Protein AF-A0A8H8UWI3-F1 (afdb_monomer)

Secondary structure (DSSP, 8-state):
------S-------PPPS-PPPHHHHHHHHHHHHHHHH-------SHHHHHHHHHHHHHHHHHHHT----SS-SSGGG-STTSHHHHHHHHHHHHHHHHHHHSTTSTTTT-HHHHHHHHHHHHH-------HHHHHHHHHHHHHTTTTS-HHHHHHHHHHHHHHHHTT-GGG--HHHHHHHHHHHHHHHHHHT-HHHHHHHHHHHTTGGGTTTT-TTSB-SSSSEE-TTS-EEETTTEE-TTTHHHHHHHHHHHHHHHTTTSTTPPPTTTTHHHHHHIIIIIGGGEETTEE-GGGSGGGGG-TTS-HHHHHHHHHHHHHHHHTSTTS-HHHHHHHHHHHHHHHHT-S-TTTSPPPHHHHHHHHHHHHTTPPPPPPP-EEEEEGGGTEEEEE-SSEEEEEE---SSSEEEE--TTB-SS-TTTTSSEEEEEETTBTTTTTSSHHHHS-GGG-TT-EEE-PPP-SPPSEEE-S-S-EEEEEETTTEEEEEEEEE-TTS-EEEEEEEEE-SS-EEEEEEEEEE-SSSEEEEEEEEEEPPSSS--EEETTEEP---TT-EE-GGG--S---EEEETTTEEEEESS----EEEEEEEEE-GGGTB-SGGGTT--S-EEEEEEEEEEEEEES-SSEEEEEEEEET--HHHHHHHHHS-SEEEEEEETTEEEEEETTEEEEEESS-EEETTEEESS-EEEEEEEESGGG-EEEEEEE-TTS--SEEEEEEE-TTEEEEEEE-TTEEEEE-STT-TTEEEEEEE-TTSTT--EEEEEEES-----GGGS---PPP--------------------------------------------------------------------------------------------------------HHHHHHHHHHHHHHHHHHHHHHSS-PPPPPTTHHHHHHHHHHHHHHHHHHHHHHHSS-SSGGG-HHHH-HHHHHHHHHHHHHHHHHHHHHHHHHHHHHHIIIIIIS---PPPPTTSSTTS---------

Organism: Orbilia oligospora (NCBI:txid2813651)

Structure (mmCIF, N/CA/C/O backbone):
data_AF-A0A8H8UWI3-F1
#
_entry.id   AF-A0A8H8UWI3-F1
#
loop_
_atom_site.group_PDB
_atom_site.id
_atom_site.type_symbol
_atom_site.label_atom_id
_atom_site.label_alt_id
_atom_site.label_comp_id
_atom_site.label_asym_id
_atom_site.label_entity_id
_atom_site.label_seq_id
_atom_site.pdbx_PDB_ins_code
_atom_site.Cartn_x
_atom_site.Cartn_y
_atom_site.Cartn_z
_atom_site.occupancy
_atom_site.B_iso_or_equiv
_atom_site.auth_seq_id
_atom_site.auth_comp_id
_atom_site.auth_asym_id
_atom_site.auth_atom_id
_atom_site.pdbx_PDB_model_num
ATOM 1 N N . MET A 1 1 ? -24.448 -18.964 -9.166 1.00 22.42 1 MET A N 1
ATOM 2 C CA . MET A 1 1 ? -24.075 -20.395 -9.204 1.00 22.42 1 MET A CA 1
ATOM 3 C C . MET A 1 1 ? -22.556 -20.486 -9.206 1.00 22.42 1 MET A C 1
ATOM 5 O O . MET A 1 1 ? -21.966 -19.957 -10.141 1.00 22.42 1 MET A O 1
ATOM 9 N N . PRO A 1 2 ? -21.913 -21.061 -8.178 1.00 25.14 2 PRO A N 1
ATOM 10 C CA . PRO A 1 2 ? -20.465 -21.184 -8.145 1.00 25.14 2 PRO A CA 1
ATOM 11 C C . PRO A 1 2 ? -20.056 -22.475 -8.859 1.00 25.14 2 PRO A C 1
ATOM 13 O O . PRO A 1 2 ? -20.472 -23.573 -8.490 1.00 25.14 2 PRO A O 1
ATOM 16 N N . ILE A 1 3 ? -19.255 -22.340 -9.912 1.00 23.22 3 ILE A N 1
ATOM 17 C CA . ILE A 1 3 ? -18.600 -23.477 -10.553 1.00 23.22 3 ILE A CA 1
ATOM 18 C C . ILE A 1 3 ? -17.470 -23.899 -9.616 1.00 23.22 3 ILE A C 1
ATOM 20 O O . ILE A 1 3 ? -16.465 -23.203 -9.488 1.00 23.22 3 ILE A O 1
ATOM 24 N N . LYS A 1 4 ? -17.661 -25.031 -8.931 1.00 23.75 4 LYS A N 1
ATOM 25 C CA . LYS A 1 4 ? -16.584 -25.765 -8.264 1.00 23.75 4 LYS A CA 1
ATOM 26 C C . LYS A 1 4 ? -15.510 -26.073 -9.307 1.00 23.75 4 LYS A C 1
ATOM 28 O O . LYS A 1 4 ? -15.747 -26.870 -10.213 1.00 23.75 4 LYS A O 1
ATOM 33 N N . ALA A 1 5 ? -14.341 -25.453 -9.177 1.00 24.22 5 ALA A N 1
ATOM 34 C CA . ALA A 1 5 ? -13.144 -25.878 -9.885 1.00 24.22 5 ALA A CA 1
ATOM 35 C C . ALA A 1 5 ? -12.724 -27.235 -9.303 1.00 24.22 5 ALA A C 1
ATOM 37 O O . ALA A 1 5 ? -12.099 -27.321 -8.250 1.00 24.22 5 ALA A O 1
ATOM 38 N N . SER A 1 6 ? -13.173 -28.307 -9.955 1.00 25.28 6 SER A N 1
ATOM 39 C CA . SER A 1 6 ? -12.701 -29.660 -9.689 1.00 25.28 6 SER A CA 1
ATOM 40 C C . SER A 1 6 ? -11.234 -29.748 -10.110 1.00 25.28 6 SER A C 1
ATOM 42 O O . SER A 1 6 ? -10.877 -29.409 -11.239 1.00 25.28 6 SER A O 1
ATOM 44 N N . SER A 1 7 ? -10.407 -30.212 -9.183 1.00 30.28 7 SER A N 1
ATOM 45 C CA . SER A 1 7 ? -8.974 -30.468 -9.281 1.00 30.28 7 SER A CA 1
ATOM 46 C C . SER A 1 7 ? -8.644 -31.637 -10.218 1.00 30.28 7 SER A C 1
ATOM 48 O O . SER A 1 7 ? -8.138 -32.670 -9.788 1.00 30.28 7 SER A O 1
ATOM 50 N N . THR A 1 8 ? -8.938 -31.485 -11.507 1.00 26.00 8 THR A N 1
ATOM 51 C CA . THR A 1 8 ? -8.439 -32.358 -12.578 1.00 26.00 8 THR A CA 1
ATOM 52 C C . THR A 1 8 ? -8.157 -31.512 -13.817 1.00 26.00 8 THR A C 1
ATOM 54 O O . THR A 1 8 ? -8.893 -31.519 -14.800 1.00 26.00 8 THR A O 1
ATOM 57 N N . VAL A 1 9 ? -7.059 -30.752 -13.775 1.00 29.45 9 VAL A N 1
ATOM 58 C CA . VAL A 1 9 ? -6.439 -30.240 -15.001 1.00 29.45 9 VAL A CA 1
ATOM 59 C C . VAL A 1 9 ? -5.795 -31.444 -15.682 1.00 29.45 9 VAL A C 1
ATOM 61 O O . VAL A 1 9 ? -4.637 -31.773 -15.445 1.00 29.45 9 VAL A O 1
ATOM 64 N N . ALA A 1 10 ? -6.573 -32.153 -16.500 1.00 26.59 10 ALA A N 1
ATOM 65 C CA . ALA A 1 10 ? -5.990 -32.956 -17.558 1.00 26.59 10 ALA A CA 1
ATOM 66 C C . ALA A 1 10 ? -5.208 -31.980 -18.442 1.00 26.59 10 ALA A C 1
ATOM 68 O O . ALA A 1 10 ? -5.788 -31.083 -19.058 1.00 26.59 10 ALA A O 1
ATOM 69 N N . ALA A 1 11 ? -3.885 -32.105 -18.401 1.00 34.50 11 ALA A N 1
ATOM 70 C CA . ALA A 1 11 ? -2.946 -31.292 -19.144 1.00 34.50 11 ALA A CA 1
ATOM 71 C C . ALA A 1 11 ? -3.275 -31.339 -20.643 1.00 34.50 11 ALA A C 1
ATOM 73 O O . ALA A 1 11 ? -2.879 -32.256 -21.357 1.00 34.50 11 ALA A O 1
ATOM 74 N N . ALA A 1 12 ? -3.972 -30.318 -21.137 1.00 29.08 12 ALA A N 1
ATOM 75 C CA . ALA A 1 12 ? -3.841 -29.915 -22.524 1.00 29.08 12 ALA A CA 1
ATOM 76 C C . ALA A 1 12 ? -2.489 -29.203 -22.628 1.00 29.08 12 ALA A C 1
ATOM 78 O O . ALA A 1 12 ? -2.378 -27.994 -22.429 1.00 29.08 12 ALA A O 1
ATOM 79 N N . SER A 1 13 ? -1.440 -29.988 -22.860 1.00 32.94 13 SER A N 1
ATOM 80 C CA . SER A 1 13 ? -0.121 -29.501 -23.234 1.00 32.94 13 SER A CA 1
ATOM 81 C C . SER A 1 13 ? -0.231 -28.730 -24.551 1.00 32.94 13 SER A C 1
ATOM 83 O O . SER A 1 13 ? -0.091 -29.301 -25.630 1.00 32.94 13 SER A O 1
ATOM 85 N N . ALA A 1 14 ? -0.473 -27.423 -24.479 1.00 33.56 14 ALA A N 1
ATOM 86 C CA . ALA A 1 14 ? -0.009 -26.528 -25.523 1.00 33.56 14 ALA A CA 1
ATOM 87 C C . ALA A 1 14 ? 1.512 -26.456 -25.353 1.00 33.56 14 ALA A C 1
ATOM 89 O O . ALA A 1 14 ? 2.029 -25.686 -24.540 1.00 33.56 14 ALA A O 1
ATOM 90 N N . SER A 1 15 ? 2.229 -27.346 -26.043 1.00 37.72 15 SER A N 1
ATOM 91 C CA . SER A 1 15 ? 3.658 -27.165 -26.247 1.00 37.72 15 SER A CA 1
ATOM 92 C C . SER A 1 15 ? 3.866 -25.765 -26.825 1.00 37.72 15 SER A C 1
ATOM 94 O O . SER A 1 15 ? 3.090 -25.298 -27.664 1.00 37.72 15 SER A O 1
ATOM 96 N N . ALA A 1 16 ? 4.912 -25.073 -26.369 1.00 43.72 16 ALA A N 1
ATOM 97 C CA . ALA A 1 16 ? 5.492 -24.039 -27.211 1.00 43.72 16 ALA A CA 1
ATOM 98 C C . ALA A 1 16 ? 5.684 -24.650 -28.597 1.00 43.72 16 ALA A C 1
ATOM 100 O O . ALA A 1 16 ? 6.058 -25.819 -28.698 1.00 43.72 16 ALA A O 1
ATOM 101 N N . SER A 1 17 ? 5.376 -23.900 -29.651 1.00 46.16 17 SER A N 1
ATOM 102 C CA . SER A 1 17 ? 5.657 -24.399 -30.988 1.00 46.16 17 SER A CA 1
ATOM 103 C C . SER A 1 17 ? 7.133 -24.791 -31.030 1.00 46.16 17 SER A C 1
ATOM 105 O O . SER A 1 17 ? 7.968 -23.933 -30.742 1.00 46.16 17 SER A O 1
ATOM 107 N N . ASP A 1 18 ? 7.458 -26.017 -31.445 1.00 55.44 18 ASP A N 1
ATOM 108 C CA . ASP A 1 18 ? 8.826 -26.472 -31.770 1.00 55.44 18 ASP A CA 1
ATOM 109 C C . ASP A 1 18 ? 9.434 -25.690 -32.963 1.00 55.44 18 ASP A C 1
ATOM 111 O O . ASP A 1 18 ? 10.334 -26.146 -33.661 1.00 55.44 18 ASP A O 1
ATOM 115 N N . THR A 1 19 ? 8.887 -24.510 -33.260 1.00 71.88 19 THR A N 1
ATOM 116 C CA . THR A 1 19 ? 9.301 -23.601 -34.313 1.00 71.88 19 THR A CA 1
ATOM 117 C C . THR A 1 19 ? 10.345 -22.647 -33.740 1.00 71.88 19 THR A C 1
ATOM 119 O O . THR A 1 19 ? 9.980 -21.801 -32.918 1.00 71.88 19 THR A O 1
ATOM 122 N N . PRO A 1 20 ? 11.609 -22.744 -34.183 1.00 83.75 20 PRO A N 1
ATOM 123 C CA . PRO A 1 20 ? 12.675 -21.895 -33.679 1.00 83.75 20 PRO A CA 1
ATOM 124 C C . PRO A 1 20 ? 12.445 -20.419 -34.023 1.00 83.75 20 PRO A C 1
ATOM 126 O O . PRO A 1 20 ? 11.733 -20.057 -34.977 1.00 83.75 20 PRO A O 1
ATOM 129 N N . LEU A 1 21 ? 13.077 -19.528 -33.264 1.00 91.75 21 LEU A N 1
ATOM 130 C CA . LEU A 1 21 ? 13.112 -18.112 -33.608 1.00 91.75 21 LEU A CA 1
ATOM 131 C C . LEU A 1 21 ? 13.889 -17.907 -34.913 1.00 91.75 21 LEU A C 1
ATOM 133 O O . LEU A 1 21 ? 15.012 -18.360 -35.095 1.00 91.75 21 LEU A O 1
ATOM 137 N N . THR A 1 22 ? 13.273 -17.177 -35.840 1.00 93.25 22 THR A N 1
ATOM 138 C CA . THR A 1 22 ? 13.895 -16.777 -37.103 1.00 93.25 22 THR A CA 1
ATOM 139 C C . THR A 1 22 ? 14.481 -15.371 -36.950 1.00 93.25 22 THR A C 1
ATOM 141 O O . THR A 1 22 ? 14.036 -14.624 -36.071 1.00 93.25 22 THR A O 1
ATOM 144 N N . PRO A 1 23 ? 15.383 -14.922 -37.840 1.00 93.31 23 PRO A N 1
ATOM 145 C CA . PRO A 1 23 ? 15.843 -13.529 -37.848 1.00 93.31 23 PRO A CA 1
ATOM 146 C C . PRO A 1 23 ? 14.690 -12.508 -37.894 1.00 93.31 23 PRO A C 1
ATOM 148 O O . PRO A 1 23 ? 14.724 -11.476 -37.224 1.00 93.31 23 PRO A O 1
ATOM 151 N N . ALA A 1 24 ? 13.607 -12.832 -38.613 1.00 94.31 24 ALA A N 1
ATOM 152 C CA . ALA A 1 24 ? 12.400 -12.010 -38.659 1.00 94.31 24 ALA A CA 1
ATOM 153 C C . ALA A 1 24 ? 11.643 -11.981 -37.317 1.00 94.31 24 ALA A C 1
ATOM 155 O O . ALA A 1 24 ? 11.022 -10.969 -36.980 1.00 94.31 24 ALA A O 1
ATOM 156 N N . HIS A 1 25 ? 11.680 -13.067 -36.535 1.00 95.75 25 HIS A N 1
ATOM 157 C CA . HIS A 1 25 ? 11.146 -13.067 -35.173 1.00 95.75 25 HIS A CA 1
ATOM 158 C C . HIS A 1 25 ? 11.948 -12.118 -34.277 1.00 95.75 25 HIS A C 1
ATOM 160 O O . HIS A 1 25 ? 11.343 -11.248 -33.651 1.00 95.75 25 HIS A O 1
ATOM 166 N N . PHE A 1 26 ? 13.280 -12.206 -34.276 1.00 96.38 26 PHE A N 1
ATOM 167 C CA . PHE A 1 26 ? 14.138 -11.317 -33.484 1.00 96.38 26 PHE A CA 1
ATOM 168 C C . PHE A 1 26 ? 13.962 -9.837 -33.841 1.00 96.38 26 PHE A C 1
ATOM 170 O O . PHE A 1 26 ? 13.799 -9.001 -32.950 1.00 96.38 26 PHE A O 1
ATOM 177 N N . GLN A 1 27 ? 13.875 -9.509 -35.133 1.00 95.50 27 GLN A N 1
ATOM 1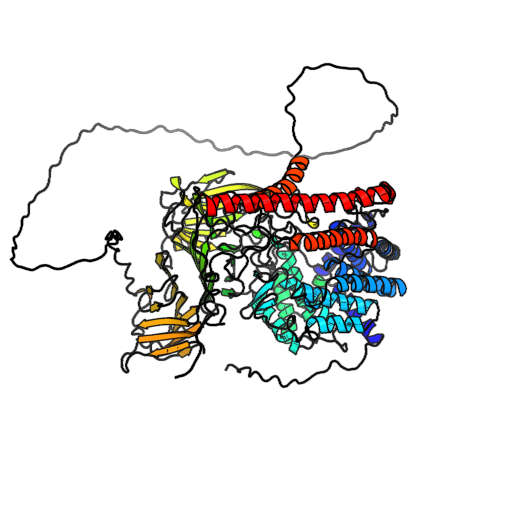78 C CA . GLN A 1 27 ? 13.585 -8.146 -35.580 1.00 95.50 27 GLN A CA 1
ATOM 179 C C . GLN A 1 27 ? 12.256 -7.626 -35.005 1.00 95.50 27 GLN A C 1
ATOM 181 O O . GLN A 1 27 ? 12.191 -6.501 -34.506 1.00 95.50 27 GLN A O 1
ATOM 186 N N . LYS A 1 28 ? 11.196 -8.446 -35.014 1.00 95.25 28 LYS A N 1
ATOM 187 C CA . LYS A 1 28 ? 9.895 -8.076 -34.429 1.00 95.25 28 LYS A CA 1
ATOM 188 C C . LYS A 1 28 ? 9.964 -7.917 -32.908 1.00 95.25 28 LYS A C 1
ATOM 190 O O . LYS A 1 28 ? 9.339 -6.998 -32.382 1.00 95.25 28 LYS A O 1
ATOM 195 N N . LEU A 1 29 ? 10.710 -8.774 -32.203 1.00 96.75 29 LEU A N 1
ATOM 196 C CA . LEU A 1 29 ? 10.928 -8.645 -30.755 1.00 96.75 29 LEU A CA 1
ATOM 197 C C . LEU A 1 29 ? 11.616 -7.311 -30.425 1.00 96.75 29 LEU A C 1
ATOM 199 O O . LEU A 1 29 ? 11.120 -6.572 -29.574 1.00 96.75 29 LEU A O 1
ATOM 203 N N . ARG A 1 30 ? 12.679 -6.947 -31.159 1.00 96.50 30 ARG A N 1
ATOM 204 C CA . ARG A 1 30 ? 13.356 -5.644 -31.023 1.00 96.50 30 ARG A CA 1
ATOM 205 C C . ARG A 1 30 ? 12.439 -4.468 -31.305 1.00 96.50 30 ARG A C 1
ATOM 207 O O . ARG A 1 30 ? 12.415 -3.526 -30.524 1.00 96.50 30 ARG A O 1
ATOM 214 N N . GLN A 1 31 ? 11.658 -4.523 -32.384 1.00 94.31 31 GLN A N 1
ATOM 215 C CA . GLN A 1 31 ? 10.712 -3.456 -32.728 1.00 94.31 31 GLN A CA 1
ATOM 216 C C . GLN A 1 31 ? 9.670 -3.236 -31.626 1.00 94.31 31 GLN A C 1
ATOM 218 O O . GLN A 1 31 ? 9.378 -2.092 -31.282 1.00 94.31 31 GLN A O 1
ATOM 223 N N . ARG A 1 32 ? 9.130 -4.313 -31.036 1.00 93.94 32 ARG A N 1
ATOM 224 C CA . ARG A 1 32 ? 8.203 -4.198 -29.899 1.00 93.94 32 ARG A CA 1
ATOM 225 C C . ARG A 1 32 ? 8.894 -3.645 -28.668 1.00 93.94 32 ARG A C 1
ATOM 227 O O . ARG A 1 32 ? 8.364 -2.727 -28.054 1.00 93.94 32 ARG A O 1
ATOM 234 N N . TRP A 1 33 ? 10.085 -4.141 -28.342 1.00 95.62 33 TRP A N 1
ATOM 235 C CA . TRP A 1 33 ? 10.851 -3.618 -27.217 1.00 95.62 33 TRP A CA 1
ATOM 236 C C . TRP A 1 33 ? 11.140 -2.124 -27.386 1.00 95.62 33 TRP A C 1
ATOM 238 O O . TRP A 1 33 ? 10.813 -1.343 -26.494 1.00 95.62 33 TRP A O 1
ATOM 248 N N . LYS A 1 34 ? 11.642 -1.703 -28.553 1.00 94.06 34 LYS A N 1
ATOM 249 C CA . LYS A 1 34 ? 11.844 -0.290 -28.900 1.00 94.06 34 LYS A CA 1
ATOM 250 C C . LYS A 1 34 ? 10.558 0.510 -28.684 1.00 94.06 34 LYS A C 1
ATOM 252 O O . LYS A 1 34 ? 10.589 1.484 -27.942 1.00 94.06 34 LYS A O 1
ATOM 257 N N . ALA A 1 35 ? 9.415 0.031 -29.181 1.00 90.56 35 ALA A N 1
ATOM 258 C CA . ALA A 1 35 ? 8.118 0.681 -28.973 1.00 90.56 35 ALA A CA 1
ATOM 259 C C . ALA A 1 35 ? 7.690 0.779 -27.493 1.00 90.56 35 ALA A C 1
ATOM 261 O O . ALA A 1 35 ? 7.091 1.784 -27.113 1.00 90.56 35 ALA A O 1
ATOM 262 N N . THR A 1 36 ? 8.013 -0.201 -26.636 1.00 90.38 36 THR A N 1
ATOM 263 C CA . THR A 1 36 ? 7.755 -0.087 -25.183 1.00 90.38 36 THR A CA 1
ATOM 264 C C . THR A 1 36 ? 8.607 0.996 -24.520 1.00 90.38 36 THR A C 1
ATOM 266 O O . THR A 1 36 ? 8.204 1.573 -23.517 1.00 90.38 36 THR A O 1
ATOM 269 N N . VAL A 1 37 ? 9.773 1.314 -25.086 1.00 90.88 37 VAL A N 1
ATOM 270 C CA . VAL A 1 37 ? 10.717 2.290 -24.528 1.00 90.88 37 VAL A CA 1
ATOM 271 C C . VAL A 1 37 ? 10.501 3.695 -25.094 1.00 90.88 37 VAL A C 1
ATOM 273 O O . VAL A 1 37 ? 10.696 4.664 -24.366 1.00 90.88 37 VAL A O 1
ATOM 276 N N . THR A 1 38 ? 10.095 3.823 -26.358 1.00 88.94 38 THR A N 1
ATOM 277 C CA . THR A 1 38 ? 9.906 5.114 -27.046 1.00 88.94 38 THR A CA 1
ATOM 278 C C . THR A 1 38 ? 8.454 5.582 -27.103 1.00 88.94 38 THR A C 1
ATOM 280 O O . THR A 1 38 ? 8.193 6.732 -27.442 1.00 88.94 38 THR A O 1
ATOM 283 N N . GLY A 1 39 ? 7.503 4.682 -26.840 1.00 81.25 39 GLY A N 1
ATOM 284 C CA . GLY A 1 39 ? 6.145 4.806 -27.357 1.00 81.25 39 GLY A CA 1
ATOM 285 C C . GLY A 1 39 ? 6.093 4.403 -28.836 1.00 81.25 39 GLY A C 1
ATOM 286 O O . GLY A 1 39 ? 7.064 4.545 -29.586 1.00 81.25 39 GLY A O 1
ATOM 287 N N . LYS A 1 40 ? 4.960 3.847 -29.276 1.00 72.50 40 LYS A N 1
ATOM 288 C CA . LYS A 1 40 ? 4.731 3.540 -30.695 1.00 72.50 40 LYS A CA 1
ATOM 289 C C . LYS A 1 40 ? 4.733 4.864 -31.463 1.00 72.50 40 LYS A C 1
ATOM 291 O O . LYS A 1 40 ? 4.022 5.769 -31.048 1.00 72.50 40 LYS A O 1
ATOM 296 N N . HIS A 1 41 ? 5.511 4.979 -32.544 1.00 62.44 41 HIS A N 1
ATOM 297 C CA . HIS A 1 41 ? 5.638 6.208 -33.341 1.00 62.44 41 HIS A CA 1
ATOM 298 C C . HIS A 1 41 ? 4.274 6.677 -33.877 1.00 62.44 41 HIS A C 1
ATOM 300 O O . HIS A 1 41 ? 3.833 6.270 -34.952 1.00 62.44 41 HIS A O 1
ATOM 306 N N . MET A 1 42 ? 3.588 7.506 -33.097 1.00 62.28 42 MET A N 1
ATOM 307 C CA . MET A 1 42 ? 2.336 8.156 -33.453 1.00 62.28 42 MET A CA 1
ATOM 308 C C . MET A 1 42 ? 2.631 9.620 -33.756 1.00 62.28 42 MET A C 1
ATOM 310 O O . MET A 1 42 ? 3.597 10.191 -33.250 1.00 62.28 42 MET A O 1
ATOM 314 N N . ARG A 1 43 ? 1.802 10.239 -34.599 1.00 72.44 43 ARG A N 1
ATOM 315 C CA . ARG A 1 43 ? 1.863 11.692 -34.769 1.00 72.44 43 ARG A CA 1
ATOM 316 C C . ARG A 1 43 ? 1.586 12.338 -33.412 1.00 72.44 43 ARG A C 1
ATOM 318 O O . ARG A 1 43 ? 0.594 11.989 -32.772 1.00 72.44 43 ARG A O 1
ATOM 325 N N . VAL A 1 44 ? 2.458 13.259 -33.005 1.00 74.38 44 VAL A N 1
ATOM 326 C CA . VAL A 1 44 ? 2.236 14.109 -31.832 1.00 74.38 44 VAL A CA 1
ATOM 327 C C . VAL A 1 44 ? 0.985 14.935 -32.105 1.00 74.38 44 VAL A C 1
ATOM 329 O O . VAL A 1 44 ? 0.961 15.715 -33.056 1.00 74.38 44 VAL A O 1
ATOM 332 N N . ASN A 1 45 ? -0.072 14.711 -31.330 1.00 79.50 45 ASN A N 1
ATOM 333 C CA . ASN A 1 45 ? -1.337 15.427 -31.495 1.00 79.50 45 ASN A CA 1
ATOM 334 C C . ASN A 1 45 ? -1.985 15.841 -30.161 1.00 79.50 45 ASN A C 1
ATOM 336 O O . ASN A 1 45 ? -3.112 16.333 -30.175 1.00 79.50 45 ASN A O 1
ATOM 340 N N . SER A 1 46 ? -1.282 15.661 -29.036 1.00 83.25 46 SER A N 1
ATOM 341 C CA . SER A 1 46 ? -1.700 16.140 -27.719 1.00 83.25 46 SER A CA 1
ATOM 342 C C . SER A 1 46 ? -0.611 16.976 -27.047 1.00 83.25 46 SER A C 1
ATOM 344 O O . SER A 1 46 ? 0.589 16.723 -27.217 1.00 83.25 46 SER A O 1
ATOM 346 N N . ASP A 1 47 ? -1.046 17.948 -26.246 1.00 87.00 47 ASP A N 1
ATOM 347 C CA . ASP A 1 47 ? -0.162 18.817 -25.464 1.00 87.00 47 ASP A CA 1
ATOM 348 C C . ASP A 1 47 ? 0.677 18.010 -24.461 1.00 87.00 47 ASP A C 1
ATOM 350 O O . ASP A 1 47 ? 1.854 18.306 -24.267 1.00 87.00 47 ASP A O 1
ATOM 354 N N . ASP A 1 48 ? 0.122 16.928 -23.899 1.00 87.56 48 ASP A N 1
ATOM 355 C CA . ASP A 1 48 ? 0.839 16.028 -22.985 1.00 87.56 48 ASP A CA 1
ATOM 356 C C . ASP A 1 48 ? 2.040 15.351 -23.651 1.00 87.56 48 ASP A C 1
ATOM 358 O O . ASP A 1 48 ? 3.118 15.254 -23.062 1.00 87.56 48 ASP A O 1
ATOM 362 N N . VAL A 1 49 ? 1.876 14.880 -24.894 1.00 89.50 49 VAL A N 1
ATOM 363 C CA . VAL A 1 49 ? 2.971 14.254 -25.648 1.00 89.50 49 VAL A CA 1
ATOM 364 C C . VAL A 1 49 ? 4.016 15.297 -26.016 1.00 89.50 49 VAL A C 1
ATOM 366 O O . VAL A 1 49 ? 5.210 15.027 -25.875 1.00 89.50 49 VAL A O 1
ATOM 369 N N . TYR A 1 50 ? 3.591 16.491 -26.435 1.00 89.38 50 TYR A N 1
ATOM 370 C CA . TYR A 1 50 ? 4.509 17.592 -26.716 1.00 89.38 50 TYR A CA 1
ATOM 371 C C . TYR A 1 50 ? 5.328 17.973 -25.474 1.00 89.38 50 TYR A C 1
ATOM 373 O O . TYR A 1 50 ? 6.557 18.040 -25.538 1.00 89.38 50 TYR A O 1
ATOM 381 N N . TYR A 1 51 ? 4.671 18.147 -24.326 1.00 89.94 51 TYR A N 1
ATOM 382 C CA . TYR A 1 51 ? 5.323 18.458 -23.057 1.00 89.94 51 TYR A CA 1
ATOM 383 C C . TYR A 1 51 ? 6.298 17.353 -22.632 1.00 89.94 51 TYR A C 1
ATOM 385 O O . TYR A 1 51 ? 7.458 17.638 -22.325 1.00 89.94 51 TYR A O 1
ATOM 393 N N . ALA A 1 52 ? 5.874 16.086 -22.669 1.00 91.19 52 ALA A N 1
ATOM 394 C CA . ALA A 1 52 ? 6.723 14.956 -22.300 1.00 91.19 52 ALA A CA 1
ATOM 395 C C . ALA A 1 52 ? 7.951 14.825 -23.220 1.00 91.19 52 ALA A C 1
ATOM 397 O O . ALA A 1 52 ? 9.053 14.543 -22.742 1.00 91.19 52 ALA A O 1
ATOM 398 N N . LEU A 1 53 ? 7.787 15.072 -24.524 1.00 91.50 53 LEU A N 1
ATOM 399 C CA . LEU A 1 53 ? 8.876 15.049 -25.501 1.00 91.50 53 LEU A CA 1
ATOM 400 C C . LEU A 1 53 ? 9.841 16.222 -25.307 1.00 91.50 53 LEU A C 1
ATOM 402 O O . LEU A 1 53 ? 11.057 16.026 -25.341 1.00 91.50 53 LEU A O 1
ATOM 406 N N . SER A 1 54 ? 9.318 17.424 -25.052 1.00 91.31 54 SER A N 1
ATOM 407 C CA . SER A 1 54 ? 10.127 18.607 -24.750 1.00 91.31 54 SER A CA 1
ATOM 408 C C . SER A 1 54 ? 10.919 18.420 -23.456 1.00 91.31 54 SER A C 1
ATOM 410 O O . SER A 1 54 ? 12.104 18.748 -23.412 1.00 91.31 54 SER A O 1
ATOM 412 N N . LYS A 1 55 ? 10.297 17.856 -22.412 1.00 91.88 55 LYS A N 1
ATOM 413 C CA . LYS A 1 55 ? 10.957 17.537 -21.140 1.00 91.88 55 LYS A CA 1
ATOM 414 C C . LYS A 1 55 ? 12.066 16.505 -21.339 1.00 91.88 55 LYS A C 1
ATOM 416 O O . LYS A 1 55 ? 13.173 16.717 -20.848 1.00 91.88 55 LYS A O 1
ATOM 421 N N . LEU A 1 56 ? 11.799 15.425 -22.079 1.00 93.69 56 LEU A N 1
ATOM 422 C CA . LEU A 1 56 ? 12.808 14.417 -22.419 1.00 93.69 56 LEU A CA 1
ATOM 423 C C . LEU A 1 56 ? 13.988 15.039 -23.177 1.00 93.69 56 LEU A C 1
ATOM 425 O O . LEU A 1 56 ? 15.136 14.829 -22.793 1.00 93.69 56 LEU A O 1
ATOM 429 N N . SER A 1 57 ? 13.696 15.814 -24.223 1.00 94.25 57 SER A N 1
ATOM 430 C CA . SER A 1 57 ? 14.701 16.449 -25.081 1.00 94.25 57 SER A CA 1
ATOM 431 C C . SER A 1 57 ? 15.571 17.423 -24.290 1.00 94.25 57 SER A C 1
ATOM 433 O O . SER A 1 57 ? 16.787 17.288 -24.294 1.00 94.25 57 SER A O 1
ATOM 435 N N . GLY A 1 58 ? 14.960 18.332 -23.524 1.00 94.50 58 GLY A N 1
ATOM 436 C CA . GLY A 1 58 ? 15.697 19.281 -22.688 1.00 94.50 58 GLY A CA 1
ATOM 437 C C . GLY A 1 58 ? 16.508 18.611 -21.574 1.00 94.50 58 GLY A C 1
ATOM 438 O O . GLY A 1 58 ? 17.609 19.059 -21.268 1.00 94.50 58 GLY A O 1
ATOM 439 N N . THR A 1 59 ? 16.013 17.513 -20.994 1.00 94.44 59 THR A N 1
ATOM 440 C CA . THR A 1 59 ? 16.778 16.742 -19.996 1.00 94.44 59 THR A CA 1
ATOM 441 C C . THR A 1 59 ? 17.986 16.050 -20.636 1.00 94.44 59 THR A C 1
ATOM 443 O O . THR A 1 59 ? 19.076 16.069 -20.067 1.00 94.44 59 THR A O 1
ATOM 446 N N . ALA A 1 60 ? 17.818 15.457 -21.823 1.00 95.62 60 ALA A N 1
ATOM 447 C CA . ALA A 1 60 ? 18.915 14.840 -22.565 1.00 95.62 60 ALA A CA 1
ATOM 448 C C . ALA A 1 60 ? 19.984 15.873 -22.957 1.00 95.62 60 ALA A C 1
ATOM 450 O O . ALA A 1 60 ? 21.162 15.624 -22.711 1.00 95.62 60 ALA A O 1
ATOM 451 N N . GLU A 1 61 ? 19.576 17.043 -23.457 1.00 95.75 61 GLU A N 1
ATOM 452 C CA . GLU A 1 61 ? 20.464 18.168 -23.778 1.00 95.75 61 GLU A CA 1
ATOM 453 C C . GLU A 1 61 ? 21.283 18.592 -22.551 1.00 95.75 61 GLU A C 1
ATOM 455 O O . GLU A 1 61 ? 22.504 18.697 -22.622 1.00 95.75 61 GLU A O 1
ATOM 460 N N . GLN A 1 62 ? 20.640 18.749 -21.386 1.00 95.44 62 GLN A N 1
ATOM 461 C CA . GLN A 1 62 ? 21.339 19.066 -20.136 1.00 95.44 62 GLN A CA 1
ATOM 462 C C . GLN A 1 62 ? 22.354 17.991 -19.742 1.00 95.44 62 GLN A C 1
ATOM 464 O O . GLN A 1 62 ? 23.435 18.316 -19.252 1.00 95.44 62 GLN A O 1
ATOM 469 N N . TYR A 1 63 ? 22.030 16.710 -19.922 1.00 95.44 63 TYR A N 1
ATOM 470 C CA . TYR A 1 63 ? 22.985 15.644 -19.639 1.00 95.44 63 TYR A CA 1
ATOM 471 C C . TYR A 1 63 ? 24.156 15.661 -20.618 1.00 95.44 63 TYR A C 1
ATOM 473 O O . TYR A 1 63 ? 25.287 15.555 -20.156 1.00 95.44 63 TYR A O 1
ATOM 481 N N . ILE A 1 64 ? 23.919 15.841 -21.918 1.00 93.88 64 ILE A N 1
ATOM 482 C CA . ILE A 1 64 ? 24.977 15.933 -22.935 1.00 93.88 64 ILE A CA 1
ATOM 483 C C . ILE A 1 64 ? 25.888 17.135 -22.656 1.00 93.88 64 ILE A C 1
ATOM 485 O O . ILE A 1 64 ? 27.102 16.971 -22.576 1.00 93.88 64 ILE A O 1
ATOM 489 N N . ALA A 1 65 ? 25.317 18.319 -22.420 1.00 93.62 65 ALA A N 1
ATOM 490 C CA . ALA A 1 65 ? 26.069 19.550 -22.177 1.00 93.62 65 ALA A CA 1
ATOM 491 C C . ALA A 1 65 ? 26.979 19.477 -20.937 1.00 93.62 65 ALA A C 1
ATOM 493 O O . ALA A 1 65 ? 28.018 20.130 -20.890 1.00 93.62 65 ALA A O 1
ATOM 494 N N . ASN A 1 66 ? 26.601 18.672 -19.939 1.00 93.25 66 ASN A N 1
ATOM 495 C CA . ASN A 1 66 ? 27.372 18.478 -18.710 1.00 93.25 66 ASN A CA 1
ATOM 496 C C . ASN A 1 66 ? 28.295 17.247 -18.749 1.00 93.25 66 ASN A C 1
ATOM 498 O O . ASN A 1 66 ? 28.892 16.910 -17.724 1.00 93.25 66 ASN A O 1
ATOM 502 N N . MET A 1 67 ? 28.407 16.541 -19.881 1.00 90.56 67 MET A N 1
ATOM 503 C CA . MET A 1 67 ? 29.349 15.428 -19.997 1.00 90.56 67 MET A CA 1
ATOM 504 C C . MET A 1 67 ? 30.792 15.929 -19.964 1.00 90.56 67 MET A C 1
ATOM 506 O O . MET A 1 67 ? 31.199 16.789 -20.741 1.00 90.56 67 MET A O 1
ATOM 510 N N . GLN A 1 68 ? 31.585 15.326 -19.085 1.00 87.19 68 GLN A N 1
ATOM 511 C CA . GLN A 1 68 ? 33.020 15.544 -18.949 1.00 87.19 68 GLN A CA 1
ATOM 512 C C . GLN A 1 68 ? 33.721 14.189 -18.758 1.00 87.19 68 GLN A C 1
ATOM 514 O O . GLN A 1 68 ? 34.094 13.830 -17.640 1.00 87.19 68 GLN A O 1
ATOM 519 N N . PRO A 1 69 ? 33.871 13.382 -19.823 1.00 83.06 69 PRO A N 1
ATOM 520 C CA . PRO A 1 69 ? 34.475 12.061 -19.704 1.00 83.06 69 PRO A CA 1
ATOM 521 C C . PRO A 1 69 ? 35.923 12.129 -19.195 1.00 83.06 69 PRO A C 1
ATOM 523 O O . PRO A 1 69 ? 36.763 12.848 -19.734 1.00 83.06 69 PRO A O 1
ATOM 526 N N . SER A 1 70 ? 36.233 11.341 -18.169 1.00 83.19 70 SER A N 1
ATOM 527 C CA . SER A 1 70 ? 37.571 11.176 -17.591 1.00 83.19 70 SER A CA 1
ATOM 528 C C . SER A 1 70 ? 37.847 9.697 -17.325 1.00 83.19 70 SER A C 1
ATOM 530 O O . SER A 1 70 ? 37.026 8.854 -17.641 1.00 83.19 70 SER A O 1
ATOM 532 N N . ARG A 1 71 ? 38.977 9.332 -16.699 1.00 78.00 71 ARG A N 1
ATOM 533 C CA . ARG A 1 71 ? 39.226 7.926 -16.306 1.00 78.00 71 ARG A CA 1
ATOM 534 C C . ARG A 1 71 ? 38.319 7.419 -15.181 1.00 78.00 71 ARG A C 1
ATOM 536 O O . ARG A 1 71 ? 38.308 6.220 -14.922 1.00 78.00 71 ARG A O 1
ATOM 543 N N . VAL A 1 72 ? 37.612 8.305 -14.478 1.00 83.50 72 VAL A N 1
ATOM 544 C CA . VAL A 1 72 ? 36.861 7.955 -13.262 1.00 83.50 72 VAL A CA 1
ATOM 545 C C . VAL A 1 72 ? 35.395 8.386 -13.288 1.00 83.50 72 VAL A C 1
ATOM 547 O O . VAL A 1 72 ? 34.679 8.030 -12.358 1.00 83.50 72 VAL A O 1
ATOM 550 N N . HIS A 1 73 ? 34.926 9.105 -14.314 1.00 86.12 73 HIS A N 1
ATOM 551 C CA . HIS A 1 73 ? 33.522 9.505 -14.476 1.00 86.12 73 HIS A CA 1
ATOM 552 C C . HIS A 1 73 ? 33.177 9.904 -15.920 1.00 86.12 73 HIS A C 1
ATOM 554 O O . HIS A 1 73 ? 34.071 10.215 -16.700 1.00 86.12 73 HIS A O 1
ATOM 560 N N . ILE A 1 74 ? 31.876 9.936 -16.245 1.00 87.88 74 ILE A N 1
ATOM 561 C CA . ILE A 1 74 ? 31.328 10.627 -17.436 1.00 87.88 74 ILE A CA 1
ATOM 562 C C . ILE A 1 74 ? 30.771 11.999 -17.061 1.00 87.88 74 ILE A C 1
ATOM 564 O O . ILE A 1 74 ? 30.908 12.947 -17.821 1.00 87.88 74 ILE A O 1
ATOM 568 N N . TRP A 1 75 ? 30.166 12.107 -15.879 1.00 91.44 75 TRP A N 1
ATOM 569 C CA . TRP A 1 75 ? 29.720 13.367 -15.298 1.00 91.44 75 TRP A CA 1
ATOM 570 C C . TRP A 1 75 ? 30.428 13.582 -13.967 1.00 91.44 75 TRP A C 1
ATOM 572 O O . TRP A 1 75 ? 30.481 12.657 -13.155 1.00 91.44 75 TRP A O 1
ATOM 582 N N . GLU A 1 76 ? 30.951 14.783 -13.736 1.00 89.75 76 GLU A N 1
ATOM 583 C CA . GLU A 1 76 ? 31.699 15.117 -12.517 1.00 89.75 76 GLU A CA 1
ATOM 584 C C . GLU A 1 76 ? 30.870 14.868 -11.245 1.00 89.75 76 GLU A C 1
ATOM 586 O O . GLU A 1 76 ? 31.372 14.311 -10.266 1.00 89.75 76 GLU A O 1
ATOM 591 N N . ASP A 1 77 ? 29.570 15.174 -11.290 1.00 87.06 77 ASP A N 1
ATOM 592 C CA . ASP A 1 77 ? 28.635 14.962 -10.181 1.00 87.06 77 ASP A CA 1
ATOM 593 C C . ASP A 1 77 ? 28.319 13.477 -9.910 1.00 87.06 77 ASP A C 1
ATOM 595 O O . ASP A 1 77 ? 27.738 13.140 -8.879 1.00 87.06 77 ASP A O 1
ATOM 599 N N . LEU A 1 78 ? 28.748 12.578 -10.803 1.00 86.56 78 LEU A N 1
ATOM 600 C CA . LEU A 1 78 ? 28.671 11.121 -10.673 1.00 86.56 78 LEU A CA 1
ATOM 601 C C . LEU A 1 78 ? 30.077 10.499 -10.564 1.00 86.56 78 LEU A C 1
ATOM 603 O O . LEU A 1 78 ? 30.357 9.437 -11.127 1.00 86.56 78 LEU A O 1
ATOM 607 N N . SER A 1 79 ? 30.977 11.159 -9.831 1.00 84.25 79 SER A N 1
ATOM 608 C CA . SER A 1 79 ? 32.348 10.703 -9.589 1.00 84.25 79 SER A CA 1
ATOM 609 C C . SER A 1 79 ? 32.553 10.160 -8.157 1.00 84.25 79 SER A C 1
ATOM 611 O O . SER A 1 79 ? 32.026 10.729 -7.202 1.00 84.25 79 SER A O 1
ATOM 613 N N . PRO A 1 80 ? 33.334 9.078 -7.967 1.00 84.06 80 PRO A N 1
ATOM 614 C CA . PRO A 1 80 ? 33.823 8.190 -9.012 1.00 84.06 80 PRO A CA 1
ATOM 615 C C . PRO A 1 80 ? 32.721 7.220 -9.477 1.00 84.06 80 PRO A C 1
ATOM 617 O O . PRO A 1 80 ? 31.830 6.838 -8.714 1.00 84.06 80 PRO A O 1
ATOM 620 N N . ILE A 1 81 ? 32.801 6.791 -10.734 1.00 78.06 81 ILE A N 1
ATOM 621 C CA . ILE A 1 81 ? 31.766 6.004 -11.417 1.00 78.06 81 ILE A CA 1
ATOM 622 C C . ILE A 1 81 ? 31.620 4.577 -10.887 1.00 78.06 81 ILE A C 1
ATOM 624 O O . ILE A 1 81 ? 30.577 3.965 -11.071 1.00 78.06 81 ILE A O 1
ATOM 628 N N . HIS A 1 82 ? 32.641 4.038 -10.215 1.00 75.38 82 HIS A N 1
ATOM 629 C CA . HIS A 1 82 ? 32.599 2.687 -9.645 1.00 75.38 82 HIS A CA 1
ATOM 630 C C . HIS A 1 82 ? 31.751 2.598 -8.366 1.00 75.38 82 HIS A C 1
ATOM 632 O O . HIS A 1 82 ? 31.462 1.495 -7.901 1.00 75.38 82 HIS A O 1
ATOM 638 N N . LEU A 1 83 ? 31.325 3.730 -7.790 1.00 76.56 83 LEU A N 1
ATOM 639 C CA . LEU A 1 83 ? 30.292 3.711 -6.759 1.00 76.56 83 LEU A CA 1
ATOM 640 C C . LEU A 1 83 ? 28.976 3.264 -7.396 1.00 76.56 83 LEU A C 1
ATOM 642 O O . LEU A 1 83 ? 28.513 3.886 -8.350 1.00 76.56 83 LEU A O 1
ATOM 646 N N . SER A 1 84 ? 28.350 2.221 -6.838 1.00 74.00 84 SER A N 1
ATOM 647 C CA . SER A 1 84 ? 27.130 1.591 -7.383 1.00 74.00 84 SER A CA 1
ATOM 648 C C . SER A 1 84 ? 26.022 2.591 -7.756 1.00 74.00 84 SER A C 1
ATOM 650 O O . SER A 1 84 ? 25.266 2.362 -8.696 1.00 74.00 84 SER A O 1
ATOM 652 N N . VAL A 1 85 ? 25.941 3.706 -7.035 1.00 76.12 85 VAL A N 1
ATOM 653 C CA . VAL A 1 85 ? 24.989 4.807 -7.252 1.00 76.12 85 VAL A CA 1
ATOM 654 C C . VAL A 1 85 ? 25.283 5.588 -8.505 1.00 76.12 85 VAL A C 1
ATOM 656 O O . VAL A 1 85 ? 24.422 5.786 -9.355 1.00 76.12 85 VAL A O 1
ATOM 659 N N . ASN A 1 86 ? 26.521 6.061 -8.591 1.00 82.81 86 ASN A N 1
ATOM 660 C CA . ASN A 1 86 ? 26.999 6.884 -9.680 1.00 82.81 86 ASN A CA 1
ATOM 661 C C . ASN A 1 86 ? 26.973 6.068 -10.965 1.00 82.81 86 ASN A C 1
ATOM 663 O O . ASN A 1 86 ? 26.534 6.554 -12.004 1.00 82.81 86 ASN A O 1
ATOM 667 N N . PHE A 1 87 ? 27.338 4.793 -10.851 1.00 80.69 87 PHE A N 1
ATOM 668 C CA . PHE A 1 87 ? 27.188 3.787 -11.883 1.00 80.69 87 PHE A CA 1
ATOM 669 C C . PHE A 1 87 ? 25.742 3.685 -12.391 1.00 80.69 87 PHE A C 1
ATOM 671 O O . PHE A 1 87 ? 25.492 3.833 -13.588 1.00 80.69 87 PHE A O 1
ATOM 678 N N . ARG A 1 88 ? 24.772 3.482 -11.488 1.00 82.75 88 ARG A N 1
ATOM 679 C CA . ARG A 1 88 ? 23.351 3.366 -11.842 1.00 82.75 88 ARG A CA 1
ATOM 680 C C . ARG A 1 88 ? 22.802 4.641 -12.476 1.00 82.75 88 ARG A C 1
ATOM 682 O O . ARG A 1 88 ? 22.243 4.579 -13.569 1.00 82.75 88 ARG A O 1
ATOM 689 N N . LYS A 1 89 ? 23.030 5.794 -11.844 1.00 85.94 89 LYS A N 1
ATOM 690 C CA . LYS A 1 89 ? 22.606 7.109 -12.348 1.00 85.94 89 LYS A CA 1
ATOM 691 C C . LYS A 1 89 ? 23.214 7.423 -13.716 1.00 85.94 89 LYS A C 1
ATOM 693 O O . LYS A 1 89 ? 22.535 7.999 -14.560 1.00 85.94 89 LYS A O 1
ATOM 698 N N . SER A 1 90 ? 24.454 7.000 -13.973 1.00 88.75 90 SER A N 1
ATOM 699 C CA . SER A 1 90 ? 25.088 7.166 -15.288 1.00 88.75 90 SER A CA 1
ATOM 700 C C . SER A 1 90 ? 24.335 6.391 -16.373 1.00 88.75 90 SER A C 1
ATOM 702 O O . SER A 1 90 ? 24.044 6.949 -17.428 1.00 88.75 90 SER A O 1
ATOM 704 N N . TYR A 1 91 ? 23.934 5.142 -16.106 1.00 89.19 91 TYR A N 1
ATOM 705 C CA . TYR A 1 91 ? 23.098 4.369 -17.035 1.00 89.19 91 TYR A CA 1
ATOM 706 C C . TYR A 1 91 ? 21.703 4.973 -17.235 1.00 89.19 91 TYR A C 1
ATOM 708 O O . TYR A 1 91 ? 21.196 4.968 -18.354 1.00 89.19 91 TYR A O 1
ATOM 716 N N . GLU A 1 92 ? 21.086 5.528 -16.191 1.00 89.56 92 GLU A N 1
ATOM 717 C CA . GLU A 1 92 ? 19.792 6.218 -16.298 1.00 89.56 92 GLU A CA 1
ATOM 718 C C . GLU A 1 92 ? 19.884 7.483 -17.175 1.00 89.56 92 GLU A C 1
ATOM 720 O O . GLU A 1 92 ? 19.023 7.704 -18.037 1.00 89.56 92 GLU A O 1
ATOM 725 N N . ARG A 1 93 ? 20.960 8.275 -17.035 1.00 93.00 93 ARG A N 1
ATOM 726 C CA . ARG A 1 93 ? 21.238 9.427 -17.914 1.00 93.00 93 ARG A CA 1
ATOM 727 C C . ARG A 1 93 ? 21.472 8.992 -19.358 1.00 93.00 93 ARG A C 1
ATOM 729 O O . ARG A 1 93 ? 20.829 9.526 -20.259 1.00 93.00 93 ARG A O 1
ATOM 736 N N . LEU A 1 94 ? 22.317 7.981 -19.583 1.00 93.31 94 LEU A N 1
ATOM 737 C CA . LEU A 1 94 ? 22.569 7.441 -20.926 1.00 93.31 94 LEU A CA 1
ATOM 738 C C . LEU A 1 94 ? 21.301 6.885 -21.576 1.00 93.31 94 LEU A C 1
ATOM 740 O O . LEU A 1 94 ? 21.068 7.117 -22.758 1.00 93.31 94 LEU A O 1
ATOM 744 N N . ARG A 1 95 ? 20.442 6.206 -20.810 1.00 93.94 95 ARG A N 1
ATOM 745 C CA . ARG A 1 95 ? 19.142 5.724 -21.292 1.00 93.94 95 ARG A CA 1
ATOM 746 C C . ARG A 1 95 ? 18.239 6.877 -21.720 1.00 93.94 95 ARG A C 1
ATOM 748 O O . ARG A 1 95 ? 17.595 6.773 -22.758 1.00 93.94 95 ARG A O 1
ATOM 755 N N . THR A 1 96 ? 18.210 7.966 -20.956 1.00 95.12 96 THR A N 1
ATOM 756 C CA . THR A 1 96 ? 17.446 9.179 -21.296 1.00 95.12 96 THR A CA 1
ATOM 757 C C . THR A 1 96 ? 17.939 9.789 -22.612 1.00 95.12 96 THR A C 1
ATOM 759 O O . THR A 1 96 ? 17.135 10.109 -23.488 1.00 95.12 96 THR A O 1
ATOM 762 N N . ILE A 1 97 ? 19.260 9.875 -22.797 1.00 95.94 97 ILE A N 1
ATOM 763 C CA . ILE A 1 97 ? 19.872 10.361 -24.041 1.00 95.94 97 ILE A CA 1
ATOM 764 C C . ILE A 1 97 ? 19.538 9.430 -25.215 1.00 95.94 97 ILE A C 1
ATOM 766 O O . ILE A 1 97 ? 19.056 9.897 -26.245 1.00 95.94 97 ILE A O 1
ATOM 770 N N . ALA A 1 98 ? 19.701 8.114 -25.049 1.00 95.50 98 ALA A N 1
ATOM 771 C CA . ALA A 1 98 ? 19.388 7.121 -26.079 1.00 95.50 98 ALA A CA 1
ATOM 772 C C . ALA A 1 98 ? 17.896 7.117 -26.465 1.00 95.50 98 ALA A C 1
ATOM 774 O O . ALA A 1 98 ? 17.551 6.940 -27.637 1.00 95.50 98 ALA A O 1
ATOM 775 N N . GLN A 1 99 ? 16.997 7.329 -25.495 1.00 94.94 99 GLN A N 1
ATOM 776 C CA . GLN A 1 99 ? 15.568 7.511 -25.757 1.00 94.94 99 GLN A CA 1
ATOM 777 C C . GLN A 1 99 ? 15.333 8.746 -26.624 1.00 94.94 99 GLN A C 1
ATOM 779 O O . GLN A 1 99 ? 14.635 8.653 -27.630 1.00 94.94 99 GLN A O 1
ATOM 784 N N . SER A 1 100 ? 15.947 9.875 -26.264 1.00 95.06 100 SER A N 1
ATOM 785 C CA . SER A 1 100 ? 15.834 11.120 -27.020 1.00 95.06 100 SER A CA 1
ATOM 786 C C . SER A 1 100 ? 16.370 10.983 -28.451 1.00 95.06 100 SER A C 1
ATOM 788 O O . SER A 1 100 ? 15.699 11.392 -29.393 1.00 95.06 100 SER A O 1
ATOM 790 N N . TYR A 1 101 ? 17.504 10.299 -28.632 1.00 95.56 101 TYR A N 1
ATOM 791 C CA . TYR A 1 101 ? 18.077 9.964 -29.942 1.00 95.56 101 TYR A CA 1
ATOM 792 C C . TYR A 1 101 ? 17.122 9.162 -30.844 1.00 95.56 101 TYR A C 1
ATOM 794 O O . TYR A 1 101 ? 17.130 9.304 -32.064 1.00 95.56 101 TYR A O 1
ATOM 802 N N . SER A 1 102 ? 16.270 8.324 -30.248 1.00 93.62 102 SER A N 1
ATOM 803 C CA . SER A 1 102 ? 15.467 7.334 -30.975 1.00 93.62 102 SER A CA 1
ATOM 804 C C . SER A 1 102 ? 14.028 7.759 -31.280 1.00 93.62 102 SER A C 1
ATOM 806 O O . SER A 1 102 ? 13.302 6.997 -31.926 1.00 93.62 102 SER A O 1
ATOM 808 N N . ILE A 1 103 ? 13.573 8.916 -30.786 1.00 91.62 103 ILE A N 1
ATOM 809 C CA . ILE A 1 103 ? 12.173 9.354 -30.900 1.00 91.62 103 ILE A CA 1
ATOM 810 C C . ILE A 1 103 ? 12.035 10.455 -31.962 1.00 91.62 103 ILE A C 1
ATOM 812 O O . ILE A 1 103 ? 12.571 11.548 -31.768 1.00 91.62 103 ILE A O 1
ATOM 816 N N . PRO A 1 104 ? 11.271 10.224 -33.049 1.00 88.50 104 PRO A N 1
ATOM 817 C CA . PRO A 1 104 ? 10.957 11.260 -34.026 1.00 88.50 104 PRO A CA 1
ATOM 818 C C . PRO A 1 104 ? 10.333 12.490 -33.361 1.00 88.50 104 PRO A C 1
ATOM 820 O O . PRO A 1 104 ? 9.391 12.363 -32.579 1.00 88.50 104 PRO A O 1
ATOM 823 N N . GLY A 1 105 ? 10.841 13.676 -33.698 1.00 86.56 105 GLY A N 1
ATOM 824 C CA . GLY A 1 105 ? 10.414 14.950 -33.109 1.00 86.56 105 GLY A CA 1
ATOM 825 C C . GLY A 1 105 ? 11.249 15.403 -31.907 1.00 86.56 105 GLY A C 1
ATOM 826 O O . GLY A 1 105 ? 11.117 16.553 -31.500 1.00 86.56 105 GLY A O 1
ATOM 827 N N . SER A 1 106 ? 12.123 14.550 -31.364 1.00 91.00 106 SER A N 1
ATOM 828 C CA . SER A 1 106 ? 13.191 15.010 -30.473 1.00 91.00 106 SER A CA 1
ATOM 829 C C . SER A 1 106 ? 14.213 15.847 -31.246 1.00 91.00 106 SER A C 1
ATOM 831 O O . SER A 1 106 ? 14.502 15.562 -32.409 1.00 91.00 106 SER A O 1
ATOM 833 N N . ILE A 1 107 ? 14.817 16.833 -30.579 1.00 92.75 107 ILE A N 1
ATOM 834 C CA . ILE A 1 107 ? 15.926 17.628 -31.131 1.00 92.75 107 ILE A CA 1
ATOM 835 C C . ILE A 1 107 ? 17.188 16.790 -31.390 1.00 92.75 107 ILE A C 1
ATOM 837 O O . ILE A 1 107 ? 18.019 17.183 -32.197 1.00 92.75 107 ILE A O 1
ATOM 841 N N . HIS A 1 108 ? 17.314 15.631 -30.736 1.00 94.56 108 HIS A N 1
ATOM 842 C CA . HIS A 1 108 ? 18.454 14.719 -30.873 1.00 94.56 108 HIS A CA 1
ATOM 843 C C . HIS A 1 108 ? 18.184 13.553 -3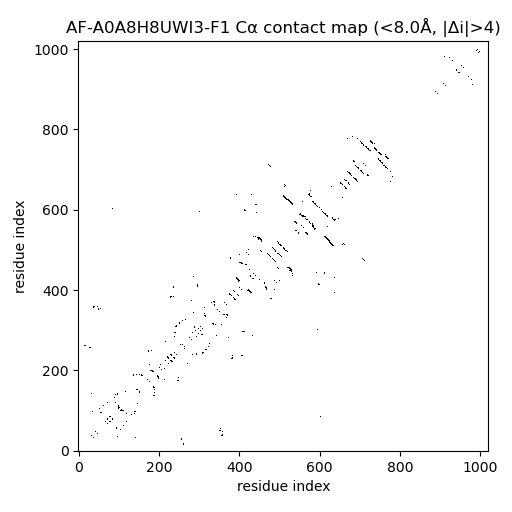1.828 1.00 94.56 108 HIS A C 1
ATOM 845 O O . HIS A 1 108 ? 18.993 12.627 -31.913 1.00 94.56 108 HIS A O 1
ATOM 851 N N . TYR A 1 109 ? 17.027 13.544 -32.497 1.00 93.81 109 TYR A N 1
ATOM 852 C CA . TYR A 1 109 ? 16.596 12.411 -33.305 1.00 93.81 109 TYR A CA 1
ATOM 853 C C . TYR A 1 109 ? 17.604 12.098 -34.420 1.00 93.81 109 TYR A C 1
ATOM 855 O O . TYR A 1 109 ? 17.788 12.898 -35.335 1.00 93.81 109 TYR A O 1
ATOM 863 N N . HIS A 1 110 ? 18.239 10.925 -34.338 1.00 92.75 110 HIS A N 1
ATOM 864 C CA . HIS A 1 110 ? 19.327 10.497 -35.225 1.00 92.75 110 HIS A CA 1
ATOM 865 C C . HIS A 1 110 ? 20.522 11.467 -35.338 1.00 92.75 110 HIS A C 1
ATOM 867 O O . HIS A 1 110 ? 21.232 11.461 -36.344 1.00 92.75 110 HIS A O 1
ATOM 873 N N . ASP A 1 111 ? 20.795 12.263 -34.302 1.00 95.31 111 ASP A N 1
ATOM 874 C CA . ASP A 1 111 ? 22.011 13.078 -34.237 1.00 95.31 111 ASP A CA 1
ATOM 875 C C . ASP A 1 111 ? 23.256 12.180 -34.079 1.00 95.31 111 ASP A C 1
ATOM 877 O O . ASP A 1 111 ? 23.378 11.422 -33.111 1.00 95.31 111 ASP A O 1
ATOM 881 N N . LEU A 1 112 ? 24.185 12.263 -35.039 1.00 93.31 112 LEU A N 1
ATOM 882 C CA . LEU A 1 112 ? 25.402 11.443 -35.076 1.00 93.31 112 LEU A CA 1
ATOM 883 C C . LEU A 1 112 ? 26.345 11.718 -33.894 1.00 93.31 112 LEU A C 1
ATOM 885 O O . LEU A 1 112 ? 26.954 10.788 -33.372 1.00 93.31 112 LEU A O 1
ATOM 889 N N . ASN A 1 113 ? 26.434 12.961 -33.415 1.00 90.19 113 ASN A N 1
ATOM 890 C CA . ASN A 1 113 ? 27.271 13.284 -32.259 1.00 90.19 113 ASN A CA 1
ATOM 891 C C . ASN A 1 113 ? 26.698 12.642 -30.992 1.00 90.19 113 ASN A C 1
ATOM 893 O O . ASN A 1 113 ? 27.440 12.102 -30.170 1.00 90.19 113 ASN A O 1
ATOM 897 N N . VAL A 1 114 ? 25.370 12.658 -30.838 1.00 91.56 114 VAL A N 1
ATOM 898 C CA . VAL A 1 114 ? 24.686 12.006 -29.709 1.00 91.56 114 VAL A CA 1
ATOM 899 C C . VAL A 1 114 ? 24.869 10.488 -29.765 1.00 91.56 114 VAL A C 1
ATOM 901 O O . VAL A 1 114 ? 25.178 9.869 -28.745 1.00 91.56 114 VAL A O 1
ATOM 904 N N . GLN A 1 115 ? 24.730 9.894 -30.952 1.00 93.12 115 GLN A N 1
ATOM 905 C CA . GLN A 1 115 ? 24.980 8.472 -31.198 1.00 93.12 115 GLN A CA 1
ATOM 906 C C . GLN A 1 115 ? 26.396 8.066 -30.762 1.00 93.12 115 GLN A C 1
ATOM 908 O O . GLN A 1 115 ? 26.555 7.168 -29.931 1.00 93.12 115 GLN A O 1
ATOM 913 N N . GLU A 1 116 ? 27.424 8.751 -31.277 1.00 88.00 116 GLU A N 1
ATOM 914 C CA . GLU A 1 116 ? 28.825 8.488 -30.936 1.00 88.00 116 GLU A CA 1
ATOM 915 C C . GLU A 1 116 ? 29.083 8.661 -29.438 1.00 88.00 116 GLU A C 1
ATOM 917 O O . GLU A 1 116 ? 29.721 7.809 -28.818 1.00 88.00 116 GLU A O 1
ATOM 922 N N . THR A 1 117 ? 28.520 9.711 -28.838 1.00 85.75 117 THR A N 1
ATOM 923 C CA . THR A 1 117 ? 28.645 10.009 -27.408 1.00 85.75 117 THR A CA 1
ATOM 924 C C . THR A 1 117 ? 28.124 8.867 -26.536 1.00 85.75 117 THR A C 1
ATOM 926 O O . THR A 1 117 ? 28.802 8.435 -25.597 1.00 85.75 117 THR A O 1
ATOM 929 N N . VAL A 1 118 ? 26.931 8.338 -26.835 1.00 89.81 118 VAL A N 1
ATOM 930 C CA . VAL A 1 118 ? 26.357 7.221 -26.068 1.00 89.81 118 VAL A CA 1
ATOM 931 C C . VAL A 1 118 ? 27.193 5.957 -26.252 1.00 89.81 118 VAL A C 1
ATOM 933 O O . VAL A 1 118 ? 27.495 5.280 -25.271 1.00 89.81 118 VAL A O 1
ATOM 936 N N . ILE A 1 119 ? 27.607 5.654 -27.484 1.00 88.62 119 ILE A N 1
ATOM 937 C CA . ILE A 1 119 ? 28.399 4.460 -27.794 1.00 88.62 119 ILE A CA 1
ATOM 938 C C . ILE A 1 119 ? 29.760 4.489 -27.081 1.00 88.62 119 ILE A C 1
ATOM 940 O O . ILE A 1 119 ? 30.127 3.507 -26.439 1.00 88.62 119 ILE A O 1
ATOM 944 N N . GLN A 1 120 ? 30.486 5.608 -27.137 1.00 83.94 120 GLN A N 1
ATOM 945 C CA . GLN A 1 120 ? 31.767 5.765 -26.435 1.00 83.94 120 GLN A CA 1
ATOM 946 C C . GLN A 1 120 ? 31.593 5.684 -24.914 1.00 83.94 120 GLN A C 1
ATOM 948 O O . GLN A 1 120 ? 32.416 5.093 -24.214 1.00 83.94 120 GLN A O 1
ATOM 953 N N . SER A 1 121 ? 30.492 6.229 -24.392 1.00 86.00 121 SER A N 1
ATOM 954 C CA . SER A 1 121 ? 30.172 6.138 -22.968 1.00 86.00 121 SER A CA 1
ATOM 955 C C . SER A 1 121 ? 29.926 4.693 -22.525 1.00 86.00 121 SER A C 1
ATOM 957 O O . SER A 1 121 ? 30.352 4.313 -21.440 1.00 86.00 121 SER A O 1
ATOM 959 N N . LEU A 1 122 ? 29.291 3.854 -23.350 1.00 80.56 122 LEU A N 1
ATOM 960 C CA . LEU A 1 122 ? 29.111 2.431 -23.034 1.00 80.56 122 LEU A CA 1
ATOM 961 C C . LEU A 1 122 ? 30.444 1.677 -22.938 1.00 80.56 122 LEU A C 1
ATOM 963 O O . LEU A 1 122 ? 30.582 0.830 -22.058 1.00 80.56 122 LEU A O 1
ATOM 967 N N . ASP A 1 123 ? 31.425 2.011 -23.784 1.00 72.75 123 ASP A N 1
ATOM 968 C CA . ASP A 1 123 ? 32.774 1.429 -23.708 1.00 72.75 123 ASP A CA 1
ATOM 969 C C . ASP A 1 123 ? 33.493 1.844 -22.409 1.00 72.75 123 ASP A C 1
ATOM 971 O O . ASP A 1 123 ? 34.275 1.078 -21.845 1.00 72.75 123 ASP A O 1
ATOM 975 N N . PHE A 1 124 ? 33.211 3.053 -21.915 1.00 71.00 124 PHE A N 1
ATOM 976 C CA . PHE A 1 124 ? 33.765 3.561 -20.663 1.00 71.00 124 PHE A CA 1
ATOM 977 C C . PHE A 1 124 ? 33.149 2.887 -19.428 1.00 71.00 124 PHE A C 1
ATOM 979 O O . PHE A 1 124 ? 33.859 2.538 -18.481 1.00 71.00 124 PHE A O 1
ATOM 986 N N . ILE A 1 125 ? 31.829 2.670 -19.427 1.00 68.56 125 ILE A N 1
ATOM 987 C CA . ILE A 1 125 ? 31.116 2.040 -18.311 1.00 68.56 125 ILE A CA 1
ATOM 988 C C . ILE A 1 125 ? 31.100 0.505 -18.453 1.00 68.56 125 ILE A C 1
ATOM 990 O O . ILE A 1 125 ? 30.043 -0.123 -18.573 1.00 68.56 125 ILE A O 1
ATOM 994 N N . GLY A 1 126 ? 32.264 -0.137 -18.381 1.00 63.69 126 GLY A N 1
ATOM 995 C CA . GLY A 1 126 ? 32.332 -1.592 -18.205 1.00 63.69 126 GLY A CA 1
ATOM 996 C C . GLY A 1 126 ? 31.930 -1.986 -16.778 1.00 63.69 126 GLY A C 1
ATOM 997 O O . GLY A 1 126 ? 32.424 -1.381 -15.829 1.00 63.69 126 GLY A O 1
ATOM 998 N N . SER A 1 127 ? 31.056 -2.986 -16.571 1.00 55.31 127 SER A N 1
ATOM 999 C CA . SER A 1 127 ? 30.998 -3.625 -15.240 1.00 55.31 127 SER A CA 1
ATOM 1000 C C . SER A 1 127 ? 30.307 -4.987 -15.153 1.00 55.31 127 SER A C 1
ATOM 1002 O O . SER A 1 127 ? 29.257 -5.241 -15.755 1.00 55.31 127 SER A O 1
ATOM 1004 N N . GLU A 1 128 ? 30.899 -5.788 -14.266 1.00 56.62 128 GLU A N 1
ATOM 1005 C CA . GLU A 1 128 ? 30.463 -7.085 -13.741 1.00 56.62 128 GLU A CA 1
ATOM 1006 C C . GLU A 1 128 ? 29.464 -6.965 -12.566 1.00 56.62 128 GLU A C 1
ATOM 1008 O O . GLU A 1 128 ? 29.209 -7.939 -11.862 1.00 56.62 128 GLU A O 1
ATOM 1013 N N . ILE A 1 129 ? 28.921 -5.768 -12.293 1.00 58.81 129 ILE A N 1
ATOM 1014 C CA . ILE A 1 129 ? 28.002 -5.547 -11.165 1.00 58.81 129 ILE A CA 1
ATOM 1015 C C . ILE A 1 129 ? 26.560 -5.728 -11.642 1.00 58.81 129 ILE A C 1
ATOM 1017 O O . ILE A 1 129 ? 26.077 -4.992 -12.510 1.00 58.81 129 ILE A O 1
ATOM 1021 N N . TYR A 1 130 ? 25.850 -6.687 -11.045 1.00 58.38 130 TYR A N 1
ATOM 1022 C CA . TYR A 1 130 ? 24.419 -6.859 -11.273 1.00 58.38 130 TYR A CA 1
ATOM 1023 C C . TYR A 1 130 ? 23.590 -5.851 -10.463 1.00 58.38 130 TYR A C 1
ATOM 1025 O O . TYR A 1 130 ? 23.678 -5.785 -9.239 1.00 58.38 130 TYR A O 1
ATOM 1033 N N . ASN A 1 131 ? 22.722 -5.115 -11.157 1.00 68.56 131 ASN A N 1
ATOM 1034 C CA . ASN A 1 131 ? 21.627 -4.328 -10.593 1.00 68.56 131 ASN A CA 1
ATOM 1035 C C . ASN A 1 131 ? 20.473 -4.344 -11.609 1.00 68.56 131 ASN A C 1
ATOM 1037 O O . ASN A 1 131 ? 20.708 -4.056 -12.783 1.00 68.56 131 ASN A O 1
ATOM 1041 N N . ALA A 1 132 ? 19.250 -4.682 -11.185 1.00 67.50 132 ALA A N 1
ATOM 1042 C CA . ALA A 1 132 ? 18.118 -4.881 -12.098 1.00 67.50 132 ALA A CA 1
ATOM 1043 C C . ALA A 1 132 ? 17.815 -3.634 -12.951 1.00 67.50 132 ALA A C 1
ATOM 1045 O O . ALA A 1 132 ? 17.699 -3.741 -14.173 1.00 67.50 132 ALA A O 1
ATOM 1046 N N . SER A 1 133 ? 17.788 -2.444 -12.343 1.00 71.81 133 SER A N 1
ATOM 1047 C CA . SER A 1 133 ? 17.561 -1.177 -13.051 1.00 71.81 133 SER A CA 1
ATOM 1048 C C . SER A 1 133 ? 18.673 -0.873 -14.055 1.00 71.81 133 SER A C 1
ATOM 1050 O O . SER A 1 133 ? 18.395 -0.440 -15.172 1.00 71.81 133 SER A O 1
ATOM 1052 N N . VAL A 1 134 ? 19.933 -1.158 -13.702 1.00 80.56 134 VAL A N 1
ATOM 1053 C CA . VAL A 1 134 ? 21.063 -0.999 -14.631 1.00 80.56 134 VAL A CA 1
ATOM 1054 C C . VAL A 1 134 ? 20.974 -1.974 -15.795 1.00 80.56 134 VAL A C 1
ATOM 1056 O O . VAL A 1 134 ? 21.206 -1.589 -16.936 1.00 80.56 134 VAL A O 1
ATOM 1059 N N . VAL A 1 135 ? 20.632 -3.232 -15.528 1.00 82.75 135 VAL A N 1
ATOM 1060 C CA . VAL A 1 135 ? 20.480 -4.250 -16.570 1.00 82.75 135 VAL A CA 1
ATOM 1061 C C . VAL A 1 135 ? 19.357 -3.865 -17.533 1.00 82.75 135 VAL A C 1
ATOM 1063 O O . VAL A 1 135 ? 19.562 -3.905 -18.742 1.00 82.75 135 VAL A O 1
ATOM 1066 N N . GLN A 1 136 ? 18.213 -3.401 -17.026 1.00 83.75 136 GLN A N 1
ATOM 1067 C CA . GLN A 1 136 ? 17.126 -2.905 -17.875 1.00 83.75 136 GLN A CA 1
ATOM 1068 C C . GLN A 1 136 ? 17.546 -1.678 -18.693 1.00 83.75 136 GLN A C 1
ATOM 1070 O O . GLN A 1 136 ? 17.260 -1.617 -19.887 1.00 83.75 136 GLN A O 1
ATOM 1075 N N . ALA A 1 137 ? 18.270 -0.727 -18.095 1.00 87.94 137 ALA A N 1
ATOM 1076 C CA . ALA A 1 137 ? 18.786 0.430 -18.821 1.00 87.94 137 ALA A CA 1
ATOM 1077 C C . ALA A 1 137 ? 19.778 0.031 -19.924 1.00 87.94 137 ALA A C 1
ATOM 1079 O O . ALA A 1 137 ? 19.663 0.525 -21.042 1.00 87.94 137 ALA A O 1
ATOM 1080 N N . LYS A 1 138 ? 20.693 -0.906 -19.645 1.00 88.81 138 LYS A N 1
ATOM 1081 C CA . LYS A 1 138 ? 21.616 -1.487 -20.634 1.00 88.81 138 LYS A CA 1
ATOM 1082 C C . LYS A 1 138 ? 20.865 -2.113 -21.805 1.00 88.81 138 LYS A C 1
ATOM 1084 O O . LYS A 1 138 ? 21.200 -1.834 -22.954 1.00 88.81 138 LYS A O 1
ATOM 1089 N N . VAL A 1 139 ? 19.846 -2.927 -21.517 1.00 92.19 139 VAL A N 1
ATOM 1090 C CA . VAL A 1 139 ? 19.032 -3.572 -22.554 1.00 92.19 139 VAL A CA 1
ATOM 1091 C C . VAL A 1 139 ? 18.306 -2.532 -23.404 1.00 92.19 139 VAL A C 1
ATOM 1093 O O . VAL A 1 139 ? 18.354 -2.597 -24.630 1.00 92.19 139 VAL A O 1
ATOM 1096 N N . ASP A 1 140 ? 17.669 -1.552 -22.760 1.00 94.25 140 ASP A N 1
ATOM 1097 C CA . ASP A 1 140 ? 16.956 -0.481 -23.452 1.00 94.25 140 ASP A CA 1
ATOM 1098 C C . ASP A 1 140 ? 17.903 0.307 -24.373 1.00 94.25 140 ASP A C 1
ATOM 1100 O O . ASP A 1 140 ? 17.593 0.466 -25.550 1.00 94.25 140 ASP A O 1
ATOM 1104 N N . ILE A 1 141 ? 19.075 0.736 -23.887 1.00 94.12 141 ILE A N 1
ATOM 1105 C CA . ILE A 1 141 ? 20.076 1.453 -24.697 1.00 94.12 141 ILE A CA 1
ATOM 1106 C C . ILE A 1 141 ? 20.520 0.596 -25.893 1.00 94.12 141 ILE A C 1
ATOM 1108 O O . ILE A 1 141 ? 20.494 1.069 -27.028 1.00 94.12 141 ILE A O 1
ATOM 1112 N N . ALA A 1 142 ? 20.880 -0.670 -25.662 1.00 94.19 142 ALA A N 1
ATOM 1113 C CA . ALA A 1 142 ? 21.367 -1.560 -26.715 1.00 94.19 142 ALA A CA 1
ATOM 1114 C C . ALA A 1 142 ? 20.321 -1.832 -27.806 1.00 94.19 142 ALA A C 1
ATOM 1116 O O . ALA A 1 142 ? 20.671 -1.961 -28.974 1.00 94.19 142 ALA A O 1
ATOM 1117 N N . ILE A 1 143 ? 19.037 -1.905 -27.445 1.00 95.81 143 ILE A N 1
ATOM 1118 C CA . ILE A 1 143 ? 17.946 -2.090 -28.410 1.00 95.81 143 ILE A CA 1
ATOM 1119 C C . ILE A 1 143 ? 17.637 -0.793 -29.165 1.00 95.81 143 ILE A C 1
ATOM 1121 O O . ILE A 1 143 ? 17.327 -0.839 -30.356 1.00 95.81 143 ILE A O 1
ATOM 1125 N N . LEU A 1 144 ? 17.715 0.362 -28.501 1.00 95.38 144 LEU A N 1
ATOM 1126 C CA . LEU A 1 144 ? 17.492 1.664 -29.132 1.00 95.38 144 LEU A CA 1
ATOM 1127 C C . LEU A 1 144 ? 18.530 1.954 -30.227 1.00 95.38 144 LEU A C 1
ATOM 1129 O O . LEU A 1 144 ? 18.138 2.391 -31.311 1.00 95.38 144 LEU A O 1
ATOM 1133 N N . LEU A 1 145 ? 19.797 1.623 -29.950 1.00 94.56 145 LEU A N 1
ATOM 1134 C CA . LEU A 1 145 ? 20.970 1.790 -30.822 1.00 94.56 145 LEU A CA 1
ATOM 1135 C C . LEU A 1 145 ? 21.358 0.500 -31.570 1.00 94.56 145 LEU A C 1
ATOM 1137 O O . LEU A 1 145 ? 22.501 0.338 -31.988 1.00 94.56 145 LEU A O 1
ATOM 1141 N N . TYR A 1 146 ? 20.450 -0.471 -31.697 1.00 95.06 146 TYR A N 1
ATOM 1142 C CA . TYR A 1 146 ? 20.809 -1.819 -32.160 1.00 95.06 146 TYR A CA 1
ATOM 1143 C C . TYR A 1 146 ? 21.508 -1.835 -33.527 1.00 95.06 146 TYR A C 1
ATOM 1145 O O . TYR A 1 146 ? 22.502 -2.543 -33.701 1.00 95.06 146 TYR A O 1
ATOM 1153 N N . ASP A 1 147 ? 20.993 -1.048 -34.473 1.00 93.00 147 ASP A N 1
ATOM 1154 C CA . ASP A 1 147 ? 21.524 -0.948 -35.837 1.00 93.00 147 ASP A CA 1
ATOM 1155 C C . ASP A 1 147 ? 22.843 -0.149 -35.890 1.00 93.00 147 ASP A C 1
ATOM 1157 O O . ASP A 1 147 ? 23.631 -0.312 -36.819 1.00 93.00 147 ASP A O 1
ATOM 1161 N N . ASP A 1 148 ? 23.113 0.649 -34.854 1.00 93.62 148 ASP A N 1
ATOM 1162 C CA . ASP A 1 148 ? 24.309 1.482 -34.697 1.00 93.62 148 ASP A CA 1
ATOM 1163 C C . ASP A 1 148 ? 25.461 0.725 -34.007 1.00 93.62 148 ASP A C 1
ATOM 1165 O O . ASP A 1 148 ? 26.634 1.097 -34.098 1.00 93.62 148 ASP A O 1
ATOM 1169 N N . LEU A 1 149 ? 25.143 -0.366 -33.303 1.00 92.56 149 LEU A N 1
ATOM 1170 C CA . LEU A 1 149 ? 26.107 -1.197 -32.591 1.00 92.56 149 LEU A CA 1
ATOM 1171 C C . LEU A 1 149 ? 26.671 -2.312 -33.480 1.00 92.56 149 LEU A C 1
ATOM 1173 O O . LEU A 1 149 ? 25.954 -3.114 -34.094 1.00 92.56 149 LEU A O 1
ATOM 1177 N N . THR A 1 150 ? 27.999 -2.456 -33.453 1.00 92.94 150 THR A N 1
ATOM 1178 C CA . THR A 1 150 ? 28.676 -3.580 -34.111 1.00 92.94 150 THR A CA 1
ATOM 1179 C C . THR A 1 150 ? 28.195 -4.921 -33.529 1.00 92.94 150 THR A C 1
ATOM 1181 O O . THR A 1 150 ? 27.864 -4.991 -32.340 1.00 92.94 150 THR A O 1
ATOM 1184 N N . PRO A 1 151 ? 28.187 -6.015 -34.318 1.00 92.44 151 PRO A N 1
ATOM 1185 C CA . PRO A 1 151 ? 27.810 -7.340 -33.814 1.00 92.44 151 PRO A CA 1
ATOM 1186 C C . PRO A 1 151 ? 28.592 -7.754 -32.560 1.00 92.44 151 PRO A C 1
ATOM 1188 O O . PRO A 1 151 ? 28.020 -8.307 -31.625 1.00 92.44 151 PRO A O 1
ATOM 1191 N N . ARG A 1 152 ? 29.887 -7.411 -32.506 1.00 90.06 152 ARG A N 1
ATOM 1192 C CA . ARG A 1 152 ? 30.744 -7.669 -31.343 1.00 90.06 152 ARG A CA 1
ATOM 1193 C C . ARG A 1 152 ? 30.259 -6.933 -30.093 1.00 90.06 152 ARG A C 1
ATOM 1195 O O . ARG A 1 152 ? 30.089 -7.569 -29.064 1.00 90.06 152 ARG A O 1
ATOM 1202 N N . ARG A 1 153 ? 29.961 -5.629 -30.188 1.00 88.94 153 ARG A N 1
ATOM 1203 C CA . ARG A 1 153 ? 29.436 -4.857 -29.046 1.00 88.94 153 ARG A CA 1
ATOM 1204 C C . ARG A 1 153 ? 28.102 -5.412 -28.547 1.00 88.94 153 ARG A C 1
ATOM 1206 O O . ARG A 1 153 ? 27.904 -5.512 -27.341 1.00 88.94 153 ARG A O 1
ATOM 1213 N N . ARG A 1 154 ? 27.199 -5.805 -29.454 1.00 91.62 154 ARG A N 1
ATOM 1214 C CA . ARG A 1 154 ? 25.924 -6.448 -29.083 1.00 91.62 154 ARG A CA 1
ATOM 1215 C C . ARG A 1 154 ? 26.155 -7.733 -28.290 1.00 91.62 154 ARG A C 1
ATOM 1217 O O . ARG A 1 154 ? 25.557 -7.906 -27.229 1.00 91.62 154 ARG A O 1
ATOM 1224 N N . HIS A 1 155 ? 27.059 -8.586 -28.769 1.00 90.12 155 HIS A N 1
ATOM 1225 C CA . HIS A 1 155 ? 27.438 -9.810 -28.071 1.00 90.12 155 HIS A CA 1
ATOM 1226 C C . HIS A 1 155 ? 28.046 -9.525 -26.689 1.00 90.12 155 HIS A C 1
ATOM 1228 O O . HIS A 1 155 ? 27.578 -10.083 -25.702 1.00 90.12 155 HIS A O 1
ATOM 1234 N N . ASP A 1 156 ? 29.010 -8.605 -26.588 1.00 87.44 156 ASP A N 1
ATOM 1235 C CA . ASP A 1 156 ? 29.684 -8.270 -25.324 1.00 87.44 156 ASP A CA 1
ATOM 1236 C C . ASP A 1 156 ? 28.699 -7.715 -24.269 1.00 87.44 156 ASP A C 1
ATOM 1238 O O . ASP A 1 156 ? 28.759 -8.080 -23.088 1.00 87.44 156 ASP A O 1
ATOM 1242 N N . ILE A 1 157 ? 27.739 -6.879 -24.690 1.00 87.56 157 ILE A N 1
ATOM 1243 C CA . ILE A 1 157 ? 26.666 -6.366 -23.821 1.00 87.56 157 ILE A CA 1
ATOM 1244 C C . ILE A 1 157 ? 25.776 -7.514 -23.327 1.00 87.56 157 ILE A C 1
ATOM 1246 O O . ILE A 1 157 ? 25.539 -7.629 -22.121 1.00 87.56 157 ILE A O 1
ATOM 1250 N N . GLY A 1 158 ? 25.297 -8.370 -24.236 1.00 88.88 158 GLY A N 1
ATOM 1251 C CA . GLY A 1 158 ? 24.456 -9.518 -23.892 1.00 88.88 158 GLY A CA 1
ATOM 1252 C C . GLY A 1 158 ? 25.160 -10.502 -22.956 1.00 88.88 158 GLY A C 1
ATOM 1253 O O . GLY A 1 158 ? 24.617 -10.854 -21.909 1.00 88.88 158 GLY A O 1
ATOM 1254 N N . ALA A 1 159 ? 26.408 -10.858 -23.264 1.00 86.56 159 ALA A N 1
ATOM 1255 C CA . ALA A 1 159 ? 27.241 -11.734 -22.445 1.00 86.56 159 ALA A CA 1
ATOM 1256 C C . ALA A 1 159 ? 27.463 -11.166 -21.035 1.00 86.56 159 ALA A C 1
ATOM 1258 O O . ALA A 1 159 ? 27.393 -11.904 -20.052 1.00 86.56 159 ALA A O 1
ATOM 1259 N N . THR A 1 160 ? 27.658 -9.848 -20.908 1.00 84.56 160 THR A N 1
ATOM 1260 C CA . THR A 1 160 ? 27.770 -9.182 -19.601 1.00 84.56 160 THR A CA 1
ATOM 1261 C C . THR A 1 160 ? 26.479 -9.310 -18.791 1.00 84.56 160 THR A C 1
ATOM 1263 O O . THR A 1 160 ? 26.526 -9.596 -17.596 1.00 84.56 160 THR A O 1
ATOM 1266 N N . ILE A 1 161 ? 25.313 -9.135 -19.423 1.00 84.88 161 ILE A N 1
ATOM 1267 C CA . ILE A 1 161 ? 24.014 -9.302 -18.755 1.00 84.88 161 ILE A CA 1
ATOM 1268 C C . ILE A 1 161 ? 23.842 -10.747 -18.272 1.00 84.88 161 ILE A C 1
ATOM 1270 O O . ILE A 1 161 ? 23.521 -10.966 -17.105 1.00 84.88 161 ILE A O 1
ATOM 1274 N N . ILE A 1 162 ? 24.110 -11.726 -19.138 1.00 84.56 162 ILE A N 1
ATOM 1275 C CA . ILE A 1 162 ? 23.983 -13.155 -18.819 1.00 84.56 162 ILE A CA 1
ATOM 1276 C C . ILE A 1 162 ? 24.937 -13.543 -17.686 1.00 84.56 162 ILE A C 1
ATOM 1278 O O . ILE A 1 162 ? 24.513 -14.189 -16.727 1.00 84.56 162 ILE A O 1
ATOM 1282 N N . LYS A 1 163 ? 26.200 -13.097 -17.741 1.00 82.88 163 LYS A N 1
ATOM 1283 C CA . LYS A 1 163 ? 27.194 -13.304 -16.675 1.00 82.88 163 LYS A CA 1
ATOM 1284 C C . LYS A 1 163 ? 26.701 -12.745 -15.339 1.00 82.88 163 LYS A C 1
ATOM 1286 O O . LYS A 1 163 ? 26.771 -13.437 -14.325 1.00 82.88 163 LYS A O 1
ATOM 1291 N N . ASN A 1 164 ? 26.165 -11.525 -15.349 1.00 77.94 164 ASN A N 1
ATOM 1292 C CA . ASN A 1 164 ? 25.660 -10.857 -14.151 1.00 77.94 164 ASN A CA 1
ATOM 1293 C C . ASN A 1 164 ? 24.413 -11.550 -13.569 1.00 77.94 164 ASN A C 1
ATOM 1295 O O . ASN A 1 164 ? 24.199 -11.488 -12.365 1.00 77.94 164 ASN A O 1
ATOM 1299 N N . ILE A 1 165 ? 23.594 -12.212 -14.393 1.00 76.38 165 ILE A N 1
ATOM 1300 C CA . ILE A 1 165 ? 22.434 -12.996 -13.933 1.00 76.38 165 ILE A CA 1
ATOM 1301 C C . ILE A 1 165 ? 22.860 -14.378 -13.422 1.00 76.38 165 ILE A C 1
ATOM 1303 O O . ILE A 1 165 ? 22.352 -14.854 -12.405 1.00 76.38 165 ILE A O 1
ATOM 1307 N N . GLY A 1 166 ? 23.796 -15.035 -14.114 1.00 70.06 166 GLY A N 1
ATOM 1308 C CA . GLY A 1 166 ? 24.279 -16.375 -13.774 1.00 70.06 166 GLY A CA 1
ATOM 1309 C C . GLY A 1 166 ? 24.893 -16.475 -12.375 1.00 70.06 166 GLY A C 1
ATOM 1310 O O . GLY A 1 166 ? 24.818 -17.534 -11.758 1.00 70.06 166 GLY A O 1
ATOM 1311 N N . SER A 1 167 ? 25.426 -15.376 -11.837 1.00 59.97 167 SER A N 1
ATOM 1312 C CA . SER A 1 167 ? 26.003 -15.311 -10.489 1.00 59.97 167 SER A CA 1
ATOM 1313 C C . SER A 1 167 ? 24.976 -15.329 -9.343 1.00 59.97 167 SER A C 1
ATOM 1315 O O . SER A 1 167 ? 25.374 -15.489 -8.192 1.00 59.97 167 SER A O 1
ATOM 1317 N N . ILE A 1 168 ? 23.674 -15.190 -9.628 1.00 59.78 168 ILE A N 1
ATOM 1318 C CA . ILE A 1 168 ? 22.617 -15.010 -8.609 1.00 59.78 168 ILE A CA 1
ATOM 1319 C C . ILE A 1 168 ? 21.851 -16.312 -8.319 1.00 59.78 168 ILE A C 1
ATOM 1321 O O . ILE A 1 168 ? 21.286 -16.466 -7.239 1.00 59.78 168 ILE A O 1
ATOM 1325 N N . GLY A 1 169 ? 21.883 -17.279 -9.245 1.00 60.31 169 GLY A N 1
ATOM 1326 C CA . GLY A 1 169 ? 21.170 -18.557 -9.136 1.00 60.31 169 GLY A CA 1
ATOM 1327 C C . GLY A 1 169 ? 19.650 -18.409 -9.306 1.00 60.31 169 GLY A C 1
ATOM 1328 O O . GLY A 1 169 ? 18.963 -17.849 -8.465 1.00 60.31 169 GLY A O 1
ATOM 1329 N N . GLN A 1 170 ? 19.087 -18.946 -10.392 1.00 62.62 170 GLN A N 1
ATOM 1330 C CA . GLN A 1 170 ? 17.687 -18.677 -10.772 1.00 62.62 170 GLN A CA 1
ATOM 1331 C C . GLN A 1 170 ? 16.634 -19.294 -9.840 1.00 62.62 170 GLN A C 1
ATOM 1333 O O . GLN A 1 170 ? 15.541 -18.750 -9.702 1.00 62.62 170 GLN A O 1
ATOM 1338 N N . ARG A 1 171 ? 16.971 -20.399 -9.169 1.00 65.81 171 ARG A N 1
ATOM 1339 C CA . ARG A 1 171 ? 16.046 -21.160 -8.317 1.00 65.81 171 ARG A CA 1
ATOM 1340 C C . ARG A 1 171 ? 15.592 -20.407 -7.058 1.00 65.81 171 ARG A C 1
ATOM 1342 O O . ARG A 1 171 ? 14.514 -20.676 -6.549 1.00 65.81 171 ARG A O 1
ATOM 1349 N N . SER A 1 172 ? 16.396 -19.482 -6.532 1.00 69.50 172 SER A N 1
ATOM 1350 C CA . SER A 1 172 ? 16.077 -18.753 -5.291 1.00 69.50 172 SER A CA 1
ATOM 1351 C C . SER A 1 172 ? 15.194 -17.519 -5.513 1.00 69.50 172 SER A C 1
ATOM 1353 O O . SER A 1 172 ? 14.751 -16.902 -4.545 1.00 69.50 172 SER A O 1
ATOM 1355 N N . LEU A 1 173 ? 14.937 -17.144 -6.770 1.00 81.88 173 LEU A N 1
ATOM 1356 C CA . LEU A 1 173 ? 14.255 -15.904 -7.128 1.00 81.88 173 LEU A CA 1
ATOM 1357 C C . LEU A 1 173 ? 12.738 -16.063 -7.109 1.00 81.88 173 LEU A C 1
ATOM 1359 O O . LEU A 1 173 ? 12.184 -16.970 -7.736 1.00 81.88 173 LEU A O 1
ATOM 1363 N N . LYS A 1 174 ? 12.067 -15.102 -6.470 1.00 89.19 174 LYS A N 1
ATOM 1364 C CA . LYS A 1 174 ? 10.608 -15.038 -6.342 1.00 89.19 174 LYS A CA 1
ATOM 1365 C C . LYS A 1 174 ? 10.088 -13.647 -6.710 1.00 89.19 174 LYS A C 1
ATOM 1367 O O . LYS A 1 174 ? 10.864 -12.695 -6.847 1.00 89.19 174 LYS A O 1
ATOM 1372 N N . GLY A 1 175 ? 8.776 -13.552 -6.929 1.00 91.38 175 GLY A N 1
ATOM 1373 C CA . GLY A 1 175 ? 8.056 -12.294 -7.140 1.00 91.38 175 GLY A CA 1
ATOM 1374 C C . GLY A 1 175 ? 8.720 -11.338 -8.141 1.00 91.38 175 GLY A C 1
ATOM 1375 O O . GLY A 1 175 ? 9.012 -11.695 -9.282 1.00 91.38 175 GLY A O 1
ATOM 1376 N N . ALA A 1 176 ? 8.965 -10.105 -7.697 1.00 92.50 176 ALA A N 1
ATOM 1377 C CA . ALA A 1 176 ? 9.502 -9.028 -8.527 1.00 92.50 176 ALA A CA 1
ATOM 1378 C C . ALA A 1 176 ? 10.917 -9.310 -9.047 1.00 92.50 176 ALA A C 1
ATOM 1380 O O . ALA A 1 176 ? 11.184 -9.115 -10.230 1.00 92.50 176 ALA A O 1
ATOM 1381 N N . ASN A 1 177 ? 11.803 -9.826 -8.188 1.00 90.44 177 ASN A N 1
ATOM 1382 C CA . ASN A 1 177 ? 13.182 -10.141 -8.568 1.00 90.44 177 ASN A CA 1
ATOM 1383 C C . ASN A 1 177 ? 13.219 -11.199 -9.676 1.00 90.44 177 ASN A C 1
ATOM 1385 O O . ASN A 1 177 ? 14.019 -11.104 -10.607 1.00 90.44 177 ASN A O 1
ATOM 1389 N N . ARG A 1 178 ? 12.316 -12.185 -9.600 1.00 92.31 178 ARG A N 1
ATOM 1390 C CA . ARG A 1 178 ? 12.136 -13.180 -10.655 1.00 92.31 178 ARG A CA 1
ATOM 1391 C C . ARG A 1 178 ? 11.681 -12.527 -11.957 1.00 92.31 178 ARG A C 1
ATOM 1393 O O . ARG A 1 178 ? 12.340 -12.712 -12.975 1.00 92.31 178 ARG A O 1
ATOM 1400 N N . ALA A 1 179 ? 10.610 -11.732 -11.925 1.00 94.12 179 ALA A N 1
ATOM 1401 C CA . ALA A 1 179 ? 10.090 -11.050 -13.112 1.00 94.12 179 ALA A CA 1
ATOM 1402 C C . ALA A 1 179 ? 11.154 -10.168 -13.802 1.00 94.12 179 ALA A C 1
ATOM 1404 O O . ALA A 1 179 ? 11.295 -10.223 -15.026 1.00 94.12 179 ALA A O 1
ATOM 1405 N N . ASP A 1 180 ? 11.943 -9.419 -13.028 1.00 92.00 180 ASP A N 1
ATOM 1406 C CA . ASP A 1 180 ? 13.029 -8.567 -13.527 1.00 92.00 180 ASP A CA 1
ATOM 1407 C C . ASP A 1 180 ? 14.135 -9.368 -14.219 1.00 92.00 180 ASP A C 1
ATOM 1409 O O . ASP A 1 180 ? 14.580 -9.001 -15.311 1.00 92.00 180 ASP A O 1
ATOM 1413 N N . ILE A 1 181 ? 14.564 -10.473 -13.602 1.00 90.50 181 ILE A N 1
ATOM 1414 C CA . ILE A 1 181 ? 15.609 -11.345 -14.149 1.00 90.50 181 ILE A CA 1
ATOM 1415 C C . ILE A 1 181 ? 15.123 -12.047 -15.411 1.00 90.50 181 ILE A C 1
ATOM 1417 O O . ILE A 1 181 ? 15.842 -12.079 -16.409 1.00 90.50 181 ILE A O 1
ATOM 1421 N N . CYS A 1 182 ? 13.893 -12.558 -15.409 1.00 92.56 182 CYS A N 1
ATOM 1422 C CA . CYS A 1 182 ? 13.327 -13.184 -16.593 1.00 92.56 182 CYS A CA 1
ATOM 1423 C C . CYS A 1 182 ? 13.234 -12.181 -17.764 1.00 92.56 182 CYS A C 1
ATOM 1425 O O . CYS A 1 182 ? 13.597 -12.514 -18.893 1.00 92.56 182 CYS A O 1
ATOM 1427 N N . LEU A 1 183 ? 12.823 -10.932 -17.503 1.00 94.88 183 LEU A N 1
ATOM 1428 C CA . LEU A 1 183 ? 12.797 -9.869 -18.513 1.00 94.88 183 LEU A CA 1
ATOM 1429 C C . LEU A 1 183 ? 14.205 -9.508 -19.015 1.00 94.88 183 LEU A C 1
ATOM 1431 O O . LEU A 1 183 ? 14.386 -9.268 -20.209 1.00 94.88 183 LEU A O 1
ATOM 1435 N N . ALA A 1 184 ? 15.203 -9.486 -18.132 1.00 92.44 184 ALA A N 1
ATOM 1436 C CA . ALA A 1 184 ? 16.590 -9.229 -18.504 1.00 92.44 184 ALA A CA 1
ATOM 1437 C C . ALA A 1 184 ? 17.175 -10.317 -19.422 1.00 92.44 184 ALA A C 1
ATOM 1439 O O . ALA A 1 184 ? 17.863 -9.981 -20.384 1.00 92.44 184 ALA A O 1
ATOM 1440 N N . LEU A 1 185 ? 16.864 -11.596 -19.176 1.00 92.38 185 LEU A N 1
ATOM 1441 C CA . LEU A 1 185 ? 17.264 -12.716 -20.044 1.00 92.38 185 LEU A CA 1
ATOM 1442 C C . LEU A 1 185 ? 16.632 -12.611 -21.435 1.00 92.38 185 LEU A C 1
ATOM 1444 O O . LEU A 1 185 ? 17.327 -12.751 -22.439 1.00 92.38 185 LEU A O 1
ATOM 1448 N N . ILE A 1 186 ? 15.333 -12.286 -21.496 1.00 95.56 186 ILE A N 1
ATOM 1449 C CA . ILE A 1 186 ? 14.645 -12.017 -22.769 1.00 95.56 186 ILE A CA 1
ATOM 1450 C C . ILE A 1 186 ? 15.359 -10.883 -23.511 1.00 95.56 186 ILE A C 1
ATOM 1452 O O . ILE A 1 186 ? 15.643 -11.008 -24.698 1.00 95.56 186 ILE A O 1
ATOM 1456 N N . GLY A 1 187 ? 15.682 -9.795 -22.808 1.00 95.62 187 GLY A N 1
ATOM 1457 C CA . GLY A 1 187 ? 16.426 -8.665 -23.359 1.00 95.62 187 GLY A CA 1
ATOM 1458 C C . GLY A 1 187 ? 17.795 -9.057 -23.915 1.00 95.62 187 GLY A C 1
ATOM 1459 O O . GLY A 1 187 ? 18.115 -8.695 -25.045 1.00 95.62 187 GLY A O 1
ATOM 1460 N N . ALA A 1 188 ? 18.574 -9.832 -23.155 1.00 93.94 188 ALA A N 1
ATOM 1461 C CA . ALA A 1 188 ? 19.885 -10.317 -23.578 1.00 93.94 188 ALA A CA 1
ATOM 1462 C C . ALA A 1 188 ? 19.789 -11.154 -24.862 1.00 93.94 188 ALA A C 1
ATOM 1464 O O . ALA A 1 188 ? 20.453 -10.817 -25.839 1.00 93.94 188 ALA A O 1
ATOM 1465 N N . GLY A 1 189 ? 18.891 -12.147 -24.909 1.00 95.25 189 GLY A N 1
ATOM 1466 C CA . GLY A 1 189 ? 18.685 -12.972 -26.105 1.00 95.25 189 GLY A CA 1
ATOM 1467 C C . GLY A 1 189 ? 18.202 -12.176 -27.324 1.00 95.25 189 GLY A C 1
ATOM 1468 O O . GLY A 1 189 ? 18.598 -12.451 -28.452 1.00 95.25 189 GLY A O 1
ATOM 1469 N N . VAL A 1 190 ? 17.394 -11.130 -27.120 1.00 96.50 190 VAL A N 1
ATOM 1470 C CA . VAL A 1 190 ? 16.942 -10.226 -28.197 1.00 96.50 190 VAL A CA 1
ATOM 1471 C C . VAL A 1 190 ? 18.076 -9.347 -28.748 1.00 96.50 190 VAL A C 1
ATOM 1473 O O . VAL A 1 190 ? 18.048 -8.980 -29.928 1.00 96.50 190 VAL A O 1
ATOM 1476 N N . ILE A 1 191 ? 19.066 -9.001 -27.921 1.00 95.62 191 ILE A N 1
ATOM 1477 C CA . ILE A 1 191 ? 20.262 -8.250 -28.333 1.00 95.62 191 ILE A CA 1
ATOM 1478 C C . ILE A 1 191 ? 21.241 -9.156 -29.087 1.00 95.62 191 ILE A C 1
ATOM 1480 O O . ILE A 1 191 ? 21.837 -8.723 -30.075 1.00 95.62 191 ILE A O 1
ATOM 1484 N N . THR A 1 192 ? 21.406 -10.400 -28.639 1.00 94.44 192 THR A N 1
ATOM 1485 C CA . THR A 1 192 ? 22.393 -11.341 -29.192 1.00 94.44 192 THR A CA 1
ATOM 1486 C C . THR A 1 192 ? 21.862 -12.216 -30.326 1.00 94.44 192 THR A C 1
ATOM 1488 O O . THR A 1 192 ? 22.653 -12.911 -30.952 1.00 94.44 192 THR A O 1
ATOM 1491 N N . ASP A 1 193 ? 20.561 -12.155 -30.629 1.00 94.50 193 ASP A N 1
ATOM 1492 C CA . ASP A 1 193 ? 19.868 -13.099 -31.521 1.00 94.50 193 ASP A CA 1
ATOM 1493 C C . ASP A 1 193 ? 19.962 -14.564 -31.032 1.00 94.50 193 ASP A C 1
ATOM 1495 O O . ASP A 1 193 ? 19.968 -15.507 -31.824 1.00 94.50 193 ASP A O 1
ATOM 1499 N N . GLU A 1 194 ? 20.009 -14.771 -29.710 1.00 93.62 194 GLU A N 1
ATOM 1500 C CA . GLU A 1 194 ? 20.129 -16.092 -29.084 1.00 93.62 194 GLU A CA 1
ATOM 1501 C C . GLU A 1 194 ? 18.788 -16.579 -28.520 1.00 93.62 194 GLU A C 1
ATOM 1503 O O . GLU A 1 194 ? 18.282 -16.104 -27.499 1.00 93.62 194 GLU A O 1
ATOM 1508 N N . GLU A 1 195 ? 18.215 -17.589 -29.173 1.00 93.75 195 GLU A N 1
ATOM 1509 C CA . GLU A 1 195 ? 16.929 -18.178 -28.789 1.00 93.75 195 GLU A CA 1
ATOM 1510 C C . GLU A 1 195 ? 16.965 -18.832 -27.404 1.00 93.75 195 GLU A C 1
ATOM 1512 O O . GLU A 1 195 ? 15.992 -18.738 -26.651 1.00 93.75 195 GLU A O 1
ATOM 1517 N N . ALA A 1 196 ? 18.097 -19.442 -27.046 1.00 91.44 196 ALA A N 1
ATOM 1518 C CA . ALA A 1 196 ? 18.280 -20.106 -25.762 1.00 91.44 196 ALA A CA 1
ATOM 1519 C C . ALA A 1 196 ? 17.954 -19.165 -24.590 1.00 91.44 196 ALA A C 1
ATOM 1521 O O . ALA A 1 196 ? 17.170 -19.536 -23.717 1.00 91.44 196 ALA A O 1
ATOM 1522 N N . GLU A 1 197 ? 18.441 -17.922 -24.614 1.00 91.88 197 GLU A N 1
ATOM 1523 C CA . GLU A 1 197 ? 18.206 -16.958 -23.533 1.00 91.88 197 GLU A CA 1
ATOM 1524 C C . GLU A 1 197 ? 16.786 -16.369 -23.552 1.00 91.88 197 GLU A C 1
ATOM 1526 O O . GLU A 1 197 ? 16.187 -16.175 -22.490 1.00 91.88 197 GLU A O 1
ATOM 1531 N N . VAL A 1 198 ? 16.184 -16.178 -24.736 1.00 94.50 198 VAL A N 1
ATOM 1532 C CA . VAL A 1 198 ? 14.760 -15.796 -24.841 1.00 94.50 198 VAL A CA 1
ATOM 1533 C C . VAL A 1 198 ? 13.871 -16.876 -24.226 1.00 94.50 198 VAL A C 1
ATOM 1535 O O . VAL A 1 198 ? 12.983 -16.575 -23.423 1.00 94.50 198 VAL A O 1
ATOM 1538 N N . SER A 1 199 ? 14.132 -18.140 -24.565 1.00 92.06 199 SER A N 1
ATOM 1539 C CA . SER A 1 199 ? 13.390 -19.285 -24.041 1.00 92.06 199 SER A CA 1
ATOM 1540 C C . SER A 1 199 ? 13.584 -19.433 -22.531 1.00 92.06 199 SER A C 1
ATOM 1542 O O . SER A 1 199 ? 12.608 -19.593 -21.796 1.00 92.06 199 SER A O 1
ATOM 1544 N N . ARG A 1 200 ? 14.819 -19.272 -22.040 1.00 89.69 200 ARG A N 1
ATOM 1545 C CA . ARG A 1 200 ? 15.159 -19.326 -20.618 1.00 89.69 200 ARG A CA 1
ATOM 1546 C C . ARG A 1 200 ? 14.422 -18.251 -19.831 1.00 89.69 200 ARG A C 1
ATOM 1548 O O . ARG A 1 200 ? 13.811 -18.557 -18.812 1.00 89.69 200 ARG A O 1
ATOM 1555 N N . GLY A 1 201 ? 14.408 -17.013 -20.323 1.00 91.81 201 GLY A N 1
ATOM 1556 C CA . GLY A 1 201 ? 13.633 -15.935 -19.714 1.00 91.81 201 GLY A CA 1
ATOM 1557 C C . GLY A 1 201 ? 12.123 -16.206 -19.721 1.00 91.81 201 GLY A C 1
ATOM 1558 O O . GLY A 1 201 ? 11.457 -16.006 -18.707 1.00 91.81 201 GLY A O 1
ATOM 1559 N N . ARG A 1 202 ? 11.564 -16.748 -20.811 1.00 93.06 202 ARG A N 1
ATOM 1560 C CA . ARG A 1 202 ? 10.141 -17.129 -20.874 1.00 93.06 202 ARG A CA 1
ATOM 1561 C C . ARG A 1 202 ? 9.771 -18.213 -19.855 1.00 93.06 202 ARG A C 1
ATOM 1563 O O . ARG A 1 202 ? 8.748 -18.080 -19.180 1.00 93.06 202 ARG A O 1
ATOM 1570 N N . TRP A 1 203 ? 10.564 -19.276 -19.746 1.00 90.12 203 TRP A N 1
ATOM 1571 C CA . TRP A 1 203 ? 10.274 -20.402 -18.847 1.00 90.12 203 TRP A CA 1
ATOM 1572 C C . TRP A 1 203 ? 10.604 -20.110 -17.388 1.00 90.12 203 TRP A C 1
ATOM 1574 O O . TRP A 1 203 ? 9.945 -20.641 -16.492 1.00 90.12 203 TRP A O 1
ATOM 1584 N N . CYS A 1 204 ? 11.544 -19.191 -17.162 1.00 90.25 204 CYS A N 1
ATOM 1585 C CA . CYS A 1 204 ? 11.789 -18.562 -15.875 1.00 90.25 204 CYS A CA 1
ATOM 1586 C C . CYS A 1 204 ? 10.497 -17.941 -15.320 1.00 90.25 204 CYS A C 1
ATOM 1588 O O . CYS A 1 204 ? 10.191 -18.177 -14.162 1.00 90.25 204 CYS A O 1
ATOM 1590 N N . LEU A 1 205 ? 9.656 -17.255 -16.103 1.00 92.50 205 LEU A N 1
ATOM 1591 C CA . LEU A 1 205 ? 8.432 -16.635 -15.554 1.00 92.50 205 LEU A CA 1
ATOM 1592 C C . LEU A 1 205 ? 7.490 -17.654 -14.886 1.00 92.50 205 LEU A C 1
ATOM 1594 O O . LEU A 1 205 ? 7.016 -17.426 -13.778 1.00 92.50 205 LEU A O 1
ATOM 1598 N N . SER A 1 206 ? 7.269 -18.800 -15.529 1.00 90.81 206 SER A N 1
ATOM 1599 C CA . SER A 1 206 ? 6.396 -19.868 -15.021 1.00 90.81 206 SER A CA 1
ATOM 1600 C C . SER A 1 206 ? 7.074 -20.818 -14.034 1.00 90.81 206 SER A C 1
ATOM 1602 O O . SER A 1 206 ? 6.429 -21.740 -13.564 1.00 90.81 206 SER A O 1
ATOM 1604 N N . ASP A 1 207 ? 8.377 -20.661 -13.788 1.00 88.31 207 ASP A N 1
ATOM 1605 C CA . ASP A 1 207 ? 9.186 -21.598 -12.992 1.00 88.31 207 ASP A CA 1
ATOM 1606 C C . ASP A 1 207 ? 9.073 -23.066 -13.439 1.00 88.31 207 ASP A C 1
ATOM 1608 O O . ASP A 1 207 ? 9.117 -23.992 -12.637 1.00 88.31 207 ASP A O 1
ATOM 1612 N N . LYS A 1 208 ? 8.941 -23.284 -14.755 1.00 80.06 208 LYS A N 1
ATOM 1613 C CA . LYS A 1 208 ? 8.634 -24.604 -15.334 1.00 80.06 208 LYS A CA 1
ATOM 1614 C C . LYS A 1 208 ? 9.725 -25.646 -15.062 1.00 80.06 208 LYS A C 1
ATOM 1616 O O . LYS A 1 208 ? 9.432 -26.830 -14.982 1.00 80.06 208 LYS A O 1
ATOM 1621 N N . GLU A 1 209 ? 10.974 -25.203 -14.955 1.00 77.31 209 GLU A N 1
ATOM 1622 C CA . GLU A 1 209 ? 12.126 -26.060 -14.644 1.00 77.31 209 GLU A CA 1
ATOM 1623 C C . GLU A 1 209 ? 12.079 -26.614 -13.206 1.00 77.31 209 GLU A C 1
ATOM 1625 O O . GLU A 1 209 ? 12.691 -27.641 -12.930 1.00 77.31 209 GLU A O 1
ATOM 1630 N N . TYR A 1 210 ? 11.325 -25.965 -12.311 1.00 80.00 210 TYR A N 1
ATOM 1631 C CA . TYR A 1 210 ? 11.215 -26.300 -10.889 1.00 80.00 210 TYR A CA 1
ATOM 1632 C C . TYR A 1 210 ? 9.742 -26.478 -10.472 1.00 80.00 210 TYR A C 1
ATOM 1634 O O . TYR A 1 210 ? 9.303 -25.954 -9.451 1.00 80.00 210 TYR A O 1
ATOM 1642 N N . ASP A 1 211 ? 8.965 -27.189 -11.297 1.00 82.69 211 ASP A N 1
ATOM 1643 C CA . ASP A 1 211 ? 7.566 -27.581 -11.045 1.00 82.69 211 ASP A CA 1
ATOM 1644 C C . ASP A 1 211 ? 6.572 -26.427 -10.793 1.00 82.69 211 ASP A C 1
ATOM 1646 O O . ASP A 1 211 ? 5.458 -26.651 -10.325 1.00 82.69 211 ASP A O 1
ATOM 1650 N N . GLY A 1 212 ? 6.935 -25.188 -11.141 1.00 85.00 212 GLY A N 1
ATOM 1651 C CA . GLY A 1 212 ? 6.065 -24.020 -10.993 1.00 85.00 212 GLY A CA 1
ATOM 1652 C C . GLY A 1 212 ? 6.046 -23.392 -9.597 1.00 85.00 212 GLY A C 1
ATOM 1653 O O . GLY A 1 212 ? 5.278 -22.457 -9.385 1.00 85.00 212 GLY A O 1
ATOM 1654 N N . GLU A 1 213 ? 6.895 -23.841 -8.663 1.00 85.56 213 GLU A N 1
ATOM 1655 C CA . GLU A 1 213 ? 6.861 -23.430 -7.246 1.00 85.56 213 GLU A CA 1
ATOM 1656 C C . GLU A 1 213 ? 6.876 -21.902 -7.051 1.00 85.56 213 GLU A C 1
ATOM 1658 O O . GLU A 1 213 ? 6.179 -21.368 -6.189 1.00 85.56 213 GLU A O 1
ATOM 1663 N N . ASN A 1 214 ? 7.659 -21.185 -7.859 1.00 89.06 214 ASN A N 1
ATOM 1664 C CA . ASN A 1 214 ? 7.805 -19.730 -7.793 1.00 89.06 214 ASN A CA 1
ATOM 1665 C C . ASN A 1 214 ? 7.228 -19.036 -9.035 1.00 89.06 214 ASN A C 1
ATOM 1667 O O . ASN A 1 214 ? 7.708 -17.969 -9.434 1.00 89.06 214 ASN A O 1
ATOM 1671 N N . SER A 1 215 ? 6.227 -19.651 -9.671 1.00 92.56 215 SER A N 1
ATOM 1672 C CA . SER A 1 215 ? 5.538 -19.098 -10.835 1.00 92.56 215 SER A CA 1
ATOM 1673 C C . SER A 1 215 ? 4.978 -17.708 -10.537 1.00 92.56 215 SER A C 1
ATOM 1675 O O . SER A 1 215 ? 4.256 -17.492 -9.564 1.00 92.56 215 SER A O 1
ATOM 1677 N N . VAL A 1 216 ? 5.259 -16.751 -11.422 1.00 93.81 216 VAL A N 1
ATOM 1678 C CA . VAL A 1 216 ? 4.709 -15.389 -11.316 1.00 93.81 216 VAL A CA 1
ATOM 1679 C C . VAL A 1 216 ? 3.237 -15.304 -11.749 1.00 93.81 216 VAL A C 1
ATOM 1681 O O . VAL A 1 216 ? 2.610 -14.249 -11.643 1.00 93.81 216 VAL A O 1
ATOM 1684 N N . PHE A 1 217 ? 2.688 -16.409 -12.259 1.00 94.81 217 PHE A N 1
ATOM 1685 C CA . PHE A 1 217 ? 1.328 -16.519 -12.788 1.00 94.81 217 PHE A CA 1
ATOM 1686 C C . PHE A 1 217 ? 0.325 -17.097 -11.785 1.00 94.81 217 PHE A C 1
ATOM 1688 O O . PHE A 1 217 ? -0.871 -17.142 -12.075 1.00 94.81 217 PHE A O 1
ATOM 1695 N N . GLU A 1 218 ? 0.790 -17.539 -10.617 1.00 93.75 218 GLU A N 1
ATOM 1696 C CA . GLU A 1 218 ? -0.021 -18.263 -9.641 1.00 93.75 218 GLU A CA 1
ATOM 1697 C C . GLU A 1 218 ? -0.199 -17.490 -8.331 1.00 93.75 218 GLU A C 1
ATOM 1699 O O . GLU A 1 218 ? 0.528 -16.542 -8.021 1.00 93.75 218 GLU A O 1
ATOM 1704 N N . LEU A 1 219 ? -1.220 -17.886 -7.568 1.00 94.31 219 LEU A N 1
ATOM 1705 C CA . LEU A 1 219 ? -1.359 -17.463 -6.181 1.00 94.31 219 LEU A CA 1
ATOM 1706 C C . LEU A 1 219 ? -0.426 -18.302 -5.312 1.00 94.31 219 LEU A C 1
ATOM 1708 O O . LEU A 1 219 ? -0.354 -19.518 -5.472 1.00 94.31 219 LEU A O 1
ATOM 1712 N N . VAL A 1 220 ? 0.219 -17.666 -4.343 1.00 92.50 220 VAL A N 1
ATOM 1713 C CA . VAL A 1 220 ? 1.033 -18.349 -3.341 1.00 92.50 220 VAL A CA 1
ATOM 1714 C C . VAL A 1 220 ? 0.231 -18.592 -2.066 1.00 92.50 220 VAL A C 1
ATOM 1716 O O . VAL A 1 220 ? -0.675 -17.835 -1.714 1.00 92.50 220 VAL A O 1
ATOM 1719 N N . GLN A 1 221 ? 0.582 -19.661 -1.355 1.00 88.00 221 GLN A N 1
ATOM 1720 C CA . GLN A 1 221 ? 0.034 -19.972 -0.027 1.00 88.00 221 GLN A CA 1
ATOM 1721 C C . GLN A 1 221 ? 0.977 -19.542 1.107 1.00 88.00 221 GLN A C 1
ATOM 1723 O O . GLN A 1 221 ? 0.562 -19.436 2.259 1.00 88.00 221 GLN A O 1
ATOM 1728 N N . SER A 1 222 ? 2.249 -19.286 0.787 1.00 88.12 222 SER A N 1
ATOM 1729 C CA . SER A 1 222 ? 3.268 -18.776 1.705 1.00 88.12 222 SER A CA 1
ATOM 1730 C C . SER A 1 222 ? 4.415 -18.118 0.923 1.00 88.12 222 SER A C 1
ATOM 1732 O O . SER A 1 222 ? 4.588 -18.383 -0.266 1.00 88.12 222 SER A O 1
ATOM 1734 N N . GLY A 1 223 ? 5.209 -17.267 1.578 1.00 89.44 223 GLY A N 1
ATOM 1735 C CA . GLY A 1 223 ? 6.327 -16.563 0.945 1.00 89.44 223 GLY A CA 1
ATOM 1736 C C . GLY A 1 223 ? 5.915 -15.358 0.089 1.00 89.44 223 GLY A C 1
ATOM 1737 O O . GLY A 1 223 ? 4.998 -14.611 0.430 1.00 89.44 223 GLY A O 1
ATOM 1738 N N . GLU A 1 224 ? 6.647 -15.123 -0.996 1.00 92.56 224 GLU A N 1
ATOM 1739 C CA . GLU A 1 224 ? 6.518 -13.919 -1.825 1.00 92.56 224 GLU A CA 1
ATOM 1740 C C . GLU A 1 224 ? 5.557 -14.124 -2.993 1.00 92.56 224 GLU A C 1
ATOM 1742 O O . GLU A 1 224 ? 5.656 -15.122 -3.702 1.00 92.56 224 GLU A O 1
ATOM 1747 N N . GLY A 1 225 ? 4.686 -13.148 -3.251 1.00 95.00 225 GLY A N 1
ATOM 1748 C CA . GLY A 1 225 ? 3.756 -13.189 -4.376 1.00 95.00 225 GLY A CA 1
ATOM 1749 C C . GLY A 1 225 ? 2.348 -12.723 -4.026 1.00 95.00 225 GLY A C 1
ATOM 1750 O O . GLY A 1 225 ? 2.123 -12.059 -3.011 1.00 95.00 225 GLY A O 1
ATOM 1751 N N . LEU A 1 226 ? 1.408 -13.056 -4.912 1.00 95.88 226 LEU A N 1
ATOM 1752 C CA . LEU A 1 226 ? -0.015 -12.737 -4.793 1.00 95.88 226 LEU A CA 1
ATOM 1753 C C . LEU A 1 226 ? -0.732 -13.791 -3.950 1.00 95.88 226 LEU A C 1
ATOM 1755 O O . LEU A 1 226 ? -0.576 -14.980 -4.194 1.00 95.88 226 LEU A O 1
ATOM 1759 N N . TYR A 1 227 ? -1.575 -13.359 -3.020 1.00 95.00 227 TYR A N 1
ATOM 1760 C CA . TYR A 1 227 ? -2.391 -14.243 -2.190 1.00 95.00 227 TYR A CA 1
ATOM 1761 C C . TYR A 1 227 ? -3.873 -14.126 -2.541 1.00 95.00 227 TYR A C 1
ATOM 1763 O O . TYR A 1 227 ? -4.346 -13.081 -3.007 1.00 95.00 227 TYR A O 1
ATOM 1771 N N . GLU A 1 228 ? -4.637 -15.183 -2.247 1.00 91.06 228 GLU A N 1
ATOM 1772 C CA . GLU A 1 228 ? -6.098 -15.080 -2.219 1.00 91.06 228 GLU A CA 1
ATOM 1773 C C . GLU A 1 228 ? -6.515 -13.943 -1.266 1.00 91.06 228 GLU A C 1
ATOM 1775 O O . GLU A 1 228 ? -5.913 -13.727 -0.213 1.00 91.06 228 GLU A O 1
ATOM 1780 N N . GLY A 1 229 ? -7.538 -13.178 -1.646 1.00 86.44 229 GLY A N 1
ATOM 1781 C CA . GLY A 1 229 ? -8.019 -12.051 -0.843 1.00 86.44 229 GLY A CA 1
ATOM 1782 C C . GLY A 1 229 ? -7.257 -10.741 -1.056 1.00 86.44 229 GLY A C 1
ATOM 1783 O O . GLY A 1 229 ? -7.592 -9.756 -0.410 1.00 86.44 229 GLY A O 1
ATOM 1784 N N . GLY A 1 230 ? -6.294 -10.690 -1.983 1.00 93.00 230 GLY A N 1
ATOM 1785 C CA . GLY A 1 230 ? -5.766 -9.431 -2.515 1.00 93.00 230 GLY A CA 1
ATOM 1786 C C . GLY A 1 230 ? -4.445 -8.945 -1.916 1.00 93.00 230 GLY A C 1
ATOM 1787 O O . GLY A 1 230 ? -3.973 -7.884 -2.316 1.00 93.00 230 GLY A O 1
ATOM 1788 N N . SER A 1 231 ? -3.806 -9.698 -1.018 1.00 95.62 231 SER A N 1
ATOM 1789 C CA . SER A 1 231 ? -2.477 -9.345 -0.497 1.00 95.62 231 SER A CA 1
ATOM 1790 C C . SER A 1 231 ? -1.362 -9.611 -1.514 1.00 95.62 231 SER A C 1
ATOM 1792 O O . SER A 1 231 ? -1.430 -10.550 -2.306 1.00 95.62 231 SER A O 1
ATOM 1794 N N . TYR A 1 232 ? -0.296 -8.812 -1.436 1.00 97.38 232 TYR A N 1
ATOM 1795 C CA . TYR A 1 232 ? 0.988 -9.095 -2.076 1.00 97.38 232 TYR A CA 1
ATOM 1796 C C . TYR A 1 232 ? 2.101 -8.967 -1.040 1.00 97.38 232 TYR A C 1
ATOM 1798 O O . TYR A 1 232 ? 2.249 -7.895 -0.440 1.00 97.38 232 TYR A O 1
ATOM 1806 N N . LEU A 1 233 ? 2.880 -10.031 -0.844 1.00 97.25 233 LEU A N 1
ATOM 1807 C CA . LEU A 1 233 ? 4.029 -10.021 0.061 1.00 97.25 233 LEU A CA 1
ATOM 1808 C C . LEU A 1 233 ? 5.342 -10.067 -0.720 1.00 97.25 233 LEU A C 1
ATOM 1810 O O . LEU A 1 233 ? 5.450 -10.747 -1.740 1.00 97.25 233 LEU A O 1
ATOM 1814 N N . SER A 1 234 ? 6.341 -9.355 -0.211 1.00 95.31 234 SER A N 1
ATOM 1815 C CA . SER A 1 234 ? 7.736 -9.450 -0.642 1.00 95.31 234 SER A CA 1
ATOM 1816 C C . SER A 1 234 ? 8.625 -9.664 0.576 1.00 95.31 234 SER A C 1
ATOM 1818 O O . SER A 1 234 ? 8.215 -9.365 1.703 1.00 95.31 234 SER A O 1
ATOM 1820 N N . HIS A 1 235 ? 9.829 -10.194 0.353 1.00 93.25 235 HIS A N 1
ATOM 1821 C CA . HIS A 1 235 ? 10.786 -10.518 1.413 1.00 93.25 235 HIS A CA 1
ATOM 1822 C C . HIS A 1 235 ? 10.118 -11.352 2.523 1.00 93.25 235 HIS A C 1
ATOM 1824 O O . HIS A 1 235 ? 10.273 -11.126 3.729 1.00 93.25 235 HIS A O 1
ATOM 1830 N N . GLU A 1 236 ? 9.323 -12.315 2.048 1.00 91.25 236 GLU A N 1
ATOM 1831 C CA . GLU A 1 236 ? 8.484 -13.287 2.755 1.00 91.25 236 GLU A CA 1
ATOM 1832 C C . GLU A 1 236 ? 7.317 -12.718 3.579 1.00 91.25 236 GLU A C 1
ATOM 1834 O O . GLU A 1 236 ? 6.228 -13.282 3.533 1.00 91.25 236 GLU A O 1
ATOM 1839 N N . ILE A 1 237 ? 7.516 -11.634 4.335 1.00 94.62 237 ILE A N 1
ATOM 1840 C CA . ILE A 1 237 ? 6.586 -11.210 5.403 1.00 94.62 237 ILE A CA 1
ATOM 1841 C C . ILE A 1 237 ? 6.142 -9.746 5.316 1.00 94.62 237 ILE A C 1
ATOM 1843 O O . ILE A 1 237 ? 5.474 -9.264 6.234 1.00 94.62 237 ILE A O 1
ATOM 1847 N N . PHE A 1 238 ? 6.535 -9.006 4.276 1.00 96.81 238 PHE A N 1
ATOM 1848 C CA . PHE A 1 238 ? 6.264 -7.570 4.188 1.00 96.81 238 PHE A CA 1
ATOM 1849 C C . PHE A 1 238 ? 5.197 -7.247 3.138 1.00 96.81 238 PHE A C 1
ATOM 1851 O O . PHE A 1 238 ? 5.351 -7.631 1.976 1.00 96.81 238 PHE A O 1
ATOM 1858 N N . PRO A 1 239 ? 4.133 -6.507 3.505 1.00 97.25 239 PRO A N 1
ATOM 1859 C CA . PRO A 1 239 ? 3.125 -6.030 2.566 1.00 97.25 239 PRO A CA 1
ATOM 1860 C C . PRO A 1 239 ? 3.730 -5.053 1.564 1.00 97.25 239 PRO A C 1
ATOM 1862 O O . PRO A 1 239 ? 4.233 -3.996 1.949 1.00 97.25 239 PRO A O 1
ATOM 1865 N N . TYR A 1 240 ? 3.677 -5.417 0.283 1.00 97.56 240 TYR A N 1
ATOM 1866 C CA . TYR A 1 240 ? 4.480 -4.753 -0.742 1.00 97.56 240 TYR A CA 1
ATOM 1867 C C . TYR A 1 240 ? 3.765 -4.542 -2.080 1.00 97.56 240 TYR A C 1
ATOM 1869 O O . TYR A 1 240 ? 4.421 -4.342 -3.107 1.00 97.56 240 TYR A O 1
ATOM 1877 N N . SER A 1 241 ? 2.428 -4.565 -2.098 1.00 97.00 241 SER A N 1
ATOM 1878 C CA . SER A 1 241 ? 1.655 -4.363 -3.333 1.00 97.00 241 SER A CA 1
ATOM 1879 C C . SER A 1 241 ? 2.007 -3.058 -4.054 1.00 97.00 241 SER A C 1
ATOM 1881 O O . SER A 1 241 ? 1.981 -3.042 -5.278 1.00 97.00 241 SER A O 1
ATOM 1883 N N . GLY A 1 242 ? 2.408 -2.002 -3.338 1.00 96.00 242 GLY A N 1
ATOM 1884 C CA . GLY A 1 242 ? 2.746 -0.695 -3.916 1.00 96.00 242 GLY A CA 1
ATOM 1885 C C . GLY A 1 242 ? 4.227 -0.423 -4.166 1.00 96.00 242 GLY A C 1
ATOM 1886 O O . GLY A 1 242 ? 4.557 0.701 -4.529 1.00 96.00 242 GLY A O 1
ATOM 1887 N N . GLY A 1 243 ? 5.103 -1.404 -3.941 1.00 95.19 243 GLY A N 1
ATOM 1888 C CA . GLY A 1 243 ? 6.531 -1.338 -4.278 1.00 95.19 243 GLY A CA 1
ATOM 1889 C C . GLY A 1 243 ? 6.901 -2.512 -5.180 1.00 95.19 243 GLY A C 1
ATOM 1890 O O . GLY A 1 243 ? 6.574 -2.510 -6.368 1.00 95.19 243 GLY A O 1
ATOM 1891 N N . TYR A 1 244 ? 7.473 -3.579 -4.607 1.00 96.88 244 TYR A N 1
ATOM 1892 C CA . TYR A 1 244 ? 7.787 -4.814 -5.342 1.00 96.88 244 TYR A CA 1
ATOM 1893 C C . TYR A 1 244 ? 6.600 -5.393 -6.135 1.00 96.88 244 TYR A C 1
ATOM 1895 O O . TYR A 1 244 ? 6.807 -5.929 -7.218 1.00 96.88 244 TYR A O 1
ATOM 1903 N N . GLY A 1 245 ? 5.356 -5.273 -5.661 1.00 97.19 245 GLY A N 1
ATOM 1904 C CA . GLY A 1 245 ? 4.176 -5.701 -6.424 1.00 97.19 245 GLY A CA 1
ATOM 1905 C C . GLY A 1 245 ? 4.002 -4.939 -7.742 1.00 97.19 245 GLY A C 1
ATOM 1906 O O . GLY A 1 245 ? 3.744 -5.546 -8.782 1.00 97.19 245 GLY A O 1
ATOM 1907 N N . VAL A 1 246 ? 4.210 -3.619 -7.731 1.00 97.50 246 VAL A N 1
ATOM 1908 C CA . VAL A 1 246 ? 4.182 -2.788 -8.945 1.00 97.50 246 VAL A CA 1
ATOM 1909 C C . VAL A 1 246 ? 5.356 -3.132 -9.856 1.00 97.50 246 VAL A C 1
ATOM 1911 O O . VAL A 1 246 ? 5.167 -3.268 -11.062 1.00 97.50 246 VAL A O 1
ATOM 1914 N N . GLN A 1 247 ? 6.553 -3.319 -9.293 1.00 95.88 247 GLN A N 1
ATOM 1915 C CA . GLN A 1 247 ? 7.750 -3.694 -10.052 1.00 95.88 247 GLN A CA 1
ATOM 1916 C C . GLN A 1 247 ? 7.579 -5.042 -10.764 1.00 95.88 247 GLN A C 1
ATOM 1918 O O . GLN A 1 247 ? 7.868 -5.157 -11.953 1.00 95.88 247 GLN A O 1
ATOM 1923 N N . HIS A 1 248 ? 7.014 -6.033 -10.072 1.00 96.12 248 HIS A N 1
ATOM 1924 C CA . HIS A 1 248 ? 6.615 -7.304 -10.668 1.00 96.12 248 HIS A CA 1
ATOM 1925 C C . HIS A 1 248 ? 5.700 -7.066 -11.881 1.00 96.12 248 HIS A C 1
ATOM 1927 O O . HIS A 1 248 ? 5.991 -7.546 -12.978 1.00 96.12 248 HIS A O 1
ATOM 1933 N N . TYR A 1 249 ? 4.629 -6.282 -11.729 1.00 96.75 249 TYR A N 1
ATOM 1934 C CA . TYR A 1 249 ? 3.680 -6.023 -12.819 1.00 96.75 249 TYR A CA 1
ATOM 1935 C C . TYR A 1 249 ? 4.296 -5.259 -13.987 1.00 96.75 249 TYR A C 1
ATOM 1937 O O . TYR A 1 249 ? 3.979 -5.545 -15.145 1.00 96.75 249 TYR A O 1
ATOM 1945 N N . TYR A 1 250 ? 5.204 -4.331 -13.707 1.00 96.38 250 TYR A N 1
ATOM 1946 C CA . TYR A 1 250 ? 5.947 -3.616 -14.731 1.00 96.38 250 TYR A CA 1
ATOM 1947 C C . TYR A 1 250 ? 6.765 -4.582 -15.594 1.00 96.38 250 TYR A C 1
ATOM 1949 O O . TYR A 1 250 ? 6.610 -4.606 -16.819 1.00 96.38 250 TYR A O 1
ATOM 1957 N N . SER A 1 251 ? 7.564 -5.447 -14.968 1.00 96.44 251 SER A N 1
ATOM 1958 C CA . SER A 1 251 ? 8.421 -6.386 -15.694 1.00 96.44 251 SER A CA 1
ATOM 1959 C C . SER A 1 251 ? 7.624 -7.468 -16.421 1.00 96.44 251 SER A C 1
ATOM 1961 O O . SER A 1 251 ? 7.893 -7.757 -17.592 1.00 96.44 251 SER A O 1
ATOM 1963 N N . LEU A 1 252 ? 6.576 -8.004 -15.785 1.00 96.81 252 LEU A N 1
ATOM 1964 C CA . LEU A 1 252 ? 5.694 -8.987 -16.410 1.00 96.81 252 LEU A CA 1
ATOM 1965 C C . LEU A 1 252 ? 4.946 -8.400 -17.617 1.00 96.81 252 LEU A C 1
ATOM 1967 O O . LEU A 1 252 ? 4.906 -9.019 -18.680 1.00 96.81 252 LEU A O 1
ATOM 1971 N N . SER A 1 253 ? 4.374 -7.201 -17.486 1.00 96.88 253 SER A N 1
ATOM 1972 C CA . SER A 1 253 ? 3.623 -6.562 -18.576 1.00 96.88 253 SER A CA 1
ATOM 1973 C C . SER A 1 253 ? 4.502 -6.246 -19.788 1.00 96.88 253 SER A C 1
ATOM 1975 O O . SER A 1 253 ? 4.078 -6.470 -20.927 1.00 96.88 253 SER A O 1
ATOM 1977 N N . LYS A 1 254 ? 5.753 -5.816 -19.565 1.00 95.94 254 LYS A N 1
ATOM 1978 C CA . LYS A 1 254 ? 6.735 -5.610 -20.637 1.00 95.94 254 LYS A CA 1
ATOM 1979 C C . LYS A 1 254 ? 7.111 -6.933 -21.314 1.00 95.94 254 LYS A C 1
ATOM 1981 O O . LYS A 1 254 ? 7.104 -6.991 -22.543 1.00 95.94 254 LYS A O 1
ATOM 1986 N N . ALA A 1 255 ? 7.338 -8.011 -20.556 1.00 96.88 255 ALA A N 1
ATOM 1987 C CA . ALA A 1 255 ? 7.612 -9.340 -21.118 1.00 96.88 255 ALA A CA 1
ATOM 1988 C C . ALA A 1 255 ? 6.448 -9.860 -21.986 1.00 96.88 255 ALA A C 1
ATOM 1990 O O . ALA A 1 255 ? 6.666 -10.310 -23.113 1.00 96.88 255 ALA A O 1
ATOM 1991 N N . VAL A 1 256 ? 5.204 -9.731 -21.504 1.00 96.44 256 VAL A N 1
ATOM 1992 C CA . VAL A 1 256 ? 3.979 -10.096 -22.244 1.00 96.44 256 VAL A CA 1
ATOM 1993 C C . VAL A 1 256 ? 3.855 -9.318 -23.557 1.00 96.44 256 VAL A C 1
ATOM 1995 O O . VAL A 1 256 ? 3.471 -9.885 -24.583 1.00 96.44 256 VAL A O 1
ATOM 1998 N N . ASN A 1 257 ? 4.192 -8.028 -23.551 1.00 94.62 257 ASN A N 1
ATOM 1999 C CA . ASN A 1 257 ? 4.146 -7.199 -24.751 1.00 94.62 257 ASN A CA 1
ATOM 2000 C C . ASN A 1 257 ? 5.231 -7.600 -25.770 1.00 94.62 257 ASN A C 1
ATOM 2002 O O . ASN A 1 257 ? 4.919 -7.881 -26.931 1.00 94.62 257 ASN A O 1
ATOM 2006 N N . VAL A 1 258 ? 6.486 -7.703 -25.323 1.00 95.94 258 VAL A N 1
ATOM 2007 C CA . VAL A 1 258 ? 7.648 -8.021 -26.170 1.00 95.94 258 VAL A CA 1
ATOM 2008 C C . VAL A 1 258 ? 7.489 -9.378 -26.853 1.00 95.94 258 VAL A C 1
ATOM 2010 O O . VAL A 1 258 ? 7.631 -9.469 -28.075 1.00 95.94 258 VAL A O 1
ATOM 2013 N N . LEU A 1 259 ? 7.140 -10.421 -26.091 1.00 95.88 259 LEU A N 1
ATOM 2014 C CA . LEU A 1 259 ? 7.029 -11.798 -26.587 1.00 95.88 259 LEU A CA 1
ATOM 2015 C C . LEU A 1 259 ? 5.780 -12.048 -27.448 1.00 95.88 259 LEU A C 1
ATOM 2017 O O . LEU A 1 259 ? 5.613 -13.142 -27.993 1.00 95.88 259 LEU A O 1
ATOM 2021 N N . SER A 1 260 ? 4.896 -11.059 -27.600 1.00 92.44 260 SER A N 1
ATOM 2022 C CA . SER A 1 260 ? 3.661 -11.185 -28.378 1.00 92.44 260 SER A CA 1
ATOM 2023 C C . SER A 1 260 ? 3.910 -11.646 -29.816 1.00 92.44 260 SER A C 1
ATOM 2025 O O . SER A 1 260 ? 4.877 -11.237 -30.448 1.00 92.44 260 SER A O 1
ATOM 2027 N N . LYS A 1 261 ? 3.040 -12.500 -30.372 1.00 89.19 261 LYS A N 1
ATOM 2028 C CA . LYS A 1 261 ? 3.163 -13.049 -31.744 1.00 89.19 261 LYS A CA 1
ATOM 2029 C C . LYS A 1 261 ? 4.554 -13.647 -32.048 1.00 89.19 261 LYS A C 1
ATOM 2031 O O . LYS A 1 261 ? 5.055 -13.507 -33.166 1.00 89.19 261 LYS A O 1
ATOM 2036 N N . SER A 1 262 ? 5.189 -14.250 -31.045 1.00 92.38 262 SER A N 1
ATOM 2037 C CA . SER A 1 262 ? 6.380 -15.092 -31.181 1.00 92.38 262 SER A CA 1
ATOM 2038 C C . SER A 1 262 ? 6.061 -16.521 -30.709 1.00 92.38 262 SER A C 1
ATOM 2040 O O . SER A 1 262 ? 5.083 -16.700 -29.972 1.00 92.38 262 SER A O 1
ATOM 2042 N N . PRO A 1 263 ? 6.875 -17.527 -31.073 1.00 91.88 263 PRO A N 1
ATOM 2043 C CA . PRO A 1 263 ? 6.816 -18.876 -30.495 1.00 91.88 263 PRO A CA 1
ATOM 2044 C C . PRO A 1 263 ? 6.770 -18.920 -28.955 1.00 91.88 263 PRO A C 1
ATOM 2046 O O . PRO A 1 263 ? 6.155 -19.816 -28.386 1.00 91.88 263 PRO A O 1
ATOM 2049 N N . TYR A 1 264 ? 7.346 -17.917 -28.280 1.00 93.00 264 TYR A N 1
ATOM 2050 C CA . TYR A 1 264 ? 7.452 -17.829 -26.818 1.00 93.00 264 TYR A CA 1
ATOM 2051 C C . TYR A 1 264 ? 6.407 -16.919 -26.157 1.00 93.00 264 TYR A C 1
ATOM 2053 O O . TYR A 1 264 ? 6.596 -16.480 -25.022 1.00 93.00 264 TYR A O 1
ATOM 2061 N N . HIS A 1 265 ? 5.306 -16.598 -26.839 1.00 93.38 265 HIS A N 1
ATOM 2062 C CA . HIS A 1 265 ? 4.257 -15.758 -26.262 1.00 93.38 265 HIS A CA 1
ATOM 2063 C C . HIS A 1 265 ? 3.680 -16.326 -24.946 1.00 93.38 265 HIS A C 1
ATOM 2065 O O . HIS A 1 265 ? 3.733 -17.526 -24.662 1.00 93.38 265 HIS A O 1
ATOM 2071 N N . ILE A 1 266 ? 3.137 -15.435 -24.115 1.00 94.50 266 ILE A N 1
ATOM 2072 C CA . ILE A 1 266 ? 2.456 -15.790 -22.863 1.00 94.50 266 ILE A CA 1
ATOM 2073 C C . ILE A 1 266 ? 0.957 -15.857 -23.146 1.00 94.50 266 ILE A C 1
ATOM 2075 O O . ILE A 1 266 ? 0.381 -14.900 -23.672 1.00 94.50 266 ILE A O 1
ATOM 2079 N N . ASN A 1 267 ? 0.327 -16.989 -22.835 1.00 89.31 267 ASN A N 1
ATOM 2080 C CA . ASN A 1 267 ? -1.079 -17.198 -23.151 1.00 89.31 267 ASN A CA 1
ATOM 2081 C C . ASN A 1 267 ? -1.986 -16.420 -22.201 1.00 89.31 267 ASN A C 1
ATOM 2083 O O . ASN A 1 267 ? -1.697 -16.249 -21.019 1.00 89.31 267 ASN A O 1
ATOM 2087 N N . SER A 1 268 ? -3.152 -16.009 -22.703 1.00 89.94 268 SER A N 1
ATOM 2088 C CA . SER A 1 268 ? -4.154 -15.321 -21.877 1.00 89.94 268 SER A CA 1
ATOM 2089 C C . SER A 1 268 ? -4.634 -16.153 -20.679 1.00 89.94 268 SER A C 1
ATOM 2091 O O . SER A 1 268 ? -5.017 -15.581 -19.662 1.00 89.94 268 SER A O 1
ATOM 2093 N N . THR A 1 269 ? -4.581 -17.486 -20.778 1.00 91.31 269 THR A N 1
ATOM 2094 C CA . THR A 1 269 ? -4.937 -18.421 -19.702 1.00 91.31 269 THR A CA 1
ATOM 2095 C C . THR A 1 269 ? -3.937 -18.396 -18.548 1.00 91.31 269 THR A C 1
ATOM 2097 O O . THR A 1 269 ? -4.358 -18.499 -17.401 1.00 91.31 269 THR A O 1
ATOM 2100 N N . GLU A 1 270 ? -2.645 -18.187 -18.824 1.00 93.12 270 GLU A N 1
ATOM 2101 C CA . GLU A 1 270 ? -1.605 -18.022 -17.792 1.00 93.12 270 GLU A CA 1
ATOM 2102 C C . GLU A 1 270 ? -1.795 -16.703 -17.016 1.00 93.12 270 GLU A C 1
ATOM 2104 O O . GLU A 1 270 ? -1.435 -16.599 -15.852 1.00 93.12 270 GLU A O 1
ATOM 2109 N N . LEU A 1 271 ? -2.423 -15.688 -17.620 1.00 95.06 271 LEU A N 1
ATOM 2110 C CA . LEU A 1 271 ? -2.585 -14.351 -17.028 1.00 95.06 271 LEU A CA 1
ATOM 2111 C C . LEU A 1 271 ? -3.868 -14.176 -16.192 1.00 95.06 271 LEU A C 1
ATOM 2113 O O . LEU A 1 271 ? -4.187 -13.058 -15.782 1.00 95.06 271 LEU A O 1
ATOM 2117 N N . GLY A 1 272 ? -4.626 -15.244 -15.922 1.00 94.50 272 GLY A N 1
ATOM 2118 C CA . GLY A 1 272 ? -5.905 -15.156 -15.204 1.00 94.50 272 GLY A CA 1
ATOM 2119 C C . GLY A 1 272 ? -5.787 -14.526 -13.807 1.00 94.50 272 GLY A C 1
ATOM 2120 O O . GLY A 1 272 ? -6.573 -13.639 -13.449 1.00 94.50 272 GLY A O 1
ATOM 2121 N N . VAL A 1 273 ? -4.764 -14.927 -13.044 1.00 94.75 273 VAL A N 1
ATOM 2122 C CA . VAL A 1 273 ? -4.447 -14.340 -11.730 1.00 94.75 273 VAL A CA 1
ATOM 2123 C C . VAL A 1 273 ? -4.026 -12.880 -11.888 1.00 94.75 273 VAL A C 1
ATOM 2125 O O . VAL A 1 273 ? -4.546 -12.016 -11.182 1.00 94.75 273 VAL A O 1
ATOM 2128 N N . THR A 1 274 ? -3.172 -12.583 -12.874 1.00 94.62 274 THR A N 1
ATOM 2129 C CA . THR A 1 274 ? -2.709 -11.222 -13.177 1.00 94.62 274 THR A CA 1
ATOM 2130 C C . THR A 1 274 ? -3.872 -10.266 -13.438 1.00 94.62 274 THR A C 1
ATOM 2132 O O . THR A 1 274 ? -3.920 -9.160 -12.903 1.00 94.62 274 THR A O 1
ATOM 2135 N N . PHE A 1 275 ? -4.856 -10.690 -14.234 1.00 95.38 275 PHE A N 1
ATOM 2136 C CA . PHE A 1 275 ? -6.018 -9.860 -14.552 1.00 95.38 275 PHE A CA 1
ATOM 2137 C C . PHE A 1 275 ? -6.907 -9.603 -13.336 1.00 95.38 275 PHE A C 1
ATOM 2139 O O . PHE A 1 275 ? -7.439 -8.502 -13.190 1.00 95.38 275 PHE A O 1
ATOM 2146 N N . THR A 1 276 ? -7.062 -10.603 -12.468 1.00 95.06 276 THR A N 1
ATOM 2147 C CA . THR A 1 276 ? -7.879 -10.500 -11.251 1.00 95.06 276 THR A CA 1
ATOM 2148 C C . THR A 1 276 ? -7.241 -9.550 -10.237 1.00 95.06 276 THR A C 1
ATOM 2150 O O . THR A 1 276 ? -7.916 -8.682 -9.679 1.00 95.06 276 THR A O 1
ATOM 2153 N N . ALA A 1 277 ? -5.924 -9.655 -10.065 1.00 96.44 277 ALA A N 1
ATOM 2154 C CA . ALA A 1 277 ? -5.170 -8.884 -9.086 1.00 96.44 277 ALA A CA 1
ATOM 2155 C C . ALA A 1 277 ? -5.154 -7.371 -9.357 1.00 96.44 277 ALA A C 1
ATOM 2157 O O . ALA A 1 277 ? -5.069 -6.602 -8.401 1.00 96.44 277 ALA A O 1
ATOM 2158 N N . ILE A 1 278 ? -5.350 -6.910 -10.602 1.00 95.44 278 ILE A N 1
ATOM 2159 C CA . ILE A 1 278 ? -5.557 -5.475 -10.881 1.00 95.44 278 ILE A CA 1
ATOM 2160 C C . ILE A 1 278 ? -6.672 -4.902 -9.997 1.00 95.44 278 ILE A C 1
ATOM 2162 O O . ILE A 1 278 ? -6.464 -3.873 -9.362 1.00 95.44 278 ILE A O 1
ATOM 2166 N N . ASN A 1 279 ? -7.811 -5.594 -9.893 1.00 93.12 279 ASN A N 1
ATOM 2167 C CA . ASN A 1 279 ? -8.950 -5.120 -9.109 1.00 93.12 279 ASN A CA 1
ATOM 2168 C C . ASN A 1 279 ? -8.856 -5.494 -7.621 1.00 93.12 279 ASN A C 1
ATOM 2170 O O . A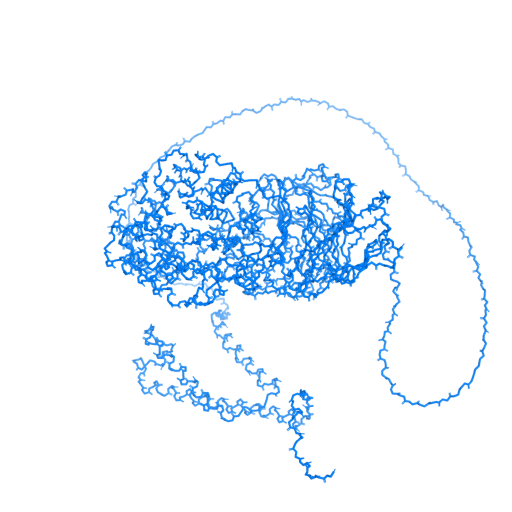SN A 1 279 ? -9.255 -4.703 -6.774 1.00 93.12 279 ASN A O 1
ATOM 2174 N N . SER A 1 280 ? -8.358 -6.689 -7.282 1.00 92.56 280 SER A N 1
ATOM 2175 C CA . SER A 1 280 ? -8.344 -7.157 -5.885 1.00 92.56 280 SER A CA 1
ATOM 2176 C C . SER A 1 280 ? -7.141 -6.679 -5.070 1.00 92.56 280 SER A C 1
ATOM 2178 O O . SER A 1 280 ? -7.242 -6.605 -3.851 1.00 92.56 280 SER A O 1
ATOM 2180 N N . THR A 1 281 ? -6.012 -6.380 -5.718 1.00 96.00 281 THR A N 1
ATOM 2181 C CA . THR A 1 281 ? -4.735 -6.066 -5.052 1.00 96.00 281 THR A CA 1
ATOM 2182 C C . THR A 1 281 ? -4.299 -4.630 -5.286 1.00 96.00 281 THR A C 1
ATOM 2184 O O . THR A 1 281 ? -3.935 -3.953 -4.329 1.00 96.00 281 THR A O 1
ATOM 2187 N N . PHE A 1 282 ? -4.334 -4.152 -6.534 1.00 96.81 282 PHE A N 1
ATOM 2188 C CA . PHE A 1 282 ? -3.751 -2.851 -6.881 1.00 96.81 282 PHE A CA 1
ATOM 2189 C C . PHE A 1 282 ? -4.751 -1.700 -6.812 1.00 96.81 282 PHE A C 1
ATOM 2191 O O . PHE A 1 282 ? -4.435 -0.664 -6.239 1.00 96.81 282 PHE A O 1
ATOM 2198 N N . SER A 1 283 ? -5.974 -1.861 -7.328 1.00 93.81 283 SER A N 1
ATOM 2199 C CA . SER A 1 283 ? -6.990 -0.802 -7.242 1.00 93.81 283 SER A CA 1
ATOM 2200 C C . SER A 1 283 ? -7.248 -0.318 -5.803 1.00 93.81 283 SER A C 1
ATOM 2202 O O . SER A 1 283 ? -7.238 0.896 -5.608 1.00 93.81 283 SER A O 1
ATOM 2204 N N . PRO A 1 284 ? -7.397 -1.184 -4.775 1.00 95.00 284 PRO A N 1
ATOM 2205 C CA . PRO A 1 284 ? -7.694 -0.741 -3.409 1.00 95.00 284 PRO A CA 1
ATOM 2206 C C . PRO A 1 284 ? -6.572 0.045 -2.719 1.00 95.00 284 PRO A C 1
ATOM 2208 O O . PRO A 1 284 ? -6.820 0.677 -1.693 1.00 95.00 284 PRO A O 1
ATOM 2211 N N . VAL A 1 285 ? -5.346 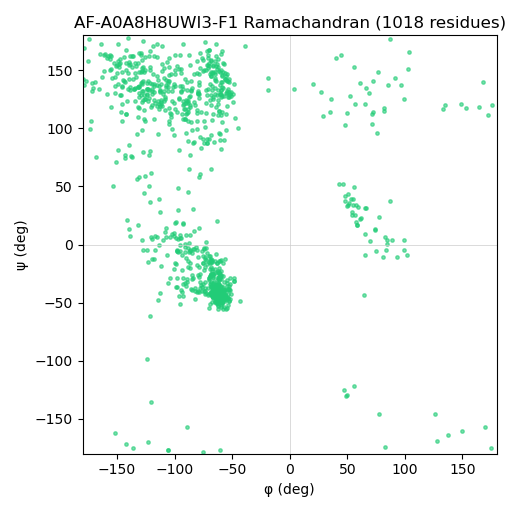0.007 -3.249 1.00 96.19 285 VAL A N 1
ATOM 2212 C CA . VAL A 1 285 ? -4.176 0.693 -2.674 1.00 96.19 285 VAL A CA 1
ATOM 2213 C C . VAL A 1 285 ? -3.813 1.988 -3.412 1.00 96.19 285 VAL A C 1
ATOM 2215 O O . VAL A 1 285 ? -2.785 2.598 -3.120 1.00 96.19 285 VAL A O 1
ATOM 2218 N N . MET A 1 286 ? -4.671 2.433 -4.335 1.00 95.44 286 MET A N 1
ATOM 2219 C CA . MET A 1 286 ? -4.554 3.712 -5.038 1.00 95.44 286 MET A CA 1
ATOM 2220 C C . MET A 1 286 ? -5.394 4.794 -4.360 1.00 95.44 286 MET A C 1
ATOM 2222 O O . MET A 1 286 ? -6.563 4.572 -4.067 1.00 95.44 286 MET A O 1
ATOM 2226 N N . TRP A 1 287 ? -4.846 5.995 -4.198 1.00 95.12 287 TRP A N 1
ATOM 2227 C CA . TRP A 1 287 ? -5.576 7.201 -3.806 1.00 95.12 287 TRP A CA 1
ATOM 2228 C C . TRP A 1 287 ? -5.210 8.348 -4.741 1.00 95.12 287 TRP A C 1
ATOM 2230 O O . TRP A 1 287 ? -4.048 8.732 -4.790 1.00 95.12 287 TRP A O 1
ATOM 2240 N N . ARG A 1 288 ? -6.182 8.898 -5.483 1.00 93.06 288 ARG A N 1
ATOM 2241 C CA . ARG A 1 288 ? -5.977 10.066 -6.368 1.00 93.06 288 ARG A CA 1
ATOM 2242 C C . ARG A 1 288 ? -4.715 9.957 -7.234 1.00 93.06 288 ARG A C 1
ATOM 2244 O O . ARG A 1 288 ? -3.828 10.799 -7.201 1.00 93.06 288 ARG A O 1
ATOM 2251 N N . GLY A 1 289 ? -4.592 8.836 -7.942 1.00 92.06 289 GLY A N 1
ATOM 2252 C CA . GLY A 1 289 ? -3.441 8.545 -8.801 1.00 92.06 289 GLY A CA 1
ATOM 2253 C C . GLY A 1 289 ? -2.143 8.156 -8.075 1.00 92.06 289 GLY A C 1
ATOM 2254 O O . GLY A 1 289 ? -1.191 7.742 -8.726 1.00 92.06 289 GLY A O 1
ATOM 2255 N N . MET A 1 290 ? -2.099 8.219 -6.744 1.00 93.44 290 MET A N 1
ATOM 2256 C CA . MET A 1 290 ? -0.922 7.940 -5.917 1.00 93.44 290 MET A CA 1
ATOM 2257 C C . MET A 1 290 ? -1.024 6.578 -5.221 1.00 93.44 290 MET A C 1
ATOM 2259 O O . MET A 1 290 ? -2.104 6.142 -4.822 1.00 93.44 290 MET A O 1
ATOM 2263 N N . MET A 1 291 ? 0.112 5.901 -5.053 1.00 95.62 291 MET A N 1
ATOM 2264 C CA . MET A 1 291 ? 0.190 4.605 -4.374 1.00 95.62 291 MET A CA 1
ATOM 2265 C C . MET A 1 291 ? 0.342 4.780 -2.856 1.00 95.62 291 MET A C 1
ATOM 2267 O O . MET A 1 291 ? 1.341 5.329 -2.381 1.00 95.62 291 MET A O 1
ATOM 2271 N N . MET A 1 292 ? -0.623 4.291 -2.076 1.00 97.00 292 MET A N 1
ATOM 2272 C CA . MET A 1 292 ? -0.675 4.524 -0.628 1.00 97.00 292 MET A CA 1
ATOM 2273 C C . MET A 1 292 ? 0.574 4.009 0.117 1.00 97.00 292 MET A C 1
ATOM 2275 O O . MET A 1 292 ? 1.129 2.965 -0.201 1.00 97.00 292 MET A O 1
ATOM 2279 N N . GLY A 1 293 ? 1.009 4.701 1.174 1.00 96.44 293 GLY A N 1
ATOM 2280 C CA . GLY A 1 293 ? 2.285 4.425 1.859 1.00 96.44 293 GLY A CA 1
ATOM 2281 C C . GLY A 1 293 ? 2.341 3.118 2.664 1.00 96.44 293 GLY A C 1
ATOM 2282 O O . GLY A 1 293 ? 3.402 2.513 2.770 1.00 96.44 293 GLY A O 1
ATOM 2283 N N . HIS A 1 294 ? 1.206 2.643 3.185 1.00 97.00 294 HIS A N 1
ATOM 2284 C CA . HIS A 1 294 ? 1.103 1.478 4.085 1.00 97.00 294 HIS A CA 1
ATOM 2285 C C . HIS A 1 294 ? 1.520 0.116 3.478 1.00 97.00 294 HIS A C 1
ATOM 2287 O O . HIS A 1 294 ? 1.579 -0.890 4.194 1.00 97.00 294 HIS A O 1
ATOM 2293 N N . ILE A 1 295 ? 1.778 0.088 2.166 1.00 96.88 295 ILE A N 1
ATOM 2294 C CA . ILE A 1 295 ? 2.053 -1.091 1.325 1.00 96.88 295 ILE A CA 1
ATOM 2295 C C . ILE A 1 295 ? 3.295 -0.911 0.435 1.00 96.88 295 ILE A C 1
ATOM 2297 O O . ILE A 1 295 ? 3.472 -1.638 -0.544 1.00 96.88 295 ILE A O 1
ATOM 2301 N N . ARG A 1 296 ? 4.150 0.074 0.749 1.00 96.62 296 ARG A N 1
ATOM 2302 C CA . ARG A 1 296 ? 5.404 0.349 0.019 1.00 96.62 296 ARG A CA 1
ATOM 2303 C C . ARG A 1 296 ? 6.668 -0.048 0.790 1.00 96.62 296 ARG A C 1
ATOM 2305 O O . ARG A 1 296 ? 7.768 0.255 0.343 1.00 96.62 296 ARG A O 1
ATOM 2312 N N . GLY A 1 297 ? 6.527 -0.711 1.939 1.00 95.44 297 GLY A N 1
ATOM 2313 C CA . GLY A 1 297 ? 7.657 -1.138 2.770 1.00 95.44 297 GLY A CA 1
ATOM 2314 C C . GLY A 1 297 ? 8.648 -0.001 3.029 1.00 95.44 297 GLY A C 1
ATOM 2315 O O . GLY A 1 297 ? 8.248 1.100 3.407 1.00 95.44 297 GLY A O 1
ATOM 2316 N N . ARG A 1 298 ? 9.940 -0.248 2.789 1.00 95.81 298 ARG A N 1
ATOM 2317 C CA . ARG A 1 298 ? 10.996 0.758 2.994 1.00 95.81 298 ARG A CA 1
ATOM 2318 C C . ARG A 1 298 ? 11.018 1.867 1.933 1.00 95.81 298 ARG A C 1
ATOM 2320 O O . ARG A 1 298 ? 11.656 2.896 2.150 1.00 95.81 298 ARG A O 1
ATOM 2327 N N . ASP A 1 299 ? 10.296 1.708 0.822 1.00 95.88 299 ASP A N 1
ATOM 2328 C CA . ASP A 1 299 ? 10.327 2.639 -0.317 1.00 95.88 299 ASP A CA 1
ATOM 2329 C C . ASP A 1 299 ? 9.702 4.005 0.029 1.00 95.88 299 ASP A C 1
ATOM 2331 O O . ASP A 1 299 ? 9.926 4.997 -0.662 1.00 95.88 299 ASP A O 1
ATOM 2335 N N . ILE A 1 300 ? 8.958 4.102 1.137 1.00 96.25 300 ILE A N 1
ATOM 2336 C CA . ILE A 1 300 ? 8.500 5.385 1.698 1.00 96.25 300 ILE A CA 1
ATOM 2337 C C . ILE A 1 300 ? 9.662 6.322 2.065 1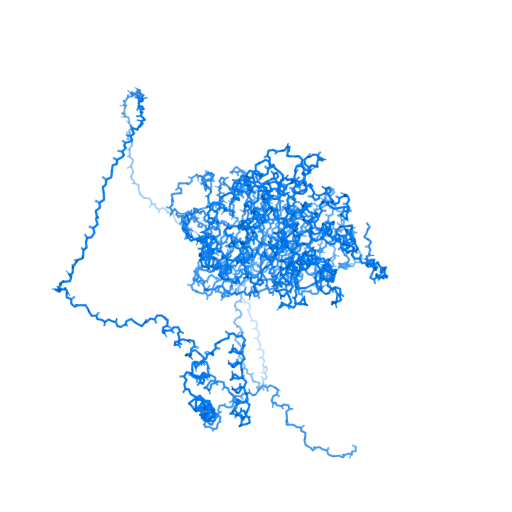.00 96.25 300 ILE A C 1
ATOM 2339 O O . ILE A 1 300 ? 9.478 7.535 2.102 1.00 96.25 300 ILE A O 1
ATOM 2343 N N . ALA A 1 301 ? 10.862 5.779 2.297 1.00 96.69 301 ALA A N 1
ATOM 2344 C CA . ALA A 1 301 ? 12.057 6.539 2.646 1.00 96.69 301 ALA A CA 1
ATOM 2345 C C . ALA A 1 301 ? 12.836 7.060 1.419 1.00 96.69 301 ALA A C 1
ATOM 2347 O O . ALA A 1 301 ? 13.944 7.576 1.568 1.00 96.69 301 ALA A O 1
ATOM 2348 N N . ARG A 1 302 ? 12.302 6.927 0.198 1.00 94.69 302 ARG A N 1
ATOM 2349 C CA . ARG A 1 302 ? 12.980 7.320 -1.049 1.00 94.69 302 ARG A CA 1
ATOM 2350 C C . ARG A 1 302 ? 12.405 8.619 -1.613 1.00 94.69 302 ARG A C 1
ATOM 2352 O O . ARG A 1 302 ? 11.330 8.619 -2.208 1.00 94.69 302 ARG A O 1
ATOM 2359 N N . LYS A 1 303 ? 13.145 9.730 -1.496 1.00 91.62 303 LYS A N 1
ATOM 2360 C CA . LYS A 1 303 ? 12.683 11.058 -1.960 1.00 91.62 303 LYS A CA 1
ATOM 2361 C C . LYS A 1 303 ? 12.317 11.089 -3.449 1.00 91.62 303 LYS A C 1
ATOM 2363 O O . LYS A 1 303 ? 11.362 11.757 -3.827 1.00 91.62 303 LYS A O 1
ATOM 2368 N N . SER A 1 304 ? 13.081 10.397 -4.297 1.00 87.69 304 SER A N 1
ATOM 2369 C CA . SER A 1 304 ? 12.855 10.380 -5.751 1.00 87.69 304 SER A CA 1
ATOM 2370 C C . SER A 1 304 ? 11.790 9.377 -6.206 1.00 87.69 304 SER A C 1
ATOM 2372 O O . SER A 1 304 ? 11.473 9.347 -7.389 1.00 87.69 304 SER A O 1
ATOM 2374 N N . GLU A 1 305 ? 11.230 8.580 -5.290 1.00 90.31 305 GLU A N 1
ATOM 2375 C CA . GLU A 1 305 ? 10.176 7.591 -5.561 1.00 90.31 305 GLU A CA 1
ATOM 2376 C C . GLU A 1 305 ? 8.956 7.828 -4.645 1.00 90.31 305 GLU A C 1
ATOM 2378 O O . GLU A 1 305 ? 8.574 6.954 -3.852 1.00 90.31 305 GLU A O 1
ATOM 2383 N N . PRO A 1 306 ? 8.337 9.024 -4.711 1.00 90.75 306 PRO A N 1
ATOM 2384 C CA . PRO A 1 306 ? 7.132 9.322 -3.948 1.00 90.75 306 PRO A CA 1
ATOM 2385 C C . PRO A 1 306 ? 5.963 8.434 -4.397 1.00 90.75 306 PRO A C 1
ATOM 2387 O O . PRO A 1 306 ? 6.023 7.704 -5.382 1.00 90.75 306 PRO A O 1
ATOM 2390 N N . ASP A 1 307 ? 4.855 8.500 -3.679 1.00 92.56 307 ASP A N 1
ATOM 2391 C CA . ASP A 1 307 ? 3.633 7.755 -3.991 1.00 92.56 307 ASP A CA 1
ATOM 2392 C C . ASP A 1 307 ? 3.110 7.956 -5.428 1.00 92.56 307 ASP A C 1
ATOM 2394 O O . ASP A 1 307 ? 2.690 6.983 -6.061 1.00 92.56 307 ASP A O 1
ATOM 2398 N N . ALA A 1 308 ? 3.197 9.170 -5.982 1.00 91.69 308 ALA A N 1
ATOM 2399 C CA . ALA A 1 308 ? 2.857 9.444 -7.383 1.00 91.69 308 ALA A CA 1
ATOM 2400 C C . ALA A 1 308 ? 3.749 8.689 -8.393 1.00 91.69 308 ALA A C 1
ATOM 2402 O O . ALA A 1 308 ? 3.265 8.244 -9.434 1.00 91.69 308 ALA A O 1
ATOM 2403 N N . PHE A 1 309 ? 5.038 8.481 -8.084 1.00 92.06 309 PHE A N 1
ATOM 2404 C CA . PHE A 1 309 ? 5.947 7.711 -8.946 1.00 92.06 309 PHE A CA 1
ATOM 2405 C C . PHE A 1 309 ? 5.452 6.271 -9.117 1.00 92.06 309 PHE A C 1
ATOM 2407 O O . PHE A 1 309 ? 5.340 5.774 -10.238 1.00 92.06 309 PHE A O 1
ATOM 2414 N N . TRP A 1 310 ? 5.087 5.624 -8.009 1.00 94.31 310 TRP A N 1
ATOM 2415 C CA . TRP A 1 310 ? 4.582 4.250 -8.012 1.00 94.31 310 TRP A CA 1
ATOM 2416 C C . TRP A 1 310 ? 3.212 4.132 -8.687 1.00 94.31 310 TRP A C 1
ATOM 2418 O O . TRP A 1 310 ? 2.963 3.159 -9.401 1.00 94.31 310 TRP A O 1
ATOM 2428 N N . GLY A 1 311 ? 2.351 5.143 -8.532 1.00 94.75 311 GLY A N 1
ATOM 2429 C CA . GLY A 1 311 ? 1.089 5.229 -9.267 1.00 94.75 311 GLY A CA 1
ATOM 2430 C C . GLY A 1 311 ? 1.289 5.291 -10.784 1.00 94.75 311 GLY A C 1
ATOM 2431 O O . GLY A 1 311 ? 0.670 4.527 -11.527 1.00 94.75 311 GLY A O 1
ATOM 2432 N N . ASN A 1 312 ? 2.232 6.112 -11.249 1.00 93.56 312 ASN A N 1
ATOM 2433 C CA . ASN A 1 312 ? 2.580 6.211 -12.668 1.00 93.56 312 ASN A CA 1
ATOM 2434 C C . ASN A 1 312 ? 3.264 4.949 -13.215 1.00 93.56 312 ASN A C 1
ATOM 2436 O O . ASN A 1 312 ? 3.030 4.561 -14.363 1.00 93.56 312 ASN A O 1
ATOM 2440 N N . LEU A 1 313 ? 4.096 4.277 -12.416 1.00 94.50 313 LEU A N 1
ATOM 2441 C CA . LEU A 1 313 ? 4.703 3.005 -12.816 1.00 94.50 313 LEU A CA 1
ATOM 2442 C C . LEU A 1 313 ? 3.635 1.909 -12.981 1.00 94.50 313 LEU A C 1
ATOM 2444 O O . LEU A 1 313 ? 3.671 1.124 -13.937 1.00 94.50 313 LEU A O 1
ATOM 2448 N N . PHE A 1 314 ? 2.627 1.896 -12.105 1.00 97.44 314 PHE A N 1
ATOM 2449 C CA . PHE A 1 314 ? 1.475 1.011 -12.250 1.00 97.44 314 PHE A CA 1
ATOM 2450 C C . PHE A 1 314 ? 0.627 1.367 -13.484 1.00 97.44 314 PHE A C 1
ATOM 2452 O O . PHE A 1 314 ? 0.288 0.478 -14.267 1.00 97.44 314 PHE A O 1
ATOM 2459 N N . LEU A 1 315 ? 0.376 2.659 -13.736 1.00 96.88 315 LEU A N 1
ATOM 2460 C CA . LEU A 1 315 ? -0.261 3.144 -14.968 1.00 96.88 315 LEU A CA 1
ATOM 2461 C C . LEU A 1 315 ? 0.467 2.632 -16.218 1.00 96.88 315 LEU A C 1
ATOM 2463 O O . LEU A 1 315 ? -0.165 2.123 -17.143 1.00 96.88 315 LEU A O 1
ATOM 2467 N N . GLN A 1 316 ? 1.797 2.706 -16.243 1.00 95.88 316 GLN A N 1
ATOM 2468 C CA . GLN A 1 316 ? 2.595 2.214 -17.367 1.00 95.88 316 GLN A CA 1
ATOM 2469 C C . GLN A 1 316 ? 2.430 0.704 -17.582 1.00 95.88 316 GLN A C 1
ATOM 2471 O O . GLN A 1 316 ? 2.294 0.257 -18.721 1.00 95.88 316 GLN A O 1
ATOM 2476 N N . SER A 1 317 ? 2.361 -0.068 -16.496 1.00 97.25 317 SER A N 1
ATOM 2477 C CA . SER A 1 317 ? 2.124 -1.517 -16.547 1.00 97.25 317 SER A CA 1
ATOM 2478 C C . SER A 1 317 ? 0.768 -1.849 -17.189 1.00 97.25 317 SER A C 1
ATOM 2480 O O . SER A 1 317 ? 0.665 -2.740 -18.036 1.00 97.25 317 SER A O 1
ATOM 2482 N N . LEU A 1 318 ? -0.278 -1.085 -16.847 1.00 98.00 318 LEU A N 1
ATOM 2483 C CA . LEU A 1 318 ? -1.610 -1.212 -17.451 1.00 98.00 318 LEU A CA 1
ATOM 2484 C C . LEU A 1 318 ? -1.585 -0.920 -18.957 1.00 98.00 318 LEU A C 1
ATOM 2486 O O . LEU A 1 318 ? -2.196 -1.655 -19.737 1.00 98.00 318 LEU A O 1
ATOM 2490 N N . LEU A 1 319 ? -0.858 0.121 -19.375 1.00 96.75 319 LEU A N 1
ATOM 2491 C CA . LEU A 1 319 ? -0.706 0.473 -20.788 1.00 96.75 319 LEU A CA 1
ATOM 2492 C C . LEU A 1 319 ? 0.038 -0.618 -21.573 1.00 96.75 319 LEU A C 1
ATOM 2494 O O . LEU A 1 319 ? -0.394 -0.965 -22.673 1.00 96.75 319 LEU A O 1
ATOM 2498 N N . TYR A 1 320 ? 1.091 -1.217 -21.007 1.00 95.94 320 TYR A N 1
ATOM 2499 C CA . TYR A 1 320 ? 1.814 -2.325 -21.644 1.00 95.94 320 TYR A CA 1
ATOM 2500 C C . TYR A 1 320 ? 0.939 -3.559 -21.860 1.00 95.94 320 TYR A C 1
ATOM 2502 O O . TYR A 1 320 ? 0.923 -4.102 -22.970 1.00 95.94 320 TYR A O 1
ATOM 2510 N N . PHE A 1 321 ? 0.165 -3.969 -20.847 1.00 96.12 321 PHE A N 1
ATOM 2511 C CA . PHE A 1 321 ? -0.817 -5.044 -21.008 1.00 96.12 321 PHE A CA 1
ATOM 2512 C C . PHE A 1 321 ? -1.878 -4.688 -22.057 1.00 96.12 321 PHE A C 1
ATOM 2514 O O . PHE A 1 321 ? -2.270 -5.529 -22.867 1.00 96.12 321 PHE A O 1
ATOM 2521 N N . ALA A 1 322 ? -2.342 -3.438 -22.072 1.00 95.50 322 ALA A N 1
ATOM 2522 C CA . ALA A 1 322 ? -3.386 -2.992 -22.985 1.00 95.50 322 ALA A CA 1
ATOM 2523 C C . ALA A 1 322 ? -2.953 -2.913 -24.462 1.00 95.50 322 ALA A C 1
ATOM 2525 O O . ALA A 1 322 ? -3.818 -2.833 -25.343 1.00 95.50 322 ALA A O 1
ATOM 2526 N N . ASP A 1 323 ? -1.650 -2.942 -24.752 1.00 91.75 323 ASP A N 1
ATOM 2527 C CA . ASP A 1 323 ? -1.110 -2.758 -26.104 1.00 91.75 323 ASP A CA 1
ATOM 2528 C C . ASP A 1 323 ? -0.846 -4.068 -26.876 1.00 91.75 323 ASP A C 1
ATOM 2530 O O . ASP A 1 323 ? -0.371 -4.043 -28.008 1.00 91.75 323 ASP A O 1
ATOM 2534 N N . THR A 1 324 ? -1.229 -5.228 -26.328 1.00 91.50 324 THR A N 1
ATOM 2535 C CA . THR A 1 324 ? -1.095 -6.532 -27.006 1.00 91.50 324 THR A CA 1
ATOM 2536 C C . THR A 1 324 ? -2.421 -7.285 -27.119 1.00 91.50 324 THR A C 1
ATOM 2538 O O . THR A 1 324 ? -3.210 -7.344 -26.183 1.00 91.50 324 THR A O 1
ATOM 2541 N N . GLU A 1 325 ? -2.674 -7.918 -28.265 1.00 91.38 325 GLU A N 1
ATOM 2542 C CA . GLU A 1 325 ? -3.895 -8.707 -28.513 1.00 91.38 325 GLU A CA 1
ATOM 2543 C C . GLU A 1 325 ? -3.973 -9.999 -27.683 1.00 91.38 325 GLU A C 1
ATOM 2545 O O . GLU A 1 325 ? -5.052 -10.578 -27.579 1.00 91.38 325 GLU A O 1
ATOM 2550 N N . LEU A 1 326 ? -2.866 -10.411 -27.049 1.00 90.56 326 LEU A N 1
ATOM 2551 C CA . LEU A 1 326 ? -2.842 -11.510 -26.075 1.00 90.56 326 LEU A CA 1
ATOM 2552 C C . LEU A 1 326 ? -3.728 -11.225 -24.860 1.00 90.56 326 LEU A C 1
ATOM 2554 O O . LEU A 1 326 ? -4.280 -12.146 -24.263 1.00 90.56 326 LEU A O 1
ATOM 2558 N N . VAL A 1 327 ? -3.873 -9.951 -24.491 1.00 94.88 327 VAL A N 1
ATOM 2559 C CA . VAL A 1 327 ? -4.808 -9.543 -23.448 1.00 94.88 327 VAL A CA 1
ATOM 2560 C C . VAL A 1 327 ? -6.194 -9.398 -24.089 1.00 94.88 327 VAL A C 1
ATOM 2562 O O . VAL A 1 327 ? -6.364 -8.611 -25.034 1.00 94.88 327 VAL A O 1
ATOM 2565 N N . PRO A 1 328 ? -7.220 -10.122 -23.597 1.00 95.44 328 PRO A N 1
ATOM 2566 C CA . PRO A 1 328 ? -8.562 -10.051 -24.163 1.00 95.44 328 PRO A CA 1
ATOM 2567 C C . PRO A 1 328 ? -9.099 -8.617 -24.194 1.00 95.44 328 PRO A C 1
ATOM 2569 O O . PRO A 1 328 ? -8.855 -7.832 -23.276 1.00 95.44 328 PRO A O 1
ATOM 2572 N N . LEU A 1 329 ? -9.882 -8.275 -25.224 1.00 96.06 329 LEU A N 1
ATOM 2573 C CA . LEU A 1 329 ? -10.373 -6.906 -25.451 1.00 96.06 329 LEU A CA 1
ATOM 2574 C C . LEU A 1 329 ? -11.054 -6.297 -24.213 1.00 96.06 329 LEU A C 1
ATOM 2576 O O . LEU A 1 329 ? -10.830 -5.125 -23.912 1.00 96.06 329 LEU A O 1
ATOM 2580 N N . LYS A 1 330 ? -11.828 -7.098 -23.465 1.00 96.19 330 LYS A N 1
ATOM 2581 C CA . LYS A 1 330 ? -12.473 -6.667 -22.213 1.00 96.19 330 LYS A CA 1
ATOM 2582 C C . LYS A 1 330 ? -11.457 -6.161 -21.178 1.00 96.19 330 LYS A C 1
ATOM 2584 O O . LYS A 1 330 ? -11.652 -5.093 -20.607 1.00 96.19 330 LYS A O 1
ATOM 2589 N N . HIS A 1 331 ? -10.349 -6.883 -20.998 1.00 97.19 331 HIS A N 1
ATOM 2590 C CA . HIS A 1 331 ? -9.294 -6.528 -20.051 1.00 97.19 331 HIS A CA 1
ATOM 2591 C C . HIS A 1 331 ? -8.485 -5.340 -20.560 1.00 97.19 331 HIS A C 1
ATOM 2593 O O . HIS A 1 331 ? -8.229 -4.425 -19.794 1.00 97.19 331 HIS A O 1
ATOM 2599 N N . ARG A 1 332 ? -8.185 -5.270 -21.864 1.00 96.94 332 ARG A N 1
ATOM 2600 C CA . ARG A 1 332 ? -7.506 -4.097 -22.442 1.00 96.94 332 ARG A CA 1
ATOM 2601 C C . ARG A 1 332 ? -8.288 -2.804 -22.239 1.00 96.94 332 ARG A C 1
ATOM 2603 O O . ARG A 1 332 ? -7.706 -1.805 -21.832 1.00 96.94 332 ARG A O 1
ATOM 2610 N N . ARG A 1 333 ? -9.599 -2.812 -22.512 1.00 97.69 333 ARG A N 1
ATOM 2611 C CA . ARG A 1 333 ? -10.461 -1.637 -22.291 1.00 97.69 333 ARG A CA 1
ATOM 2612 C C . ARG A 1 333 ? -10.507 -1.259 -20.814 1.00 97.69 333 ARG A C 1
ATOM 2614 O O . ARG A 1 333 ? -10.384 -0.081 -20.498 1.00 97.69 333 ARG A O 1
ATOM 2621 N N . PHE A 1 334 ? -10.627 -2.246 -19.928 1.00 97.38 334 PHE A N 1
ATOM 2622 C CA . PHE A 1 334 ? -10.598 -2.015 -18.487 1.00 97.38 334 PHE A CA 1
ATOM 2623 C C . PHE A 1 334 ? -9.255 -1.432 -18.019 1.00 97.38 334 PHE A C 1
ATOM 2625 O O . PHE A 1 334 ? -9.250 -0.419 -17.335 1.00 97.38 334 PHE A O 1
ATOM 2632 N N . PHE A 1 335 ? -8.115 -1.977 -18.447 1.00 97.88 335 PHE A N 1
ATOM 2633 C CA . PHE A 1 335 ? -6.791 -1.471 -18.062 1.00 97.88 335 PHE A CA 1
ATOM 2634 C C . PHE A 1 335 ? -6.552 -0.039 -18.542 1.00 97.88 335 PHE A C 1
ATOM 2636 O O . PHE A 1 335 ? -6.053 0.777 -17.774 1.00 97.88 335 PHE A O 1
ATOM 2643 N N . LYS A 1 336 ? -6.984 0.306 -19.763 1.00 98.06 336 LYS A N 1
ATOM 2644 C CA . LYS A 1 336 ? -6.978 1.697 -20.252 1.00 98.06 336 LYS A CA 1
ATOM 2645 C C . LYS A 1 336 ? -7.873 2.610 -19.413 1.00 98.06 336 LYS A C 1
ATOM 2647 O O . LYS A 1 336 ? -7.495 3.737 -19.123 1.00 98.06 336 LYS A O 1
ATOM 2652 N N . SER A 1 337 ? -9.043 2.117 -19.010 1.00 98.00 337 SER A N 1
ATOM 2653 C CA . SER A 1 337 ? -9.984 2.843 -18.155 1.00 98.00 337 SER A CA 1
ATOM 2654 C C . SER A 1 337 ? -9.390 3.122 -16.767 1.00 98.00 337 SER A C 1
ATOM 2656 O O . SER A 1 337 ? -9.479 4.245 -16.274 1.00 98.00 337 SER A O 1
ATOM 2658 N N . VAL A 1 338 ? -8.698 2.144 -16.170 1.00 97.31 338 VAL A N 1
ATOM 2659 C CA . VAL A 1 338 ? -7.970 2.318 -14.901 1.00 97.31 338 VAL A CA 1
ATOM 2660 C C . VAL A 1 338 ? -6.786 3.274 -15.070 1.00 97.31 338 VAL A C 1
ATOM 2662 O O . VAL A 1 338 ? -6.651 4.195 -14.274 1.00 97.31 338 VAL A O 1
ATOM 2665 N N . ALA A 1 339 ? -5.975 3.126 -16.122 1.00 96.88 339 ALA A N 1
ATOM 2666 C CA . ALA A 1 339 ? -4.868 4.040 -16.419 1.00 96.88 339 ALA A CA 1
ATOM 2667 C C . ALA A 1 339 ? -5.344 5.498 -16.540 1.00 96.88 339 ALA A C 1
ATOM 2669 O O . ALA A 1 339 ? -4.752 6.395 -15.944 1.00 96.88 339 ALA A O 1
ATOM 2670 N N . ARG A 1 340 ? -6.467 5.726 -17.235 1.00 95.81 340 ARG A N 1
ATOM 2671 C CA . ARG A 1 340 ? -7.100 7.047 -17.332 1.00 95.81 340 ARG A CA 1
ATOM 2672 C C . ARG A 1 340 ? -7.557 7.579 -15.977 1.00 95.81 340 ARG A C 1
ATOM 2674 O O . ARG A 1 340 ? -7.292 8.733 -15.677 1.00 95.81 340 ARG A O 1
ATOM 2681 N N . SER A 1 341 ? -8.185 6.736 -15.158 1.00 95.06 341 SER A N 1
ATOM 2682 C CA . SER A 1 341 ? -8.618 7.098 -13.799 1.00 95.06 341 SER A CA 1
ATOM 2683 C C . SER A 1 341 ? -7.443 7.528 -12.911 1.00 95.06 341 SER A C 1
ATOM 2685 O O . SER A 1 341 ? -7.530 8.532 -12.213 1.00 95.06 341 SER A O 1
ATOM 2687 N N . ILE A 1 342 ? -6.315 6.810 -12.981 1.00 94.12 342 ILE A N 1
ATOM 2688 C CA . ILE A 1 342 ? -5.088 7.147 -12.241 1.00 94.12 342 ILE A CA 1
ATOM 2689 C C . ILE A 1 342 ? -4.560 8.518 -12.668 1.00 94.12 342 ILE A C 1
ATOM 2691 O O . ILE A 1 342 ? -4.246 9.338 -11.810 1.00 94.12 342 ILE A O 1
ATOM 2695 N N . TRP A 1 343 ? -4.478 8.765 -13.976 1.00 92.69 343 TRP A N 1
ATOM 2696 C CA . TRP A 1 343 ? -3.946 10.016 -14.512 1.00 92.69 343 TRP A CA 1
ATOM 2697 C C . TRP A 1 343 ? -4.842 11.222 -14.212 1.00 92.69 343 TRP A C 1
ATOM 2699 O O . TRP A 1 343 ? -4.357 12.215 -13.680 1.00 92.69 343 TRP A O 1
ATOM 2709 N N . GLU A 1 344 ? -6.145 11.128 -14.492 1.00 91.56 344 GLU A N 1
ATOM 2710 C CA . GLU A 1 344 ? -7.088 12.240 -14.291 1.00 91.56 344 GLU A CA 1
ATOM 2711 C C . GLU A 1 344 ? -7.274 12.599 -12.810 1.00 91.56 344 GLU A C 1
ATOM 2713 O O . GLU A 1 344 ? -7.615 13.734 -12.490 1.00 91.56 344 GLU A O 1
ATOM 2718 N N . ALA A 1 345 ? -7.048 11.649 -11.898 1.00 91.12 345 ALA A N 1
ATOM 2719 C CA . ALA A 1 345 ? -7.188 11.884 -10.466 1.00 91.12 345 ALA A CA 1
ATOM 2720 C C . ALA A 1 345 ? -5.919 12.438 -9.792 1.00 91.12 345 ALA A C 1
ATOM 2722 O O . ALA A 1 345 ? -5.973 12.729 -8.597 1.00 91.12 345 ALA A O 1
ATOM 2723 N N . ALA A 1 346 ? -4.785 12.543 -10.496 1.00 88.19 346 ALA A N 1
ATOM 2724 C CA . ALA A 1 346 ? -3.504 12.916 -9.899 1.00 88.19 346 ALA A CA 1
ATOM 2725 C C . ALA A 1 346 ? -3.446 14.413 -9.505 1.00 88.19 346 ALA A C 1
ATOM 2727 O O . ALA A 1 346 ? -3.674 15.273 -10.353 1.00 88.19 346 ALA A O 1
ATOM 2728 N N . PRO A 1 347 ? -3.071 14.764 -8.257 1.00 83.75 347 PRO A N 1
ATOM 2729 C CA . PRO A 1 347 ? -3.045 16.154 -7.777 1.00 83.75 347 PRO A CA 1
ATOM 2730 C C . PRO A 1 347 ? -1.807 16.964 -8.213 1.00 83.75 347 PRO A C 1
ATOM 2732 O O . PRO A 1 347 ? -1.769 18.174 -8.008 1.00 83.75 347 PRO A O 1
ATOM 2735 N N . LEU A 1 348 ? -0.776 16.318 -8.777 1.00 71.25 348 LEU A N 1
ATOM 2736 C CA . LEU A 1 348 ? 0.498 16.944 -9.177 1.00 71.25 348 LEU A CA 1
ATOM 2737 C C . LEU A 1 348 ? 0.919 16.569 -10.611 1.00 71.25 348 LEU A C 1
ATOM 2739 O O . LEU A 1 348 ? 2.013 16.021 -10.806 1.00 71.25 348 LEU A O 1
ATOM 2743 N N . PRO A 1 349 ? 0.085 16.850 -11.628 1.00 67.25 349 PRO A N 1
ATOM 2744 C CA . PRO A 1 349 ? 0.395 16.487 -13.007 1.00 67.25 349 PRO A CA 1
ATOM 2745 C C . PRO A 1 349 ? 1.656 17.188 -13.536 1.00 67.25 349 PRO A C 1
ATOM 2747 O O . PRO A 1 349 ? 2.371 16.600 -14.336 1.00 67.25 349 PRO A O 1
ATOM 2750 N N . ASP A 1 350 ? 2.009 18.381 -13.049 1.00 63.12 350 ASP A N 1
ATOM 2751 C CA . ASP A 1 350 ? 3.207 19.094 -13.526 1.00 63.12 350 ASP A CA 1
ATOM 2752 C C . ASP A 1 350 ? 4.515 18.538 -12.931 1.00 63.12 350 ASP A C 1
ATOM 2754 O O . ASP A 1 350 ? 5.538 18.435 -13.615 1.00 63.12 350 ASP A O 1
ATOM 2758 N N . LEU A 1 351 ? 4.499 18.140 -11.651 1.00 60.25 351 LEU A N 1
ATOM 2759 C CA . LEU A 1 351 ? 5.695 17.650 -10.951 1.00 60.25 351 LEU A CA 1
ATOM 2760 C C . LEU A 1 351 ? 5.997 16.186 -11.298 1.00 60.25 351 LEU A C 1
ATOM 2762 O O . LEU A 1 351 ? 7.154 15.819 -11.516 1.00 60.25 351 LEU A O 1
ATOM 2766 N N . TYR A 1 352 ? 4.950 15.366 -11.404 1.00 66.00 352 TYR A N 1
ATOM 2767 C CA . TYR A 1 352 ? 5.035 13.933 -11.692 1.00 66.00 352 TYR A CA 1
ATOM 2768 C C . TYR A 1 352 ? 4.263 13.568 -12.963 1.00 66.00 352 TYR A C 1
ATOM 2770 O O . TYR A 1 352 ? 3.641 12.513 -13.033 1.00 66.00 352 TYR A O 1
ATOM 2778 N N . GLY A 1 353 ? 4.293 14.446 -13.965 1.00 77.94 353 GLY A N 1
ATOM 2779 C CA . GLY A 1 353 ? 3.625 14.227 -15.245 1.00 77.94 353 GLY A CA 1
ATOM 2780 C C . GLY A 1 353 ? 4.090 12.979 -15.983 1.00 77.94 353 GLY A C 1
ATOM 2781 O O . GLY A 1 353 ? 5.120 12.376 -15.662 1.00 77.94 353 GLY A O 1
ATOM 2782 N N . LEU A 1 354 ? 3.315 12.607 -16.998 1.00 89.31 354 LEU A N 1
ATOM 2783 C CA . LEU A 1 354 ? 3.571 11.422 -17.806 1.00 89.31 354 LEU A CA 1
ATOM 2784 C C . LEU A 1 354 ? 4.954 11.500 -18.467 1.00 89.31 354 LEU A C 1
ATOM 2786 O O . LEU A 1 354 ? 5.339 12.522 -19.038 1.00 89.31 354 LEU A O 1
ATOM 2790 N N . ASN A 1 355 ? 5.702 10.397 -18.433 1.00 89.88 355 ASN A N 1
ATOM 2791 C CA . ASN A 1 355 ? 6.853 10.238 -19.318 1.00 89.88 355 ASN A CA 1
ATOM 2792 C C . ASN A 1 355 ? 6.383 10.050 -20.772 1.00 89.88 355 ASN A C 1
ATOM 2794 O O . ASN A 1 355 ? 5.209 9.780 -21.024 1.00 89.88 355 ASN A O 1
ATOM 2798 N N . ILE A 1 356 ? 7.296 10.155 -21.741 1.00 90.25 356 ILE A N 1
ATOM 2799 C CA . ILE A 1 356 ? 6.931 10.120 -23.167 1.00 90.25 356 ILE A CA 1
ATOM 2800 C C . ILE A 1 356 ? 6.153 8.853 -23.570 1.00 90.25 356 ILE A C 1
ATOM 2802 O O . ILE A 1 356 ? 5.170 8.931 -24.304 1.00 90.25 356 ILE A O 1
ATOM 2806 N N . THR A 1 357 ? 6.526 7.687 -23.036 1.00 90.56 357 THR A N 1
ATOM 2807 C CA . THR A 1 357 ? 5.848 6.415 -23.319 1.00 90.56 357 THR A CA 1
ATOM 2808 C C . THR A 1 357 ? 4.426 6.413 -22.767 1.00 90.56 357 THR A C 1
ATOM 2810 O O . THR A 1 357 ? 3.488 5.999 -23.452 1.00 90.56 357 THR A O 1
ATOM 2813 N N . GLN A 1 358 ? 4.255 6.882 -21.530 1.00 93.44 358 GLN A N 1
ATOM 2814 C CA . GLN A 1 358 ? 2.948 7.009 -20.894 1.00 93.44 358 GLN A CA 1
ATOM 2815 C C . GLN A 1 358 ? 2.077 8.028 -21.638 1.00 93.44 358 GLN A C 1
ATOM 2817 O O . GLN A 1 358 ? 0.912 7.739 -21.892 1.00 93.44 358 GLN A O 1
ATOM 2822 N N . ALA A 1 359 ? 2.642 9.165 -22.053 1.00 92.62 359 ALA A N 1
ATOM 2823 C CA . ALA A 1 359 ? 1.935 10.203 -22.796 1.00 92.62 359 ALA A CA 1
ATOM 2824 C C . ALA A 1 359 ? 1.391 9.671 -24.131 1.00 92.62 359 ALA A C 1
ATOM 2826 O O . ALA A 1 359 ? 0.206 9.832 -24.415 1.00 92.62 359 ALA A O 1
ATOM 2827 N N . PHE A 1 360 ? 2.197 8.935 -24.908 1.00 91.44 360 PHE A N 1
ATOM 2828 C CA . PHE A 1 360 ? 1.710 8.276 -26.127 1.00 91.44 360 PHE A CA 1
ATOM 2829 C C . PHE A 1 360 ? 0.625 7.232 -25.836 1.00 91.44 360 PHE A C 1
ATOM 2831 O O . PHE A 1 360 ? -0.379 7.156 -26.545 1.00 91.44 360 PHE A O 1
ATOM 2838 N N . GLY A 1 361 ? 0.792 6.420 -24.790 1.00 92.69 361 GLY A N 1
ATOM 2839 C CA . GLY A 1 361 ? -0.230 5.448 -24.404 1.00 92.69 361 GLY A CA 1
ATOM 2840 C C . GLY A 1 361 ? -1.551 6.113 -24.002 1.00 92.69 361 GLY A C 1
ATOM 2841 O O . GLY A 1 361 ? -2.616 5.641 -24.402 1.00 92.69 361 GLY A O 1
ATOM 2842 N N . MET A 1 362 ? -1.488 7.238 -23.288 1.00 93.50 362 MET A N 1
ATOM 2843 C CA . MET A 1 362 ? -2.656 8.028 -22.901 1.00 93.50 362 MET A CA 1
ATOM 2844 C C . MET A 1 362 ? -3.293 8.760 -24.083 1.00 93.50 362 MET A C 1
ATOM 2846 O O . MET A 1 362 ? -4.517 8.750 -24.185 1.00 93.50 362 MET A O 1
ATOM 2850 N N . GLN A 1 363 ? -2.510 9.272 -25.038 1.00 92.25 363 GLN A N 1
ATOM 2851 C CA . GLN A 1 363 ? -3.032 9.809 -26.300 1.00 92.25 363 GLN A CA 1
ATOM 2852 C C . GLN A 1 363 ? -3.940 8.777 -26.990 1.00 92.25 363 GLN A C 1
ATOM 2854 O O . GLN A 1 363 ? -5.090 9.070 -27.311 1.00 92.25 363 GLN A O 1
ATOM 2859 N N . LYS A 1 364 ? -3.481 7.523 -27.107 1.00 91.25 364 LYS A N 1
ATOM 2860 C CA . LYS A 1 364 ? -4.282 6.422 -27.669 1.00 91.25 364 LYS A CA 1
ATOM 2861 C C . LYS A 1 364 ? -5.546 6.131 -26.852 1.00 91.25 364 LYS A C 1
ATOM 2863 O O . LYS A 1 364 ? -6.599 5.848 -27.419 1.00 91.25 364 LYS A O 1
ATOM 2868 N N . VAL A 1 365 ? -5.465 6.180 -25.520 1.00 94.81 365 VAL A N 1
ATOM 2869 C CA . VAL A 1 365 ? -6.630 5.993 -24.632 1.00 94.81 365 VAL A CA 1
ATOM 2870 C C . VAL A 1 365 ? -7.696 7.067 -24.885 1.00 94.81 365 VAL A C 1
ATOM 2872 O O . VAL A 1 365 ? -8.889 6.746 -24.934 1.00 94.81 365 VAL A O 1
ATOM 2875 N N . LEU A 1 366 ? -7.272 8.318 -25.082 1.00 92.88 366 LEU A N 1
ATOM 2876 C CA . LEU A 1 366 ? -8.147 9.455 -25.370 1.00 92.88 366 LEU A CA 1
ATOM 2877 C C . LEU A 1 366 ? -8.745 9.385 -26.783 1.00 92.88 366 LEU A C 1
ATOM 2879 O O . LEU A 1 366 ? -9.954 9.567 -26.936 1.00 92.88 366 LEU A O 1
ATOM 2883 N N . GLU A 1 367 ? -7.946 9.037 -27.795 1.00 92.06 367 GLU A N 1
ATOM 2884 C CA . GLU A 1 367 ? -8.402 8.824 -29.180 1.00 92.06 367 GLU A CA 1
ATOM 2885 C C . GLU A 1 367 ? -9.460 7.711 -29.275 1.00 92.06 367 GLU A C 1
ATOM 2887 O O . GLU A 1 367 ? -10.464 7.848 -29.975 1.00 92.06 367 GLU A O 1
ATOM 2892 N N . GLU A 1 368 ? -9.284 6.626 -28.513 1.00 94.19 368 GLU A N 1
ATOM 2893 C CA . GLU A 1 368 ? -10.250 5.524 -28.410 1.00 94.19 368 GLU A CA 1
ATOM 2894 C C . GLU A 1 368 ? -11.492 5.867 -27.563 1.00 94.19 368 GLU A C 1
ATOM 2896 O O . GLU A 1 368 ? -12.405 5.040 -27.448 1.00 94.19 368 GLU A O 1
ATOM 2901 N N . ARG A 1 369 ? -11.546 7.069 -26.969 1.00 95.81 369 ARG A N 1
ATOM 2902 C CA . ARG A 1 369 ? -12.639 7.556 -26.108 1.00 95.81 369 ARG A CA 1
ATOM 2903 C C . ARG A 1 369 ? -12.964 6.600 -24.955 1.00 95.81 369 ARG A C 1
ATOM 2905 O O . ARG A 1 369 ? -14.128 6.392 -24.613 1.00 95.81 369 ARG A O 1
ATOM 2912 N N . ILE A 1 370 ? -11.942 5.993 -24.353 1.00 97.56 370 ILE A N 1
ATOM 2913 C CA . ILE A 1 370 ? -12.121 5.105 -23.197 1.00 97.56 370 ILE A CA 1
ATOM 2914 C C . ILE A 1 370 ? -12.458 5.957 -21.964 1.00 97.56 370 ILE A C 1
ATOM 2916 O O . ILE A 1 370 ? -11.650 6.817 -21.627 1.00 97.56 370 ILE A O 1
ATOM 2920 N N . PRO A 1 371 ? -13.597 5.758 -21.275 1.00 96.94 371 PRO A N 1
ATOM 2921 C CA . PRO A 1 371 ? -13.923 6.517 -20.065 1.00 96.94 371 PRO A CA 1
ATOM 2922 C C . PRO A 1 371 ? -13.027 6.108 -18.881 1.00 96.94 371 PRO A C 1
ATOM 2924 O O . PRO A 1 371 ? -12.551 4.966 -18.856 1.00 96.94 371 PRO A O 1
ATOM 2927 N N . PRO A 1 372 ? -12.800 6.992 -17.893 1.00 97.12 372 PRO A N 1
ATOM 2928 C CA . PRO A 1 372 ? -12.079 6.629 -16.677 1.00 97.12 372 PRO A CA 1
ATOM 2929 C C . PRO A 1 372 ? -12.868 5.590 -15.873 1.00 97.12 372 PRO A C 1
ATOM 2931 O O . PRO A 1 372 ? -14.099 5.619 -15.823 1.00 97.12 372 PRO A O 1
ATOM 2934 N N . ALA A 1 373 ? -12.154 4.657 -15.250 1.00 95.94 373 ALA A N 1
ATOM 2935 C CA . ALA A 1 373 ? -12.753 3.708 -14.323 1.00 95.94 373 ALA A CA 1
ATOM 2936 C C . ALA A 1 373 ? -13.213 4.450 -13.063 1.00 95.94 373 ALA A C 1
ATOM 2938 O O . ALA A 1 373 ? -12.548 5.389 -12.612 1.00 95.94 373 ALA A O 1
ATOM 2939 N N . ALA A 1 374 ? -14.323 4.006 -12.472 1.00 92.50 374 ALA A N 1
ATOM 2940 C CA . ALA A 1 374 ? -14.739 4.506 -11.168 1.00 92.50 374 ALA A CA 1
ATOM 2941 C C . ALA A 1 374 ? -13.648 4.212 -10.117 1.00 92.50 374 ALA A C 1
ATOM 2943 O O . ALA A 1 374 ? -13.060 3.124 -10.152 1.00 92.50 374 ALA A O 1
ATOM 2944 N N . PRO A 1 375 ? -13.369 5.147 -9.190 1.00 90.06 375 PRO A N 1
ATOM 2945 C CA . PRO A 1 375 ? -12.469 4.873 -8.078 1.00 90.06 375 PRO A CA 1
ATOM 2946 C C . PRO A 1 375 ? -13.038 3.742 -7.204 1.00 90.06 375 PRO A C 1
ATOM 2948 O O . PRO A 1 375 ? -14.260 3.556 -7.159 1.00 90.06 375 PRO A O 1
ATOM 2951 N N . PRO A 1 376 ? -12.182 2.979 -6.501 1.00 91.69 376 PRO A N 1
ATOM 2952 C CA . PRO A 1 376 ? -12.664 1.984 -5.552 1.00 91.69 376 PRO A CA 1
ATOM 2953 C C . PRO A 1 376 ? -13.494 2.681 -4.469 1.00 91.69 376 PRO A C 1
ATOM 2955 O O . PRO A 1 376 ? -13.061 3.681 -3.913 1.00 91.69 376 PRO A O 1
ATOM 2958 N N . ILE A 1 377 ? -14.675 2.150 -4.156 1.00 93.69 377 ILE A N 1
ATOM 2959 C CA . ILE A 1 377 ? -15.498 2.576 -3.018 1.00 93.69 377 ILE A CA 1
ATOM 2960 C C . ILE A 1 377 ? -15.833 1.331 -2.209 1.00 93.69 377 ILE A C 1
ATOM 2962 O O . ILE A 1 377 ? -16.266 0.327 -2.775 1.00 93.69 377 ILE A O 1
ATOM 2966 N N . GLY A 1 378 ? -15.642 1.401 -0.893 1.00 94.75 378 GLY A N 1
ATOM 2967 C CA . GLY A 1 378 ? -15.937 0.295 0.013 1.00 94.75 378 GLY A CA 1
ATOM 2968 C C . GLY A 1 378 ? -14.780 -0.078 0.928 1.00 94.75 378 GLY A C 1
ATOM 2969 O O . GLY A 1 378 ? -13.799 0.654 1.045 1.00 94.75 378 GLY A O 1
ATOM 2970 N N . THR A 1 379 ? -14.913 -1.217 1.601 1.00 95.00 379 THR A N 1
ATOM 2971 C CA . THR A 1 379 ? -13.892 -1.762 2.505 1.00 95.00 379 THR A CA 1
ATOM 2972 C C . THR A 1 379 ? -13.207 -2.971 1.877 1.00 95.00 379 THR A C 1
ATOM 2974 O O . THR A 1 379 ? -13.866 -3.872 1.366 1.00 95.00 379 THR A O 1
ATOM 2977 N N . PHE A 1 380 ? -11.882 -3.023 1.982 1.00 93.94 380 PHE A N 1
ATOM 2978 C CA . PHE A 1 380 ? -11.036 -4.080 1.440 1.00 93.94 380 PHE A CA 1
ATOM 2979 C C . PHE A 1 380 ? -10.112 -4.600 2.544 1.00 93.94 380 PHE A C 1
ATOM 2981 O O . PHE A 1 380 ? -9.086 -3.992 2.852 1.00 93.94 380 PHE A O 1
ATOM 2988 N N . ALA A 1 381 ? -10.488 -5.714 3.170 1.00 92.44 381 ALA A N 1
ATOM 2989 C CA . ALA A 1 381 ? -9.648 -6.402 4.146 1.00 92.44 381 ALA A CA 1
ATOM 2990 C C . ALA A 1 381 ? -8.718 -7.392 3.430 1.00 92.44 381 ALA A C 1
ATOM 2992 O O . ALA A 1 381 ? -9.184 -8.247 2.681 1.00 92.44 381 ALA A O 1
ATOM 2993 N N . THR A 1 382 ? -7.413 -7.291 3.683 1.00 93.44 382 THR A N 1
ATOM 2994 C CA . THR A 1 382 ? -6.379 -8.151 3.087 1.00 93.44 382 THR A CA 1
ATOM 2995 C C . THR A 1 382 ? -5.625 -8.872 4.218 1.00 93.44 382 THR A C 1
ATOM 2997 O O . THR A 1 382 ? -4.570 -8.422 4.681 1.00 93.44 382 THR A O 1
ATOM 3000 N N . PRO A 1 383 ? -6.200 -9.969 4.753 1.00 91.69 383 PRO A N 1
ATOM 3001 C CA . PRO A 1 383 ? -5.751 -10.577 6.007 1.00 91.69 383 PRO A CA 1
ATOM 3002 C C . PRO A 1 383 ? -4.352 -11.193 5.911 1.00 91.69 383 PRO A C 1
ATOM 3004 O O . PRO A 1 383 ? -3.646 -11.239 6.913 1.00 91.69 383 PRO A O 1
ATOM 3007 N N . MET A 1 384 ? -3.906 -11.590 4.716 1.00 94.56 384 MET A N 1
ATOM 3008 C CA . MET A 1 384 ? -2.541 -12.084 4.497 1.00 94.56 384 MET A CA 1
ATOM 3009 C C . MET A 1 384 ? -1.474 -10.990 4.559 1.00 94.56 384 MET A C 1
ATOM 3011 O O . MET A 1 384 ? -0.294 -11.303 4.560 1.00 94.56 384 MET A O 1
ATOM 3015 N N . SER A 1 385 ? -1.859 -9.718 4.643 1.00 95.12 385 SER A N 1
ATOM 3016 C CA . SER A 1 385 ? -0.947 -8.585 4.822 1.00 95.12 385 SER A CA 1
ATOM 3017 C C . SER A 1 385 ? -1.213 -7.794 6.102 1.00 95.12 385 SER A C 1
ATOM 3019 O O . SER A 1 385 ? -0.593 -6.752 6.305 1.00 95.12 385 SER A O 1
ATOM 3021 N N . ASP A 1 386 ? -2.140 -8.241 6.956 1.00 97.19 386 ASP A N 1
ATOM 3022 C CA . ASP A 1 386 ? -2.601 -7.487 8.127 1.00 97.19 386 ASP A CA 1
ATOM 3023 C C . ASP A 1 386 ? -2.955 -6.021 7.766 1.00 97.19 386 ASP A C 1
ATOM 3025 O O . ASP A 1 386 ? -2.574 -5.078 8.468 1.00 97.19 386 ASP A O 1
ATOM 3029 N N . ARG A 1 387 ? -3.632 -5.808 6.622 1.00 97.00 387 ARG A N 1
ATOM 3030 C CA . ARG A 1 387 ? -4.097 -4.486 6.158 1.00 97.00 387 ARG A CA 1
ATOM 3031 C C . ARG A 1 387 ? -5.607 -4.458 5.958 1.00 97.00 387 ARG A C 1
ATOM 3033 O O . ARG A 1 387 ? -6.229 -5.452 5.581 1.00 97.00 387 ARG A O 1
ATOM 3040 N N . ILE A 1 388 ? -6.182 -3.280 6.157 1.00 96.19 388 ILE A N 1
ATOM 3041 C CA . ILE A 1 388 ? -7.537 -2.954 5.718 1.00 96.19 388 ILE A CA 1
ATOM 3042 C C . ILE A 1 388 ? -7.516 -1.573 5.075 1.00 96.19 388 ILE A C 1
ATOM 3044 O O . ILE A 1 388 ? -6.912 -0.646 5.615 1.00 96.19 388 ILE A O 1
ATOM 3048 N N . MET A 1 389 ? -8.152 -1.459 3.915 1.00 96.56 389 MET A N 1
ATOM 3049 C CA . MET A 1 389 ? -8.330 -0.209 3.187 1.00 96.56 389 MET A CA 1
ATOM 3050 C C . MET A 1 389 ? -9.813 0.122 3.145 1.00 96.56 389 MET A C 1
ATOM 3052 O O . MET A 1 389 ? -10.662 -0.765 3.055 1.00 96.56 389 MET A O 1
ATOM 3056 N N . HIS A 1 390 ? -10.131 1.401 3.215 1.00 97.69 390 HIS A N 1
ATOM 3057 C CA . HIS A 1 390 ? -11.492 1.878 3.315 1.00 97.69 390 HIS A CA 1
ATOM 3058 C C . HIS A 1 390 ? -11.653 3.145 2.495 1.00 97.69 390 HIS A C 1
ATOM 3060 O O . HIS A 1 390 ? -11.071 4.171 2.823 1.00 97.69 390 HIS A O 1
ATOM 3066 N N . HIS A 1 391 ? -12.425 3.065 1.420 1.00 97.44 391 HIS A N 1
ATOM 3067 C CA . HIS A 1 391 ? -12.577 4.138 0.449 1.00 97.44 391 HIS A CA 1
ATOM 3068 C C . HIS A 1 391 ? -13.968 4.747 0.476 1.00 97.44 391 HIS A C 1
ATOM 3070 O O . HIS A 1 391 ? -14.985 4.039 0.502 1.00 97.44 391 HIS A O 1
ATOM 3076 N N . ARG A 1 392 ? -13.987 6.073 0.390 1.00 96.44 392 ARG A N 1
ATOM 3077 C CA . ARG A 1 392 ? -15.153 6.929 0.200 1.00 96.44 392 ARG A CA 1
ATOM 3078 C C . ARG A 1 392 ? -14.910 7.899 -0.948 1.00 96.44 392 ARG A C 1
ATOM 3080 O O . ARG A 1 392 ? -13.770 8.056 -1.379 1.00 96.44 392 ARG A O 1
ATOM 3087 N N . PRO A 1 393 ? -15.972 8.548 -1.459 1.00 94.25 393 PRO A N 1
ATOM 3088 C CA . PRO A 1 393 ? -15.830 9.463 -2.582 1.00 94.25 393 PRO A CA 1
ATOM 3089 C C . PRO A 1 393 ? -14.786 10.566 -2.369 1.00 94.25 393 PRO A C 1
ATOM 3091 O O . PRO A 1 393 ? -14.107 10.899 -3.332 1.00 94.25 393 PRO A O 1
ATOM 3094 N N . GLU A 1 394 ? -14.635 11.082 -1.142 1.00 95.19 394 GLU A N 1
ATOM 3095 C CA . GLU A 1 394 ? -13.799 12.258 -0.819 1.00 95.19 394 GLU A CA 1
ATOM 3096 C C . GLU A 1 394 ? -12.619 11.961 0.123 1.00 95.19 394 GLU A C 1
ATOM 3098 O O . GLU A 1 394 ? -11.812 12.845 0.432 1.00 95.19 394 GLU A O 1
ATOM 3103 N N . TRP A 1 395 ? -12.525 10.729 0.628 1.00 97.44 395 TRP A N 1
ATOM 3104 C CA . TRP A 1 395 ? -11.461 10.315 1.538 1.00 97.44 395 TRP A CA 1
ATOM 3105 C C . TRP A 1 395 ? -11.231 8.806 1.492 1.00 97.44 395 TRP A C 1
ATOM 3107 O O . TRP A 1 395 ? -12.103 8.029 1.109 1.00 97.44 395 TRP A O 1
ATOM 3117 N N . ALA A 1 396 ? -10.056 8.377 1.933 1.00 98.06 396 ALA A N 1
ATOM 3118 C CA . ALA A 1 396 ? -9.758 6.975 2.161 1.00 98.06 396 ALA A CA 1
ATOM 3119 C C . ALA A 1 396 ? -8.954 6.798 3.444 1.00 98.06 396 ALA A C 1
ATOM 3121 O O . ALA A 1 396 ? -8.239 7.698 3.879 1.00 98.06 396 ALA A O 1
ATOM 3122 N N . ALA A 1 397 ? -9.035 5.622 4.047 1.00 98.38 397 ALA A N 1
ATOM 3123 C CA . ALA A 1 397 ? -8.177 5.236 5.148 1.00 98.38 397 ALA A CA 1
ATOM 3124 C C . ALA A 1 397 ? -7.537 3.879 4.895 1.00 98.38 397 ALA A C 1
ATOM 3126 O O . ALA A 1 397 ? -8.129 3.003 4.267 1.00 98.38 397 ALA A O 1
ATOM 3127 N N . ALA A 1 398 ? -6.330 3.701 5.412 1.00 98.12 398 ALA A N 1
ATOM 3128 C CA . ALA A 1 398 ? -5.651 2.422 5.419 1.00 98.12 398 ALA A CA 1
ATOM 3129 C C . ALA A 1 398 ? -5.028 2.180 6.788 1.00 98.12 398 ALA A C 1
ATOM 3131 O O . ALA A 1 398 ? -4.385 3.062 7.349 1.00 98.12 398 ALA A O 1
ATOM 3132 N N . LEU A 1 399 ? -5.214 0.986 7.335 1.00 98.69 399 LEU A N 1
ATOM 3133 C CA . LEU A 1 399 ? -4.647 0.611 8.624 1.00 98.69 399 LEU A CA 1
ATOM 3134 C C . LEU A 1 399 ? -3.525 -0.402 8.419 1.00 98.69 399 LEU A C 1
ATOM 3136 O O . LEU A 1 399 ? -3.740 -1.474 7.848 1.00 98.69 399 LEU A O 1
ATOM 3140 N N . ALA A 1 400 ? -2.339 -0.057 8.917 1.00 98.31 400 ALA A N 1
ATOM 3141 C CA . ALA A 1 400 ? -1.178 -0.929 8.940 1.00 98.31 400 ALA A CA 1
ATOM 3142 C C . ALA A 1 400 ? -1.023 -1.595 10.309 1.00 98.31 400 ALA A C 1
ATOM 3144 O O . ALA A 1 400 ? -0.750 -0.940 11.318 1.00 98.31 400 ALA A O 1
ATOM 3145 N N . MET A 1 401 ? -1.189 -2.915 10.331 1.00 98.25 401 MET A N 1
ATOM 3146 C CA . MET A 1 401 ? -0.970 -3.747 11.510 1.00 98.25 401 MET A CA 1
ATOM 3147 C C . MET A 1 401 ? 0.196 -4.713 11.280 1.00 98.25 401 MET A C 1
ATOM 3149 O O . MET A 1 401 ? 0.750 -4.825 10.186 1.00 98.25 401 MET A O 1
ATOM 3153 N N . SER A 1 402 ? 0.589 -5.415 12.330 1.00 96.94 402 SER A N 1
ATOM 3154 C CA . SER A 1 402 ? 1.587 -6.470 12.262 1.00 96.94 402 SER A CA 1
ATOM 3155 C C . SER A 1 402 ? 1.271 -7.537 13.293 1.00 96.94 402 SER A C 1
ATOM 3157 O O . SER A 1 402 ? 0.618 -7.279 14.307 1.00 96.94 402 SER A O 1
ATOM 3159 N N . SER A 1 403 ? 1.744 -8.744 13.027 1.00 97.25 403 SER A N 1
ATOM 3160 C CA . SER A 1 403 ? 1.521 -9.919 13.863 1.00 97.25 403 SER A CA 1
ATOM 3161 C C . SER A 1 403 ? 2.777 -10.782 13.892 1.00 97.25 403 SER A C 1
ATOM 3163 O O . SER A 1 403 ? 3.826 -10.402 13.373 1.00 97.25 403 SER A O 1
ATOM 3165 N N . SER A 1 404 ? 2.674 -11.975 14.464 1.00 95.56 404 SER A N 1
ATOM 3166 C CA . SER A 1 404 ? 3.676 -13.030 14.316 1.00 95.56 404 SER A CA 1
ATOM 3167 C C . SER A 1 404 ? 3.879 -13.490 12.865 1.00 95.56 404 SER A C 1
ATOM 3169 O O . SER A 1 404 ? 4.871 -14.159 12.589 1.00 95.56 404 SER A O 1
ATOM 3171 N N . ARG A 1 405 ? 2.966 -13.139 11.945 1.00 95.12 405 ARG A N 1
ATOM 3172 C CA . ARG A 1 405 ? 3.028 -13.488 10.516 1.00 95.12 405 ARG A CA 1
ATOM 3173 C C . ARG A 1 405 ? 3.669 -12.386 9.676 1.00 95.12 405 ARG A C 1
ATOM 3175 O O . ARG A 1 405 ? 4.410 -12.679 8.746 1.00 95.12 405 ARG A O 1
ATOM 3182 N N . ILE A 1 406 ? 3.363 -11.130 9.999 1.00 96.38 406 ILE A N 1
ATOM 3183 C CA . ILE A 1 406 ? 3.695 -9.964 9.176 1.00 96.38 406 ILE A CA 1
ATOM 3184 C C . ILE A 1 406 ? 4.720 -9.084 9.875 1.00 96.38 406 ILE A C 1
ATOM 3186 O O . ILE A 1 406 ? 4.595 -8.759 11.058 1.00 96.38 406 ILE A O 1
ATOM 3190 N N . GLY A 1 407 ? 5.742 -8.686 9.121 1.00 95.12 407 GLY A N 1
ATOM 3191 C CA . GLY A 1 407 ? 6.784 -7.793 9.602 1.00 95.12 407 GLY A CA 1
ATOM 3192 C C . GLY A 1 407 ? 6.213 -6.444 10.038 1.00 95.12 407 GLY A C 1
ATOM 3193 O O . GLY A 1 407 ? 5.367 -5.864 9.357 1.00 95.12 407 GLY A O 1
ATOM 3194 N N . ARG A 1 408 ? 6.689 -5.924 11.173 1.00 94.06 408 ARG A N 1
ATOM 3195 C CA . ARG A 1 408 ? 6.265 -4.618 11.701 1.00 94.06 408 ARG A CA 1
ATOM 3196 C C . ARG A 1 408 ? 6.636 -3.478 10.759 1.00 94.06 408 ARG A C 1
ATOM 3198 O O . ARG A 1 408 ? 5.871 -2.540 10.577 1.00 94.06 408 ARG A O 1
ATOM 3205 N N . TYR A 1 409 ? 7.819 -3.587 10.178 1.00 94.94 409 TYR A N 1
ATOM 3206 C CA . TYR A 1 409 ? 8.380 -2.700 9.178 1.00 94.94 409 TYR A CA 1
ATOM 3207 C C . TYR A 1 409 ? 9.566 -3.404 8.526 1.00 94.94 409 TYR A C 1
ATOM 3209 O O . TYR A 1 409 ? 10.131 -4.331 9.109 1.00 94.94 409 TYR A O 1
ATOM 3217 N N . GLU A 1 410 ? 10.000 -2.908 7.375 1.00 96.06 410 GLU A N 1
ATOM 3218 C CA . GLU A 1 410 ? 11.269 -3.307 6.779 1.00 96.06 410 GLU A CA 1
ATOM 3219 C C . GLU A 1 410 ? 12.282 -2.162 6.863 1.00 96.06 410 GLU A C 1
ATOM 3221 O O . GLU A 1 410 ? 11.962 -1.030 6.493 1.00 96.06 410 GLU A O 1
ATOM 3226 N N . ALA A 1 411 ? 13.497 -2.467 7.324 1.00 94.69 411 ALA A N 1
ATOM 3227 C CA . ALA A 1 411 ? 14.641 -1.557 7.315 1.00 94.69 411 ALA A CA 1
ATOM 3228 C C . ALA A 1 411 ? 15.876 -2.285 6.770 1.00 94.69 411 ALA A C 1
ATOM 3230 O O . ALA A 1 411 ? 16.571 -3.001 7.489 1.00 94.69 411 ALA A O 1
ATOM 3231 N N . LEU A 1 412 ? 16.134 -2.133 5.475 1.00 92.75 412 LEU A N 1
ATOM 3232 C CA . LEU A 1 412 ? 17.202 -2.829 4.755 1.00 92.75 412 LEU A CA 1
ATOM 3233 C C . LEU A 1 412 ? 18.060 -1.824 4.001 1.00 92.75 412 LEU A C 1
ATOM 3235 O O . LEU A 1 412 ? 17.562 -0.776 3.608 1.00 92.75 412 LEU A O 1
ATOM 3239 N N . ASN A 1 413 ? 19.333 -2.151 3.766 1.00 91.19 413 ASN A N 1
ATOM 3240 C CA . ASN A 1 413 ? 20.242 -1.343 2.948 1.00 91.19 413 ASN A CA 1
ATOM 3241 C C . ASN A 1 413 ? 20.356 0.114 3.425 1.00 91.19 413 ASN A C 1
ATOM 3243 O O . ASN A 1 413 ? 20.513 1.027 2.627 1.00 91.19 413 ASN A O 1
ATOM 3247 N N . HIS A 1 414 ? 20.281 0.333 4.739 1.00 93.56 414 HIS A N 1
ATOM 3248 C CA . HIS A 1 414 ? 20.237 1.664 5.346 1.00 93.56 414 HIS A CA 1
ATOM 3249 C C . HIS A 1 414 ? 19.034 2.534 4.926 1.00 93.56 414 HIS A C 1
ATOM 3251 O O . HIS A 1 414 ? 19.079 3.757 5.052 1.00 93.56 414 HIS A O 1
ATOM 3257 N N . GLU A 1 415 ? 17.949 1.921 4.458 1.00 95.19 415 GLU A N 1
ATOM 3258 C CA . GLU A 1 415 ? 16.673 2.575 4.171 1.00 95.19 415 GLU A CA 1
ATOM 3259 C C . GLU A 1 415 ? 15.687 2.393 5.339 1.00 95.19 415 GLU A C 1
ATOM 3261 O O . GLU A 1 415 ? 15.753 1.411 6.081 1.00 95.19 415 GLU A O 1
ATOM 3266 N N . ASN A 1 416 ? 14.744 3.331 5.474 1.00 95.94 416 ASN A N 1
ATOM 3267 C CA . ASN A 1 416 ? 13.675 3.348 6.480 1.00 95.94 416 ASN A CA 1
ATOM 3268 C C . ASN A 1 416 ? 14.188 3.269 7.933 1.00 95.94 416 ASN A C 1
ATOM 3270 O O . ASN A 1 416 ? 13.722 2.473 8.740 1.00 95.94 416 ASN A O 1
ATOM 3274 N N . LEU A 1 417 ? 15.161 4.120 8.276 1.00 96.12 417 LEU A N 1
ATOM 3275 C CA . LEU A 1 417 ? 15.924 4.052 9.534 1.00 96.12 417 LEU A CA 1
ATOM 3276 C C . LEU A 1 417 ? 15.160 4.473 10.807 1.00 96.12 417 LEU A C 1
ATOM 3278 O O . LEU A 1 417 ? 15.716 4.384 11.901 1.00 96.12 417 LEU A O 1
ATOM 3282 N N . ARG A 1 418 ? 13.900 4.921 10.697 1.00 94.94 418 ARG A N 1
ATOM 3283 C CA . ARG A 1 418 ? 13.040 5.284 11.847 1.00 94.94 418 ARG A CA 1
ATOM 3284 C C . ARG A 1 418 ? 11.624 4.688 11.760 1.00 94.94 418 ARG A C 1
ATOM 3286 O O . ARG A 1 418 ? 10.644 5.430 11.787 1.00 94.94 418 ARG A O 1
ATOM 3293 N N . PRO A 1 419 ? 11.472 3.361 11.644 1.00 94.12 419 PRO A N 1
ATOM 3294 C CA . PRO A 1 419 ? 10.221 2.755 11.200 1.00 94.12 419 PRO A CA 1
ATOM 3295 C C . PRO A 1 419 ? 9.387 2.122 12.323 1.00 94.12 419 PRO A C 1
ATOM 3297 O O . PRO A 1 419 ? 8.401 1.439 12.054 1.00 94.12 419 PRO A O 1
ATOM 3300 N N . TRP A 1 420 ? 9.805 2.303 13.580 1.00 92.75 420 TRP A N 1
ATOM 3301 C CA . TRP A 1 420 ? 9.499 1.425 14.716 1.00 92.75 420 TRP A CA 1
ATOM 3302 C C . TRP A 1 420 ? 8.018 1.107 14.937 1.00 92.75 420 TRP A C 1
ATOM 3304 O O . TRP A 1 420 ? 7.711 0.024 15.432 1.00 92.75 420 TRP A O 1
ATOM 3314 N N . TYR A 1 421 ? 7.125 2.016 14.544 1.00 95.19 421 TYR A N 1
ATOM 3315 C CA . TYR A 1 421 ? 5.689 1.948 14.803 1.00 95.19 421 TYR A CA 1
ATOM 3316 C C . TYR A 1 421 ? 4.820 1.804 13.541 1.00 95.19 421 TYR A C 1
ATOM 3318 O O . TYR A 1 421 ? 3.595 1.827 13.637 1.00 95.19 421 TYR A O 1
ATOM 3326 N N . GLN A 1 422 ? 5.416 1.621 12.354 1.00 95.31 422 GLN A N 1
ATOM 3327 C CA . GLN A 1 422 ? 4.673 1.566 11.081 1.00 95.31 422 GLN A CA 1
ATOM 3328 C C . GLN A 1 422 ? 3.673 0.395 10.994 1.00 95.31 422 GLN A C 1
ATOM 3330 O O . GLN A 1 422 ? 2.709 0.474 10.239 1.00 95.31 422 GLN A O 1
ATOM 3335 N N . GLY A 1 423 ? 3.872 -0.667 11.780 1.00 95.75 423 GLY A N 1
ATOM 3336 C CA . GLY A 1 423 ? 2.975 -1.824 11.881 1.00 95.75 423 GLY A CA 1
ATOM 3337 C C . GLY A 1 423 ? 2.198 -1.914 13.197 1.00 95.75 423 GLY A C 1
ATOM 3338 O O . GLY A 1 423 ? 1.601 -2.954 13.467 1.00 95.75 423 GLY A O 1
ATOM 3339 N N . ASP A 1 424 ? 2.201 -0.873 14.034 1.00 96.44 424 ASP A N 1
ATOM 3340 C CA . ASP A 1 424 ? 1.6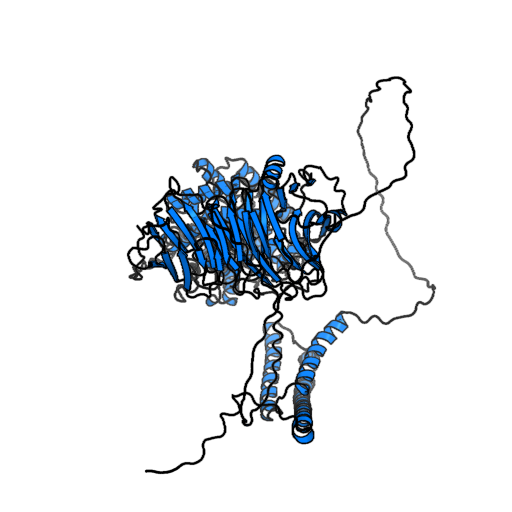00 -0.899 15.381 1.00 96.44 424 ASP A CA 1
ATOM 3341 C C . ASP A 1 424 ? 0.180 -0.306 15.420 1.00 96.44 424 ASP A C 1
ATOM 3343 O O . ASP A 1 424 ? -0.279 0.230 16.435 1.00 96.44 424 ASP A O 1
ATOM 3347 N N . GLY A 1 425 ? -0.540 -0.422 14.301 1.00 97.75 425 GLY A N 1
ATOM 3348 C CA . GLY A 1 425 ? -1.842 0.206 14.103 1.00 97.75 425 GLY A CA 1
ATOM 3349 C C . GLY A 1 425 ? -1.725 1.624 13.556 1.00 97.75 425 GLY A C 1
ATOM 3350 O O . GLY A 1 425 ? -2.500 2.487 13.964 1.00 97.75 425 GLY A O 1
ATOM 3351 N N . PHE A 1 426 ? -0.759 1.869 12.661 1.00 98.56 426 PHE A N 1
ATOM 3352 C CA . PHE A 1 426 ? -0.640 3.154 11.977 1.00 98.56 426 PHE A CA 1
ATOM 3353 C C . PHE A 1 426 ? -1.855 3.338 11.059 1.00 98.56 426 PHE A C 1
ATOM 3355 O O . PHE A 1 426 ? -2.041 2.595 10.091 1.00 98.56 426 PHE A O 1
ATOM 3362 N N . LEU A 1 427 ? -2.705 4.305 11.402 1.00 98.75 427 LEU A N 1
ATOM 3363 C CA . LEU A 1 427 ? -3.882 4.686 10.636 1.00 98.75 427 LEU A CA 1
ATOM 3364 C C . LEU A 1 427 ? -3.542 5.826 9.669 1.00 98.75 427 LEU A C 1
ATOM 3366 O O . LEU A 1 427 ? -3.356 6.971 10.069 1.00 98.75 427 LEU A O 1
ATOM 3370 N N . TYR A 1 428 ? -3.496 5.503 8.384 1.00 98.62 428 TYR A N 1
ATOM 3371 C CA . TYR A 1 428 ? -3.318 6.453 7.295 1.00 98.62 428 TYR A CA 1
ATOM 3372 C C . TYR A 1 428 ? -4.685 7.001 6.898 1.00 98.62 428 TYR A C 1
ATOM 3374 O O . TYR A 1 428 ? -5.582 6.210 6.608 1.00 98.62 428 TYR A O 1
ATOM 3382 N N . VAL A 1 429 ? -4.845 8.325 6.836 1.00 98.56 429 VAL A N 1
ATOM 3383 C CA . VAL A 1 429 ? -6.085 8.967 6.374 1.00 98.56 429 VAL A CA 1
ATOM 3384 C C . VAL A 1 429 ? -5.774 9.957 5.257 1.00 98.56 429 VAL A C 1
ATOM 3386 O O . VAL A 1 429 ? -5.092 10.962 5.459 1.00 98.56 429 VAL A O 1
ATOM 3389 N N . TYR A 1 430 ? -6.299 9.660 4.077 1.00 97.69 430 TYR A N 1
ATOM 3390 C CA . TYR A 1 430 ? -6.182 10.424 2.845 1.00 97.69 430 TYR A CA 1
ATOM 3391 C C . TYR A 1 430 ? -7.464 11.226 2.613 1.00 97.69 430 TYR A C 1
ATOM 3393 O O . TYR A 1 430 ? -8.553 10.681 2.775 1.00 97.69 430 TYR A O 1
ATOM 3401 N N . THR A 1 431 ? -7.356 12.498 2.231 1.00 95.81 431 THR A N 1
ATOM 3402 C CA . THR A 1 431 ? -8.515 13.364 1.955 1.00 95.81 431 THR A CA 1
ATOM 3403 C C . THR A 1 431 ? -8.248 14.235 0.734 1.00 95.81 431 THR A C 1
ATOM 3405 O O . THR A 1 431 ? -7.098 14.547 0.431 1.00 95.81 431 THR A O 1
ATOM 3408 N N . ASP A 1 432 ? -9.305 14.672 0.050 1.00 93.12 432 ASP A N 1
ATOM 3409 C CA . ASP A 1 432 ? -9.174 15.653 -1.042 1.00 93.12 432 ASP A CA 1
ATOM 3410 C C . ASP A 1 432 ? -8.845 17.066 -0.554 1.00 93.12 432 ASP A C 1
ATOM 3412 O O . ASP A 1 432 ? -8.393 17.906 -1.327 1.00 93.12 432 ASP A O 1
ATOM 3416 N N . ARG A 1 433 ? -9.056 17.332 0.739 1.00 93.25 433 ARG A N 1
ATOM 3417 C CA . ARG A 1 433 ? -8.731 18.618 1.370 1.00 93.25 433 ARG A CA 1
ATOM 3418 C C . ARG A 1 433 ? -7.223 18.854 1.484 1.00 93.25 433 ARG A C 1
ATOM 3420 O O . ARG A 1 433 ? -6.794 20.003 1.498 1.00 93.25 433 ARG A O 1
ATOM 3427 N N . ASP A 1 434 ? -6.438 17.779 1.552 1.00 93.50 434 ASP A N 1
ATOM 3428 C CA . ASP A 1 434 ? -4.978 17.805 1.461 1.00 93.50 434 ASP A CA 1
ATOM 3429 C C . ASP A 1 434 ? -4.472 16.498 0.823 1.00 93.50 434 ASP A C 1
ATOM 3431 O O . ASP A 1 434 ? -4.054 15.566 1.524 1.00 93.50 434 ASP A O 1
ATOM 3435 N N . PRO A 1 435 ? -4.511 16.393 -0.517 1.00 90.62 435 PRO A N 1
ATOM 3436 C CA . PRO A 1 435 ? -4.136 15.162 -1.198 1.00 90.62 435 PRO A CA 1
ATOM 3437 C C . PRO A 1 435 ? -2.630 14.874 -1.091 1.00 90.62 435 PRO A C 1
ATOM 3439 O O . PRO A 1 435 ? -2.219 13.740 -1.312 1.00 90.62 435 PRO A O 1
ATOM 3442 N N . LEU A 1 436 ? -1.808 15.864 -0.721 1.00 91.12 436 LEU A N 1
ATOM 3443 C CA . LEU A 1 436 ? -0.344 15.763 -0.678 1.00 91.12 436 LEU A CA 1
ATOM 3444 C C . LEU A 1 436 ? 0.215 15.530 0.721 1.00 91.12 436 LEU A C 1
ATOM 3446 O O . LEU A 1 436 ? 1.435 15.527 0.893 1.00 91.12 436 LEU A O 1
ATOM 3450 N N . HIS A 1 437 ? -0.650 15.297 1.706 1.00 94.06 437 HIS A N 1
ATOM 3451 C CA . HIS A 1 437 ? -0.291 15.119 3.108 1.00 94.06 437 HIS A CA 1
ATOM 3452 C C . HIS A 1 437 ? 0.946 14.217 3.326 1.00 94.06 437 HIS A C 1
ATOM 3454 O O . HIS A 1 437 ? 1.891 14.614 4.016 1.00 94.06 437 HIS A O 1
ATOM 3460 N N . PHE A 1 438 ? 0.979 13.036 2.687 1.00 95.06 438 PHE A N 1
ATOM 3461 C CA . PHE A 1 438 ? 2.077 12.060 2.801 1.00 95.06 438 PHE A CA 1
ATOM 3462 C C . PHE A 1 438 ? 3.228 12.266 1.796 1.00 95.06 438 PHE A C 1
ATOM 3464 O O . PHE A 1 438 ? 4.306 11.697 1.987 1.00 95.06 438 PHE A O 1
ATOM 3471 N N . SER A 1 439 ? 3.031 13.071 0.750 1.00 90.56 439 SER A N 1
ATOM 3472 C CA . SER A 1 439 ? 4.038 13.366 -0.285 1.00 90.56 439 SER A CA 1
ATOM 3473 C C . SER A 1 439 ? 4.833 14.640 0.023 1.00 90.56 439 SER A C 1
ATOM 3475 O O . SER A 1 439 ? 5.956 14.800 -0.450 1.00 90.56 439 SER A O 1
ATOM 3477 N N . ASN A 1 440 ? 4.285 15.538 0.847 1.00 91.81 440 ASN A N 1
ATOM 3478 C CA . ASN A 1 440 ? 4.871 16.830 1.205 1.00 91.81 440 ASN A CA 1
ATOM 3479 C C . ASN A 1 440 ? 5.984 16.703 2.268 1.00 91.81 440 ASN A C 1
ATOM 3481 O O . ASN A 1 440 ? 5.900 17.275 3.356 1.00 91.81 440 ASN A O 1
ATOM 3485 N N . ASP A 1 441 ? 7.019 15.914 1.957 1.00 94.81 441 ASP A N 1
ATOM 3486 C CA . ASP A 1 441 ? 8.162 15.583 2.825 1.00 94.81 441 ASP A CA 1
ATOM 3487 C C . ASP A 1 441 ? 7.751 15.138 4.251 1.00 94.81 441 ASP A C 1
ATOM 3489 O O . ASP A 1 441 ? 8.423 15.446 5.241 1.00 94.81 441 ASP A O 1
ATOM 3493 N N . TYR A 1 442 ? 6.648 14.384 4.346 1.00 97.19 442 TYR A N 1
ATOM 3494 C CA . TYR A 1 442 ? 6.118 13.823 5.593 1.00 97.19 442 TYR A CA 1
ATOM 3495 C C . TYR A 1 442 ? 7.146 12.919 6.289 1.00 97.19 442 TYR A C 1
ATOM 3497 O O . TYR A 1 442 ? 7.539 13.149 7.430 1.00 97.19 442 TYR A O 1
ATOM 3505 N N . TRP A 1 443 ? 7.647 11.914 5.569 1.00 97.62 443 TRP A N 1
ATOM 3506 C CA . TRP A 1 443 ? 8.495 10.847 6.109 1.00 97.62 443 TRP A CA 1
ATOM 3507 C C . TRP A 1 443 ? 9.754 11.306 6.858 1.00 97.62 443 TRP A C 1
ATOM 3509 O O . TRP A 1 443 ? 9.987 10.799 7.954 1.00 97.62 443 TRP A O 1
ATOM 3519 N N . PRO A 1 444 ? 10.569 12.250 6.346 1.00 97.69 444 PRO A N 1
ATOM 3520 C CA . PRO A 1 444 ? 11.754 12.705 7.075 1.00 97.69 444 PRO A CA 1
ATOM 3521 C C . PRO A 1 444 ? 11.441 13.641 8.250 1.00 97.69 444 PRO A C 1
ATOM 3523 O O . PRO A 1 444 ? 12.323 13.875 9.074 1.00 97.69 444 PRO A O 1
ATOM 3526 N N . THR A 1 445 ? 10.234 14.215 8.325 1.00 98.12 445 THR A N 1
ATOM 3527 C CA . THR A 1 445 ? 9.898 15.258 9.311 1.00 98.12 445 THR A CA 1
ATOM 3528 C C . THR A 1 445 ? 8.898 14.817 10.377 1.00 98.12 445 THR A C 1
ATOM 3530 O O . THR A 1 445 ? 8.846 15.448 11.433 1.00 98.12 445 THR A O 1
ATOM 3533 N N . MET A 1 446 ? 8.136 13.744 10.155 1.00 97.50 446 MET A N 1
ATOM 3534 C CA . MET A 1 446 ? 7.130 13.267 11.106 1.00 97.50 446 MET A CA 1
ATOM 3535 C C . MET A 1 446 ? 7.749 12.813 12.442 1.00 97.50 446 MET A C 1
ATOM 3537 O O . MET A 1 446 ? 8.943 12.509 12.536 1.00 97.50 446 MET A O 1
ATOM 3541 N N . ASP A 1 447 ? 6.960 12.850 13.519 1.00 97.38 447 ASP A N 1
ATOM 3542 C CA . ASP A 1 447 ? 7.377 12.344 14.830 1.00 97.38 447 ASP A CA 1
ATOM 3543 C C . ASP A 1 447 ? 7.038 10.855 14.964 1.00 97.38 447 ASP A C 1
ATOM 3545 O O . ASP A 1 447 ? 5.867 10.533 15.175 1.00 97.38 447 ASP A O 1
ATOM 3549 N N . PRO A 1 448 ? 8.013 9.927 14.898 1.00 95.75 448 PRO A N 1
ATOM 3550 C CA . PRO A 1 448 ? 7.703 8.505 14.979 1.00 95.75 448 PRO A CA 1
ATOM 3551 C C . PRO A 1 448 ? 7.010 8.138 16.301 1.00 95.75 448 PRO A C 1
ATOM 3553 O O . PRO A 1 448 ? 6.172 7.241 16.303 1.00 95.75 448 PRO A O 1
ATOM 3556 N N . TYR A 1 449 ? 7.272 8.851 17.405 1.00 96.62 449 TYR A N 1
ATOM 3557 C CA . TYR A 1 449 ? 6.628 8.592 18.703 1.00 96.62 449 TYR A CA 1
ATOM 3558 C C . TYR A 1 449 ? 5.168 9.027 18.776 1.00 96.62 449 TYR A C 1
ATOM 3560 O O . TYR A 1 449 ? 4.471 8.628 19.710 1.00 96.62 449 TYR A O 1
ATOM 3568 N N . HIS A 1 450 ? 4.721 9.813 17.795 1.00 97.88 450 HIS A N 1
ATOM 3569 C CA . HIS A 1 450 ? 3.337 10.222 17.616 1.00 97.88 450 HIS A CA 1
ATOM 3570 C C . HIS A 1 450 ? 2.833 9.799 16.230 1.00 97.88 450 HIS A C 1
ATOM 3572 O O . HIS A 1 450 ? 2.281 10.585 15.465 1.00 97.88 450 HIS A O 1
ATOM 3578 N N . THR A 1 451 ? 3.038 8.522 15.898 1.00 98.12 451 THR A N 1
ATOM 3579 C CA . THR A 1 451 ? 2.471 7.913 14.689 1.00 98.12 451 THR A CA 1
ATOM 3580 C C . THR A 1 451 ? 0.942 7.780 14.843 1.00 98.12 451 THR A C 1
ATOM 3582 O O . THR A 1 451 ? 0.495 7.160 15.814 1.00 98.12 451 THR A O 1
ATOM 3585 N N . PRO A 1 452 ? 0.117 8.327 13.926 1.00 98.56 452 PRO A N 1
ATOM 3586 C CA . PRO A 1 452 ? -1.346 8.277 14.013 1.00 98.56 452 PRO A CA 1
ATOM 3587 C C . PRO A 1 452 ? -1.908 6.872 14.249 1.00 98.56 452 PRO A C 1
ATOM 3589 O O . PRO A 1 452 ? -1.555 5.917 13.565 1.00 98.56 452 PRO A O 1
ATOM 3592 N N . GLY A 1 453 ? -2.804 6.733 15.221 1.00 98.31 453 GLY A N 1
ATOM 3593 C CA . GLY A 1 453 ? -3.423 5.465 15.597 1.00 98.31 453 GLY A CA 1
ATOM 3594 C C . GLY A 1 453 ? -2.578 4.576 16.510 1.00 98.31 453 GLY A C 1
ATOM 3595 O O . GLY A 1 453 ? -3.130 3.626 17.061 1.00 98.31 453 GLY A O 1
ATOM 3596 N N . VAL A 1 454 ? -1.293 4.858 16.748 1.00 98.31 454 VAL A N 1
ATOM 3597 C CA . VAL A 1 454 ? -0.402 4.007 17.561 1.00 98.31 454 VAL A CA 1
ATOM 3598 C C . VAL A 1 454 ? -0.553 4.292 19.059 1.00 98.31 454 VAL A C 1
ATOM 3600 O O . VAL A 1 454 ? -0.818 5.420 19.472 1.00 98.31 454 VAL A O 1
ATOM 3603 N N . THR A 1 455 ? -0.393 3.243 19.877 1.00 98.38 455 THR A N 1
ATOM 3604 C CA . THR A 1 455 ? -0.212 3.348 21.335 1.00 98.38 455 THR A CA 1
ATOM 3605 C C . THR A 1 455 ? 1.200 2.887 21.695 1.00 98.38 455 THR A C 1
ATOM 3607 O O . THR A 1 455 ? 1.512 1.718 21.476 1.00 98.38 455 THR A O 1
ATOM 3610 N N . ASN A 1 456 ? 2.042 3.769 22.239 1.00 97.19 456 ASN A N 1
ATOM 3611 C CA . ASN A 1 456 ? 3.449 3.467 22.520 1.00 97.19 456 ASN A CA 1
ATOM 3612 C C . ASN A 1 456 ? 4.007 4.236 23.725 1.00 97.19 456 ASN A C 1
ATOM 3614 O O . ASN A 1 456 ? 3.562 5.338 24.055 1.00 97.19 456 ASN A O 1
ATOM 3618 N N . GLY A 1 457 ? 5.031 3.655 24.353 1.00 95.94 457 GLY A N 1
ATOM 3619 C CA . GLY A 1 457 ? 5.885 4.359 25.307 1.00 95.94 457 GLY A CA 1
ATOM 3620 C C . GLY A 1 457 ? 6.749 5.434 24.636 1.00 95.94 457 GLY A C 1
ATOM 3621 O O . GLY A 1 457 ? 7.021 5.373 23.435 1.00 95.94 457 GLY A O 1
ATOM 3622 N N . GLN A 1 458 ? 7.204 6.407 25.424 1.00 94.50 458 GLN A N 1
ATOM 3623 C CA . GLN A 1 458 ? 8.044 7.522 24.961 1.00 94.50 458 GLN A CA 1
ATOM 3624 C C . GLN A 1 458 ? 9.560 7.258 25.109 1.00 94.50 458 GLN A C 1
ATOM 3626 O O . GLN A 1 458 ? 10.368 8.184 25.077 1.00 94.50 458 GLN A O 1
ATOM 3631 N N . ASN A 1 459 ? 9.969 5.993 25.269 1.00 91.31 459 ASN A N 1
ATOM 3632 C CA . ASN A 1 459 ? 11.383 5.619 25.368 1.00 91.31 459 ASN A CA 1
ATOM 3633 C C . ASN A 1 459 ? 12.124 5.800 24.042 1.00 91.31 459 ASN A C 1
ATOM 3635 O O . ASN A 1 459 ? 11.615 5.339 23.014 1.00 91.31 459 ASN A O 1
ATOM 3639 N N . PRO A 1 460 ? 13.361 6.333 24.063 1.00 90.38 460 PRO A N 1
ATOM 3640 C CA . PRO A 1 460 ? 14.224 6.354 22.893 1.00 90.38 460 PRO A CA 1
ATOM 3641 C C . PRO A 1 460 ? 14.378 4.962 22.273 1.00 90.38 460 PRO A C 1
ATOM 3643 O O . PRO A 1 460 ? 14.748 4.002 22.947 1.00 90.38 460 PRO A O 1
ATOM 3646 N N . GLN A 1 461 ? 14.110 4.858 20.976 1.00 90.56 461 GLN A N 1
ATOM 3647 C CA . GLN A 1 461 ? 14.293 3.631 20.213 1.00 90.56 461 GLN A CA 1
ATOM 3648 C C . GLN A 1 461 ? 15.735 3.512 19.706 1.00 90.56 461 GLN A C 1
ATOM 3650 O O . GLN A 1 461 ? 16.346 4.491 19.271 1.00 90.56 461 GLN A O 1
ATOM 3655 N N . GLY A 1 462 ? 16.270 2.291 19.749 1.00 90.19 462 GLY A N 1
ATOM 3656 C CA . GLY A 1 462 ? 17.547 1.955 19.120 1.00 90.19 462 GLY A CA 1
ATOM 3657 C C . GLY A 1 462 ? 17.438 1.826 17.593 1.00 90.19 462 GLY A C 1
ATOM 3658 O O . GLY A 1 462 ? 16.357 2.000 17.024 1.00 90.19 462 GLY A O 1
ATOM 3659 N N . PRO A 1 463 ? 18.543 1.488 16.907 1.00 91.00 463 PRO A N 1
ATOM 3660 C CA . PRO A 1 463 ? 18.521 1.205 15.475 1.00 91.00 463 PRO A CA 1
ATOM 3661 C C . PRO A 1 463 ? 17.476 0.132 15.125 1.00 91.00 463 PRO A C 1
ATOM 3663 O O . PRO A 1 463 ? 17.320 -0.830 15.884 1.00 91.00 463 PRO A O 1
ATOM 3666 N N . PRO A 1 464 ? 16.751 0.273 14.003 1.00 91.69 464 PRO A N 1
ATOM 3667 C CA . PRO A 1 464 ? 15.765 -0.719 13.601 1.00 91.69 464 PRO A CA 1
ATOM 3668 C C . PRO A 1 464 ? 16.415 -2.062 13.258 1.00 91.69 464 PRO A C 1
ATOM 3670 O O . PRO A 1 464 ? 17.533 -2.124 12.746 1.00 91.69 464 PRO A O 1
ATOM 3673 N N . ALA A 1 465 ? 15.685 -3.143 13.514 1.00 89.19 465 ALA A N 1
ATOM 3674 C CA . ALA A 1 465 ? 16.068 -4.476 13.070 1.00 89.19 465 ALA A CA 1
ATOM 3675 C C . ALA A 1 465 ? 15.675 -4.673 11.599 1.00 89.19 465 ALA A C 1
ATOM 3677 O O . ALA A 1 465 ? 14.649 -4.164 11.162 1.00 89.19 465 ALA A O 1
ATOM 3678 N N . TYR A 1 466 ? 16.450 -5.453 10.844 1.00 82.00 466 TYR A N 1
ATOM 3679 C CA . TYR A 1 466 ? 16.155 -5.684 9.426 1.00 82.00 466 TYR A CA 1
ATOM 3680 C C . TYR A 1 466 ? 14.805 -6.384 9.198 1.00 82.00 466 TYR A C 1
ATOM 3682 O O . TYR A 1 466 ? 13.945 -5.866 8.485 1.00 82.00 466 TYR A O 1
ATOM 3690 N N . LYS A 1 467 ? 14.622 -7.555 9.823 1.00 80.44 467 LYS A N 1
ATOM 3691 C CA . LYS A 1 467 ? 13.427 -8.395 9.694 1.00 80.44 467 LYS A CA 1
ATOM 3692 C C . LYS A 1 467 ? 12.873 -8.710 11.078 1.00 80.44 467 LYS A C 1
ATOM 3694 O O . LYS A 1 467 ? 13.486 -9.462 11.833 1.00 80.44 467 LYS A O 1
ATOM 3699 N N . PHE A 1 468 ? 11.737 -8.102 11.419 1.00 82.38 468 PHE A N 1
ATOM 3700 C CA . PHE A 1 468 ? 11.135 -8.214 12.748 1.00 82.38 468 PHE A CA 1
ATOM 3701 C C . PHE A 1 468 ? 9.607 -8.277 12.667 1.00 82.38 468 PHE A C 1
ATOM 3703 O O . PHE A 1 468 ? 8.946 -7.309 12.288 1.00 82.38 468 PHE A O 1
ATOM 3710 N N . THR A 1 469 ? 9.039 -9.428 13.022 1.00 89.56 469 THR A N 1
ATOM 3711 C CA . THR A 1 469 ? 7.592 -9.610 13.202 1.00 89.56 469 THR A CA 1
ATOM 3712 C C . THR A 1 469 ? 7.153 -9.092 14.566 1.00 89.56 469 THR A C 1
ATOM 3714 O O . THR A 1 469 ? 7.944 -9.025 15.510 1.00 89.56 469 THR A O 1
ATOM 3717 N N . ALA A 1 470 ? 5.870 -8.766 14.706 1.00 91.75 470 ALA A N 1
ATOM 3718 C CA . ALA A 1 470 ? 5.315 -8.480 16.021 1.00 91.75 470 ALA A CA 1
ATOM 3719 C C . ALA A 1 470 ? 5.210 -9.752 16.882 1.00 91.75 470 ALA A C 1
ATOM 3721 O O . ALA A 1 470 ? 5.347 -10.885 16.421 1.00 91.75 470 ALA A O 1
ATOM 3722 N N . HIS A 1 471 ? 4.962 -9.557 18.175 1.00 92.50 471 HIS A N 1
ATOM 3723 C CA . HIS A 1 471 ? 4.931 -10.639 19.162 1.00 92.50 471 HIS A CA 1
ATOM 3724 C C . HIS A 1 471 ? 3.576 -11.341 19.304 1.00 92.50 471 HIS A C 1
ATOM 3726 O O . HIS A 1 471 ? 3.496 -12.386 19.948 1.00 92.50 471 HIS A O 1
ATOM 3732 N N . ARG A 1 472 ? 2.501 -10.736 18.793 1.00 96.06 472 ARG A N 1
ATOM 3733 C CA . ARG A 1 472 ? 1.122 -11.188 19.000 1.00 96.06 472 ARG A CA 1
ATOM 3734 C C . ARG A 1 472 ? 0.537 -11.721 17.702 1.00 96.06 472 ARG A C 1
ATOM 3736 O O . ARG A 1 472 ? 0.883 -11.261 16.622 1.00 96.06 472 ARG A O 1
ATOM 3743 N N . ASP A 1 473 ? -0.363 -12.687 17.822 1.00 96.62 473 ASP A N 1
ATOM 3744 C CA . ASP A 1 473 ? -1.005 -13.313 16.664 1.00 96.62 473 ASP A CA 1
ATOM 3745 C C . ASP A 1 473 ? -2.211 -12.517 16.161 1.00 96.62 473 ASP A C 1
ATOM 3747 O O . ASP A 1 473 ? -2.543 -12.580 14.983 1.00 96.62 473 ASP A O 1
ATOM 3751 N N . TRP A 1 474 ? -2.892 -11.784 17.044 1.00 97.62 474 TRP A N 1
ATOM 3752 C CA . TRP A 1 474 ? -4.121 -11.089 16.683 1.00 97.62 474 TRP A CA 1
ATOM 3753 C C . TRP A 1 474 ? -3.825 -9.775 15.962 1.00 97.62 474 TRP A C 1
ATOM 3755 O O . TRP A 1 474 ? -3.591 -8.742 16.595 1.00 97.62 474 TRP A O 1
ATOM 3765 N N . ALA A 1 475 ? -3.915 -9.825 14.640 1.00 98.00 475 ALA A N 1
ATOM 3766 C CA . ALA A 1 475 ? -4.002 -8.669 13.763 1.00 98.00 475 ALA A CA 1
ATOM 3767 C C . ALA A 1 475 ? -4.878 -9.054 12.574 1.00 98.00 475 ALA A C 1
ATOM 3769 O O . ALA A 1 475 ? -4.667 -10.097 11.960 1.00 98.00 475 ALA A O 1
ATOM 3770 N N . GLY A 1 476 ? -5.885 -8.247 12.270 1.00 96.62 476 GLY A N 1
ATOM 3771 C CA . GLY A 1 476 ? -6.821 -8.554 11.197 1.00 96.62 476 GLY A CA 1
ATOM 3772 C C . GLY A 1 476 ? -8.197 -7.988 11.481 1.00 96.62 476 GLY A C 1
ATOM 3773 O O . GLY A 1 476 ? -8.352 -7.071 12.286 1.00 96.62 476 GLY A O 1
ATOM 3774 N N . GLY A 1 477 ? -9.201 -8.523 10.800 1.00 93.31 477 GLY A N 1
ATOM 3775 C CA . GLY A 1 477 ? -10.530 -7.942 10.812 1.00 93.31 477 GLY A CA 1
ATOM 3776 C C . GLY A 1 477 ? -11.442 -8.561 9.769 1.00 93.31 477 GLY A C 1
ATOM 3777 O O . GLY A 1 477 ? -11.208 -9.685 9.322 1.00 93.31 477 GLY A O 1
ATOM 3778 N N . LEU A 1 478 ? -12.473 -7.822 9.380 1.00 93.88 478 LEU A N 1
ATOM 3779 C CA . LEU A 1 478 ? -13.412 -8.225 8.345 1.00 93.88 478 LEU A CA 1
ATOM 3780 C C . LEU A 1 478 ? -13.976 -7.031 7.576 1.00 93.88 478 LEU A C 1
ATOM 3782 O O . LEU A 1 478 ? -14.010 -5.898 8.065 1.00 93.88 478 LEU A O 1
ATOM 3786 N N . ASP A 1 479 ? -14.452 -7.333 6.374 1.00 90.62 479 ASP A N 1
ATOM 3787 C CA . ASP A 1 479 ? -15.347 -6.478 5.605 1.00 90.62 479 ASP A CA 1
ATOM 3788 C C . ASP A 1 479 ? -16.809 -6.864 5.886 1.00 90.62 479 ASP A C 1
ATOM 3790 O O . ASP A 1 479 ? -17.199 -8.036 5.842 1.00 90.62 479 ASP A O 1
ATOM 3794 N N . TRP A 1 480 ? -17.640 -5.855 6.129 1.00 89.94 480 TRP A N 1
ATOM 3795 C CA . TRP A 1 480 ? -19.083 -5.987 6.212 1.00 89.94 480 TRP A CA 1
ATOM 3796 C C . TRP A 1 480 ? -19.733 -5.526 4.903 1.00 89.94 480 TRP A C 1
ATOM 3798 O O . TRP A 1 480 ? -20.058 -4.348 4.703 1.00 89.94 480 TRP A O 1
ATOM 3808 N N . ARG A 1 481 ? -19.970 -6.506 4.020 1.00 82.38 481 ARG A N 1
ATOM 3809 C CA . ARG A 1 481 ? -20.748 -6.373 2.773 1.00 82.38 481 ARG A CA 1
ATOM 3810 C C . ARG A 1 481 ? -20.204 -5.295 1.821 1.00 82.38 481 ARG A C 1
ATOM 3812 O O . ARG A 1 481 ? -20.987 -4.621 1.160 1.00 82.38 481 ARG A O 1
ATOM 3819 N N . GLY A 1 482 ? -18.892 -5.099 1.783 1.00 82.81 482 GLY A N 1
ATOM 3820 C CA . GLY A 1 482 ? -18.220 -4.067 0.997 1.00 82.81 482 GLY A CA 1
ATOM 3821 C C . GLY A 1 482 ? -18.443 -2.640 1.499 1.00 82.81 482 GLY A C 1
ATOM 3822 O O . GLY A 1 482 ? -17.978 -1.704 0.859 1.00 82.81 482 GLY A O 1
ATOM 3823 N N . THR A 1 483 ? -19.155 -2.432 2.612 1.00 87.38 483 THR A N 1
ATOM 3824 C CA . THR A 1 483 ? -19.599 -1.093 3.043 1.00 87.38 483 THR A CA 1
ATOM 3825 C C . THR A 1 483 ? -18.917 -0.622 4.316 1.00 87.38 483 THR A C 1
ATOM 3827 O O . THR A 1 483 ? -18.518 0.534 4.385 1.00 87.38 483 THR A O 1
ATOM 3830 N N . HIS A 1 484 ? -18.745 -1.492 5.309 1.00 93.25 484 HIS A N 1
ATOM 3831 C CA . HIS A 1 484 ? -18.152 -1.150 6.605 1.00 93.25 484 HIS A CA 1
ATOM 3832 C C . HIS A 1 484 ? -16.982 -2.086 6.900 1.00 93.25 484 HIS A C 1
ATOM 3834 O O . HIS A 1 484 ? -16.855 -3.134 6.274 1.00 93.25 484 HIS A O 1
ATOM 3840 N N . GLY A 1 485 ? -16.098 -1.701 7.811 1.00 96.12 485 GLY A N 1
ATOM 3841 C CA . GLY A 1 485 ? -14.926 -2.493 8.169 1.00 96.12 485 GLY A CA 1
ATOM 3842 C C . GLY A 1 485 ? -14.742 -2.586 9.668 1.00 96.12 485 GLY A C 1
ATOM 3843 O O . GLY A 1 485 ? -14.979 -1.619 10.385 1.00 96.12 485 GLY A O 1
ATOM 3844 N N . LEU A 1 486 ? -14.280 -3.734 10.139 1.00 98.25 486 LEU A N 1
ATOM 3845 C CA . LEU A 1 486 ? -13.839 -3.924 11.514 1.00 98.25 486 LEU A CA 1
ATOM 3846 C C . LEU A 1 486 ? -12.402 -4.419 11.486 1.00 98.25 486 LEU A C 1
ATOM 3848 O O . LEU A 1 486 ? -12.099 -5.346 10.744 1.00 98.25 486 LEU A O 1
ATOM 3852 N N . ALA A 1 487 ? -11.536 -3.838 12.306 1.00 98.38 487 ALA A N 1
ATOM 3853 C CA . ALA A 1 487 ? -10.185 -4.333 12.527 1.00 98.38 487 ALA A CA 1
ATOM 3854 C C . ALA A 1 487 ? -9.850 -4.375 14.016 1.00 98.38 487 ALA A C 1
ATOM 3856 O O . ALA A 1 487 ? -10.404 -3.614 14.812 1.00 98.38 487 ALA A O 1
ATOM 3857 N N . GLY A 1 488 ? -8.934 -5.264 14.389 1.00 98.44 488 GLY A N 1
ATOM 3858 C CA . GLY A 1 488 ? -8.400 -5.379 15.736 1.00 98.44 488 GLY A CA 1
ATOM 3859 C C . GLY A 1 488 ? -6.915 -5.727 15.731 1.00 98.44 488 GLY A C 1
ATOM 3860 O O . GLY A 1 488 ? -6.478 -6.580 14.959 1.00 98.44 488 GLY A O 1
ATOM 3861 N N . LEU A 1 489 ? -6.161 -5.099 16.632 1.00 98.69 489 LEU A N 1
ATOM 3862 C CA . LEU A 1 489 ? -4.755 -5.381 16.911 1.00 98.69 489 LEU A CA 1
ATOM 3863 C C . LEU A 1 489 ? -4.534 -5.610 18.414 1.00 98.69 489 LEU A C 1
ATOM 3865 O O . LEU A 1 489 ? -4.849 -4.750 19.240 1.00 98.69 489 LEU A O 1
ATOM 3869 N N . ASP A 1 490 ? -3.961 -6.762 18.763 1.00 98.25 490 ASP A N 1
ATOM 3870 C CA . ASP A 1 490 ? -3.366 -6.992 20.081 1.00 98.25 490 ASP A CA 1
ATOM 3871 C C . ASP A 1 490 ? -1.947 -6.423 20.081 1.00 98.25 490 ASP A C 1
ATOM 3873 O O . ASP A 1 490 ? -0.987 -7.101 19.714 1.00 98.25 490 ASP A O 1
ATOM 3877 N N . ALA A 1 491 ? -1.817 -5.143 20.419 1.00 97.12 491 ALA A N 1
ATOM 3878 C CA . ALA A 1 491 ? -0.552 -4.437 20.326 1.00 97.12 491 ALA A CA 1
ATOM 3879 C C . ALA A 1 491 ? 0.346 -4.754 21.526 1.00 97.12 491 ALA A C 1
ATOM 3881 O O . ALA A 1 491 ? -0.052 -4.630 22.685 1.00 97.12 491 ALA A O 1
ATOM 3882 N N . LEU A 1 492 ? 1.595 -5.106 21.229 1.00 95.81 492 LEU A N 1
ATOM 3883 C CA . LEU A 1 492 ? 2.712 -5.137 22.167 1.00 95.81 492 LEU A CA 1
ATOM 3884 C C . LEU A 1 492 ? 3.889 -4.461 21.466 1.00 95.81 492 LEU A C 1
ATOM 3886 O O . LEU A 1 492 ? 4.244 -4.890 20.367 1.00 95.81 492 LEU A O 1
ATOM 3890 N N . SER A 1 493 ? 4.458 -3.412 22.059 1.00 92.06 493 SER A N 1
ATOM 3891 C CA . SER A 1 493 ? 5.562 -2.662 21.452 1.00 92.06 493 SER A CA 1
ATOM 3892 C C . SER A 1 493 ? 6.820 -3.520 21.288 1.00 92.06 493 SER A C 1
ATOM 3894 O O . SER A 1 493 ? 6.964 -4.573 21.912 1.00 92.06 493 SER A O 1
ATOM 3896 N N . THR A 1 494 ? 7.741 -3.062 20.440 1.00 87.69 494 THR A N 1
ATOM 3897 C CA . THR A 1 494 ? 8.981 -3.764 20.068 1.00 87.69 494 THR A CA 1
ATOM 3898 C C . THR A 1 494 ? 9.843 -4.098 21.287 1.00 87.69 494 THR A C 1
ATOM 3900 O O . THR A 1 494 ? 10.392 -5.191 21.394 1.00 87.69 494 THR A O 1
ATOM 3903 N N . ASP A 1 495 ? 9.923 -3.167 22.236 1.00 87.44 495 ASP A N 1
ATOM 3904 C CA . ASP A 1 495 ? 10.621 -3.308 23.517 1.00 87.44 495 ASP A CA 1
ATOM 3905 C C . ASP A 1 495 ? 9.797 -4.060 24.581 1.00 87.44 495 ASP A C 1
ATOM 3907 O O . ASP A 1 495 ? 10.275 -4.285 25.690 1.00 87.44 495 ASP A O 1
ATOM 3911 N N . LYS A 1 496 ? 8.554 -4.448 24.256 1.00 91.38 496 LYS A N 1
ATOM 3912 C CA . LYS A 1 496 ? 7.543 -5.011 25.170 1.00 91.38 496 LYS A CA 1
ATOM 3913 C C . LYS A 1 496 ? 7.196 -4.094 26.349 1.00 91.38 496 LYS A C 1
ATOM 3915 O O . LYS A 1 496 ? 6.601 -4.549 27.324 1.00 91.38 496 LYS A O 1
ATOM 3920 N N . GLY A 1 497 ? 7.542 -2.813 26.242 1.00 92.00 497 GLY A N 1
ATOM 3921 C CA . GLY A 1 497 ? 7.346 -1.794 27.264 1.00 92.00 497 GLY A CA 1
ATOM 3922 C C . GLY A 1 497 ? 5.928 -1.245 27.343 1.00 92.00 497 GLY A C 1
ATOM 3923 O O . GLY A 1 497 ? 5.545 -0.682 28.364 1.00 92.00 497 GLY A O 1
ATOM 3924 N N . SER A 1 498 ? 5.134 -1.414 26.285 1.00 95.25 498 SER A N 1
ATOM 3925 C CA . SER A 1 498 ? 3.747 -0.960 26.225 1.00 95.25 498 SER A CA 1
ATOM 3926 C C . SER A 1 498 ? 2.849 -1.942 25.476 1.00 95.25 498 SER A C 1
ATOM 3928 O O . SER A 1 498 ? 3.297 -2.658 24.580 1.00 95.25 498 SER A O 1
ATOM 3930 N N . SER A 1 499 ? 1.572 -1.995 25.849 1.00 97.19 499 SER A N 1
ATOM 3931 C CA . SER A 1 499 ? 0.582 -2.868 25.205 1.00 97.19 499 SER A CA 1
ATOM 3932 C C . SER A 1 499 ? -0.810 -2.251 25.195 1.00 97.19 499 SER A C 1
ATOM 3934 O O . SER A 1 499 ? -1.093 -1.411 26.046 1.00 97.19 499 SER A O 1
ATOM 3936 N N . ALA A 1 500 ? -1.666 -2.667 24.258 1.00 98.31 500 ALA A N 1
ATOM 3937 C CA . ALA A 1 500 ? -3.070 -2.261 24.188 1.00 98.31 500 ALA A CA 1
ATOM 3938 C C . ALA A 1 500 ? -3.904 -3.226 23.328 1.00 98.31 500 ALA A C 1
ATOM 3940 O O . ALA A 1 500 ? -3.421 -3.758 22.329 1.00 98.31 500 ALA A O 1
ATOM 3941 N N . LYS A 1 501 ? -5.192 -3.382 23.654 1.00 98.75 501 LYS A N 1
ATOM 3942 C CA . LYS A 1 501 ? -6.201 -3.927 22.734 1.00 98.75 501 LYS A CA 1
ATOM 3943 C C . LYS A 1 501 ? -6.799 -2.783 21.928 1.00 98.75 501 LYS A C 1
ATOM 3945 O O . LYS A 1 501 ? -7.399 -1.877 22.510 1.00 98.75 501 LYS A O 1
ATOM 3950 N N . LYS A 1 502 ? -6.608 -2.800 20.611 1.00 98.88 502 LYS A N 1
ATOM 3951 C CA . LYS A 1 502 ? -6.972 -1.692 19.718 1.00 98.88 502 LYS A CA 1
ATOM 3952 C C . LYS A 1 502 ? -7.987 -2.189 18.699 1.00 98.88 502 LYS A C 1
ATOM 3954 O O . LYS A 1 502 ? -7.746 -3.214 18.068 1.00 98.88 502 LYS A O 1
ATOM 3959 N N . SER A 1 503 ? -9.098 -1.479 18.540 1.00 98.94 503 SER A N 1
ATOM 3960 C CA . SER A 1 503 ? -10.129 -1.786 17.545 1.00 98.94 503 SER A CA 1
ATOM 3961 C C . SER A 1 503 ? -10.463 -0.553 16.718 1.00 98.94 503 SER A C 1
ATOM 3963 O O . SER A 1 503 ? -10.590 0.536 17.274 1.00 98.94 503 SER A O 1
ATOM 3965 N N . TRP A 1 504 ? -10.655 -0.741 15.413 1.00 98.88 504 TRP A N 1
ATOM 3966 C CA . TRP A 1 504 ? -11.093 0.302 14.486 1.00 98.88 504 TRP A CA 1
ATOM 3967 C C . TRP A 1 504 ? -12.358 -0.137 13.759 1.00 98.88 504 TRP A C 1
ATOM 3969 O O . TRP A 1 504 ? -12.436 -1.259 13.254 1.00 98.88 504 TRP A O 1
ATOM 3979 N N . PHE A 1 505 ? -13.328 0.765 13.693 1.00 98.69 505 PHE A N 1
ATOM 3980 C CA . PHE A 1 505 ? -14.614 0.574 13.040 1.00 98.69 505 PHE A CA 1
ATOM 3981 C C . PHE A 1 505 ? -14.724 1.598 11.914 1.00 98.69 505 PHE A C 1
ATOM 3983 O O . PHE A 1 505 ? -14.860 2.794 12.163 1.00 98.69 505 PHE A O 1
ATOM 3990 N N . PHE A 1 506 ? -14.625 1.127 10.678 1.00 98.38 506 PHE A N 1
ATOM 3991 C CA . PHE A 1 506 ? -14.684 1.943 9.474 1.00 98.38 506 PHE A CA 1
ATOM 3992 C C . PHE A 1 506 ? -16.136 2.036 9.000 1.00 98.38 506 PHE A C 1
ATOM 3994 O O . PHE A 1 506 ? -16.701 1.046 8.522 1.00 98.38 506 PHE A O 1
ATOM 4001 N N . LEU A 1 507 ? -16.748 3.207 9.169 1.00 96.12 507 LEU A N 1
ATOM 4002 C CA . LEU A 1 507 ? -18.150 3.482 8.849 1.00 96.12 507 LEU A CA 1
ATOM 4003 C C . LEU A 1 507 ? -18.279 4.318 7.571 1.00 96.12 507 LEU A C 1
ATOM 4005 O O . LEU A 1 507 ? -17.298 4.595 6.894 1.00 96.12 507 LEU A O 1
ATOM 4009 N N . LEU A 1 508 ? -19.495 4.706 7.178 1.00 92.50 508 LEU A N 1
ATOM 4010 C CA . LEU A 1 508 ? -19.686 5.507 5.961 1.00 92.50 508 LEU A CA 1
ATOM 4011 C C . LEU A 1 508 ? -18.936 6.845 6.014 1.00 92.50 508 LEU A C 1
ATOM 4013 O O . LEU A 1 508 ? -18.172 7.139 5.101 1.00 92.50 508 LEU A O 1
ATOM 4017 N N . ASN A 1 509 ? -19.097 7.596 7.101 1.00 92.88 509 ASN A N 1
ATOM 4018 C CA . ASN A 1 509 ? -18.601 8.973 7.198 1.00 92.88 509 ASN A CA 1
ATOM 4019 C C . ASN A 1 509 ? -17.600 9.168 8.347 1.00 92.88 509 ASN A C 1
ATOM 4021 O O . ASN A 1 509 ? -17.226 10.294 8.660 1.00 92.88 509 ASN A O 1
ATOM 4025 N N . SER A 1 510 ? -17.196 8.088 9.017 1.00 97.44 510 SER A N 1
ATOM 4026 C CA . SER A 1 510 ? -16.311 8.173 10.175 1.00 97.44 510 SER A CA 1
ATOM 4027 C C . SER A 1 510 ? -15.519 6.893 10.411 1.00 97.44 510 SER A C 1
ATOM 4029 O O . SER A 1 510 ? -15.861 5.812 9.928 1.00 97.44 510 SER A O 1
ATOM 4031 N N . ILE A 1 511 ? -14.450 7.025 11.190 1.00 98.75 511 ILE A N 1
ATOM 4032 C CA . ILE A 1 511 ? -13.667 5.915 11.724 1.00 98.75 511 ILE A CA 1
ATOM 4033 C C . ILE A 1 511 ? -13.722 6.021 13.239 1.00 98.75 511 ILE A C 1
ATOM 4035 O O . ILE A 1 511 ? -13.254 7.012 13.793 1.00 98.75 511 ILE A O 1
ATOM 4039 N N . ILE A 1 512 ? -14.269 5.010 13.910 1.00 98.75 512 ILE A N 1
ATOM 4040 C CA . ILE A 1 512 ? -14.268 4.938 15.375 1.00 98.75 512 ILE A CA 1
ATOM 4041 C C . ILE A 1 512 ? -13.069 4.111 15.813 1.00 98.75 512 ILE A C 1
ATOM 4043 O O . ILE A 1 512 ? -12.855 3.017 15.295 1.00 98.75 512 ILE A O 1
ATOM 4047 N N . ALA A 1 513 ? -12.302 4.600 16.779 1.00 98.88 513 ALA A N 1
ATOM 4048 C CA . ALA A 1 513 ? -11.156 3.899 17.334 1.00 98.88 513 ALA A CA 1
ATOM 4049 C C . ALA A 1 513 ? -11.333 3.714 18.841 1.00 98.88 513 ALA A C 1
ATOM 4051 O O . ALA A 1 513 ? -11.554 4.676 19.578 1.00 98.88 513 ALA A O 1
ATOM 4052 N N . LEU A 1 514 ? -11.225 2.464 19.292 1.00 98.88 514 LEU A N 1
ATOM 4053 C CA . LEU A 1 514 ? -11.325 2.076 20.695 1.00 98.88 514 LEU A CA 1
ATOM 4054 C C . LEU A 1 514 ? -10.017 1.450 21.172 1.00 98.88 514 LEU A C 1
ATOM 4056 O O . LEU A 1 514 ? -9.434 0.593 20.503 1.00 98.88 514 LEU A O 1
ATOM 4060 N N . GLY A 1 515 ? -9.607 1.821 22.379 1.00 98.75 515 GLY A N 1
ATOM 4061 C CA . GLY A 1 515 ? -8.476 1.236 23.082 1.00 98.75 515 GLY A CA 1
ATOM 4062 C C . GLY A 1 515 ? -8.814 0.857 24.509 1.00 98.75 515 GLY A C 1
ATOM 4063 O O . GLY A 1 515 ? -9.428 1.644 25.229 1.00 98.75 515 GLY A O 1
ATOM 4064 N N . ALA A 1 516 ? -8.365 -0.322 24.930 1.00 98.56 516 ALA A N 1
ATOM 4065 C CA . ALA A 1 516 ? -8.454 -0.771 26.313 1.00 98.56 516 ALA A CA 1
ATOM 4066 C C . ALA A 1 516 ? -7.209 -1.562 26.725 1.00 98.56 516 ALA A C 1
ATOM 4068 O O . ALA A 1 516 ? -6.521 -2.139 25.880 1.00 98.56 516 ALA A O 1
ATOM 4069 N N . GLY A 1 517 ? -6.926 -1.606 28.029 1.00 97.31 517 GLY A N 1
ATOM 4070 C CA . GLY A 1 517 ? -5.731 -2.272 28.543 1.00 97.31 517 GLY A CA 1
ATOM 4071 C C . GLY A 1 517 ? -4.442 -1.589 28.095 1.00 97.31 517 GLY A C 1
ATOM 4072 O O . GLY A 1 517 ? -3.451 -2.278 27.872 1.00 97.31 517 GLY A O 1
ATOM 4073 N N . CYS A 1 518 ? -4.464 -0.261 27.912 1.00 97.94 518 CYS A N 1
ATOM 4074 C CA . CYS A 1 518 ? -3.266 0.512 27.603 1.00 97.94 518 CYS A CA 1
ATOM 4075 C C . CYS A 1 518 ? -2.360 0.484 28.834 1.00 97.94 518 CYS A C 1
ATOM 4077 O O . CYS A 1 518 ? -2.672 1.098 29.858 1.00 97.94 518 CYS A O 1
ATOM 4079 N N . ALA A 1 519 ? -1.275 -0.274 28.745 1.00 97.94 519 ALA A N 1
ATOM 4080 C CA . ALA A 1 519 ? -0.381 -0.530 29.862 1.00 97.94 519 ALA A CA 1
ATOM 4081 C C . ALA A 1 519 ? 1.069 -0.179 29.520 1.00 97.94 519 ALA A C 1
ATOM 4083 O O . ALA A 1 519 ? 1.464 -0.297 28.359 1.00 97.94 519 ALA A O 1
ATOM 4084 N N . GLY A 1 520 ? 1.842 0.222 30.534 1.00 97.12 520 GLY A N 1
ATOM 4085 C CA . GLY A 1 520 ? 3.273 0.524 30.444 1.00 97.12 520 GLY A CA 1
ATOM 4086 C C . GLY A 1 520 ? 4.101 -0.162 31.538 1.00 97.12 520 GLY A C 1
ATOM 4087 O O . GLY A 1 520 ? 3.601 -0.410 32.644 1.00 97.12 520 GLY A O 1
ATOM 4088 N N . LEU A 1 521 ? 5.349 -0.506 31.204 1.00 95.00 521 LEU A N 1
ATOM 4089 C CA . LEU A 1 521 ? 6.307 -1.224 32.059 1.00 95.00 521 LEU A CA 1
ATOM 4090 C C . LEU A 1 521 ? 7.750 -0.688 31.966 1.00 95.00 521 LEU A C 1
ATOM 4092 O O . LEU A 1 521 ? 8.677 -1.364 32.413 1.00 95.00 521 LEU A O 1
ATOM 4096 N N . SER A 1 522 ? 7.952 0.489 31.376 1.00 92.50 522 SER A N 1
ATOM 4097 C CA . SER A 1 522 ? 9.286 1.005 31.036 1.00 92.50 522 SER A CA 1
ATOM 4098 C C . SER A 1 522 ? 9.660 2.294 31.772 1.00 92.50 522 SER A C 1
ATOM 4100 O O . SER A 1 522 ? 10.682 2.894 31.454 1.00 92.50 522 SER A O 1
ATOM 4102 N N . GLY A 1 523 ? 8.857 2.748 32.737 1.00 94.06 523 GLY A N 1
ATOM 4103 C CA . GLY A 1 523 ? 9.133 3.957 33.515 1.00 94.06 523 GLY A CA 1
ATOM 4104 C C . GLY A 1 523 ? 8.904 5.267 32.757 1.00 94.06 523 GLY A C 1
ATOM 4105 O O . GLY A 1 523 ? 9.333 6.319 33.225 1.00 94.06 523 GLY A O 1
ATOM 4106 N N . THR A 1 524 ? 8.232 5.228 31.604 1.00 94.75 524 THR A N 1
ATOM 4107 C CA . THR A 1 524 ? 7.893 6.412 30.797 1.00 94.75 524 THR A CA 1
ATOM 4108 C C . THR A 1 524 ? 6.397 6.546 30.598 1.00 94.75 524 THR A C 1
ATOM 4110 O O . THR A 1 524 ? 5.637 5.594 30.788 1.00 94.75 524 THR A O 1
ATOM 4113 N N . GLU A 1 525 ? 5.984 7.718 30.128 1.00 96.56 525 GLU A N 1
ATOM 4114 C CA . GLU A 1 525 ? 4.628 7.931 29.645 1.00 96.56 525 GLU A CA 1
ATOM 4115 C C . GLU A 1 525 ? 4.287 6.986 28.488 1.00 96.56 525 GLU A C 1
ATOM 4117 O O . GLU A 1 525 ? 5.144 6.634 27.666 1.00 96.56 525 GLU A O 1
ATOM 4122 N N . VAL A 1 526 ? 3.018 6.580 28.435 1.00 98.00 526 VAL A N 1
ATOM 4123 C CA . VAL A 1 526 ? 2.426 5.868 27.300 1.00 98.00 526 VAL A CA 1
ATOM 4124 C C . VAL A 1 526 ? 1.416 6.788 26.642 1.00 98.00 526 VAL A C 1
ATOM 4126 O O . VAL A 1 526 ? 0.476 7.250 27.287 1.00 98.00 526 VAL A O 1
ATOM 4129 N N . HIS A 1 527 ? 1.580 7.032 25.347 1.00 98.12 527 HIS A N 1
ATOM 4130 C CA . HIS A 1 527 ? 0.675 7.877 24.576 1.00 98.12 527 HIS A CA 1
ATOM 4131 C C . HIS A 1 527 ? -0.144 7.040 23.602 1.00 98.12 527 HIS A C 1
ATOM 4133 O O . HIS A 1 527 ? 0.287 5.983 23.148 1.00 98.12 527 HIS A O 1
ATOM 4139 N N . THR A 1 528 ? -1.345 7.508 23.276 1.00 98.62 528 THR A N 1
ATOM 4140 C CA . THR A 1 528 ? -2.050 7.105 22.057 1.00 98.62 528 THR A CA 1
ATOM 4141 C C . THR A 1 528 ? -2.240 8.318 21.179 1.00 98.62 528 THR A C 1
ATOM 4143 O O . THR A 1 528 ? -2.865 9.286 21.601 1.00 98.62 528 THR A O 1
ATOM 4146 N N . THR A 1 529 ? -1.729 8.256 19.957 1.00 98.75 529 THR A N 1
ATOM 4147 C CA . THR A 1 529 ? -1.855 9.365 19.011 1.00 98.75 529 THR A CA 1
ATOM 4148 C C . THR A 1 529 ? -3.125 9.198 18.204 1.00 98.75 529 THR A C 1
ATOM 4150 O O . THR A 1 529 ? -3.304 8.184 17.535 1.00 98.75 529 THR A O 1
ATOM 4153 N N . TYR A 1 530 ? -4.014 10.182 18.260 1.00 98.56 530 TYR A N 1
ATOM 4154 C CA . TYR A 1 530 ? -5.241 10.180 17.468 1.00 98.56 530 TYR A CA 1
ATOM 4155 C C . TYR A 1 530 ? -4.960 10.692 16.055 1.00 98.56 530 TYR A C 1
ATOM 4157 O O . TYR A 1 530 ? -5.454 10.113 15.093 1.00 98.56 530 TYR A O 1
ATOM 4165 N N . GLU A 1 531 ? -4.116 11.721 15.942 1.00 98.38 531 GLU A N 1
ATOM 4166 C CA . GLU A 1 531 ? -3.649 12.292 14.678 1.00 98.38 531 GLU A CA 1
ATOM 4167 C C . GLU A 1 531 ? -2.297 13.008 14.867 1.00 98.38 531 GLU A C 1
ATOM 4169 O O . GLU A 1 531 ? -2.013 13.547 15.936 1.00 98.38 531 GLU A O 1
ATOM 4174 N N . SER A 1 532 ? -1.476 13.034 13.819 1.00 97.81 532 SER A N 1
ATOM 4175 C CA . SER A 1 532 ? -0.299 13.887 13.658 1.00 97.81 532 SER A CA 1
ATOM 4176 C C . SER A 1 532 ? -0.252 14.380 12.209 1.00 97.81 532 SER A C 1
ATOM 4178 O O . SER A 1 532 ? 0.364 13.784 11.319 1.00 97.81 532 SER A O 1
ATOM 4180 N N . ARG A 1 533 ? -0.971 15.479 11.966 1.00 97.44 533 ARG A N 1
ATOM 4181 C CA . ARG A 1 533 ? -1.235 16.018 10.635 1.00 97.44 533 ARG A CA 1
ATOM 4182 C C . ARG A 1 533 ? -0.145 17.005 10.218 1.00 97.44 533 ARG A C 1
ATOM 4184 O O . ARG A 1 533 ? -0.058 18.080 10.801 1.00 97.44 533 ARG A O 1
ATOM 4191 N N . ASN A 1 534 ? 0.650 16.664 9.203 1.00 96.69 534 ASN A N 1
ATOM 4192 C CA . ASN A 1 534 ? 1.440 17.613 8.414 1.00 96.69 534 ASN A CA 1
ATOM 4193 C C . ASN A 1 534 ? 0.508 18.692 7.853 1.00 96.69 534 ASN A C 1
ATOM 4195 O O . ASN A 1 534 ? -0.442 18.368 7.142 1.00 96.69 534 ASN A O 1
ATOM 4199 N N . LEU A 1 535 ? 0.756 19.939 8.232 1.00 94.31 535 LEU A N 1
ATOM 4200 C CA . LEU A 1 535 ? -0.100 21.079 7.954 1.00 94.31 535 LEU A CA 1
ATOM 4201 C C . LEU A 1 535 ? 0.277 21.726 6.608 1.00 94.31 535 LEU A C 1
ATOM 4203 O O . LEU A 1 535 ? 1.429 22.140 6.430 1.00 94.31 535 LEU A O 1
ATOM 4207 N N . PRO A 1 536 ? -0.672 21.856 5.664 1.00 90.38 536 PRO A N 1
ATOM 4208 C CA . PRO A 1 536 ? -0.453 22.606 4.432 1.00 90.38 536 PRO A CA 1
ATOM 4209 C C . PRO A 1 536 ? -0.383 24.125 4.676 1.00 90.38 536 PRO A C 1
ATOM 4211 O O . PRO A 1 536 ? -0.809 24.642 5.711 1.00 90.38 536 PRO A O 1
ATOM 4214 N N . LEU A 1 537 ? 0.150 24.873 3.700 1.00 77.19 537 LEU A N 1
ATOM 4215 C CA . LEU A 1 537 ? 0.257 26.341 3.786 1.00 77.19 537 LEU A CA 1
ATOM 4216 C C . LEU A 1 537 ? -1.119 27.022 3.928 1.00 77.19 537 LEU A C 1
ATOM 4218 O O . LEU A 1 537 ? -1.254 27.989 4.676 1.00 77.19 537 LEU A O 1
ATOM 4222 N N . SER A 1 538 ? -2.136 26.513 3.230 1.00 75.44 538 SER A N 1
ATOM 4223 C CA . SER A 1 538 ? -3.551 26.881 3.375 1.00 75.44 538 SER A CA 1
ATOM 4224 C C . SER A 1 538 ? -4.319 25.762 4.087 1.00 75.44 538 SER A C 1
ATOM 4226 O O . SER A 1 538 ? -3.882 24.622 4.070 1.00 75.44 538 SER A O 1
ATOM 4228 N N . GLY A 1 539 ? -5.458 26.055 4.728 1.00 79.50 539 GLY A N 1
ATOM 4229 C CA . GLY A 1 539 ? -6.269 25.018 5.397 1.00 79.50 539 GLY A CA 1
ATOM 4230 C C . GLY A 1 539 ? -5.725 24.546 6.755 1.00 79.50 539 GLY A C 1
ATOM 4231 O O . GLY A 1 539 ? -6.034 23.446 7.212 1.00 79.50 539 GLY A O 1
ATOM 4232 N N . SER A 1 540 ? -4.919 25.379 7.413 1.00 88.94 540 SER A N 1
ATOM 4233 C CA . SER A 1 540 ? -4.342 25.105 8.738 1.00 88.94 540 SER A CA 1
ATOM 4234 C C . SER A 1 540 ? -5.144 25.694 9.905 1.00 88.94 540 SER A C 1
ATOM 4236 O O . SER A 1 540 ? -4.670 25.677 11.042 1.00 88.94 540 SER A O 1
ATOM 4238 N N . ASN A 1 541 ? -6.343 26.240 9.658 1.00 94.12 541 ASN A N 1
ATOM 4239 C CA . ASN A 1 541 ? -7.179 26.741 10.748 1.00 94.12 541 ASN A CA 1
ATOM 4240 C C . ASN A 1 541 ? -7.730 25.570 11.553 1.00 94.12 541 ASN A C 1
ATOM 4242 O O . ASN A 1 541 ? -8.254 24.604 10.998 1.00 94.12 541 ASN A O 1
ATOM 4246 N N . PHE A 1 542 ? -7.637 25.702 12.869 1.00 97.06 542 PHE A N 1
ATOM 4247 C CA . PHE A 1 542 ? -8.049 24.684 13.814 1.00 97.06 542 PHE A CA 1
ATOM 4248 C C . PHE A 1 542 ? -8.986 25.291 14.846 1.00 97.06 542 PHE A C 1
ATOM 4250 O O . PHE A 1 542 ? -8.743 26.395 15.339 1.00 97.06 542 PHE A O 1
ATOM 4257 N N . SER A 1 543 ? -10.039 24.562 15.185 1.00 97.25 543 SER A N 1
ATOM 4258 C CA . SER A 1 543 ? -10.977 24.947 16.232 1.00 97.25 543 SER A CA 1
ATOM 4259 C C . SER A 1 543 ? -11.177 23.814 17.227 1.00 97.25 543 SER A C 1
ATOM 4261 O O . SER A 1 543 ? -11.098 22.638 16.872 1.00 97.25 543 SER A O 1
ATOM 4263 N N . ILE A 1 544 ? -11.449 24.183 18.474 1.00 96.00 544 ILE A N 1
ATOM 4264 C CA . ILE A 1 544 ? -11.837 23.272 19.550 1.00 96.00 544 ILE A CA 1
ATOM 4265 C C . ILE A 1 544 ? -13.237 23.693 19.985 1.00 96.00 544 ILE A C 1
ATOM 4267 O O . ILE A 1 544 ? -13.439 24.859 20.311 1.00 96.00 544 ILE A O 1
ATOM 4271 N N . ASN A 1 545 ? -14.202 22.771 19.969 1.00 95.00 545 ASN A N 1
ATOM 4272 C CA . ASN A 1 545 ? -15.613 23.051 20.258 1.00 95.00 545 ASN A CA 1
ATOM 4273 C C . ASN A 1 545 ? -16.177 24.264 19.472 1.00 95.00 545 ASN A C 1
ATOM 4275 O O . ASN A 1 545 ? -17.020 25.005 19.974 1.00 95.00 545 ASN A O 1
ATOM 4279 N N . GLY A 1 546 ? -15.702 24.485 18.241 1.00 95.50 546 GLY A N 1
ATOM 4280 C CA . GLY A 1 546 ? -16.100 25.610 17.386 1.00 95.50 546 GLY A CA 1
ATOM 4281 C C . GLY A 1 546 ? -15.353 26.925 17.637 1.00 95.50 546 GLY A C 1
ATOM 4282 O O . GLY A 1 546 ? -15.527 27.872 16.873 1.00 95.50 546 GLY A O 1
ATOM 4283 N N . GLU A 1 547 ? -14.484 26.998 18.647 1.00 95.06 547 GLU A N 1
ATOM 4284 C CA . GLU A 1 547 ? -13.642 28.169 18.902 1.00 95.06 547 GLU A CA 1
ATOM 4285 C C . GLU A 1 547 ? -12.288 28.028 18.201 1.00 95.06 547 GLU A C 1
ATOM 4287 O O . GLU A 1 547 ? -11.494 27.133 18.514 1.00 95.06 547 GLU A O 1
ATOM 4292 N N . TYR A 1 548 ? -12.007 28.921 17.249 1.00 95.75 548 TYR A N 1
ATOM 4293 C CA . TYR A 1 548 ? -10.735 28.938 16.527 1.00 95.75 548 TYR A CA 1
ATOM 4294 C C . TYR A 1 548 ? -9.553 29.255 17.446 1.00 95.75 548 TYR A C 1
ATOM 4296 O O . TYR A 1 548 ? -9.587 30.190 18.244 1.00 95.75 548 TYR A O 1
ATOM 4304 N N . GLN A 1 549 ? -8.485 28.477 17.293 1.00 94.62 549 GLN A N 1
ATOM 4305 C CA . GLN A 1 549 ? -7.276 28.573 18.099 1.00 94.62 549 GLN A CA 1
ATOM 4306 C C . GLN A 1 549 ? -6.190 29.359 17.358 1.00 94.62 549 GLN A C 1
ATOM 4308 O O . GLN A 1 549 ? -5.910 29.114 16.183 1.00 94.62 549 GLN A O 1
ATOM 4313 N N . ILE A 1 550 ? -5.506 30.259 18.067 1.00 92.25 550 ILE A N 1
ATOM 4314 C CA . ILE A 1 550 ? -4.289 30.908 17.562 1.00 92.25 550 ILE A CA 1
ATOM 4315 C C . ILE A 1 550 ? -3.105 29.982 17.851 1.00 92.25 550 ILE A C 1
ATOM 4317 O O . ILE A 1 550 ? -2.457 30.066 18.893 1.00 92.25 550 ILE A O 1
ATOM 4321 N N . MET A 1 551 ? -2.835 29.066 16.925 1.00 89.38 551 MET A N 1
ATOM 4322 C CA . MET A 1 551 ? -1.758 28.089 17.073 1.00 89.38 551 MET A CA 1
ATOM 4323 C C . MET A 1 551 ? -0.423 28.665 16.578 1.00 89.38 551 MET A C 1
ATOM 4325 O O . MET A 1 551 ? 0.007 28.349 15.476 1.00 89.38 551 MET A O 1
ATOM 4329 N N . ASN A 1 552 ? 0.260 29.522 17.332 1.00 86.62 552 ASN A N 1
ATOM 4330 C CA . ASN A 1 552 ? 1.626 29.918 16.943 1.00 86.62 552 ASN A CA 1
ATOM 4331 C C . ASN A 1 552 ? 2.580 28.697 16.984 1.00 86.62 552 ASN A C 1
ATOM 4333 O O . ASN A 1 552 ? 2.312 27.758 17.733 1.00 86.62 552 ASN A O 1
ATOM 4337 N N . PRO A 1 553 ? 3.683 28.652 16.209 1.00 82.94 553 PRO A N 1
ATOM 4338 C CA . PRO A 1 553 ? 4.660 27.565 16.310 1.00 82.94 553 PRO A CA 1
ATOM 4339 C C . PRO A 1 553 ? 5.116 27.321 17.758 1.00 82.94 553 PRO A C 1
ATOM 4341 O O . PRO A 1 553 ? 5.525 28.257 18.442 1.00 82.94 553 PRO A O 1
ATOM 4344 N N . GLY A 1 554 ? 5.032 26.070 18.222 1.00 86.88 554 GLY A N 1
ATOM 4345 C CA . GLY A 1 554 ? 5.291 25.701 19.619 1.00 86.88 554 GLY A CA 1
ATOM 4346 C C . GLY A 1 554 ? 4.060 25.767 20.531 1.00 86.88 554 GLY A C 1
ATOM 4347 O O . GLY A 1 554 ? 4.190 25.543 21.731 1.00 86.88 554 GLY A O 1
ATOM 4348 N N . TRP A 1 555 ? 2.873 26.061 19.989 1.00 93.56 555 TRP A N 1
ATOM 4349 C CA . TRP A 1 555 ? 1.613 26.018 20.728 1.00 93.56 555 TRP A CA 1
ATOM 4350 C C . TRP A 1 555 ? 1.345 24.612 21.269 1.00 93.56 555 TRP A C 1
ATOM 4352 O O . TRP A 1 555 ? 1.343 23.628 20.527 1.00 93.56 555 TRP A O 1
ATOM 4362 N N . ILE A 1 556 ? 1.097 24.532 22.572 1.00 93.19 556 ILE A N 1
ATOM 4363 C CA . ILE A 1 556 ? 0.739 23.307 23.277 1.00 93.19 556 ILE A CA 1
ATOM 4364 C C . ILE A 1 556 ? -0.490 23.628 24.115 1.00 93.19 556 ILE A C 1
ATOM 4366 O O . ILE A 1 556 ? -0.495 24.607 24.857 1.00 93.19 556 ILE A O 1
ATOM 4370 N N . LYS A 1 557 ? -1.511 22.784 24.004 1.00 92.75 557 LYS A N 1
ATOM 4371 C CA . LYS A 1 557 ? -2.610 22.708 24.960 1.00 92.75 557 LYS A CA 1
ATOM 4372 C C . LYS A 1 557 ? -2.528 21.331 25.620 1.00 92.75 557 LYS A C 1
ATOM 4374 O O . LYS A 1 557 ? -2.961 20.352 25.007 1.00 92.75 557 LYS A O 1
ATOM 4379 N N . PRO A 1 558 ? -1.878 21.219 26.786 1.00 89.12 558 PRO A N 1
ATOM 4380 C CA . PRO A 1 558 ? -1.578 19.930 27.386 1.00 89.12 558 PRO A CA 1
ATOM 4381 C C . PRO A 1 558 ? -2.837 19.318 28.011 1.00 89.12 558 PRO A C 1
ATOM 4383 O O . PRO A 1 558 ? -3.803 20.025 28.311 1.00 89.12 558 PRO A O 1
ATOM 4386 N N . TRP A 1 559 ? -2.835 17.999 28.203 1.00 83.88 559 TRP A N 1
ATOM 4387 C CA . TRP A 1 559 ? -3.995 17.273 28.719 1.00 83.88 559 TRP A CA 1
ATOM 4388 C C . TRP A 1 559 ? -4.516 17.838 30.056 1.00 83.88 559 TRP A C 1
ATOM 4390 O O . TRP A 1 559 ? -5.732 17.907 30.233 1.00 83.88 559 TRP A O 1
ATOM 4400 N N . GLU A 1 560 ? -3.651 18.367 30.930 1.00 82.94 560 GLU A N 1
ATOM 4401 C CA . GLU A 1 560 ? -4.026 19.009 32.199 1.00 82.94 560 GLU A CA 1
ATOM 4402 C C . GLU A 1 560 ? -4.916 20.257 32.019 1.00 82.94 560 GLU A C 1
ATOM 4404 O O . GLU A 1 560 ? -5.734 20.585 32.877 1.00 82.94 560 GLU A O 1
ATOM 4409 N N . GLU A 1 561 ? -4.807 20.960 30.892 1.00 83.94 561 GLU A N 1
ATOM 4410 C CA . GLU A 1 561 ? -5.645 22.129 30.577 1.00 83.94 561 GLU A CA 1
ATOM 4411 C C . GLU A 1 561 ? -6.932 21.747 29.832 1.00 83.94 561 GLU A C 1
ATOM 4413 O O . GLU A 1 561 ? -7.853 22.551 29.677 1.00 83.94 561 GLU A O 1
ATOM 4418 N N . THR A 1 562 ? -7.017 20.501 29.371 1.00 83.38 562 THR A N 1
ATOM 4419 C CA . THR A 1 562 ? -8.174 19.957 28.643 1.00 83.38 562 THR A CA 1
ATOM 4420 C C . THR A 1 562 ? -9.092 19.104 29.510 1.00 83.38 562 THR A C 1
ATOM 4422 O O . THR A 1 562 ? -10.027 18.495 29.003 1.00 83.38 562 THR A O 1
ATOM 4425 N N . HIS A 1 563 ? -8.881 19.110 30.831 1.00 66.31 563 HIS A N 1
ATOM 4426 C CA . HIS A 1 563 ? -9.835 18.555 31.795 1.00 66.31 563 HIS A CA 1
ATOM 4427 C C . HIS A 1 563 ? -11.220 19.244 31.741 1.00 66.31 563 HIS A C 1
ATOM 4429 O O . HIS A 1 563 ? -12.184 18.716 32.294 1.00 66.31 563 HIS A O 1
ATOM 4435 N N . ALA A 1 564 ? -11.346 20.398 31.070 1.00 60.50 564 ALA A N 1
ATOM 4436 C CA . ALA A 1 564 ? -12.629 20.987 30.680 1.00 60.50 564 ALA A CA 1
ATOM 4437 C C . ALA A 1 564 ? -13.170 20.298 29.412 1.00 60.50 564 ALA A C 1
ATOM 4439 O O . ALA A 1 564 ? -12.435 20.180 28.440 1.00 60.50 564 ALA A O 1
ATOM 4440 N N . GLN A 1 565 ? -14.439 19.864 29.419 1.00 73.94 565 GLN A N 1
ATOM 4441 C CA . GLN A 1 565 ? -15.078 19.039 28.376 1.00 73.94 565 GLN A CA 1
ATOM 4442 C C . GLN A 1 565 ? -14.780 19.521 26.940 1.00 73.94 565 GLN A C 1
ATOM 4444 O O . GLN A 1 565 ? -15.400 20.460 26.438 1.00 73.94 565 GLN A O 1
ATOM 4449 N N . ILE A 1 566 ? -13.828 18.864 26.272 1.00 89.81 566 ILE A N 1
ATOM 4450 C CA . ILE A 1 566 ? -13.637 18.973 24.826 1.00 89.81 566 ILE A CA 1
ATOM 4451 C C . ILE A 1 566 ? -14.414 17.827 24.194 1.00 89.81 566 ILE A C 1
ATOM 4453 O O . ILE A 1 566 ? -14.050 16.667 24.367 1.00 89.81 566 ILE A O 1
ATOM 4457 N N . ASP A 1 567 ? -15.479 18.155 23.470 1.00 92.94 567 ASP A N 1
ATOM 4458 C CA . ASP A 1 567 ? -16.305 17.158 22.794 1.00 92.94 567 ASP A CA 1
ATOM 4459 C C . ASP A 1 567 ? -15.784 16.907 21.372 1.00 92.94 567 ASP A C 1
ATOM 4461 O O . ASP A 1 567 ? -15.791 15.772 20.889 1.00 92.94 567 ASP A O 1
ATOM 4465 N N . TRP A 1 568 ? -15.286 17.952 20.702 1.00 97.19 568 TRP A N 1
ATOM 4466 C CA . TRP A 1 568 ? -14.788 17.850 19.334 1.00 97.19 568 TRP A CA 1
ATOM 4467 C C . TRP A 1 568 ? -13.775 18.935 18.967 1.00 97.19 568 TRP A C 1
ATOM 4469 O O . TRP A 1 568 ? -13.644 19.974 19.616 1.00 97.19 568 TRP A O 1
ATOM 4479 N N . ALA A 1 569 ? -13.056 18.684 17.882 1.00 98.00 569 ALA A N 1
ATOM 4480 C CA . ALA A 1 569 ? -12.178 19.635 17.230 1.00 98.00 569 ALA A CA 1
ATOM 4481 C C . ALA A 1 569 ? -12.315 19.521 15.708 1.00 98.00 569 ALA A C 1
ATOM 4483 O O . ALA A 1 569 ? -12.816 18.522 15.194 1.00 98.00 569 ALA A O 1
ATOM 4484 N N . TYR A 1 570 ? -11.867 20.535 14.978 1.00 98.56 570 TYR A N 1
ATOM 4485 C CA . TYR A 1 570 ? -11.983 20.579 13.521 1.00 98.56 570 TYR A CA 1
ATOM 4486 C C . TYR A 1 570 ? -10.774 21.277 12.898 1.00 98.56 570 TYR A C 1
ATOM 4488 O O . TYR A 1 570 ? -10.350 22.324 13.391 1.00 98.56 570 TYR A O 1
ATOM 4496 N N . LEU A 1 571 ? -10.237 20.691 11.824 1.00 98.06 571 LEU A N 1
ATOM 4497 C CA . LEU A 1 571 ? -9.109 21.199 11.038 1.00 98.06 571 LEU A CA 1
ATOM 4498 C C . LEU A 1 571 ? -9.515 21.301 9.562 1.00 98.06 571 LEU A C 1
ATOM 4500 O O . LEU A 1 571 ? -9.891 20.294 8.966 1.00 98.06 571 LEU A O 1
ATOM 4504 N N . ASP A 1 572 ? -9.363 22.476 8.946 1.00 96.25 572 ASP A N 1
ATOM 4505 C CA . ASP A 1 572 ? -9.829 22.742 7.570 1.00 96.25 572 ASP A CA 1
ATOM 4506 C C . ASP A 1 572 ? -9.300 21.754 6.513 1.00 96.25 572 ASP A C 1
ATOM 4508 O O . ASP A 1 572 ? -10.046 21.357 5.616 1.00 96.25 572 ASP A O 1
ATOM 4512 N N . SER A 1 573 ? -8.032 21.343 6.622 1.00 95.12 573 SER A N 1
ATOM 4513 C CA . SER A 1 573 ? -7.346 20.396 5.720 1.00 95.12 573 SER A CA 1
ATOM 4514 C C . SER A 1 573 ? -7.654 18.916 5.999 1.00 95.12 573 SER A C 1
ATOM 4516 O O . SER A 1 573 ? -7.220 18.030 5.258 1.00 95.12 573 SER A O 1
ATOM 4518 N N . PHE A 1 574 ? -8.410 18.617 7.057 1.00 97.75 574 PHE A N 1
ATOM 4519 C CA . PHE A 1 574 ? -8.771 17.252 7.441 1.00 97.75 574 PHE A CA 1
ATOM 4520 C C . PHE A 1 574 ? -10.281 17.041 7.478 1.00 97.75 574 PHE A C 1
ATOM 4522 O O . PHE A 1 574 ? -10.787 16.199 6.742 1.00 97.75 574 PHE A O 1
ATOM 4529 N N . GLY A 1 575 ? -10.982 17.784 8.332 1.00 97.75 575 GLY A N 1
ATOM 4530 C CA . GLY A 1 575 ? -12.332 17.489 8.801 1.00 97.75 575 GLY A CA 1
ATOM 4531 C C . GLY A 1 575 ? -12.399 17.467 10.332 1.00 97.75 575 GLY A C 1
ATOM 4532 O O . GLY A 1 575 ? -11.691 18.220 11.008 1.00 97.75 575 GLY A O 1
ATOM 4533 N N . GLY A 1 576 ? -13.245 16.596 10.880 1.00 98.31 576 GLY A N 1
ATOM 4534 C CA . GLY A 1 576 ? -13.581 16.551 12.302 1.00 98.31 576 GLY A CA 1
ATOM 4535 C C . GLY A 1 576 ? -12.851 15.496 13.134 1.00 98.31 576 GLY A C 1
ATOM 4536 O O . GLY A 1 576 ? -12.552 14.396 12.667 1.00 98.31 576 GLY A O 1
ATOM 4537 N N . TYR A 1 577 ? -12.660 15.808 14.412 1.00 98.62 577 TYR A N 1
ATOM 4538 C CA . TYR A 1 577 ? -12.220 14.898 15.469 1.00 98.62 577 TYR A CA 1
ATOM 4539 C C . TYR A 1 577 ? -13.258 14.932 16.593 1.00 98.62 577 TYR A C 1
ATOM 4541 O O . TYR A 1 577 ? -13.594 16.016 17.063 1.00 98.62 577 TYR A O 1
ATOM 4549 N N . VAL A 1 578 ? -13.758 13.782 17.046 1.00 98.25 578 VAL A N 1
ATOM 4550 C CA . VAL A 1 578 ? -14.736 13.703 18.149 1.00 98.25 578 VAL A CA 1
ATOM 4551 C C . VAL A 1 578 ? -14.202 12.800 19.254 1.00 98.25 578 VAL A C 1
ATOM 4553 O O . VAL A 1 578 ? -13.718 11.701 18.983 1.00 98.25 578 VAL A O 1
ATOM 4556 N N . PHE A 1 579 ? -14.301 13.248 20.502 1.00 96.38 579 PHE A N 1
ATOM 4557 C CA . PHE A 1 579 ? -13.760 12.549 21.667 1.00 96.38 579 PHE A CA 1
ATOM 4558 C C . PHE A 1 579 ? -14.899 11.886 22.448 1.00 96.38 579 PHE A C 1
ATOM 4560 O O . PHE A 1 579 ? -15.685 12.543 23.126 1.00 96.38 579 PHE A O 1
ATOM 4567 N N . LEU A 1 580 ? -15.030 10.566 22.303 1.00 95.50 580 LEU A N 1
ATOM 4568 C CA . LEU A 1 580 ? -16.237 9.824 22.690 1.00 95.50 580 LEU A CA 1
ATOM 4569 C C . LEU A 1 580 ? -16.245 9.380 24.157 1.00 95.50 580 LEU A C 1
ATOM 4571 O O . LEU A 1 580 ? -17.306 9.081 24.700 1.00 95.50 580 LEU A O 1
ATOM 4575 N N . ASP A 1 581 ? -15.081 9.315 24.797 1.00 92.31 581 ASP A N 1
ATOM 4576 C CA . ASP A 1 581 ? -14.935 8.982 26.219 1.00 92.31 581 ASP A CA 1
ATOM 4577 C C . ASP A 1 581 ? -14.889 10.214 27.134 1.00 92.31 581 ASP A C 1
ATOM 4579 O O . ASP A 1 581 ? -14.969 10.067 28.353 1.00 92.31 581 ASP A O 1
ATOM 4583 N N . LYS A 1 582 ? -14.798 11.419 26.549 1.00 86.25 582 LYS A N 1
ATOM 4584 C CA . LYS A 1 582 ? -14.636 12.703 27.250 1.00 86.25 582 LYS A CA 1
ATOM 4585 C C . LYS A 1 582 ? -13.411 12.745 28.169 1.00 86.25 582 LYS A C 1
ATOM 4587 O O . LYS A 1 582 ? -13.376 13.504 29.139 1.00 86.25 582 LYS A O 1
ATOM 4592 N N . GLU A 1 583 ? -12.410 11.925 27.872 1.00 89.44 583 GLU A N 1
ATOM 4593 C CA . GLU A 1 583 ? -11.142 11.922 28.580 1.00 89.44 583 GLU A CA 1
ATOM 4594 C C . GLU A 1 583 ? -10.247 13.078 28.088 1.00 89.44 583 GLU A C 1
ATOM 4596 O O . GLU A 1 583 ? -10.287 13.422 26.909 1.00 89.44 583 GLU A O 1
ATOM 4601 N N . PRO A 1 584 ? -9.407 13.683 28.949 1.00 91.25 584 PRO A N 1
ATOM 4602 C CA . PRO A 1 584 ? -8.486 14.758 28.558 1.00 91.25 584 PRO A CA 1
ATOM 4603 C C . PRO A 1 584 ? -7.583 14.437 27.352 1.00 91.25 584 PRO A C 1
ATOM 4605 O O . PRO A 1 584 ? -7.054 13.328 27.230 1.00 91.25 584 PRO A O 1
ATOM 4608 N N . ILE A 1 585 ? -7.332 15.422 26.492 1.00 94.12 585 ILE A N 1
ATOM 4609 C CA . ILE A 1 585 ? -6.577 15.271 25.239 1.00 94.12 585 ILE A CA 1
ATOM 4610 C C . ILE A 1 585 ? -5.519 16.366 25.130 1.00 94.12 585 ILE A C 1
ATOM 4612 O O . ILE A 1 585 ? -5.805 17.537 25.332 1.00 94.12 585 ILE A O 1
ATOM 4616 N N . SER A 1 586 ? -4.306 16.012 24.728 1.00 96.06 586 SER A N 1
ATOM 4617 C CA . SER A 1 586 ? -3.265 16.985 24.407 1.00 96.06 586 SER A CA 1
ATOM 4618 C C . SER A 1 586 ? -3.321 17.397 22.937 1.00 96.06 586 SER A C 1
ATOM 4620 O O . SER A 1 586 ? -3.467 16.555 22.047 1.00 96.06 586 SER A O 1
ATOM 4622 N N . PHE A 1 587 ? -3.105 18.686 22.684 1.00 97.00 587 PHE A N 1
ATOM 4623 C CA . PHE A 1 587 ? -2.902 19.254 21.353 1.00 97.00 587 PHE A CA 1
ATOM 4624 C C . PHE A 1 587 ? -1.528 19.912 21.285 1.00 97.00 587 PHE A C 1
ATOM 4626 O O . PHE A 1 587 ? -1.119 20.616 22.209 1.00 97.00 587 PHE A O 1
ATOM 4633 N N . ARG A 1 588 ? -0.815 19.712 20.180 1.00 96.75 588 ARG A N 1
ATOM 4634 C CA . ARG A 1 588 ? 0.502 20.312 19.953 1.00 96.75 588 ARG A CA 1
ATOM 4635 C C . ARG A 1 588 ? 0.645 20.740 18.503 1.00 96.75 588 ARG A C 1
ATOM 4637 O O . ARG A 1 588 ? 0.543 19.896 17.618 1.00 96.75 588 ARG A O 1
ATOM 4644 N N . ARG A 1 589 ? 0.945 22.019 18.261 1.00 95.69 589 ARG A N 1
ATOM 4645 C CA . ARG A 1 589 ? 1.468 22.494 16.975 1.00 95.69 589 ARG A CA 1
ATOM 4646 C C . ARG A 1 589 ? 2.968 22.715 17.082 1.00 95.69 589 ARG A C 1
ATOM 4648 O O . ARG A 1 589 ? 3.432 23.514 17.893 1.00 95.69 589 ARG A O 1
ATOM 4655 N N . GLU A 1 590 ? 3.735 22.058 16.227 1.00 94.56 590 GLU A N 1
ATOM 4656 C CA . GLU A 1 590 ? 5.196 22.151 16.233 1.00 94.56 590 GLU A CA 1
ATOM 4657 C C . GLU A 1 590 ? 5.776 22.284 14.824 1.00 94.56 590 GLU A C 1
ATOM 4659 O O . GLU A 1 590 ? 5.204 21.802 13.848 1.00 94.56 590 GLU A O 1
ATOM 4664 N N . GLN A 1 591 ? 6.943 22.923 14.736 1.00 95.38 591 GLN A N 1
ATOM 4665 C CA . GLN A 1 591 ? 7.796 22.874 13.554 1.00 95.38 591 GLN A CA 1
ATOM 4666 C C . GLN A 1 591 ? 8.807 21.749 13.724 1.00 95.38 591 GLN A C 1
ATOM 4668 O O . GLN A 1 591 ? 9.589 21.748 14.676 1.00 95.38 591 GLN A O 1
ATOM 4673 N N . ARG A 1 592 ? 8.827 20.815 12.778 1.00 96.44 592 ARG A N 1
ATOM 4674 C CA . ARG A 1 592 ? 9.744 19.680 12.784 1.00 96.44 592 ARG A CA 1
ATOM 4675 C C . ARG A 1 592 ? 10.738 19.793 11.651 1.00 96.44 592 ARG A C 1
ATOM 4677 O O . ARG A 1 592 ? 10.365 20.032 10.502 1.00 96.44 592 ARG A O 1
ATOM 4684 N N . LYS A 1 593 ? 12.011 19.613 11.998 1.00 97.00 593 LYS A N 1
ATOM 4685 C CA . LYS A 1 593 ? 13.134 19.609 11.063 1.00 97.00 593 LYS A CA 1
ATOM 4686 C C . LYS A 1 593 ? 13.638 18.189 10.865 1.00 97.00 593 LYS A C 1
ATOM 4688 O O . LYS A 1 593 ? 13.775 17.452 11.838 1.00 97.00 593 LYS A O 1
ATOM 4693 N N . GLY A 1 594 ? 13.961 17.839 9.630 1.00 97.06 594 GLY A N 1
ATOM 4694 C CA . GLY A 1 594 ? 14.557 16.551 9.296 1.00 97.06 594 GLY A CA 1
ATOM 4695 C C . GLY A 1 594 ? 15.180 16.555 7.910 1.00 97.06 594 GLY A C 1
ATOM 4696 O O . GLY A 1 594 ? 15.049 17.523 7.161 1.00 97.06 594 GLY A O 1
ATOM 4697 N N . LYS A 1 595 ? 15.882 15.479 7.577 1.00 97.50 595 LYS A N 1
ATOM 4698 C CA . LYS A 1 595 ? 16.509 15.257 6.270 1.00 97.50 595 LYS A CA 1
ATOM 4699 C C . LYS A 1 595 ? 16.097 13.897 5.738 1.00 97.50 595 LYS A C 1
ATOM 4701 O O . LYS A 1 595 ? 15.900 12.965 6.512 1.00 97.50 595 LYS A O 1
ATOM 4706 N N . TRP A 1 596 ? 16.055 13.730 4.421 1.00 97.31 596 TRP A N 1
ATOM 4707 C CA . TRP A 1 596 ? 15.848 12.392 3.855 1.00 97.31 596 TRP A CA 1
ATOM 4708 C C . TRP A 1 596 ? 16.983 11.437 4.242 1.00 97.31 596 TRP A C 1
ATOM 4710 O O . TRP A 1 596 ? 16.719 10.278 4.550 1.00 97.31 596 TRP A O 1
ATOM 4720 N N . THR A 1 597 ? 18.212 11.942 4.382 1.00 96.62 597 THR A N 1
ATOM 4721 C CA . THR A 1 597 ? 19.355 11.168 4.896 1.00 96.62 597 THR A CA 1
ATOM 4722 C C . THR A 1 597 ? 19.229 10.719 6.355 1.00 96.62 597 THR A C 1
ATOM 4724 O O . THR A 1 597 ? 19.976 9.843 6.788 1.00 96.62 597 THR A O 1
ATOM 4727 N N . ASP A 1 598 ? 18.288 11.278 7.125 1.00 96.56 598 ASP A N 1
ATOM 4728 C CA . ASP A 1 598 ? 18.012 10.816 8.492 1.00 96.56 598 ASP A CA 1
ATOM 4729 C C . ASP A 1 598 ? 17.245 9.487 8.508 1.00 96.56 598 ASP A C 1
ATOM 4731 O O . ASP A 1 598 ? 17.261 8.776 9.517 1.00 96.56 598 ASP A O 1
ATOM 4735 N N . ILE A 1 599 ? 16.561 9.166 7.405 1.00 96.94 599 ILE A N 1
ATOM 4736 C CA . ILE A 1 599 ? 15.752 7.954 7.244 1.00 96.94 599 ILE A CA 1
ATOM 4737 C C . ILE A 1 599 ? 16.236 7.055 6.103 1.00 96.94 599 ILE A C 1
ATOM 4739 O O . ILE A 1 599 ? 15.798 5.910 6.027 1.00 96.94 599 ILE A O 1
ATOM 4743 N N . ASN A 1 600 ? 17.124 7.539 5.233 1.00 96.75 600 ASN A N 1
ATOM 4744 C CA . ASN A 1 600 ? 17.679 6.779 4.120 1.00 96.75 600 ASN A CA 1
ATOM 4745 C C . ASN A 1 600 ? 19.135 7.171 3.847 1.00 96.75 600 ASN A C 1
ATOM 4747 O O . ASN A 1 600 ? 19.420 8.232 3.300 1.00 96.75 600 ASN A O 1
ATOM 4751 N N . GLN A 1 601 ? 20.054 6.286 4.214 1.00 95.00 601 GLN A N 1
ATOM 4752 C CA . GLN A 1 601 ? 21.485 6.425 3.943 1.00 95.00 601 GLN A CA 1
ATOM 4753 C C . GLN A 1 601 ? 21.949 5.460 2.854 1.00 95.00 601 GLN A C 1
ATOM 4755 O O . GLN A 1 601 ? 23.153 5.255 2.687 1.00 95.00 601 GLN A O 1
ATOM 4760 N N . TYR A 1 602 ? 21.015 4.857 2.110 1.00 89.25 602 TYR A N 1
ATOM 4761 C CA . TYR A 1 602 ? 21.398 4.095 0.941 1.00 89.25 602 TYR A CA 1
ATOM 4762 C C . TYR A 1 602 ? 22.115 5.046 -0.021 1.00 89.25 602 TYR A C 1
ATOM 4764 O O . TYR A 1 602 ? 21.620 6.159 -0.250 1.00 89.25 602 TYR A O 1
ATOM 4772 N N . PRO A 1 603 ? 23.278 4.647 -0.569 1.00 84.25 603 PRO A N 1
ATOM 4773 C CA . PRO A 1 603 ? 24.137 5.546 -1.323 1.00 84.25 603 PRO A CA 1
ATOM 4774 C C . PRO A 1 603 ? 23.402 6.386 -2.392 1.00 84.25 603 PRO A C 1
ATOM 4776 O O . PRO A 1 603 ? 23.771 7.534 -2.639 1.00 84.25 603 PRO A O 1
ATOM 4779 N N . ASP A 1 604 ? 22.332 5.850 -2.991 1.00 79.94 604 ASP A N 1
ATOM 4780 C CA . ASP A 1 604 ? 21.552 6.505 -4.046 1.00 79.94 604 ASP A CA 1
ATOM 4781 C C . ASP A 1 604 ? 20.875 7.812 -3.623 1.00 79.94 604 ASP A C 1
ATOM 4783 O O . ASP A 1 604 ? 20.691 8.716 -4.451 1.00 79.94 604 ASP A O 1
ATOM 4787 N N . TYR A 1 605 ? 20.559 7.926 -2.334 1.00 85.00 605 TYR A N 1
ATOM 4788 C CA . TYR A 1 605 ? 19.770 9.010 -1.757 1.00 85.00 605 TYR A CA 1
ATOM 4789 C C . TYR A 1 605 ? 20.601 9.948 -0.869 1.00 85.00 605 TYR A C 1
ATOM 4791 O O . TYR A 1 605 ? 20.055 10.906 -0.326 1.00 85.00 605 TYR A O 1
ATOM 4799 N N . LEU A 1 606 ? 21.924 9.745 -0.772 1.00 85.81 606 LEU A N 1
ATOM 4800 C CA . LEU A 1 606 ? 22.813 10.592 0.041 1.00 85.81 606 LEU A CA 1
ATOM 4801 C C . LEU A 1 606 ? 22.846 12.062 -0.405 1.00 85.81 606 LEU A C 1
ATOM 4803 O O . LEU A 1 606 ? 23.117 12.937 0.411 1.00 85.81 606 LEU A O 1
ATOM 4807 N N . GLY A 1 607 ? 22.513 12.344 -1.670 1.00 82.38 607 GLY A N 1
ATOM 4808 C CA . GLY A 1 607 ? 22.381 13.710 -2.189 1.00 82.38 607 GLY A CA 1
ATOM 4809 C C . GLY A 1 607 ? 21.177 14.487 -1.638 1.00 82.38 607 GLY A C 1
ATOM 4810 O O . GLY A 1 607 ? 21.081 15.689 -1.849 1.00 82.38 607 GLY A O 1
ATOM 4811 N N . PHE A 1 608 ? 20.260 13.839 -0.914 1.00 88.50 608 PHE A N 1
ATOM 4812 C CA . PHE A 1 608 ? 19.081 14.478 -0.320 1.00 88.50 608 PHE A CA 1
ATOM 4813 C C . PHE A 1 608 ? 19.306 14.847 1.155 1.00 88.50 608 PHE A C 1
ATOM 4815 O O . PHE A 1 608 ? 18.498 14.534 2.034 1.00 88.50 608 PHE A O 1
ATOM 4822 N N . SER A 1 609 ? 20.434 15.505 1.429 1.00 92.00 609 SER A N 1
ATOM 4823 C CA . SER A 1 609 ? 20.900 15.856 2.778 1.00 92.00 609 SER A CA 1
ATOM 4824 C C . SER A 1 609 ? 20.445 17.230 3.281 1.00 92.00 609 SER A C 1
ATOM 4826 O O . SER A 1 609 ? 20.778 17.616 4.411 1.00 92.00 609 SER A O 1
ATOM 4828 N N . ASP A 1 610 ? 19.727 17.987 2.451 1.00 94.94 610 ASP A N 1
ATOM 4829 C CA . ASP A 1 610 ? 19.260 19.324 2.804 1.00 94.94 610 ASP A CA 1
ATOM 4830 C C . ASP A 1 610 ? 18.199 19.268 3.912 1.00 94.94 610 ASP A C 1
ATOM 4832 O O . ASP A 1 610 ? 17.309 18.409 3.881 1.00 94.94 610 ASP A O 1
ATOM 4836 N N . PRO A 1 611 ? 18.280 20.159 4.919 1.00 96.75 611 PRO A N 1
ATOM 4837 C CA . PRO A 1 611 ? 17.293 20.219 5.984 1.00 96.75 611 PRO A CA 1
ATOM 4838 C C . PRO A 1 611 ? 15.941 20.697 5.449 1.00 96.75 611 PRO A C 1
ATOM 4840 O O . PRO A 1 611 ? 15.838 21.718 4.774 1.00 96.75 611 PRO A O 1
ATOM 4843 N N . ILE A 1 612 ? 14.887 19.983 5.827 1.00 97.19 612 ILE A N 1
ATOM 4844 C CA . ILE A 1 612 ? 13.495 20.284 5.502 1.00 97.19 612 ILE A CA 1
ATOM 4845 C C . ILE A 1 612 ? 12.769 20.621 6.798 1.00 97.19 612 ILE A C 1
ATOM 4847 O O . ILE A 1 612 ? 13.025 20.011 7.834 1.00 97.19 612 ILE A O 1
ATOM 4851 N N . THR A 1 613 ? 11.863 21.596 6.740 1.00 96.12 613 THR A N 1
ATOM 4852 C CA . THR A 1 613 ? 10.977 21.944 7.857 1.00 96.12 613 THR A CA 1
ATOM 4853 C C . THR A 1 613 ? 9.524 21.764 7.437 1.00 96.12 613 THR A C 1
ATOM 4855 O O . THR A 1 613 ? 9.125 22.227 6.365 1.00 96.12 613 THR A O 1
ATOM 4858 N N . ARG A 1 614 ? 8.736 21.097 8.277 1.00 96.38 614 ARG A N 1
ATOM 4859 C CA . ARG A 1 614 ? 7.282 20.950 8.133 1.00 96.38 614 ARG A CA 1
ATOM 4860 C C . ARG A 1 614 ? 6.598 21.276 9.452 1.00 96.38 614 ARG A C 1
ATOM 4862 O O . ARG A 1 614 ? 7.224 21.197 10.509 1.00 96.38 614 ARG A O 1
ATOM 4869 N N . GLU A 1 615 ? 5.336 21.671 9.387 1.00 95.44 615 GLU A N 1
ATOM 4870 C CA . GLU A 1 615 ? 4.536 21.964 10.574 1.00 95.44 615 GLU A CA 1
ATOM 4871 C C . GLU A 1 615 ? 3.548 20.835 10.822 1.00 95.44 615 GLU A C 1
ATOM 4873 O O . GLU A 1 615 ? 2.986 20.299 9.874 1.00 95.44 615 GLU A O 1
ATOM 4878 N N . TYR A 1 616 ? 3.332 20.477 12.083 1.00 97.44 616 TYR A N 1
ATOM 4879 C CA . TYR A 1 616 ? 2.428 19.393 12.452 1.00 97.44 616 TYR A CA 1
ATOM 4880 C C . TYR A 1 616 ? 1.441 19.847 13.512 1.00 97.44 616 TYR A C 1
ATOM 4882 O O . TYR A 1 616 ? 1.848 20.505 14.467 1.00 97.44 616 TYR A O 1
ATOM 4890 N N . LEU A 1 617 ? 0.178 19.436 13.378 1.00 97.75 617 LEU A N 1
ATOM 4891 C CA . LEU A 1 617 ? -0.784 19.384 14.475 1.00 97.75 617 LEU A CA 1
ATOM 4892 C C . LEU A 1 617 ? -0.876 17.942 14.979 1.00 97.75 617 LEU A C 1
ATOM 4894 O O . LEU A 1 617 ? -1.315 17.057 14.252 1.00 97.75 617 LEU A O 1
ATOM 4898 N N . THR A 1 618 ? -0.492 17.715 16.229 1.00 98.44 618 THR A N 1
ATOM 4899 C CA . THR A 1 618 ? -0.578 16.412 16.891 1.00 98.44 618 THR A CA 1
ATOM 4900 C C . THR A 1 618 ? -1.656 16.441 17.968 1.00 98.44 618 THR A C 1
ATOM 4902 O O . THR A 1 618 ? -1.669 17.336 18.812 1.00 98.44 618 THR A O 1
ATOM 4905 N N . ILE A 1 619 ? -2.545 15.450 17.936 1.00 98.31 619 ILE A N 1
ATOM 4906 C CA . ILE A 1 619 ? -3.637 15.230 18.886 1.00 98.31 619 ILE A CA 1
ATOM 4907 C C . ILE A 1 619 ? -3.406 13.866 19.525 1.00 98.31 619 ILE A C 1
ATOM 4909 O O . ILE A 1 619 ? -3.351 12.853 18.823 1.00 98.31 619 ILE A O 1
ATOM 4913 N N . TYR A 1 620 ? -3.251 13.816 20.843 1.00 98.06 620 TYR A N 1
ATOM 4914 C CA . TYR A 1 620 ? -2.915 12.569 21.524 1.00 98.06 620 TYR A CA 1
ATOM 4915 C C . TYR A 1 620 ? -3.449 12.509 22.950 1.00 98.06 620 TYR A C 1
ATOM 4917 O O . TYR A 1 620 ? -3.624 13.516 23.632 1.00 98.06 620 TYR A O 1
ATOM 4925 N N . ARG A 1 621 ? -3.667 11.285 23.419 1.00 96.44 621 ARG A N 1
ATOM 4926 C CA . ARG A 1 621 ? -3.968 10.967 24.810 1.00 96.44 621 ARG A CA 1
ATOM 4927 C C . ARG A 1 621 ? -2.689 10.566 25.528 1.00 96.44 621 ARG A C 1
ATOM 4929 O O . ARG A 1 621 ? -2.022 9.626 25.097 1.00 96.44 621 ARG A O 1
ATOM 4936 N N . ASN A 1 622 ? -2.390 11.232 26.639 1.00 96.00 622 ASN A N 1
ATOM 4937 C CA . ASN A 1 622 ? -1.390 10.781 27.601 1.00 96.00 622 ASN A CA 1
ATOM 4938 C C . ASN A 1 622 ? -2.064 9.861 28.634 1.00 96.00 622 ASN A C 1
ATOM 4940 O O . ASN A 1 622 ? -3.029 10.262 29.280 1.00 96.00 622 ASN A O 1
ATOM 4944 N N . HIS A 1 623 ? -1.589 8.620 28.766 1.00 95.81 623 HIS A N 1
ATOM 4945 C CA . HIS A 1 623 ? -2.092 7.655 29.756 1.00 95.81 623 HIS A CA 1
ATOM 4946 C C . HIS A 1 623 ? -1.329 7.721 31.090 1.00 95.81 623 HIS A C 1
ATOM 4948 O O . HIS A 1 623 ? -1.639 6.962 32.006 1.00 95.81 623 HIS A O 1
ATOM 4954 N N . GLY A 1 624 ? -0.344 8.613 31.206 1.00 95.25 624 GLY A N 1
ATOM 4955 C CA . GLY A 1 624 ? 0.568 8.723 32.339 1.00 95.25 624 GLY A CA 1
ATOM 4956 C C . GLY A 1 624 ? 1.733 7.735 32.262 1.00 95.25 624 GLY A C 1
ATOM 4957 O O . GLY A 1 624 ? 1.909 7.019 31.272 1.00 95.25 624 GLY A O 1
ATOM 4958 N N . ILE A 1 625 ? 2.541 7.709 33.324 1.00 96.75 625 ILE A N 1
ATOM 4959 C CA . ILE A 1 625 ? 3.705 6.822 33.474 1.00 96.75 625 ILE A CA 1
ATOM 4960 C C . ILE A 1 625 ? 3.246 5.423 33.895 1.00 96.75 625 ILE A C 1
ATOM 4962 O O . ILE A 1 625 ? 2.510 5.279 34.870 1.00 96.75 625 ILE A O 1
ATOM 4966 N N . ASP A 1 626 ? 3.711 4.396 33.176 1.00 95.88 626 ASP A N 1
ATOM 4967 C CA . ASP A 1 626 ? 3.424 2.977 33.440 1.00 95.88 626 ASP A CA 1
ATOM 4968 C C . ASP A 1 626 ? 1.952 2.664 33.794 1.00 95.88 626 ASP A C 1
ATOM 4970 O O . ASP A 1 626 ? 1.678 1.998 34.811 1.00 95.88 626 ASP A O 1
ATOM 4974 N N . PRO A 1 627 ? 0.986 3.105 32.960 1.00 97.00 627 PRO A N 1
ATOM 4975 C CA . PRO A 1 627 ? -0.428 2.863 33.209 1.00 97.00 627 PRO A CA 1
ATOM 4976 C C . PRO A 1 627 ? -0.708 1.364 33.319 1.00 97.00 627 PRO A C 1
ATOM 4978 O O . PRO A 1 627 ? 0.035 0.528 32.798 1.00 97.00 627 PRO A O 1
ATOM 4981 N N . LYS A 1 628 ? -1.793 1.004 34.010 1.00 96.19 628 LYS A N 1
ATOM 4982 C CA . LYS A 1 628 ? -2.191 -0.405 34.196 1.00 96.19 628 LYS A CA 1
ATOM 4983 C C . LYS A 1 628 ? -3.393 -0.819 33.357 1.00 96.19 628 LYS A C 1
ATOM 4985 O O . LYS A 1 628 ? -3.454 -1.969 32.937 1.00 96.19 628 LYS A O 1
ATOM 4990 N N . ASP A 1 629 ? -4.326 0.097 33.113 1.00 95.19 629 ASP A N 1
ATOM 4991 C CA . ASP A 1 629 ? -5.540 -0.160 32.328 1.00 95.19 629 ASP A CA 1
ATOM 4992 C C . ASP A 1 629 ? -6.063 1.134 31.680 1.00 95.19 629 ASP A C 1
ATOM 4994 O O . ASP A 1 629 ? -7.225 1.506 31.837 1.00 95.19 629 ASP A O 1
ATOM 4998 N N . GLY A 1 630 ? -5.184 1.867 30.988 1.00 96.81 630 GLY A N 1
ATOM 4999 C CA . GLY A 1 630 ? -5.572 3.062 30.238 1.00 96.81 630 GLY A CA 1
ATOM 5000 C C . GLY A 1 630 ? -6.539 2.727 29.097 1.00 96.81 630 GLY A C 1
ATOM 5001 O O . GLY A 1 630 ? -6.531 1.617 28.547 1.00 96.81 630 GLY A O 1
ATOM 5002 N N . ARG A 1 631 ? -7.394 3.685 28.736 1.00 97.25 631 ARG A N 1
ATOM 5003 C CA . ARG A 1 631 ? -8.432 3.524 27.708 1.00 97.25 631 ARG A CA 1
ATOM 5004 C C . ARG A 1 631 ? -8.533 4.777 26.853 1.00 97.25 631 ARG A C 1
ATOM 5006 O O . ARG A 1 631 ? -8.117 5.848 27.284 1.00 97.25 631 ARG A O 1
ATOM 5013 N N . TYR A 1 632 ? -9.053 4.609 25.644 1.00 98.19 632 TYR A N 1
ATOM 5014 C CA . TYR A 1 632 ? -9.436 5.721 24.783 1.00 98.19 632 TYR A CA 1
ATOM 5015 C C . TYR A 1 632 ? -10.625 5.356 23.888 1.00 98.19 632 TYR A C 1
ATOM 5017 O O . TYR A 1 632 ? -10.799 4.183 23.527 1.00 98.19 632 TYR A O 1
ATOM 5025 N N . ALA A 1 633 ? -11.406 6.358 23.494 1.00 98.38 633 ALA A N 1
ATOM 5026 C CA . ALA A 1 633 ? -12.410 6.278 22.444 1.00 98.38 633 ALA A CA 1
ATOM 5027 C C . ALA A 1 633 ? -12.516 7.604 21.675 1.00 98.38 633 ALA A C 1
ATOM 5029 O O . ALA A 1 633 ? -12.843 8.643 22.248 1.00 98.38 633 ALA A O 1
ATOM 5030 N N . TYR A 1 634 ? -12.292 7.567 20.362 1.00 98.56 634 TYR A N 1
ATOM 5031 C CA . TYR A 1 634 ? -12.403 8.745 19.498 1.00 98.56 634 TYR A CA 1
ATOM 5032 C C . TYR A 1 634 ? -12.971 8.388 18.123 1.00 98.56 634 TYR A C 1
ATOM 5034 O O . TYR A 1 634 ? -12.960 7.224 17.715 1.00 98.56 634 TYR A O 1
ATOM 5042 N N . ALA A 1 635 ? -13.465 9.398 17.411 1.00 98.69 635 ALA A N 1
ATOM 5043 C CA . ALA A 1 635 ? -13.863 9.302 16.018 1.00 98.69 635 ALA A CA 1
ATOM 5044 C C . ALA A 1 635 ? -13.075 10.288 15.152 1.00 98.69 635 ALA A C 1
ATOM 5046 O O . ALA A 1 635 ? -12.869 11.442 15.532 1.00 98.69 635 ALA A O 1
ATOM 5047 N N . LEU A 1 636 ? -12.676 9.827 13.971 1.00 98.88 636 LEU A N 1
ATOM 5048 C CA . LEU A 1 636 ? -12.181 10.662 12.882 1.00 98.88 636 LEU A CA 1
ATOM 5049 C C . LEU A 1 636 ? -13.292 10.821 11.848 1.00 98.88 636 LEU A C 1
ATOM 5051 O O . LEU A 1 636 ? -13.896 9.823 11.454 1.00 98.88 636 LEU A O 1
ATOM 5055 N N . LEU A 1 637 ? -13.552 12.051 11.412 1.00 98.69 637 LEU A N 1
ATOM 5056 C CA . LEU A 1 637 ? -14.554 12.398 10.404 1.00 98.69 637 LEU A CA 1
ATOM 5057 C C . LEU A 1 637 ? -13.860 13.124 9.240 1.00 98.69 637 LEU A C 1
ATOM 5059 O O . LEU A 1 637 ? -13.908 14.357 9.161 1.00 98.69 637 LEU A O 1
ATOM 5063 N N . PRO A 1 638 ? -13.157 12.393 8.359 1.00 98.38 638 PRO A N 1
ATOM 5064 C CA . PRO A 1 638 ? -12.437 13.014 7.259 1.00 98.38 638 PRO A CA 1
ATOM 5065 C C . PRO A 1 638 ? -13.420 13.684 6.293 1.00 98.38 638 PRO A C 1
ATOM 5067 O O . PRO A 1 638 ? -14.505 13.170 6.034 1.00 98.38 638 PRO A O 1
ATOM 5070 N N . SER A 1 639 ? -13.036 14.843 5.772 1.00 96.38 639 SER A N 1
ATOM 5071 C CA . SER A 1 639 ? -13.811 15.694 4.859 1.00 96.38 639 SER A CA 1
ATOM 5072 C C . SER A 1 639 ? -15.096 16.328 5.416 1.00 96.38 639 SER A C 1
ATOM 5074 O O . SER A 1 639 ? -15.602 17.253 4.777 1.00 96.38 639 SER A O 1
ATOM 5076 N N . ALA A 1 640 ? -15.556 15.947 6.614 1.00 97.81 640 ALA A N 1
ATOM 5077 C CA . ALA A 1 640 ? -16.714 16.559 7.269 1.00 97.81 640 ALA A CA 1
ATOM 5078 C C . ALA A 1 640 ? -16.511 18.060 7.525 1.00 97.81 640 ALA A C 1
ATOM 5080 O O . ALA A 1 640 ? -15.397 18.516 7.778 1.00 97.81 640 ALA A O 1
ATOM 5081 N N . SER A 1 641 ? -17.595 18.825 7.481 1.00 97.38 641 SER A N 1
ATOM 5082 C CA . SER A 1 641 ? -17.660 20.222 7.912 1.00 97.38 641 SER A CA 1
ATOM 5083 C C . SER A 1 641 ? -17.589 20.361 9.438 1.00 97.38 641 SER A C 1
ATOM 5085 O O . SER A 1 641 ? -17.748 19.398 10.196 1.00 97.38 641 SER A O 1
ATOM 5087 N N . SER A 1 642 ? -17.368 21.591 9.903 1.00 97.62 642 SER A N 1
ATOM 5088 C CA . SER A 1 642 ? -17.405 21.925 11.330 1.00 97.62 642 SER A CA 1
ATOM 5089 C C . SER A 1 642 ? -18.794 21.648 11.926 1.00 97.62 642 SER A C 1
ATOM 5091 O O . SER A 1 642 ? -18.918 21.088 13.015 1.00 97.62 642 SER A O 1
ATOM 5093 N N . GLU A 1 643 ? -19.855 21.952 11.173 1.00 98.00 643 GLU A N 1
ATOM 5094 C CA . GLU A 1 643 ? -21.247 21.718 11.551 1.00 98.00 643 GLU A CA 1
ATOM 5095 C C . GLU A 1 643 ? -21.572 20.227 11.686 1.00 98.00 643 GLU A C 1
ATOM 5097 O O . GLU A 1 643 ? -22.107 19.827 12.721 1.00 98.00 643 GLU A O 1
ATOM 5102 N N . GLU A 1 644 ? -21.206 19.406 10.696 1.00 97.88 644 GLU A N 1
ATOM 5103 C CA . GLU A 1 644 ? -21.386 17.944 10.746 1.00 97.88 644 GLU A CA 1
ATOM 5104 C C . GLU A 1 644 ? -20.585 17.324 11.897 1.00 97.88 644 GLU A C 1
ATOM 5106 O O . GLU A 1 644 ? -21.053 16.408 12.572 1.00 97.88 644 GLU A O 1
ATOM 5111 N N . THR A 1 645 ? -19.389 17.855 12.173 1.00 98.38 645 THR A N 1
ATOM 5112 C CA . THR A 1 645 ? -18.562 17.406 13.301 1.00 98.38 645 THR A CA 1
ATOM 5113 C C . THR A 1 645 ? -19.241 17.703 14.636 1.00 98.38 645 THR A C 1
ATOM 5115 O O . THR A 1 645 ? -19.315 16.832 15.506 1.00 98.38 645 THR A O 1
ATOM 5118 N N . ARG A 1 646 ? -19.788 18.913 14.796 1.00 97.81 646 ARG A N 1
ATOM 5119 C CA . ARG A 1 646 ? -20.554 19.302 15.985 1.00 97.81 646 ARG A CA 1
ATOM 5120 C C . ARG A 1 646 ? -21.807 18.445 16.157 1.00 97.81 646 ARG A C 1
ATOM 5122 O O . ARG A 1 646 ? -22.123 18.057 17.282 1.00 97.81 646 ARG A O 1
ATOM 5129 N N . GLU A 1 647 ? -22.526 18.164 15.072 1.00 97.50 647 GLU A N 1
ATOM 5130 C CA . GLU A 1 647 ? -23.713 17.305 15.093 1.00 97.50 647 GLU A CA 1
ATOM 5131 C C . GLU A 1 647 ? -23.352 15.891 15.549 1.00 97.50 647 GLU A C 1
ATOM 5133 O O . GLU A 1 647 ? -23.947 15.392 16.505 1.00 97.50 647 GLU A O 1
ATOM 5138 N N . PHE A 1 648 ? -22.305 15.297 14.970 1.00 96.69 648 PHE A N 1
ATOM 5139 C CA . PHE A 1 648 ? -21.807 13.989 15.390 1.00 96.69 648 PHE A CA 1
ATOM 5140 C C . PHE A 1 648 ? -21.405 13.981 16.869 1.00 96.69 648 PHE A C 1
ATOM 5142 O O . PHE A 1 648 ? -21.707 13.030 17.581 1.00 96.69 648 PHE A O 1
ATOM 5149 N N . ALA A 1 649 ? -20.738 15.029 17.358 1.00 95.75 649 ALA A N 1
ATOM 5150 C CA . ALA A 1 649 ? -20.345 15.125 18.763 1.00 95.75 649 ALA A CA 1
ATOM 5151 C C . ALA A 1 649 ? -21.546 15.250 19.716 1.00 95.75 649 ALA A C 1
ATOM 5153 O O . ALA A 1 649 ? -21.511 14.737 20.834 1.00 95.75 649 ALA A O 1
ATOM 5154 N N . THR A 1 650 ? -22.619 15.912 19.274 1.00 94.38 650 THR A N 1
ATOM 5155 C CA . THR A 1 650 ? -23.826 16.154 20.081 1.00 94.38 650 THR A CA 1
ATOM 5156 C C . THR A 1 650 ? -24.768 14.954 20.076 1.00 94.38 650 THR A C 1
ATOM 5158 O O . THR A 1 650 ? -25.411 14.649 21.080 1.00 94.38 650 THR A O 1
ATOM 5161 N N . THR A 1 651 ? -24.883 14.266 18.944 1.00 92.44 651 THR A N 1
ATOM 5162 C CA . THR A 1 651 ? -25.746 13.095 18.769 1.00 92.44 651 THR A CA 1
ATOM 5163 C C . THR A 1 651 ? -24.992 12.043 17.959 1.00 92.44 651 THR A C 1
ATOM 5165 O O . THR A 1 651 ? -25.243 11.879 16.763 1.00 92.44 651 THR A O 1
ATOM 5168 N N . PRO A 1 652 ? -24.040 11.330 18.590 1.00 90.62 652 PRO A N 1
ATOM 5169 C CA . PRO A 1 652 ? -23.260 10.325 17.890 1.00 90.62 652 PRO A CA 1
ATOM 5170 C C . PRO A 1 652 ? -24.187 9.235 17.337 1.00 90.62 652 PRO A C 1
ATOM 5172 O O . PRO A 1 652 ? -24.956 8.651 18.103 1.00 90.62 652 PRO A O 1
ATOM 5175 N N . PRO A 1 653 ? -24.090 8.876 16.044 1.00 89.75 653 PRO A N 1
ATOM 5176 C CA . PRO A 1 653 ? -24.860 7.770 15.470 1.00 89.75 653 PRO A CA 1
ATOM 5177 C C . PRO A 1 653 ? -24.346 6.394 15.939 1.00 89.75 653 PRO A C 1
ATOM 5179 O O . PRO A 1 653 ? -24.815 5.350 15.489 1.00 89.75 653 PRO A O 1
ATOM 5182 N N . VAL A 1 654 ? -23.338 6.388 16.815 1.00 92.94 654 VAL A N 1
ATOM 5183 C CA . VAL A 1 654 ? -22.677 5.208 17.363 1.00 92.94 654 VAL A CA 1
ATOM 5184 C C . VAL A 1 654 ? -22.862 5.159 18.873 1.00 92.94 654 VAL A C 1
ATOM 5186 O O . VAL A 1 654 ? -22.669 6.150 19.573 1.00 92.94 654 VAL A O 1
ATOM 5189 N N . ASN A 1 655 ? -23.166 3.975 19.389 1.00 94.44 655 ASN A N 1
ATOM 5190 C CA . ASN A 1 655 ? -23.185 3.685 20.814 1.00 94.44 655 ASN A CA 1
ATOM 5191 C C . ASN A 1 655 ? -22.023 2.740 21.148 1.00 94.44 655 ASN A C 1
ATOM 5193 O O . ASN A 1 655 ? -21.953 1.628 20.620 1.00 94.44 655 ASN A O 1
ATOM 5197 N N . ILE A 1 656 ? -21.098 3.163 22.014 1.00 96.38 656 ILE A N 1
ATOM 5198 C CA . ILE A 1 656 ? -20.005 2.302 22.486 1.00 96.38 656 ILE A CA 1
ATOM 5199 C C . ILE A 1 656 ? -20.562 1.403 23.583 1.00 96.38 656 ILE A C 1
ATOM 5201 O O . ILE A 1 656 ? -20.795 1.835 24.709 1.00 96.38 656 ILE A O 1
ATOM 5205 N N . THR A 1 657 ? -20.751 0.129 23.264 1.00 94.94 657 THR A N 1
ATOM 5206 C CA . THR A 1 657 ? -21.402 -0.810 24.184 1.00 94.94 657 THR A CA 1
ATOM 5207 C C . THR A 1 657 ? -20.388 -1.484 25.097 1.00 94.94 657 THR A C 1
ATOM 5209 O O . THR A 1 657 ? -20.685 -1.771 26.254 1.00 94.94 657 THR A O 1
ATOM 5212 N N . HIS A 1 658 ? -19.169 -1.701 24.594 1.00 97.00 658 HIS A N 1
ATOM 5213 C CA . HIS A 1 658 ? -18.061 -2.271 25.350 1.00 97.00 658 HIS A CA 1
ATOM 5214 C C . HIS A 1 658 ? -16.733 -1.657 24.901 1.00 97.00 658 HIS A C 1
ATOM 5216 O O . HIS A 1 658 ? -16.450 -1.574 23.709 1.00 97.00 658 HIS A O 1
ATOM 5222 N N . ASN A 1 659 ? -15.871 -1.308 25.856 1.00 98.06 659 ASN A N 1
ATOM 5223 C CA . ASN A 1 659 ? -14.470 -0.982 25.590 1.00 98.06 659 ASN A CA 1
ATOM 5224 C C . ASN A 1 659 ? -13.586 -1.507 26.728 1.00 98.06 659 ASN A C 1
ATOM 5226 O O . ASN A 1 659 ? -13.216 -0.769 27.638 1.00 98.06 659 ASN A O 1
ATOM 5230 N N . THR A 1 660 ? -13.326 -2.815 26.727 1.00 97.81 660 THR A N 1
ATOM 5231 C CA . THR A 1 660 ? -12.550 -3.527 27.757 1.00 97.81 660 THR A CA 1
ATOM 5232 C C . THR A 1 660 ? -11.453 -4.383 27.113 1.00 97.81 660 THR A C 1
ATOM 5234 O O . THR A 1 660 ? -11.577 -4.730 25.937 1.00 97.81 660 THR A O 1
ATOM 5237 N N . PRO A 1 661 ? -10.429 -4.835 27.864 1.00 97.06 661 PRO A N 1
ATOM 5238 C CA . PRO A 1 661 ? -9.408 -5.745 27.326 1.00 97.06 661 PRO A CA 1
ATOM 5239 C C . PRO A 1 661 ? -9.940 -7.109 26.844 1.00 97.06 661 PRO A C 1
ATOM 5241 O O . PRO A 1 661 ? -9.222 -7.850 26.178 1.00 97.06 661 PRO A O 1
ATOM 5244 N N . ARG A 1 662 ? -11.182 -7.467 27.205 1.00 97.31 662 ARG A N 1
ATOM 5245 C CA . ARG A 1 662 ? -11.839 -8.732 26.829 1.00 97.31 662 ARG A CA 1
ATOM 5246 C C . ARG A 1 662 ? -12.768 -8.595 25.623 1.00 97.31 662 ARG A C 1
ATOM 5248 O O . ARG A 1 662 ? -12.966 -9.560 24.890 1.00 97.31 662 ARG A O 1
ATOM 5255 N N . LEU A 1 663 ? -13.336 -7.407 25.426 1.00 98.06 663 LEU A N 1
ATOM 5256 C CA . LEU A 1 663 ? -14.364 -7.133 24.427 1.00 98.06 663 LEU A CA 1
ATOM 5257 C C . LEU A 1 663 ? -14.409 -5.638 24.105 1.00 98.06 663 LEU A C 1
ATOM 5259 O O . LEU A 1 663 ? -14.525 -4.813 25.018 1.00 98.06 663 LEU A O 1
ATOM 5263 N N . GLN A 1 664 ? -14.364 -5.313 22.815 1.00 98.75 664 GLN A N 1
ATOM 5264 C CA . GLN A 1 664 ? -14.581 -3.966 22.288 1.00 98.75 664 GLN A CA 1
ATOM 5265 C C . GLN A 1 664 ? -15.679 -4.018 21.231 1.00 98.75 664 GLN A C 1
ATOM 5267 O O . GLN A 1 664 ? -15.581 -4.810 20.296 1.00 98.75 664 GLN A O 1
ATOM 5272 N N . ALA A 1 665 ? -16.725 -3.211 21.390 1.00 98.44 665 ALA A N 1
ATOM 5273 C CA . ALA A 1 665 ? -17.893 -3.261 20.526 1.00 98.44 665 ALA A CA 1
ATOM 5274 C C . ALA A 1 665 ? -18.608 -1.914 20.423 1.00 98.44 665 ALA A C 1
ATOM 5276 O O . ALA A 1 665 ? -18.752 -1.191 21.416 1.00 98.44 665 ALA A O 1
ATOM 5277 N N . ILE A 1 666 ? -19.125 -1.639 19.228 1.00 97.50 666 ILE A N 1
ATOM 5278 C CA . ILE A 1 666 ? -20.043 -0.534 18.964 1.00 97.50 666 ILE A CA 1
ATOM 5279 C C . ILE A 1 666 ? -21.349 -1.065 18.386 1.00 97.50 666 ILE A C 1
ATOM 5281 O O . ILE A 1 666 ? -21.383 -2.095 17.710 1.00 97.50 666 ILE A O 1
ATOM 5285 N N . GLN A 1 667 ? -22.413 -0.317 18.625 1.00 93.81 667 GLN A N 1
ATOM 5286 C CA . GLN A 1 667 ? -23.638 -0.377 17.853 1.00 93.81 667 GLN A CA 1
ATOM 5287 C C . GLN A 1 667 ? -23.712 0.862 16.959 1.00 93.81 667 GLN A C 1
ATOM 5289 O O . GLN A 1 667 ? -23.513 1.976 17.431 1.00 93.81 667 GLN A O 1
ATOM 5294 N N . PHE A 1 668 ? -24.008 0.658 15.681 1.00 89.81 668 PHE A N 1
ATOM 5295 C CA . PHE A 1 668 ? -24.249 1.697 14.687 1.00 89.81 668 PHE A CA 1
ATOM 5296 C C . PHE A 1 668 ? -25.537 1.338 13.943 1.00 89.81 668 PHE A C 1
ATOM 5298 O O . PHE A 1 668 ? -25.572 0.347 13.209 1.00 89.81 668 PHE A O 1
ATOM 5305 N N . ASN A 1 669 ? -26.607 2.106 14.168 1.00 84.56 669 ASN A N 1
ATOM 5306 C CA . ASN A 1 669 ? -27.957 1.791 13.685 1.00 84.56 669 ASN A CA 1
ATOM 5307 C C . ASN A 1 669 ? -28.348 0.325 14.016 1.00 84.56 669 ASN A C 1
ATOM 5309 O O . ASN A 1 669 ? -28.147 -0.171 15.130 1.00 84.56 669 ASN A O 1
ATOM 5313 N N . ASN A 1 670 ? -28.833 -0.415 13.013 1.00 85.12 670 ASN A N 1
ATOM 5314 C CA . ASN A 1 670 ? -29.160 -1.840 13.084 1.00 85.12 670 ASN A CA 1
ATOM 5315 C C . ASN A 1 670 ? -27.946 -2.765 12.865 1.00 85.12 670 ASN A C 1
ATOM 5317 O O . ASN A 1 670 ? -28.086 -3.844 12.292 1.00 85.12 670 ASN A O 1
ATOM 5321 N N . THR A 1 671 ? -26.737 -2.353 13.246 1.00 90.75 671 THR A N 1
ATOM 5322 C CA . THR A 1 671 ? -25.523 -3.172 13.119 1.00 90.75 671 THR A CA 1
ATOM 5323 C C . THR A 1 671 ? -24.704 -3.114 14.401 1.00 90.75 671 THR A C 1
ATOM 5325 O O . THR A 1 671 ? -24.474 -2.046 14.964 1.00 90.75 671 THR A O 1
ATOM 5328 N N . VAL A 1 672 ? -24.238 -4.270 14.860 1.00 95.62 672 VAL A N 1
ATOM 5329 C CA . VAL A 1 672 ? -23.281 -4.398 15.958 1.00 95.62 672 VAL A CA 1
ATOM 5330 C C . VAL A 1 672 ? -21.974 -4.932 15.397 1.00 95.62 672 VAL A C 1
ATOM 5332 O O . VAL A 1 672 ? -21.954 -5.903 14.642 1.00 95.62 672 VAL A O 1
ATOM 5335 N N . MET A 1 673 ? -20.875 -4.290 15.775 1.00 97.88 673 MET A N 1
ATOM 5336 C CA . MET A 1 673 ? -19.520 -4.644 15.363 1.00 97.88 673 MET A CA 1
ATOM 5337 C C . MET A 1 673 ? -18.699 -4.880 16.626 1.00 97.88 673 MET A C 1
ATOM 5339 O O . MET A 1 673 ? -18.718 -4.040 17.527 1.00 97.88 673 MET A O 1
ATOM 5343 N N . ALA A 1 674 ? -17.992 -6.005 16.718 1.00 98.50 674 ALA A N 1
ATOM 5344 C CA . ALA A 1 674 ? -17.293 -6.388 17.937 1.00 98.50 674 ALA A CA 1
ATOM 5345 C C . ALA A 1 674 ? -16.023 -7.208 17.684 1.00 98.50 674 ALA A C 1
ATOM 5347 O O . ALA A 1 674 ? -16.015 -8.155 16.899 1.00 98.50 674 ALA A O 1
ATOM 5348 N N . ASN A 1 675 ? -14.971 -6.897 18.439 1.00 98.75 675 ASN A N 1
ATOM 5349 C CA . ASN A 1 675 ? -13.817 -7.769 18.621 1.00 98.75 675 ASN A CA 1
ATOM 5350 C C . ASN A 1 675 ? -13.910 -8.443 19.993 1.00 98.75 675 ASN A C 1
ATOM 5352 O O . ASN A 1 675 ? -13.790 -7.794 21.039 1.00 98.75 675 ASN A O 1
ATOM 5356 N N . PHE A 1 676 ? -14.110 -9.758 19.978 1.00 98.50 676 PHE A N 1
ATOM 5357 C CA . PHE A 1 676 ? -14.067 -10.622 21.151 1.00 98.50 676 PHE A CA 1
ATOM 5358 C C . PHE A 1 676 ? -12.638 -11.130 21.337 1.00 98.50 676 PHE A C 1
ATOM 5360 O O . PHE A 1 676 ? -12.246 -12.128 20.740 1.00 98.50 676 PHE A O 1
ATOM 5367 N N . TRP A 1 677 ? -11.853 -10.461 22.183 1.00 98.06 677 TRP A N 1
ATOM 5368 C CA . TRP A 1 677 ? -10.491 -10.894 22.541 1.00 98.06 677 TRP A CA 1
ATOM 5369 C C . TRP A 1 677 ? -10.488 -12.190 23.364 1.00 98.06 677 TRP A C 1
ATOM 5371 O O . TRP A 1 677 ? -9.505 -12.926 23.406 1.00 98.06 677 TRP A O 1
ATOM 5381 N N . SER A 1 678 ? -11.613 -12.455 24.022 1.00 95.81 678 SER A N 1
ATOM 5382 C CA . SER A 1 678 ? -11.975 -13.682 24.726 1.00 95.81 678 SER A CA 1
ATOM 5383 C C . SER A 1 678 ? -13.467 -13.951 24.509 1.00 95.81 678 SER A C 1
ATOM 5385 O O . SER A 1 678 ? -14.185 -13.048 24.079 1.00 95.81 678 SER A O 1
ATOM 5387 N N . GLY A 1 679 ? -13.952 -15.150 24.843 1.00 92.12 679 GLY A N 1
ATOM 5388 C CA . GLY A 1 679 ? -15.385 -15.442 24.773 1.00 92.12 679 GLY A CA 1
ATOM 5389 C C . GLY A 1 679 ? -16.239 -14.442 25.572 1.00 92.12 679 GLY A C 1
ATOM 5390 O O . GLY A 1 679 ? -15.807 -13.925 26.605 1.00 92.12 679 GLY A O 1
ATOM 5391 N N . GLY A 1 680 ? -17.445 -14.154 25.086 1.00 95.44 680 GLY A N 1
ATOM 5392 C CA . GLY A 1 680 ? -18.346 -13.159 25.667 1.00 95.44 680 GLY A CA 1
ATOM 5393 C C . GLY A 1 680 ? -19.717 -13.121 24.992 1.00 95.44 680 GLY A C 1
ATOM 5394 O O . GLY A 1 680 ? -19.957 -13.816 24.007 1.00 95.44 680 GLY A O 1
ATOM 5395 N N . THR A 1 681 ? -20.614 -12.284 25.516 1.00 94.88 681 THR A N 1
ATOM 5396 C CA . THR A 1 681 ? -22.002 -12.167 25.043 1.00 94.88 681 THR A CA 1
ATOM 5397 C C . THR A 1 681 ? -22.380 -10.711 24.821 1.00 94.88 681 THR A C 1
ATOM 5399 O O . THR A 1 681 ? -22.122 -9.872 25.681 1.00 94.88 681 THR A O 1
ATOM 5402 N N . ILE A 1 682 ? -23.042 -10.433 23.698 1.00 93.50 682 ILE A N 1
ATOM 5403 C CA . ILE A 1 682 ? -23.700 -9.163 23.402 1.00 93.50 682 ILE A CA 1
ATOM 5404 C C . ILE A 1 682 ? -25.125 -9.455 22.919 1.00 93.50 682 ILE A C 1
ATOM 5406 O O . ILE A 1 682 ? -25.319 -10.077 21.875 1.00 93.50 682 ILE A O 1
ATOM 5410 N N . GLY A 1 683 ? -26.129 -8.983 23.662 1.00 88.38 683 GLY A N 1
ATOM 5411 C CA . GLY A 1 683 ? -27.535 -9.220 23.328 1.00 88.38 683 GLY A CA 1
ATOM 5412 C C . GLY A 1 683 ? -27.839 -10.716 23.208 1.00 88.38 683 GLY A C 1
ATOM 5413 O O . GLY A 1 683 ? -27.621 -11.474 24.153 1.00 88.38 683 GLY A O 1
ATOM 5414 N N . TYR A 1 684 ? -28.321 -11.131 22.038 1.00 89.31 684 TYR A N 1
ATOM 5415 C CA . TYR A 1 684 ? -28.655 -12.524 21.727 1.00 89.31 684 TYR A CA 1
ATOM 5416 C C . TYR A 1 684 ? -27.482 -13.364 21.215 1.00 89.31 684 TYR A C 1
ATOM 5418 O O . TYR A 1 684 ? -27.650 -14.566 21.010 1.00 89.31 684 TYR A O 1
ATOM 5426 N N . LEU A 1 685 ? -26.309 -12.764 21.002 1.00 94.75 685 LEU A N 1
ATOM 5427 C CA . LEU A 1 685 ? -25.152 -13.440 20.432 1.00 94.75 685 LEU A CA 1
ATOM 5428 C C . LEU A 1 685 ? -24.076 -13.676 21.494 1.00 94.75 685 LEU A C 1
ATOM 5430 O O . LEU A 1 685 ? -23.577 -12.745 22.125 1.00 94.75 685 LEU A O 1
ATOM 5434 N N . THR A 1 686 ? -23.667 -14.931 21.646 1.00 96.75 686 THR A N 1
ATOM 5435 C CA . THR A 1 686 ? -22.511 -15.348 22.442 1.00 96.75 686 THR A CA 1
ATOM 5436 C C . THR A 1 686 ? -21.424 -15.877 21.521 1.00 96.75 686 THR A C 1
ATOM 5438 O O . THR A 1 686 ? -21.630 -16.866 20.820 1.00 96.75 686 THR A O 1
ATOM 5441 N N . ALA A 1 687 ? -20.244 -15.266 21.565 1.00 97.62 687 ALA A N 1
ATOM 5442 C CA . ALA A 1 687 ? -19.034 -15.817 20.973 1.00 97.62 687 ALA A CA 1
ATOM 5443 C C . ALA A 1 687 ? -18.304 -16.650 22.032 1.00 97.62 687 ALA A C 1
ATOM 5445 O O . ALA A 1 687 ? -17.883 -16.129 23.063 1.00 97.62 687 ALA A O 1
ATOM 5446 N N . VAL A 1 688 ? -18.165 -17.955 21.808 1.00 96.50 688 VAL A N 1
ATOM 5447 C CA . VAL A 1 688 ? -17.436 -18.845 22.732 1.00 96.50 688 VAL A CA 1
ATOM 5448 C C . VAL A 1 688 ? -15.934 -18.702 22.527 1.00 96.50 688 VAL A C 1
ATOM 5450 O O . VAL A 1 688 ? -15.151 -18.693 23.474 1.00 96.50 688 VAL A O 1
ATOM 5453 N N . THR A 1 689 ? -15.544 -18.601 21.263 1.00 94.69 689 THR A N 1
ATOM 5454 C CA . THR A 1 689 ? -14.164 -18.456 20.818 1.00 94.69 689 THR A CA 1
ATOM 5455 C C . THR A 1 689 ? -13.868 -16.992 20.499 1.00 94.69 689 THR A C 1
ATOM 5457 O O . THR A 1 689 ? -14.752 -16.303 19.981 1.00 94.69 689 THR A O 1
ATOM 5460 N N . PRO A 1 690 ? -12.633 -16.523 20.740 1.00 96.00 690 PRO A N 1
ATOM 5461 C CA . PRO A 1 690 ? -12.200 -15.216 20.270 1.00 96.00 690 PRO A CA 1
ATOM 5462 C C . PRO A 1 690 ? -12.442 -15.057 18.760 1.00 96.00 690 PRO A C 1
ATOM 5464 O O . PRO A 1 690 ? -12.115 -15.958 17.989 1.00 96.00 690 PRO A O 1
ATOM 5467 N N . CYS A 1 691 ? -13.047 -13.948 18.342 1.00 97.94 691 CYS A N 1
ATOM 5468 C CA . CYS A 1 691 ? -13.277 -13.636 16.929 1.00 97.94 691 CYS A CA 1
ATOM 5469 C C . CYS A 1 691 ? -13.477 -12.133 16.685 1.00 97.94 691 CYS A C 1
ATOM 5471 O O . CYS A 1 691 ? -13.777 -11.368 17.608 1.00 97.94 691 CYS A O 1
ATOM 5473 N N . SER A 1 692 ? -13.332 -11.724 15.425 1.00 98.31 692 SER A N 1
ATOM 5474 C CA . SER A 1 692 ? -13.876 -10.458 14.931 1.00 98.31 692 SER A CA 1
ATOM 5475 C C . SER A 1 692 ? -15.235 -10.743 14.301 1.00 98.31 692 SER A C 1
ATOM 5477 O O . SER A 1 692 ? -15.362 -11.699 13.534 1.00 98.31 692 SER A O 1
ATOM 5479 N N . ILE A 1 693 ? -16.264 -9.972 14.650 1.00 98.06 693 ILE A N 1
ATOM 5480 C CA . ILE A 1 693 ? -17.635 -10.243 14.216 1.00 98.06 693 ILE A CA 1
ATOM 5481 C C . ILE A 1 693 ? -18.419 -8.955 13.971 1.00 98.06 693 ILE A C 1
ATOM 5483 O O . ILE A 1 693 ? -18.307 -7.971 14.697 1.00 98.06 693 ILE A O 1
ATOM 5487 N N . THR A 1 694 ? -19.245 -8.968 12.931 1.00 97.50 694 THR A N 1
ATOM 5488 C CA . THR A 1 694 ? -20.277 -7.961 12.686 1.00 97.50 694 THR A CA 1
ATOM 5489 C C . THR A 1 694 ? -21.590 -8.658 12.373 1.00 97.50 694 THR A C 1
ATOM 5491 O O . THR A 1 694 ? -21.612 -9.619 11.603 1.00 97.50 694 THR A O 1
ATOM 5494 N N . TRP A 1 695 ? -22.682 -8.188 12.967 1.00 94.81 695 TRP A N 1
ATOM 5495 C CA . TRP A 1 695 ? -24.021 -8.666 12.651 1.00 94.81 695 TRP A CA 1
ATOM 5496 C C . TRP A 1 695 ? -25.026 -7.529 12.631 1.00 94.81 695 TRP A C 1
ATOM 5498 O O . TRP A 1 695 ? -24.904 -6.554 13.370 1.00 94.81 695 TRP A O 1
ATOM 5508 N N . GLY A 1 696 ? -26.025 -7.652 11.772 1.00 92.06 696 GLY A N 1
ATOM 5509 C CA . GLY A 1 696 ? -27.009 -6.602 11.581 1.00 92.06 696 GLY A CA 1
ATOM 5510 C C . GLY A 1 696 ? -28.072 -6.978 10.570 1.00 92.06 696 GLY A C 1
ATOM 5511 O O . GLY A 1 696 ? -27.951 -7.984 9.858 1.00 92.06 696 GLY A O 1
ATOM 5512 N N . TYR A 1 697 ? -29.114 -6.157 10.514 1.00 88.31 697 TYR A N 1
ATOM 5513 C CA . TYR A 1 697 ? -30.169 -6.336 9.529 1.00 88.31 697 TYR A CA 1
ATOM 5514 C C . TYR A 1 697 ? -29.709 -5.947 8.119 1.00 88.31 697 TYR A C 1
ATOM 5516 O O . TYR A 1 697 ? -28.773 -5.167 7.920 1.00 88.31 697 TYR A O 1
ATOM 5524 N N . SER A 1 698 ? -30.292 -6.608 7.122 1.00 83.12 698 SER A N 1
ATOM 5525 C CA . SER A 1 698 ? -29.834 -6.568 5.737 1.00 83.12 698 SER A CA 1
ATOM 5526 C C . SER A 1 698 ? -30.919 -7.006 4.755 1.00 83.12 698 SER A C 1
ATOM 5528 O O . SER A 1 698 ? -31.891 -7.660 5.125 1.00 83.12 698 SER A O 1
ATOM 5530 N N . GLY A 1 699 ? -30.712 -6.694 3.474 1.00 79.12 699 GLY A N 1
ATOM 5531 C CA . GLY A 1 699 ? -31.688 -6.948 2.414 1.00 79.12 699 GLY A CA 1
ATOM 5532 C C . GLY A 1 699 ? -32.683 -5.799 2.256 1.00 79.12 699 GLY A C 1
ATOM 5533 O O . GLY A 1 699 ? -32.630 -4.814 2.988 1.00 79.12 699 GLY A O 1
ATOM 5534 N N . VAL A 1 700 ? -33.566 -5.917 1.263 1.00 75.81 700 VAL A N 1
ATOM 5535 C CA . VAL A 1 700 ? -34.679 -4.974 1.093 1.00 75.81 700 VAL A CA 1
ATOM 5536 C C . VAL A 1 700 ? -35.565 -5.061 2.332 1.00 75.81 700 VAL A C 1
ATOM 5538 O O . VAL A 1 700 ? -35.857 -6.164 2.797 1.00 75.81 700 VAL A O 1
ATOM 5541 N N . GLU A 1 701 ? -35.929 -3.898 2.871 1.00 77.56 701 GLU A N 1
ATOM 5542 C CA . GLU A 1 701 ? -36.731 -3.763 4.089 1.00 77.56 701 GLU A CA 1
ATOM 5543 C C . GLU A 1 701 ? -36.127 -4.436 5.332 1.00 77.56 701 GLU A C 1
ATOM 5545 O O . GLU A 1 701 ? -36.867 -4.644 6.267 1.00 77.56 701 GLU A O 1
ATOM 5550 N N . ASP A 1 702 ? -34.824 -4.755 5.413 1.00 82.94 702 ASP A N 1
ATOM 5551 C CA . ASP A 1 702 ? -34.224 -5.443 6.582 1.00 82.94 702 ASP A CA 1
ATOM 5552 C C . ASP A 1 702 ? -34.724 -6.895 6.801 1.00 82.94 702 ASP A C 1
ATOM 5554 O O . ASP A 1 702 ? -34.777 -7.404 7.927 1.00 82.94 702 ASP A O 1
ATOM 5558 N N . LYS A 1 703 ? -35.060 -7.600 5.709 1.00 88.38 703 LYS A N 1
ATOM 5559 C CA . LYS A 1 703 ? -35.591 -8.980 5.721 1.00 88.38 703 LYS A CA 1
ATOM 5560 C C . LYS A 1 703 ? -34.653 -10.045 6.325 1.00 88.38 703 LYS A C 1
ATOM 5562 O O . LYS A 1 703 ? -35.125 -11.118 6.704 1.00 88.38 703 LYS A O 1
ATOM 5567 N N . TYR A 1 704 ? -33.346 -9.796 6.409 1.00 91.25 704 TYR A N 1
ATOM 5568 C CA . TYR A 1 704 ? -32.371 -10.780 6.892 1.00 91.25 704 TYR A CA 1
ATOM 5569 C C . TYR A 1 704 ? -31.558 -10.275 8.081 1.00 91.25 704 TYR A C 1
ATOM 5571 O O . TYR A 1 704 ? -31.062 -9.149 8.051 1.00 91.25 704 TYR A O 1
ATOM 5579 N N . LEU A 1 705 ? -31.293 -11.150 9.053 1.00 92.44 705 LEU A N 1
ATOM 5580 C CA . LEU A 1 705 ? -30.186 -10.978 9.994 1.00 92.44 705 LEU A CA 1
ATOM 5581 C C . LEU A 1 705 ? -28.934 -11.623 9.399 1.00 92.44 705 LEU A C 1
ATOM 5583 O O . LEU A 1 705 ? -28.875 -12.843 9.251 1.00 92.44 705 LEU A O 1
ATOM 5587 N N . THR A 1 706 ? -27.926 -10.818 9.081 1.00 94.56 706 THR A N 1
ATOM 5588 C CA . THR A 1 706 ? -26.646 -11.318 8.568 1.00 94.56 706 THR A CA 1
ATOM 5589 C C . THR A 1 706 ? -25.591 -11.289 9.670 1.00 94.56 706 THR A C 1
ATOM 5591 O O . THR A 1 706 ? -25.587 -10.397 10.515 1.00 94.56 706 THR A O 1
ATOM 5594 N N . ILE A 1 707 ? -24.675 -12.254 9.646 1.00 96.12 707 ILE A N 1
ATOM 5595 C CA . ILE A 1 707 ? -23.509 -12.358 10.523 1.00 96.12 707 ILE A CA 1
ATOM 5596 C C . ILE A 1 707 ? -22.281 -12.577 9.640 1.00 96.12 707 ILE A C 1
ATOM 5598 O O . ILE A 1 707 ? -22.292 -13.463 8.792 1.00 96.12 707 ILE A O 1
ATOM 5602 N N . SER A 1 708 ? -21.230 -11.779 9.833 1.00 97.06 708 SER A N 1
ATOM 5603 C CA . SER A 1 708 ? -19.912 -11.949 9.211 1.00 97.06 708 SER A CA 1
ATOM 5604 C C . SER A 1 708 ? -18.857 -12.063 10.300 1.00 97.06 708 SER A C 1
ATOM 5606 O O . SER A 1 708 ? -18.865 -11.279 11.249 1.00 97.06 708 SER A O 1
ATOM 5608 N N . VAL A 1 709 ? -17.971 -13.047 10.179 1.00 97.31 709 VAL A N 1
ATOM 5609 C CA . VAL A 1 709 ? -17.023 -13.441 11.227 1.00 97.31 709 VAL A CA 1
ATOM 5610 C C . VAL A 1 709 ? -15.668 -13.762 10.611 1.00 97.31 709 VAL A C 1
ATOM 5612 O O . VAL A 1 709 ? -15.610 -14.387 9.555 1.00 97.31 709 VAL A O 1
ATOM 5615 N N . SER A 1 710 ? -14.579 -13.411 11.287 1.00 97.00 710 SER A N 1
ATOM 5616 C CA . SER A 1 710 ? -13.230 -13.871 10.942 1.00 97.00 710 SER A CA 1
ATOM 5617 C C . SER A 1 710 ? -12.435 -14.288 12.183 1.00 97.00 710 SER A C 1
ATOM 5619 O O . SER A 1 710 ? -12.782 -13.933 13.315 1.00 97.00 710 SER A O 1
ATOM 5621 N N . ASP A 1 711 ? -11.362 -15.056 11.958 1.00 97.44 711 ASP A N 1
ATOM 5622 C CA . ASP A 1 711 ? -10.307 -15.328 12.943 1.00 97.44 711 ASP A CA 1
ATOM 5623 C C . ASP A 1 711 ? -9.062 -14.472 12.632 1.00 97.44 711 ASP A C 1
ATOM 5625 O O . ASP A 1 711 ? -8.254 -14.859 11.783 1.00 97.44 711 ASP A O 1
ATOM 5629 N N . PRO A 1 712 ? -8.850 -13.337 13.325 1.00 96.94 712 PRO A N 1
ATOM 5630 C CA . PRO A 1 712 ? -7.652 -12.516 13.141 1.00 96.94 712 PRO A CA 1
ATOM 5631 C C . PRO A 1 712 ? -6.348 -13.182 13.605 1.00 96.94 712 PRO A C 1
ATOM 5633 O O . PRO A 1 712 ? -5.265 -12.675 13.313 1.00 96.94 712 PRO A O 1
ATOM 5636 N N . THR A 1 713 ? -6.412 -14.288 14.355 1.00 96.69 713 THR A N 1
ATOM 5637 C CA . THR A 1 713 ? -5.205 -15.015 14.783 1.00 96.69 713 THR A CA 1
ATOM 5638 C C . THR A 1 713 ? -4.648 -15.914 13.684 1.00 96.69 713 THR A C 1
ATOM 5640 O O . THR A 1 713 ? -3.446 -16.186 13.674 1.00 96.69 713 THR A O 1
ATOM 5643 N N . GLN A 1 714 ? -5.511 -16.358 12.761 1.00 95.50 714 GLN A N 1
ATOM 5644 C CA . GLN A 1 714 ? -5.246 -17.392 11.754 1.00 95.50 714 GLN A CA 1
ATOM 5645 C C . GLN A 1 714 ? -4.725 -18.717 12.341 1.00 95.50 714 GLN A C 1
ATOM 5647 O O . GLN A 1 714 ? -4.003 -19.459 11.676 1.00 95.50 714 GLN A O 1
ATOM 5652 N N . LYS A 1 715 ? -5.052 -19.001 13.605 1.00 95.25 715 LYS A N 1
ATOM 5653 C CA . LYS A 1 715 ? -4.600 -20.196 14.334 1.00 95.25 715 LYS A CA 1
ATOM 5654 C C . LYS A 1 715 ? -5.751 -21.035 14.864 1.00 95.25 715 LYS A C 1
ATOM 5656 O O . LYS A 1 715 ? -5.527 -22.177 15.269 1.00 95.25 715 LYS A O 1
ATOM 5661 N N . ALA A 1 716 ? -6.966 -20.493 14.911 1.00 95.31 716 ALA A N 1
ATOM 5662 C CA . ALA A 1 716 ? -8.115 -21.283 15.303 1.00 95.31 716 ALA A CA 1
ATOM 5663 C C . ALA A 1 716 ? -8.425 -22.315 14.211 1.00 95.31 716 ALA A C 1
ATOM 5665 O O . ALA A 1 716 ? -8.264 -22.063 13.020 1.00 95.31 716 ALA A O 1
ATOM 5666 N N . THR A 1 717 ? -8.915 -23.483 14.621 1.00 96.94 717 THR A N 1
ATOM 5667 C CA . THR A 1 717 ? -9.511 -24.448 13.685 1.00 96.94 717 THR A CA 1
ATOM 5668 C C . THR A 1 717 ? -11.002 -24.195 13.509 1.00 96.94 717 THR A C 1
ATOM 5670 O O . THR A 1 717 ? -11.573 -24.449 12.454 1.00 96.94 717 THR A O 1
ATOM 5673 N N . ARG A 1 718 ? -11.661 -23.659 14.542 1.00 97.50 718 ARG A N 1
ATOM 5674 C CA . ARG A 1 718 ? -13.091 -23.363 14.519 1.00 97.50 718 ARG A CA 1
ATOM 5675 C C . ARG A 1 718 ? -13.441 -22.122 15.327 1.00 97.50 718 ARG A C 1
ATOM 5677 O O . ARG A 1 718 ? -12.848 -21.887 16.379 1.00 97.50 718 ARG A O 1
ATOM 5684 N N . ILE A 1 719 ? -14.475 -21.415 14.884 1.00 98.25 719 ILE A N 1
ATOM 5685 C CA . ILE A 1 719 ? -15.197 -20.419 15.679 1.00 98.25 719 ILE A CA 1
ATOM 5686 C C . ILE A 1 719 ? -16.563 -20.989 16.056 1.00 98.25 719 ILE A C 1
ATOM 5688 O O . ILE A 1 719 ? -17.227 -21.610 15.226 1.00 98.25 719 ILE A O 1
ATOM 5692 N N . VAL A 1 720 ? -16.986 -20.790 17.305 1.00 98.12 720 VAL A N 1
ATOM 5693 C CA . VAL A 1 720 ? -18.298 -21.238 17.795 1.00 98.12 720 VAL A CA 1
ATOM 5694 C C . VAL A 1 720 ? -19.081 -20.056 18.345 1.00 98.12 720 VAL A C 1
ATOM 5696 O O . VAL A 1 720 ? -18.633 -19.382 19.277 1.00 98.12 720 VAL A O 1
ATOM 5699 N N . LEU A 1 721 ? -20.272 -19.847 17.788 1.00 98.19 721 LEU A N 1
ATOM 5700 C CA . LEU A 1 721 ? -21.235 -18.847 18.229 1.00 98.19 721 LEU A CA 1
ATOM 5701 C C . LEU A 1 721 ? -22.532 -19.524 18.679 1.00 98.19 721 LEU A C 1
ATOM 5703 O O . LEU A 1 721 ? -22.961 -20.528 18.105 1.00 98.19 721 LEU A O 1
ATOM 5707 N N . PHE A 1 722 ? -23.187 -18.934 19.668 1.00 96.12 722 PHE A N 1
ATOM 5708 C CA . PHE A 1 722 ? -24.571 -19.227 20.012 1.00 96.12 722 PHE A CA 1
ATOM 5709 C C . PHE A 1 722 ? -25.406 -17.984 19.751 1.00 96.12 722 PHE A C 1
ATOM 5711 O O . PHE A 1 722 ? -25.113 -16.920 20.290 1.00 96.12 722 PHE A O 1
ATOM 5718 N N . LEU A 1 723 ? -26.437 -18.125 18.930 1.00 93.75 723 LEU A N 1
ATOM 5719 C CA . LEU A 1 723 ? -27.403 -17.075 18.655 1.00 93.75 723 LEU A CA 1
ATOM 5720 C C . LEU A 1 723 ? -28.750 -17.518 19.219 1.00 93.75 723 LEU A C 1
ATOM 5722 O O . LEU A 1 723 ? -29.251 -18.579 18.853 1.00 93.75 723 LEU A O 1
ATOM 5726 N N . ASN A 1 724 ? -29.295 -16.731 20.141 1.00 90.62 724 ASN A N 1
ATOM 5727 C CA . ASN A 1 724 ? -30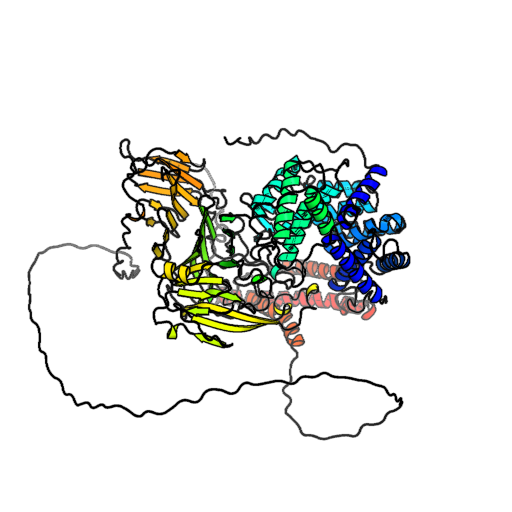.584 -16.965 20.784 1.00 90.62 724 ASN A CA 1
ATOM 5728 C C . ASN A 1 724 ? -31.530 -15.785 20.529 1.00 90.62 724 ASN A C 1
ATOM 5730 O O . ASN A 1 724 ? -31.904 -15.073 21.459 1.00 90.62 724 ASN A O 1
ATOM 5734 N N . ASP A 1 725 ? -31.829 -15.549 19.257 1.00 87.25 725 ASP A N 1
ATOM 5735 C CA . ASP A 1 725 ? -32.630 -14.438 18.760 1.00 87.25 725 ASP A CA 1
ATOM 5736 C C . ASP A 1 725 ? -34.034 -14.939 18.376 1.00 87.25 725 ASP A C 1
ATOM 5738 O O . ASP A 1 725 ? -34.157 -15.714 17.433 1.00 87.25 725 ASP A O 1
ATOM 5742 N N . PRO A 1 726 ? -35.110 -14.540 19.074 1.00 82.00 726 PRO A N 1
ATOM 5743 C CA . PRO A 1 726 ? -36.457 -15.044 18.796 1.00 82.00 726 PRO A CA 1
ATOM 5744 C C . PRO A 1 726 ? -36.988 -14.679 17.399 1.00 82.00 726 PRO A C 1
ATOM 5746 O O . PRO A 1 726 ? -37.961 -15.292 16.958 1.00 82.00 726 PRO A O 1
ATOM 5749 N N . ASP A 1 727 ? -36.373 -13.715 16.707 1.00 81.69 727 ASP A N 1
ATOM 5750 C CA . ASP A 1 727 ? -36.852 -13.182 15.433 1.00 81.69 727 ASP A CA 1
ATOM 5751 C C . ASP A 1 727 ? -36.204 -13.834 14.202 1.00 81.69 727 ASP A C 1
ATOM 5753 O O . ASP A 1 727 ? -36.572 -13.490 13.075 1.00 81.69 727 ASP A O 1
ATOM 5757 N N . ILE A 1 728 ? -35.289 -14.797 14.375 1.00 86.75 728 ILE A N 1
ATOM 5758 C CA . ILE A 1 728 ? -34.678 -15.523 13.248 1.00 86.75 728 ILE A CA 1
ATOM 5759 C C . ILE A 1 728 ? -35.450 -16.793 12.879 1.00 86.75 728 ILE A C 1
ATOM 5761 O O . ILE A 1 728 ? -35.920 -17.551 13.733 1.00 86.75 728 ILE A O 1
ATOM 5765 N N . GLY A 1 729 ? -35.516 -17.049 11.576 1.00 85.38 729 GLY A N 1
ATOM 5766 C CA . GLY A 1 729 ? -36.116 -18.224 10.961 1.00 85.38 729 GLY A CA 1
ATOM 5767 C C . GLY A 1 729 ? -35.131 -19.020 10.132 1.00 85.38 729 GLY A C 1
ATOM 5768 O O . GLY A 1 729 ? -34.029 -19.317 10.584 1.00 85.38 729 GLY A O 1
ATOM 5769 N N . GLY A 1 730 ? -35.556 -19.435 8.938 1.00 86.81 730 GLY A N 1
ATOM 5770 C CA . GLY A 1 730 ? -34.748 -20.272 8.057 1.00 86.81 730 GLY A CA 1
ATOM 5771 C C . GLY A 1 730 ? -33.420 -19.623 7.659 1.00 86.81 730 GLY A C 1
ATOM 5772 O O . GLY A 1 730 ? -33.211 -18.420 7.798 1.00 86.81 730 GLY A O 1
ATOM 5773 N N . VAL A 1 731 ? -32.502 -20.435 7.142 1.00 92.81 731 VAL A N 1
ATOM 5774 C CA . VAL A 1 731 ? -31.230 -19.947 6.591 1.00 92.81 731 VAL A CA 1
ATOM 5775 C C . VAL A 1 731 ? -31.482 -19.477 5.165 1.00 92.81 731 VAL A C 1
ATOM 5777 O O . VAL A 1 731 ? -31.895 -20.280 4.332 1.00 92.81 731 VAL A O 1
ATOM 5780 N N . ALA A 1 732 ? -31.215 -18.204 4.888 1.00 92.81 732 ALA A N 1
ATOM 5781 C CA . ALA A 1 732 ? -31.310 -17.644 3.545 1.00 92.81 732 ALA A CA 1
ATOM 5782 C C . ALA A 1 732 ? -30.038 -17.936 2.733 1.00 92.81 732 ALA A C 1
ATOM 5784 O O . ALA A 1 732 ? -30.108 -18.389 1.593 1.00 92.81 732 ALA A O 1
ATOM 5785 N N . GLU A 1 733 ? -28.868 -17.711 3.337 1.00 94.56 733 GLU A N 1
ATOM 5786 C CA . GLU A 1 733 ? -27.559 -17.918 2.711 1.00 94.56 733 GLU A CA 1
ATOM 5787 C C . GLU A 1 733 ? -26.518 -18.295 3.774 1.00 94.56 733 GLU A C 1
ATOM 5789 O O . GLU A 1 733 ? -26.610 -17.859 4.923 1.00 94.56 733 GLU A O 1
ATOM 5794 N N . ARG A 1 734 ? -25.526 -19.116 3.413 1.00 95.44 734 ARG A N 1
ATOM 5795 C CA . ARG A 1 734 ? -24.356 -19.397 4.256 1.00 95.44 734 ARG A CA 1
ATOM 5796 C C . ARG A 1 734 ? -23.158 -19.824 3.421 1.00 95.44 734 ARG A C 1
ATOM 5798 O O . ARG A 1 734 ? -23.334 -20.501 2.409 1.00 95.44 734 ARG A O 1
ATOM 5805 N N . ASP A 1 735 ? -21.966 -19.528 3.919 1.00 96.56 735 ASP A N 1
ATOM 5806 C CA . ASP A 1 735 ? -20.731 -20.100 3.389 1.00 96.56 735 ASP A CA 1
ATOM 5807 C C . ASP A 1 735 ? -20.602 -21.597 3.725 1.00 96.56 735 ASP A C 1
ATOM 5809 O O . ASP A 1 735 ? -21.084 -22.082 4.758 1.00 96.56 735 ASP A O 1
ATOM 5813 N N . ASP A 1 736 ? -19.896 -22.334 2.862 1.00 96.56 736 ASP A N 1
ATOM 5814 C CA . ASP A 1 736 ? -19.676 -23.784 2.992 1.00 96.56 736 ASP A CA 1
ATOM 5815 C C . ASP A 1 736 ? -18.932 -24.168 4.285 1.00 96.56 736 ASP A C 1
ATOM 5817 O O . ASP A 1 736 ? -19.116 -25.270 4.806 1.00 96.56 736 ASP A O 1
ATOM 5821 N N . SER A 1 737 ? -18.131 -23.250 4.836 1.00 96.56 737 SER A N 1
ATOM 5822 C CA . SER A 1 737 ? -17.397 -23.410 6.099 1.00 96.56 737 SER A CA 1
ATOM 5823 C C . SER A 1 737 ? -18.300 -23.448 7.339 1.00 96.56 737 SER A C 1
ATOM 5825 O O . SER A 1 737 ? -17.840 -23.833 8.417 1.00 96.56 737 SER A O 1
ATOM 5827 N N . ILE A 1 738 ? -19.570 -23.047 7.216 1.00 97.94 738 ILE A N 1
ATOM 5828 C CA . ILE A 1 738 ? -20.472 -22.823 8.349 1.00 97.94 738 ILE A CA 1
ATOM 5829 C C . ILE A 1 738 ? -21.422 -23.998 8.542 1.00 97.94 738 ILE A C 1
ATOM 5831 O O . ILE A 1 738 ? -22.253 -24.295 7.690 1.00 97.94 738 ILE A O 1
ATOM 5835 N N . GLN A 1 739 ? -21.384 -24.610 9.719 1.00 97.25 739 GLN A N 1
ATOM 5836 C CA . GLN A 1 739 ? -22.315 -25.637 10.169 1.00 97.25 739 GLN A CA 1
ATOM 5837 C C . GLN A 1 739 ? -23.286 -25.063 11.201 1.00 97.25 739 GLN A C 1
ATOM 5839 O O . GLN A 1 739 ? -22.889 -24.357 12.130 1.00 97.25 739 GLN A O 1
ATOM 5844 N N . LEU A 1 740 ? -24.568 -25.396 11.055 1.00 95.56 740 LEU A N 1
ATOM 5845 C CA . LEU A 1 740 ? -25.642 -24.893 11.905 1.00 95.56 740 LEU A CA 1
ATOM 5846 C C . LEU A 1 740 ? -26.312 -26.048 12.640 1.00 95.56 740 LEU A C 1
ATOM 5848 O O . LEU A 1 740 ? -26.703 -27.041 12.028 1.00 95.56 740 LEU A O 1
ATOM 5852 N N . ARG A 1 741 ? -26.481 -25.897 13.953 1.00 93.62 741 ARG A N 1
ATOM 5853 C CA . ARG A 1 741 ? -27.250 -26.824 14.784 1.00 93.62 741 ARG A CA 1
ATOM 5854 C C . ARG A 1 741 ? -28.315 -26.049 15.545 1.00 93.62 741 ARG A C 1
ATOM 5856 O O . ARG A 1 741 ? -28.004 -25.334 16.497 1.00 93.62 741 ARG A O 1
ATOM 5863 N N . TRP A 1 742 ? -29.557 -26.210 15.115 1.00 89.19 742 TRP A N 1
ATOM 5864 C CA . TRP A 1 742 ? -30.727 -25.609 15.746 1.00 89.19 742 TRP A CA 1
ATOM 5865 C C . TRP A 1 742 ? -31.028 -26.245 17.109 1.00 89.19 742 TRP A C 1
ATOM 5867 O O . TRP A 1 742 ? -30.663 -27.397 17.366 1.00 89.19 742 TRP A O 1
ATOM 5877 N N . GLY A 1 743 ? -31.681 -25.477 17.984 1.00 80.50 743 GLY A N 1
ATOM 5878 C CA . GLY A 1 743 ? -32.266 -25.967 19.233 1.00 80.50 743 GLY A CA 1
ATOM 5879 C C . GLY A 1 743 ? -33.340 -27.041 19.007 1.00 80.50 743 GLY A C 1
ATOM 5880 O O . GLY A 1 743 ? -33.591 -27.474 17.882 1.00 80.50 743 GLY A O 1
ATOM 5881 N N . ARG A 1 744 ? -33.983 -27.516 20.085 1.00 70.38 744 ARG A N 1
ATOM 5882 C CA . ARG A 1 744 ? -35.017 -28.567 19.982 1.00 70.38 744 ARG A CA 1
ATOM 5883 C C . ARG A 1 744 ? -36.131 -28.142 19.016 1.00 70.38 744 ARG A C 1
ATOM 5885 O O . ARG A 1 744 ? -36.524 -26.978 19.009 1.00 70.38 744 ARG A O 1
ATOM 5892 N N . ALA A 1 745 ? -36.659 -29.097 18.245 1.00 49.09 745 ALA A N 1
ATOM 5893 C CA . ALA A 1 745 ? -37.770 -28.867 17.319 1.00 49.09 745 ALA A CA 1
ATOM 5894 C C . ALA A 1 745 ? -38.922 -28.120 18.025 1.00 49.09 745 ALA A C 1
ATOM 5896 O O . ALA A 1 745 ? -39.408 -28.575 19.059 1.00 49.09 745 ALA A O 1
ATOM 5897 N N . GLY A 1 746 ? -39.306 -26.953 17.493 1.00 52.16 746 GLY A N 1
ATOM 5898 C CA . GLY A 1 746 ? -40.295 -26.044 18.093 1.00 52.16 746 GLY A CA 1
ATOM 5899 C C . GLY A 1 746 ? -39.718 -24.822 18.825 1.00 52.16 746 GLY A C 1
ATOM 5900 O O . GLY A 1 746 ? -40.477 -23.920 19.160 1.00 52.16 746 GLY A O 1
ATOM 5901 N N . GLN A 1 747 ? -38.398 -24.743 19.038 1.00 55.44 747 GLN A N 1
ATOM 5902 C CA . GLN A 1 747 ? -37.709 -23.535 19.515 1.00 55.44 747 GLN A CA 1
ATOM 5903 C C . GLN A 1 747 ? -37.132 -22.760 18.324 1.00 55.44 747 GLN A C 1
ATOM 5905 O O . GLN A 1 747 ? -35.953 -22.895 17.992 1.00 55.44 747 GLN A O 1
ATOM 5910 N N . THR A 1 748 ? -37.966 -21.962 17.653 1.00 61.03 748 THR A N 1
ATOM 5911 C CA . THR A 1 748 ? -37.463 -20.934 16.731 1.00 61.03 748 THR A CA 1
ATOM 5912 C C . THR A 1 748 ? -36.555 -19.978 17.502 1.00 61.03 748 THR A C 1
ATOM 5914 O O . THR A 1 748 ? -36.828 -19.651 18.658 1.00 61.03 748 THR A O 1
ATOM 5917 N N . GLY A 1 749 ? -35.454 -19.567 16.881 1.00 74.81 749 GLY A N 1
ATOM 5918 C CA . GLY A 1 749 ? -34.587 -18.532 17.428 1.00 74.81 749 GLY A CA 1
ATOM 5919 C C . GLY A 1 749 ? -33.320 -18.967 18.165 1.00 74.81 749 GLY A C 1
ATOM 5920 O O . GLY A 1 749 ? -32.513 -18.116 18.509 1.00 74.81 749 GLY A O 1
ATOM 5921 N N . SER A 1 750 ? -33.077 -20.266 18.377 1.00 89.31 750 SER A N 1
ATOM 5922 C CA . SER A 1 750 ? -31.825 -20.741 18.993 1.00 89.31 750 SER A CA 1
ATOM 5923 C C . SER A 1 750 ? -30.991 -21.580 18.024 1.00 89.31 750 SER A C 1
ATOM 5925 O O . SER A 1 750 ? -31.427 -22.645 17.580 1.00 89.31 750 SER A O 1
ATOM 5927 N N . VAL A 1 751 ? -29.773 -21.129 17.714 1.00 93.56 751 VAL A N 1
ATOM 5928 C CA . VAL A 1 751 ? -28.846 -21.809 16.801 1.00 93.56 751 VAL A CA 1
ATOM 5929 C C . VAL A 1 751 ? -27.406 -21.768 17.318 1.00 93.56 751 VAL A C 1
ATOM 5931 O O . VAL A 1 751 ? -26.885 -20.738 17.742 1.00 93.56 751 VAL A O 1
ATOM 5934 N N . THR A 1 752 ? -26.739 -22.922 17.281 1.00 95.94 752 THR A N 1
ATOM 5935 C CA . THR A 1 752 ? -25.278 -23.012 17.388 1.00 95.94 752 THR A CA 1
ATOM 5936 C C . THR A 1 752 ? -24.683 -22.888 15.990 1.00 95.94 752 THR A C 1
ATOM 5938 O O . THR A 1 752 ? -25.010 -23.690 15.114 1.00 95.94 752 THR A O 1
ATOM 5941 N N . ILE A 1 753 ? -23.790 -21.924 15.794 1.00 97.81 753 ILE A N 1
ATOM 5942 C CA . ILE A 1 753 ? -23.080 -21.676 14.539 1.00 97.81 753 ILE A CA 1
ATOM 5943 C C . ILE A 1 753 ? -21.628 -22.102 14.751 1.00 97.81 753 ILE A C 1
ATOM 5945 O O . ILE A 1 753 ? -20.933 -21.540 15.593 1.00 97.81 753 ILE A O 1
ATOM 5949 N N . THR A 1 754 ? -21.170 -23.117 14.022 1.00 98.25 754 THR A N 1
ATOM 5950 C CA . THR A 1 754 ? -19.771 -23.566 14.034 1.00 98.25 754 THR A CA 1
ATOM 5951 C C . THR A 1 754 ? -19.148 -23.258 12.686 1.00 98.25 754 THR A C 1
ATOM 5953 O O . THR A 1 754 ? -19.642 -23.720 11.666 1.00 98.25 754 THR A O 1
ATOM 5956 N N . ILE A 1 755 ? -18.070 -22.489 12.673 1.00 98.44 755 ILE A N 1
ATOM 5957 C CA . ILE A 1 755 ? -17.397 -22.039 11.455 1.00 98.44 755 ILE A CA 1
ATOM 5958 C C . ILE A 1 755 ? -16.033 -22.720 11.418 1.00 98.44 755 ILE A C 1
ATOM 5960 O O . ILE A 1 755 ? -15.246 -22.525 12.344 1.00 98.44 755 ILE A O 1
ATOM 5964 N N . ASN A 1 756 ? -15.750 -23.520 10.390 1.00 98.06 756 ASN A N 1
ATOM 5965 C CA . ASN A 1 756 ? -14.410 -24.060 10.171 1.00 98.06 756 ASN A CA 1
ATOM 5966 C C . ASN A 1 756 ? -13.516 -22.963 9.580 1.00 98.06 756 ASN A C 1
ATOM 5968 O O . ASN A 1 756 ? -13.767 -22.492 8.471 1.00 98.06 756 ASN A O 1
ATOM 5972 N N . VAL A 1 757 ? -12.503 -22.545 10.337 1.00 96.69 757 VAL A N 1
ATOM 5973 C CA . VAL A 1 757 ? -11.593 -21.455 9.955 1.00 96.69 757 VAL A CA 1
ATOM 5974 C C . VAL A 1 757 ? -10.161 -21.932 9.703 1.00 96.69 757 VAL A C 1
ATOM 5976 O O . VAL A 1 757 ? -9.314 -21.126 9.310 1.00 96.69 757 VAL A O 1
ATOM 5979 N N . GLU A 1 758 ? -9.894 -23.231 9.853 1.00 95.69 758 GLU A N 1
ATOM 5980 C CA . GLU A 1 758 ? -8.589 -23.825 9.565 1.00 95.69 758 GLU A CA 1
ATOM 5981 C C . GLU A 1 758 ? -8.185 -23.595 8.102 1.00 95.69 758 GLU A C 1
ATOM 5983 O O . GLU A 1 758 ? -8.965 -23.853 7.186 1.00 95.69 758 GLU A O 1
ATOM 5988 N N . GLY A 1 759 ? -6.980 -23.062 7.873 1.00 90.50 759 GLY A N 1
ATOM 5989 C CA . GLY A 1 759 ? -6.481 -22.769 6.523 1.00 90.50 759 GLY A CA 1
ATOM 5990 C C . GLY A 1 759 ? -7.261 -21.681 5.773 1.00 90.50 759 GLY A C 1
ATOM 5991 O O . GLY A 1 759 ? -7.034 -21.469 4.590 1.00 90.50 759 GLY A O 1
ATOM 5992 N N . THR A 1 760 ? -8.180 -20.969 6.436 1.00 91.62 760 THR A N 1
ATOM 5993 C CA . THR A 1 760 ? -8.950 -19.882 5.802 1.00 91.62 760 THR A CA 1
ATOM 5994 C C . THR A 1 760 ? -8.248 -18.531 5.896 1.00 91.62 760 THR A C 1
ATOM 5996 O O . THR A 1 760 ? -8.747 -17.546 5.361 1.00 91.62 760 THR A O 1
ATOM 5999 N N . HIS A 1 761 ? -7.093 -18.475 6.568 1.00 92.00 761 HIS A N 1
ATOM 6000 C CA . HIS A 1 761 ? -6.174 -17.337 6.528 1.00 92.00 761 HIS A CA 1
ATOM 6001 C C . HIS A 1 761 ? -6.814 -15.985 6.894 1.00 92.00 761 HIS A C 1
ATOM 6003 O O . HIS A 1 761 ? -6.547 -14.954 6.283 1.00 92.00 761 HIS A O 1
ATOM 6009 N N . GLY A 1 762 ? -7.704 -15.983 7.893 1.00 92.62 762 GLY A N 1
ATOM 6010 C CA . GLY A 1 762 ? -8.386 -14.770 8.357 1.00 92.62 762 GLY A CA 1
ATOM 6011 C C . GLY A 1 762 ? -9.478 -14.252 7.414 1.00 92.62 762 GLY A C 1
ATOM 6012 O O . GLY A 1 762 ? -9.957 -13.133 7.594 1.00 92.62 762 GLY A O 1
ATOM 6013 N N . LYS A 1 763 ? -9.894 -15.052 6.422 1.00 92.62 763 LYS A N 1
ATOM 6014 C CA . LYS A 1 763 ? -11.043 -14.768 5.552 1.00 92.62 763 LYS A CA 1
ATOM 6015 C C . LYS A 1 763 ? -12.317 -14.544 6.370 1.00 92.62 763 LYS A C 1
ATOM 6017 O O . LYS A 1 763 ? -12.519 -15.131 7.433 1.00 92.62 763 LYS A O 1
ATOM 6022 N N . THR A 1 764 ? -13.184 -13.679 5.850 1.00 94.25 764 THR A N 1
ATOM 6023 C CA . THR A 1 764 ? -14.520 -13.441 6.406 1.00 94.25 764 THR A CA 1
ATOM 6024 C C . THR A 1 764 ? -15.479 -14.546 5.968 1.00 94.25 764 THR A C 1
ATOM 6026 O O . THR A 1 764 ? -15.551 -14.852 4.781 1.00 94.25 764 THR A O 1
ATOM 6029 N N . HIS A 1 765 ? -16.233 -15.093 6.921 1.00 95.62 765 HIS A N 1
ATOM 6030 C CA . HIS A 1 765 ? -17.266 -16.114 6.732 1.00 95.62 765 HIS A CA 1
ATOM 6031 C C . HIS A 1 765 ? -18.638 -15.534 7.066 1.00 95.62 765 HIS A C 1
ATOM 6033 O O . HIS A 1 765 ? -18.771 -14.843 8.081 1.00 95.62 765 HIS A O 1
ATOM 6039 N N . ARG A 1 766 ? -19.656 -15.809 6.247 1.00 96.31 766 ARG A N 1
ATOM 6040 C CA . ARG A 1 766 ? -20.981 -15.185 6.343 1.00 96.31 766 ARG A CA 1
ATOM 6041 C C . ARG A 1 766 ? -22.134 -16.184 6.399 1.00 96.31 766 ARG A C 1
ATOM 6043 O O . ARG A 1 766 ? -22.166 -17.173 5.673 1.00 96.31 766 ARG A O 1
ATOM 6050 N N . VAL A 1 767 ? -23.126 -15.869 7.231 1.00 96.06 767 VAL A N 1
ATOM 6051 C CA . VAL A 1 767 ? -24.442 -16.525 7.269 1.00 96.06 767 VAL A CA 1
ATOM 6052 C C . VAL A 1 767 ? -25.549 -15.481 7.396 1.00 96.06 767 VAL A C 1
ATOM 6054 O O . VAL A 1 767 ? -25.392 -14.494 8.114 1.00 96.06 767 VAL A O 1
ATOM 6057 N N . SER A 1 768 ? -26.667 -15.709 6.715 1.00 95.50 768 SER A N 1
ATOM 6058 C CA . SER A 1 768 ? -27.860 -14.865 6.737 1.00 95.50 768 SER A CA 1
ATOM 6059 C C . SER A 1 768 ? -29.091 -15.702 7.074 1.00 95.50 768 SER A C 1
ATOM 6061 O O . SER A 1 768 ? -29.351 -16.729 6.443 1.00 95.50 768 SER A O 1
ATOM 6063 N N . PHE A 1 769 ? -29.865 -15.248 8.056 1.00 93.50 769 PHE A N 1
ATOM 6064 C CA . PHE A 1 769 ? -31.125 -15.857 8.478 1.00 93.50 769 PHE A CA 1
ATOM 6065 C C . PHE A 1 769 ? -32.302 -14.993 8.031 1.00 93.50 769 PHE A C 1
ATOM 6067 O O . PHE A 1 769 ? -32.226 -13.765 8.083 1.00 93.50 769 PHE A O 1
ATOM 6074 N N . GLU A 1 770 ? -33.395 -15.622 7.608 1.00 91.19 770 GLU A N 1
ATOM 6075 C CA . GLU A 1 770 ? -34.669 -14.940 7.388 1.00 91.19 770 GLU A CA 1
ATOM 6076 C C . GLU A 1 770 ? -35.203 -14.388 8.704 1.00 91.19 770 GLU A C 1
ATOM 6078 O O . GLU A 1 770 ? -35.123 -15.042 9.743 1.00 91.19 770 GLU A O 1
ATOM 6083 N N . ARG A 1 771 ? -35.780 -13.192 8.661 1.00 86.44 771 ARG A N 1
ATOM 6084 C CA . ARG A 1 771 ? -36.437 -12.583 9.811 1.00 86.44 771 ARG A CA 1
ATOM 6085 C C . ARG A 1 771 ? -37.919 -12.974 9.833 1.00 86.44 771 ARG A C 1
ATOM 6087 O O . ARG A 1 771 ? -38.629 -12.743 8.859 1.00 86.44 771 ARG A O 1
ATOM 6094 N N . ILE A 1 772 ? -38.392 -13.565 10.934 1.00 79.12 772 ILE A N 1
ATOM 6095 C CA . ILE A 1 772 ? -39.788 -14.025 11.094 1.00 79.12 772 ILE A CA 1
ATOM 6096 C C . ILE A 1 772 ? -40.702 -12.883 11.563 1.00 79.12 772 ILE A C 1
ATOM 6098 O O . ILE A 1 772 ? -41.895 -12.873 11.262 1.00 79.12 772 ILE A O 1
ATOM 6102 N N . SER A 1 773 ? -40.170 -11.912 12.311 1.00 68.56 773 SER A N 1
ATOM 6103 C CA . SER A 1 773 ? -40.969 -10.844 12.912 1.00 68.56 773 SER A CA 1
ATOM 6104 C C . SER A 1 773 ? -40.276 -9.481 12.811 1.00 68.56 773 SER A C 1
ATOM 6106 O O . SER A 1 773 ? -39.085 -9.343 13.084 1.00 68.56 773 SER A O 1
ATOM 6108 N N . TRP A 1 774 ? -41.041 -8.448 12.444 1.00 64.44 774 TRP A N 1
ATOM 6109 C CA . TRP A 1 774 ? -40.599 -7.045 12.408 1.00 64.44 774 TRP A CA 1
ATOM 6110 C C . TRP A 1 774 ? -40.587 -6.380 13.796 1.00 64.44 774 TRP A C 1
ATOM 6112 O O . TRP A 1 774 ? -40.547 -5.153 13.901 1.00 64.44 774 TRP A O 1
ATOM 6122 N N . ARG A 1 775 ? -40.685 -7.156 14.885 1.00 52.06 775 ARG A N 1
ATOM 6123 C CA . ARG A 1 775 ? -40.788 -6.612 16.243 1.00 52.06 775 ARG A CA 1
ATOM 6124 C C . ARG A 1 775 ? -39.420 -6.096 16.714 1.00 52.06 775 ARG A C 1
ATOM 6126 O O . ARG A 1 775 ? -38.657 -6.824 17.318 1.00 52.06 775 ARG A O 1
ATOM 6133 N N . GLY A 1 776 ? -39.133 -4.818 16.466 1.00 54.44 776 GLY A N 1
ATOM 6134 C CA . GLY A 1 776 ? -38.040 -4.075 17.114 1.00 54.44 776 GLY A CA 1
ATOM 6135 C C . GLY A 1 776 ? -36.769 -3.873 16.277 1.00 54.44 776 GLY A C 1
ATOM 6136 O O . GLY A 1 776 ? -36.432 -4.659 15.390 1.00 54.44 776 GLY A O 1
ATOM 6137 N N . THR A 1 777 ? -36.060 -2.776 16.554 1.00 55.84 777 THR A N 1
ATOM 6138 C CA . THR A 1 777 ? -34.709 -2.486 16.045 1.00 55.84 777 THR A CA 1
ATOM 6139 C C . THR A 1 777 ? -33.665 -3.115 16.972 1.00 55.84 777 THR A C 1
ATOM 6141 O O . THR A 1 777 ? -33.922 -3.293 18.167 1.00 55.84 777 THR A O 1
ATOM 6144 N N . LEU A 1 778 ? -32.465 -3.428 16.462 1.00 56.59 778 LEU A N 1
ATOM 6145 C CA . LEU A 1 778 ? -31.340 -3.885 17.306 1.00 56.59 778 LEU A CA 1
ATOM 6146 C C . LEU A 1 778 ? -30.976 -2.848 18.390 1.00 56.59 778 LEU A C 1
ATOM 6148 O O . LEU A 1 778 ? -30.299 -3.168 19.364 1.00 56.59 778 LEU A O 1
ATOM 6152 N N . GLU A 1 779 ? -31.435 -1.603 18.251 1.00 50.91 779 GLU A N 1
ATOM 6153 C CA . GLU A 1 779 ? -31.296 -0.503 19.221 1.00 50.91 779 GLU A CA 1
ATOM 6154 C C . GLU A 1 779 ? -31.974 -0.805 20.564 1.00 50.91 779 GLU A C 1
ATOM 6156 O O . GLU A 1 779 ? -31.558 -0.287 21.596 1.00 50.91 779 GLU A O 1
ATOM 6161 N N . SER A 1 780 ? -32.976 -1.691 20.567 1.00 51.28 780 SER A N 1
ATOM 6162 C CA . SER A 1 780 ? -33.735 -2.100 21.757 1.00 51.28 780 SER A CA 1
ATOM 6163 C C . SER A 1 780 ? -33.117 -3.270 22.537 1.00 51.28 780 SER A C 1
ATOM 6165 O O . SER A 1 780 ? -33.682 -3.696 23.549 1.00 51.28 780 SER A O 1
ATOM 6167 N N . LEU A 1 781 ? -31.961 -3.797 22.101 1.00 52.72 781 LEU A N 1
ATOM 6168 C CA . LEU A 1 781 ? -31.299 -4.913 22.778 1.00 52.72 781 LEU A CA 1
ATOM 6169 C C . LEU A 1 781 ? -30.979 -4.554 24.242 1.00 52.72 781 LEU A C 1
ATOM 6171 O O . LEU A 1 781 ? -30.451 -3.475 24.513 1.00 52.72 781 LEU A O 1
ATOM 6175 N N . PRO A 1 782 ? -31.244 -5.449 25.214 1.00 48.22 782 PRO A N 1
ATOM 6176 C CA . PRO A 1 782 ? -30.894 -5.211 26.606 1.00 48.22 782 PRO A CA 1
ATOM 6177 C C . PRO A 1 782 ? -29.370 -5.267 26.771 1.00 48.22 782 PRO A C 1
ATOM 6179 O O . PRO A 1 782 ? -28.787 -6.322 27.033 1.00 48.22 782 PRO A O 1
ATOM 6182 N N . TRP A 1 783 ? -28.718 -4.115 26.629 1.00 46.16 783 TRP A N 1
ATOM 6183 C CA . TRP A 1 783 ? -27.312 -3.902 26.956 1.00 46.16 783 TRP A CA 1
ATOM 6184 C C . TRP A 1 783 ? -27.145 -4.054 28.469 1.00 46.16 783 TRP A C 1
ATOM 6186 O O . TRP A 1 783 ? -27.296 -3.096 29.222 1.00 46.16 783 TRP A O 1
ATOM 6196 N N . ARG A 1 784 ? -26.905 -5.272 28.962 1.00 35.97 784 ARG A N 1
ATOM 6197 C CA . ARG A 1 784 ? -26.544 -5.451 30.372 1.00 35.97 784 ARG A CA 1
ATOM 6198 C C . ARG A 1 784 ? -25.109 -4.943 30.549 1.00 35.97 784 ARG A C 1
ATOM 6200 O O . ARG A 1 784 ? -24.209 -5.587 30.012 1.00 35.97 784 ARG A O 1
ATOM 6207 N N . PRO A 1 785 ? -24.854 -3.847 31.292 1.00 28.88 785 PRO A N 1
ATOM 6208 C CA . PRO A 1 785 ? -23.494 -3.560 31.726 1.00 28.88 785 PRO A CA 1
ATOM 6209 C C . PRO A 1 785 ? -22.985 -4.754 32.550 1.00 28.88 785 PRO A C 1
ATOM 6211 O O . PRO A 1 785 ? -23.795 -5.423 33.209 1.00 28.88 785 PRO A O 1
ATOM 6214 N N . PRO A 1 786 ? -21.673 -5.058 32.534 1.00 32.00 786 PRO A N 1
ATOM 6215 C CA . PRO A 1 786 ? -21.135 -6.103 33.390 1.00 32.00 786 PRO A CA 1
ATOM 6216 C C . PRO A 1 786 ? -21.540 -5.802 34.834 1.00 32.00 786 PRO A C 1
ATOM 6218 O O . PRO A 1 786 ? -21.381 -4.676 35.315 1.00 32.00 786 PRO A O 1
ATOM 6221 N N . ALA A 1 787 ? -22.098 -6.804 35.519 1.00 28.08 787 ALA A N 1
ATOM 6222 C CA . ALA A 1 787 ? -22.276 -6.731 36.959 1.00 28.08 787 ALA A CA 1
ATOM 6223 C C . ALA A 1 787 ? -20.931 -6.306 37.557 1.00 28.08 787 ALA A C 1
ATOM 6225 O O . ALA A 1 787 ? -19.906 -6.881 37.188 1.00 28.08 787 ALA A O 1
ATOM 6226 N N . LYS A 1 788 ? -20.923 -5.282 38.424 1.00 27.73 788 LYS A N 1
ATOM 6227 C CA . LYS A 1 788 ? -19.730 -4.918 39.196 1.00 27.73 788 LYS A CA 1
ATOM 6228 C C . LYS A 1 788 ? -19.185 -6.210 39.800 1.00 27.73 788 LYS A C 1
ATOM 6230 O O . LYS A 1 788 ? -19.830 -6.778 40.681 1.00 27.73 788 LYS A O 1
ATOM 6235 N N . GLU A 1 789 ? -18.043 -6.685 39.302 1.00 31.14 789 GLU A N 1
ATOM 6236 C CA . GLU A 1 789 ? -17.287 -7.735 39.968 1.00 31.14 789 GLU A CA 1
ATOM 6237 C C . GLU A 1 789 ? -16.973 -7.165 41.350 1.00 31.14 789 GLU A C 1
ATOM 6239 O O . GLU A 1 789 ? -16.213 -6.209 41.505 1.00 31.14 789 GLU A O 1
ATOM 6244 N N . THR A 1 790 ? -17.678 -7.671 42.357 1.00 25.77 790 THR A N 1
ATOM 6245 C CA . THR A 1 790 ? -17.356 -7.396 43.746 1.00 25.77 790 THR A CA 1
ATOM 6246 C C . THR A 1 790 ? -15.960 -7.954 43.935 1.00 25.77 790 THR A C 1
ATOM 6248 O O . THR A 1 790 ? -15.746 -9.158 43.791 1.00 25.77 790 THR A O 1
ATOM 6251 N N . THR A 1 791 ? -15.004 -7.068 44.201 1.00 27.28 791 THR A N 1
ATOM 6252 C CA . THR A 1 791 ? -13.642 -7.399 44.605 1.00 27.28 791 THR A CA 1
ATOM 6253 C C . THR A 1 791 ? -13.699 -8.208 45.896 1.00 27.28 791 THR A C 1
ATOM 6255 O O . THR A 1 791 ? -13.559 -7.694 47.000 1.00 27.28 791 THR A O 1
ATOM 6258 N N . THR A 1 792 ? -13.931 -9.508 45.768 1.00 25.95 792 THR A N 1
ATOM 6259 C CA . THR A 1 792 ? -13.635 -10.465 46.821 1.00 25.95 792 THR A CA 1
ATOM 6260 C C . THR A 1 792 ? -12.172 -10.828 46.650 1.00 25.95 792 THR A C 1
ATOM 6262 O O . THR A 1 792 ? -11.794 -11.614 45.784 1.00 25.95 792 THR A O 1
ATOM 6265 N N . SER A 1 793 ? -11.321 -10.188 47.456 1.00 29.17 793 SER A N 1
ATOM 6266 C CA . SER A 1 793 ? -9.925 -10.580 47.598 1.00 29.17 793 SER A CA 1
ATOM 6267 C C . SER A 1 793 ? -9.876 -12.008 48.135 1.00 29.17 793 SER A C 1
ATOM 6269 O O . SER A 1 793 ? -9.963 -12.245 49.338 1.00 29.17 793 SER A O 1
ATOM 6271 N N . THR A 1 794 ? -9.749 -12.979 47.241 1.00 24.50 794 THR A N 1
ATOM 6272 C CA . THR A 1 794 ? -9.287 -14.313 47.607 1.00 24.50 794 THR A CA 1
ATOM 6273 C C . THR A 1 794 ? -7.771 -14.305 47.515 1.00 24.50 794 THR A C 1
ATOM 6275 O O . THR A 1 794 ? -7.164 -14.582 46.485 1.00 24.50 794 THR A O 1
ATOM 6278 N N . THR A 1 795 ? -7.144 -13.944 48.631 1.00 26.59 795 THR A N 1
ATOM 6279 C CA . THR A 1 795 ? -5.741 -14.241 48.907 1.00 26.59 795 THR A CA 1
ATOM 6280 C C . THR A 1 795 ? -5.598 -15.763 48.937 1.00 26.59 795 THR A C 1
ATOM 6282 O O . THR A 1 795 ? -5.896 -16.416 49.936 1.00 26.59 795 THR A O 1
ATOM 6285 N N . ALA A 1 796 ? -5.190 -16.359 47.818 1.00 25.45 796 ALA A N 1
ATOM 6286 C CA . ALA A 1 796 ? -4.813 -17.763 47.765 1.00 25.45 796 ALA A CA 1
ATOM 6287 C C . ALA A 1 796 ? -3.411 -17.926 48.371 1.00 25.45 796 ALA A C 1
ATOM 6289 O O . ALA A 1 796 ? -2.400 -17.952 47.671 1.00 25.45 796 ALA A O 1
ATOM 6290 N N . THR A 1 797 ? -3.341 -18.020 49.697 1.00 26.03 797 THR A N 1
ATOM 6291 C CA . THR A 1 797 ? -2.130 -18.451 50.398 1.00 26.03 797 THR A CA 1
ATOM 6292 C C . THR A 1 797 ? -1.972 -19.956 50.188 1.00 26.03 797 THR A C 1
ATOM 6294 O O . THR A 1 797 ? -2.645 -20.759 50.832 1.00 26.03 797 THR A O 1
ATOM 6297 N N . ALA A 1 798 ? -1.092 -20.362 49.273 1.00 25.58 798 ALA A N 1
ATOM 6298 C CA . ALA A 1 798 ? -0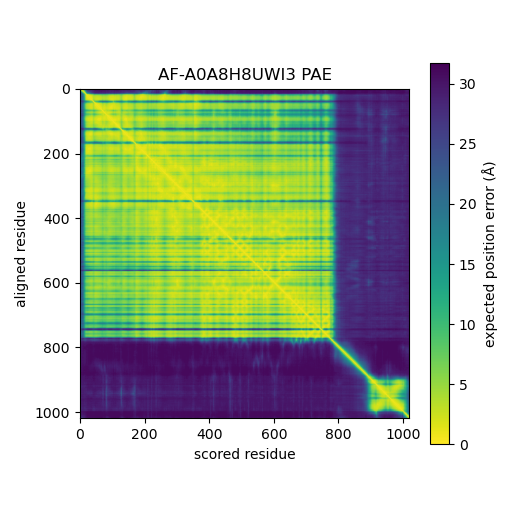.716 -21.760 49.098 1.00 25.58 798 ALA A CA 1
ATOM 6299 C C . ALA A 1 798 ? 0.161 -22.219 50.278 1.00 25.58 798 ALA A C 1
ATOM 6301 O O . ALA A 1 798 ? 1.388 -22.153 50.226 1.00 25.58 798 ALA A O 1
ATOM 6302 N N . SER A 1 799 ? -0.465 -22.688 51.361 1.00 25.00 799 SER A N 1
ATOM 6303 C CA . SER A 1 799 ? 0.231 -23.407 52.428 1.00 25.00 799 SER A CA 1
ATOM 6304 C C . SER A 1 799 ? 0.213 -24.911 52.138 1.00 25.00 799 SER A C 1
ATOM 6306 O O . SER A 1 799 ? -0.788 -25.618 52.222 1.00 25.00 799 SER A O 1
ATOM 6308 N N . ARG A 1 800 ? 1.387 -25.416 51.766 1.00 29.59 800 ARG A N 1
ATOM 6309 C CA . ARG A 1 800 ? 1.722 -26.839 51.742 1.00 29.59 800 ARG A CA 1
ATOM 6310 C C . ARG A 1 800 ? 1.632 -27.381 53.170 1.00 29.59 800 ARG A C 1
ATOM 6312 O O . ARG A 1 800 ? 2.421 -26.945 54.004 1.00 29.59 800 ARG A O 1
ATOM 6319 N N . ARG A 1 801 ? 0.784 -28.382 53.446 1.00 24.42 801 ARG A N 1
ATOM 6320 C CA . ARG A 1 801 ? 1.060 -29.329 54.543 1.00 24.42 801 ARG A CA 1
ATOM 6321 C C . ARG A 1 801 ? 0.402 -30.705 54.392 1.00 24.42 801 ARG A C 1
ATOM 6323 O O . ARG A 1 801 ? -0.810 -30.868 54.353 1.00 24.42 801 ARG A O 1
ATOM 6330 N N . VAL A 1 802 ? 1.314 -31.669 54.314 1.00 25.56 802 VAL A N 1
ATOM 6331 C CA . VAL A 1 802 ? 1.303 -33.057 54.792 1.00 25.56 802 VAL A CA 1
ATOM 6332 C C . VAL A 1 802 ? 0.244 -33.348 55.874 1.00 25.56 802 VAL A C 1
ATOM 6334 O O . VAL A 1 802 ? 0.139 -32.614 56.853 1.00 25.56 802 VAL A O 1
ATOM 6337 N N . ARG A 1 803 ? -0.496 -34.458 55.702 1.00 23.61 803 ARG A N 1
ATOM 6338 C CA . ARG A 1 803 ? -1.369 -35.090 56.718 1.00 23.61 803 ARG A CA 1
ATOM 6339 C C . ARG A 1 803 ? -0.537 -35.628 57.894 1.00 23.61 803 ARG A C 1
ATOM 6341 O O . ARG A 1 803 ? 0.543 -36.159 57.643 1.00 23.61 803 ARG A O 1
ATOM 6348 N N . PRO A 1 804 ? -1.058 -35.608 59.137 1.00 28.39 804 PRO A N 1
ATOM 6349 C CA . PRO A 1 804 ? -1.693 -36.840 59.634 1.00 28.39 804 PRO A CA 1
ATOM 6350 C C . PRO A 1 804 ? -2.890 -36.670 60.604 1.00 28.39 804 PRO A C 1
ATOM 6352 O O . PRO A 1 804 ? -3.056 -35.653 61.262 1.00 28.39 804 PRO A O 1
ATOM 6355 N N . ALA A 1 805 ? -3.664 -37.762 60.658 1.00 24.41 805 ALA A N 1
ATOM 6356 C CA . ALA A 1 805 ? -4.434 -38.370 61.756 1.00 24.41 805 ALA A CA 1
ATOM 6357 C C . ALA A 1 805 ? -5.531 -37.610 62.554 1.00 24.41 805 ALA A C 1
ATOM 6359 O O . ALA A 1 805 ? -5.306 -36.651 63.278 1.00 24.41 805 ALA A O 1
ATOM 6360 N N . ALA A 1 806 ? -6.720 -38.220 62.453 1.00 28.50 806 ALA A N 1
ATOM 6361 C CA . ALA A 1 806 ? -7.951 -38.207 63.250 1.00 28.50 806 ALA A CA 1
ATOM 6362 C C . ALA A 1 806 ? -7.939 -37.711 64.714 1.00 28.50 806 ALA A C 1
ATOM 6364 O O . ALA A 1 806 ? -7.108 -38.132 65.510 1.00 28.50 806 ALA A O 1
ATOM 6365 N N . THR A 1 807 ? -9.028 -37.030 65.118 1.00 24.97 807 THR A N 1
ATOM 6366 C CA . THR A 1 807 ? -9.932 -37.473 66.212 1.00 24.97 807 THR A CA 1
ATOM 6367 C C . THR A 1 807 ? -11.222 -36.625 66.334 1.00 24.97 807 THR A C 1
ATOM 6369 O O . THR A 1 807 ? -11.195 -35.407 66.268 1.00 24.97 807 THR A O 1
ATOM 6372 N N . LYS A 1 808 ? -12.346 -37.350 66.479 1.00 25.48 808 LYS A N 1
ATOM 6373 C CA . LYS A 1 808 ? -13.635 -37.122 67.187 1.00 25.48 808 LYS A CA 1
ATOM 6374 C C . LYS A 1 808 ? -14.312 -35.719 67.287 1.00 25.48 808 LYS A C 1
ATOM 6376 O O . LYS A 1 808 ? -13.787 -34.783 67.867 1.00 25.48 808 LYS A O 1
ATOM 6381 N N . LYS A 1 809 ? -15.586 -35.704 66.834 1.00 24.73 809 LYS A N 1
ATOM 6382 C CA . LYS A 1 809 ? -16.785 -34.885 67.211 1.00 24.73 809 LYS A CA 1
ATOM 6383 C C . LYS A 1 809 ? -16.921 -34.602 68.743 1.00 24.73 809 LYS A C 1
ATOM 6385 O O . LYS A 1 809 ? -16.261 -35.346 69.467 1.00 24.73 809 LYS A O 1
ATOM 6390 N N . PRO A 1 810 ? -17.840 -33.733 69.279 1.00 35.31 810 PRO A N 1
ATOM 6391 C CA . PRO A 1 810 ? -19.123 -33.249 68.699 1.00 35.31 810 PRO A CA 1
ATOM 6392 C C . PRO A 1 810 ? -19.647 -31.807 69.053 1.00 35.31 810 PRO A C 1
ATOM 6394 O O . PRO A 1 810 ? -19.171 -31.164 69.974 1.00 35.31 810 PRO A O 1
ATOM 6397 N N . LEU A 1 811 ? -20.737 -31.414 68.355 1.00 24.36 811 LEU A N 1
ATOM 6398 C CA . LEU A 1 811 ? -21.980 -30.717 68.804 1.00 24.36 811 LEU A CA 1
ATOM 6399 C C . LEU A 1 811 ? -21.998 -29.253 69.353 1.00 24.36 811 LEU A C 1
ATOM 6401 O O . LEU A 1 811 ? -21.290 -28.917 70.290 1.00 24.36 811 LEU A O 1
ATOM 6405 N N . VAL A 1 812 ? -22.992 -28.481 68.852 1.00 25.08 812 VAL A N 1
ATOM 6406 C CA . VAL A 1 812 ? -24.011 -27.641 69.565 1.00 25.08 812 VAL A CA 1
ATOM 6407 C C . VAL A 1 812 ? -24.222 -26.189 69.042 1.00 25.08 812 VAL A C 1
ATOM 6409 O O . VAL A 1 812 ? -23.354 -25.336 69.146 1.00 25.08 812 VAL A O 1
ATOM 6412 N N . ASN A 1 813 ? -25.461 -25.977 68.557 1.00 25.81 813 ASN A N 1
ATOM 6413 C CA . ASN A 1 813 ? -26.442 -24.863 68.611 1.00 25.81 813 ASN A CA 1
ATOM 6414 C C . ASN A 1 813 ? -26.173 -23.384 68.236 1.00 25.81 813 ASN A C 1
ATOM 6416 O O . ASN A 1 813 ? -25.358 -22.689 68.825 1.00 25.81 813 ASN A O 1
ATOM 6420 N N . ASN A 1 814 ? -27.078 -22.915 67.355 1.00 27.80 814 ASN A N 1
ATOM 6421 C CA . ASN A 1 814 ? -27.990 -21.751 67.417 1.00 27.80 814 ASN A CA 1
ATOM 6422 C C . ASN A 1 814 ? -27.622 -20.520 68.266 1.00 27.80 814 ASN A C 1
ATOM 6424 O O . ASN A 1 814 ? -27.529 -20.632 69.482 1.00 27.80 814 ASN A O 1
ATOM 6428 N N . ALA A 1 815 ? -27.730 -19.328 67.658 1.00 26.67 815 ALA A N 1
ATOM 6429 C CA . ALA A 1 815 ? -28.710 -18.308 68.070 1.00 26.67 815 ALA A CA 1
ATOM 6430 C C . ALA A 1 815 ? -28.772 -17.110 67.098 1.00 26.67 815 ALA A C 1
ATOM 6432 O O . ALA A 1 815 ? -27.767 -16.519 66.712 1.00 26.67 815 ALA A O 1
ATOM 6433 N N . THR A 1 816 ? -30.006 -16.764 66.747 1.00 28.66 816 THR A N 1
ATOM 6434 C CA . THR A 1 816 ? -30.529 -15.500 66.209 1.00 28.66 816 THR A CA 1
ATOM 6435 C C . THR A 1 816 ? -30.346 -14.345 67.210 1.00 28.66 816 THR A C 1
ATOM 6437 O O . THR A 1 816 ? -30.272 -14.629 68.399 1.00 28.66 816 THR A O 1
ATOM 6440 N N . VAL A 1 817 ? -30.371 -13.072 66.759 1.00 25.66 817 VAL A N 1
ATOM 6441 C CA . VAL A 1 817 ? -31.115 -11.919 67.357 1.00 25.66 817 VAL A CA 1
ATOM 6442 C C . VAL A 1 817 ? -30.746 -10.576 66.675 1.00 25.66 817 VAL A C 1
ATOM 6444 O O . VAL A 1 817 ? -29.623 -10.090 66.727 1.00 25.66 817 VAL A O 1
ATOM 6447 N N . THR A 1 818 ? -31.747 -10.058 65.959 1.00 26.09 818 THR A N 1
ATOM 6448 C CA . THR A 1 818 ? -32.300 -8.689 65.816 1.00 26.09 818 THR A CA 1
ATOM 6449 C C . THR A 1 818 ? -31.548 -7.381 66.168 1.00 26.09 818 THR A C 1
ATOM 6451 O O . THR A 1 818 ? -31.084 -7.179 67.281 1.00 26.09 818 THR A O 1
ATOM 6454 N N . SER A 1 819 ? -31.741 -6.420 65.240 1.00 27.14 819 SER A N 1
ATOM 6455 C CA . SER A 1 819 ? -32.212 -5.015 65.392 1.00 27.14 819 SER A CA 1
ATOM 6456 C C . SER A 1 819 ? -31.362 -3.936 66.085 1.00 27.14 819 SER A C 1
ATOM 6458 O O . SER A 1 819 ? -31.062 -4.060 67.262 1.00 27.14 819 SER A O 1
ATOM 6460 N N . ALA A 1 820 ? -31.212 -2.774 65.424 1.00 26.55 820 ALA A N 1
ATOM 6461 C CA . ALA A 1 820 ? -31.856 -1.507 65.835 1.00 26.55 820 ALA A CA 1
ATOM 6462 C C . ALA A 1 820 ? -31.581 -0.341 64.853 1.00 26.55 820 ALA A C 1
ATOM 6464 O O . ALA A 1 820 ? -30.485 -0.182 64.326 1.00 26.55 820 ALA A O 1
ATOM 6465 N N . LYS A 1 821 ? -32.626 0.470 64.632 1.00 31.39 821 LYS A N 1
ATOM 6466 C CA . LYS A 1 821 ? -32.658 1.800 63.986 1.00 31.39 821 LYS A CA 1
ATOM 6467 C C . LYS A 1 821 ? -32.162 2.896 64.946 1.00 31.39 821 LYS A C 1
ATOM 6469 O O . LYS A 1 821 ? -32.213 2.671 66.145 1.00 31.39 821 LYS A O 1
ATOM 6474 N N . ILE A 1 822 ? -31.846 4.082 64.398 1.00 28.47 822 ILE A N 1
ATOM 6475 C CA . ILE A 1 822 ? -32.115 5.493 64.828 1.00 28.47 822 ILE A CA 1
ATOM 6476 C C . ILE A 1 822 ? -31.203 6.369 63.921 1.00 28.47 822 ILE A C 1
ATOM 6478 O O . ILE A 1 822 ? -30.093 5.951 63.630 1.00 28.47 822 ILE A O 1
ATOM 6482 N N . GLY A 1 823 ? -31.515 7.541 63.356 1.00 27.53 823 GLY A N 1
ATOM 6483 C CA . GLY A 1 823 ? -32.621 8.487 63.474 1.00 27.53 823 GLY A CA 1
ATOM 6484 C C . GLY A 1 823 ? -32.080 9.934 63.561 1.00 27.53 823 GLY A C 1
ATOM 6485 O O . GLY A 1 823 ? -31.389 10.252 64.515 1.00 27.53 823 GLY A O 1
ATOM 6486 N N . HIS A 1 824 ? -32.480 10.786 62.601 1.00 28.09 824 HIS A N 1
ATOM 6487 C CA . HIS A 1 824 ? -32.646 12.262 62.659 1.00 28.09 824 HIS A CA 1
ATOM 6488 C C . HIS A 1 824 ? -31.562 13.272 62.185 1.00 28.09 824 HIS A C 1
ATOM 6490 O O . HIS A 1 824 ? -30.367 13.142 62.414 1.00 28.09 824 HIS A O 1
ATOM 6496 N N . LYS A 1 825 ? -32.100 14.291 61.477 1.00 28.89 825 LYS A N 1
ATOM 6497 C CA . LYS A 1 825 ? -31.558 15.533 60.862 1.00 28.89 825 LYS A CA 1
ATOM 6498 C C . LYS A 1 825 ? -31.602 16.729 61.881 1.00 28.89 825 LYS A C 1
ATOM 6500 O O . LYS A 1 825 ? -31.926 16.471 63.034 1.00 28.89 825 LYS A O 1
ATOM 6505 N N . PRO A 1 826 ? -31.603 18.028 61.473 1.00 54.75 826 PRO A N 1
ATOM 6506 C CA . PRO A 1 826 ? -30.519 18.906 60.973 1.00 54.75 826 PRO A CA 1
ATOM 6507 C C . PRO A 1 826 ? -30.426 20.253 61.758 1.00 54.75 826 PRO A C 1
ATOM 6509 O O . PRO A 1 826 ? -31.329 20.574 62.523 1.00 54.75 826 PRO A O 1
ATOM 6512 N N . VAL A 1 827 ? -29.428 21.118 61.495 1.00 26.78 827 VAL A N 1
ATOM 6513 C CA . VAL A 1 827 ? -29.463 22.555 61.887 1.00 26.78 827 VAL A CA 1
ATOM 6514 C C . VAL A 1 827 ? -28.789 23.455 60.831 1.00 26.78 827 VAL A C 1
ATOM 6516 O O . VAL A 1 827 ? -27.770 23.098 60.248 1.00 26.78 827 VAL A O 1
ATOM 6519 N N . THR A 1 828 ? -29.398 24.623 60.600 1.00 30.09 828 THR A N 1
ATOM 6520 C CA . THR A 1 828 ? -29.064 25.735 59.679 1.00 30.09 828 THR A CA 1
ATOM 6521 C C . THR A 1 828 ? -28.602 27.015 60.409 1.00 30.09 828 THR A C 1
ATOM 6523 O O . THR A 1 828 ? -28.877 27.149 61.597 1.00 30.09 828 THR A O 1
ATOM 6526 N N . ALA A 1 829 ? -28.106 27.999 59.620 1.00 30.75 829 ALA A N 1
ATOM 6527 C CA . ALA A 1 829 ? -27.952 29.464 59.857 1.00 30.75 829 ALA A CA 1
ATOM 6528 C C . ALA A 1 829 ? -26.598 29.930 60.455 1.00 30.75 829 ALA A C 1
ATOM 6530 O O . ALA A 1 829 ? -26.060 29.246 61.308 1.00 30.75 829 ALA A O 1
ATOM 6531 N N . LYS A 1 830 ? -25.960 31.074 60.126 1.00 29.41 830 LYS A N 1
ATOM 6532 C CA . LYS A 1 830 ? -26.218 32.330 59.358 1.00 29.41 830 LYS A CA 1
ATOM 6533 C C . LYS A 1 830 ? -24.827 33.005 59.147 1.00 29.41 830 LYS A C 1
ATOM 6535 O O . LYS A 1 830 ? -23.999 32.924 60.042 1.00 29.41 830 LYS A O 1
ATOM 6540 N N . GLN A 1 831 ? -24.435 33.494 57.965 1.00 28.41 831 GLN A N 1
ATOM 6541 C CA . GLN A 1 831 ? -24.621 34.844 57.380 1.00 28.41 831 GLN A CA 1
ATOM 6542 C C . GLN A 1 831 ? -23.903 36.026 58.087 1.00 28.41 831 GLN A C 1
ATOM 6544 O O . GLN A 1 831 ? -24.244 36.366 59.216 1.00 28.41 831 GLN A O 1
ATOM 6549 N N . LYS A 1 832 ? -23.026 36.744 57.354 1.00 28.06 832 LYS A N 1
ATOM 6550 C CA . LYS A 1 832 ? -22.899 38.219 57.393 1.00 28.06 832 LYS A CA 1
ATOM 6551 C C . LYS A 1 832 ? -22.321 38.781 56.082 1.00 28.06 832 LYS A C 1
ATOM 6553 O O . LYS A 1 832 ? -21.481 38.170 55.436 1.00 28.06 832 LYS A O 1
ATOM 6558 N N . THR A 1 833 ? -22.856 39.940 55.719 1.00 29.48 833 THR A N 1
ATOM 6559 C CA . THR A 1 833 ? -22.860 40.662 54.437 1.00 29.48 833 THR A CA 1
ATOM 6560 C C . THR A 1 833 ? -22.257 42.067 54.585 1.00 29.48 833 THR A C 1
ATOM 6562 O O . THR A 1 833 ? -22.294 42.615 55.684 1.00 29.48 833 THR A O 1
ATOM 6565 N N . GLY A 1 834 ? -21.868 42.698 53.467 1.00 26.03 834 GLY A N 1
ATOM 6566 C CA . GLY A 1 834 ? -21.786 44.165 53.293 1.00 26.03 834 GLY A CA 1
ATOM 6567 C C . GLY A 1 834 ? -21.460 44.548 51.833 1.00 26.03 834 GLY A C 1
ATOM 6568 O O . GLY A 1 834 ? -20.369 44.244 51.375 1.00 26.03 834 GLY A O 1
ATOM 6569 N N . THR A 1 835 ? -22.458 44.930 51.009 1.00 27.91 835 THR A N 1
ATOM 6570 C CA . THR A 1 835 ? -22.826 46.309 50.530 1.00 27.91 835 THR A CA 1
ATOM 6571 C C . THR A 1 835 ? -21.841 46.930 49.516 1.00 27.91 835 THR A C 1
ATOM 6573 O O . THR A 1 835 ? -20.720 47.227 49.895 1.00 27.91 835 THR A O 1
ATOM 6576 N N . VAL A 1 836 ? -22.094 47.012 48.192 1.00 30.47 836 VAL A N 1
ATOM 6577 C CA . VAL A 1 836 ? -23.054 47.791 47.339 1.00 30.47 836 VAL A CA 1
ATOM 6578 C C . VAL A 1 836 ? -22.746 49.298 47.188 1.00 30.47 836 VAL A C 1
ATOM 6580 O O . VAL A 1 836 ? -22.976 50.043 48.134 1.00 30.47 836 VAL A O 1
ATOM 6583 N N . ARG A 1 837 ? -22.405 49.757 45.958 1.00 24.64 837 ARG A N 1
ATOM 6584 C CA . ARG A 1 837 ? -23.080 50.854 45.195 1.00 24.64 837 ARG A CA 1
ATOM 6585 C C . ARG A 1 837 ? -22.466 51.138 43.793 1.00 24.64 837 ARG A C 1
ATOM 6587 O O . ARG A 1 837 ? -21.256 51.195 43.637 1.00 24.64 837 ARG A O 1
ATOM 6594 N N . LYS A 1 838 ? -23.358 51.340 42.806 1.00 32.06 838 LYS A N 1
ATOM 6595 C CA . LYS A 1 838 ? -23.230 51.992 41.464 1.00 32.06 838 LYS A CA 1
ATOM 6596 C C . LYS A 1 838 ? -23.136 53.546 41.622 1.00 32.06 838 LYS A C 1
ATOM 6598 O O . LYS A 1 838 ? -23.393 53.957 42.756 1.00 32.06 838 LYS A O 1
ATOM 6603 N N . PRO A 1 839 ? -22.896 54.434 40.605 1.00 40.88 839 PRO A N 1
ATOM 6604 C CA . PRO A 1 839 ? -23.438 54.414 39.227 1.00 40.88 839 PRO A CA 1
ATOM 6605 C C . PRO A 1 839 ? -22.571 55.068 38.102 1.00 40.88 839 PRO A C 1
ATOM 6607 O O . PRO A 1 839 ? -21.364 55.216 38.212 1.00 40.88 839 PRO A O 1
ATOM 6610 N N . SER A 1 840 ? -23.243 55.361 36.986 1.00 29.11 840 SER A N 1
ATOM 6611 C CA . SER A 1 840 ? -22.856 55.574 35.583 1.00 29.11 840 SER A CA 1
ATOM 6612 C C . SER A 1 840 ? -22.554 57.016 35.106 1.00 29.11 840 SER A C 1
ATOM 6614 O O . SER A 1 840 ? -22.981 57.975 35.736 1.00 29.11 840 SER A O 1
ATOM 6616 N N . VAL A 1 841 ? -22.049 57.080 33.856 1.00 27.98 841 VAL A N 1
ATOM 6617 C CA . VAL A 1 841 ? -22.144 58.127 32.794 1.00 27.98 841 VAL A CA 1
ATOM 6618 C C . VAL A 1 841 ? -20.962 59.097 32.619 1.00 27.98 841 VAL A C 1
ATOM 6620 O O . VAL A 1 841 ? -20.610 59.852 33.514 1.00 27.98 841 VAL A O 1
ATOM 6623 N N . GLY A 1 842 ? -20.450 59.140 31.378 1.00 26.25 842 GLY A N 1
ATOM 6624 C CA . GLY A 1 842 ? -19.613 60.203 30.815 1.00 26.25 842 GLY A CA 1
ATOM 6625 C C . GLY A 1 842 ? -19.359 59.996 29.311 1.00 26.25 842 GLY A C 1
ATOM 6626 O O . GLY A 1 842 ? -18.639 59.090 28.914 1.00 26.25 842 GLY A O 1
ATOM 6627 N N . THR A 1 843 ? -20.011 60.814 28.490 1.00 28.78 843 THR A N 1
ATOM 6628 C CA . THR A 1 843 ? -20.008 60.906 27.014 1.00 28.78 843 THR A CA 1
ATOM 6629 C C . THR A 1 843 ? -18.683 61.471 26.451 1.00 28.78 843 THR A C 1
ATOM 6631 O O . THR A 1 843 ? -18.011 62.187 27.182 1.00 28.78 843 THR A O 1
ATOM 6634 N N . VAL A 1 844 ? -18.358 61.258 25.153 1.00 28.19 844 VAL A N 1
ATOM 6635 C CA . VAL A 1 844 ? -17.999 62.297 24.129 1.00 28.19 844 VAL A CA 1
ATOM 6636 C C . VAL A 1 844 ? -17.315 61.722 22.849 1.00 28.19 844 VAL A C 1
ATOM 6638 O O . VAL A 1 844 ? -16.227 61.167 22.891 1.00 28.19 844 VAL A O 1
ATOM 6641 N N . LYS A 1 845 ? -18.013 61.940 21.716 1.00 28.53 845 LYS A N 1
ATOM 6642 C CA . LYS A 1 845 ? -17.652 62.327 20.318 1.00 28.53 845 LYS A CA 1
ATOM 6643 C C . LYS A 1 845 ? -16.546 61.638 19.468 1.00 28.53 845 LYS A C 1
ATOM 6645 O O . LYS A 1 845 ? -15.357 61.863 19.626 1.00 28.53 845 LYS A O 1
ATOM 6650 N N . THR A 1 846 ? -17.044 60.975 18.413 1.00 30.36 846 THR A N 1
ATOM 6651 C CA . THR A 1 846 ? -16.688 60.981 16.964 1.00 30.36 846 THR A CA 1
ATOM 6652 C C . THR A 1 846 ? -15.505 61.802 16.417 1.00 30.36 846 THR A C 1
ATOM 6654 O O . THR A 1 846 ? -15.541 63.021 16.548 1.00 30.36 846 THR A O 1
ATOM 6657 N N . VAL A 1 847 ? -14.675 61.160 15.564 1.00 26.23 847 VAL A N 1
ATOM 6658 C CA . VAL A 1 847 ? -14.165 61.644 14.245 1.00 26.23 847 VAL A CA 1
ATOM 6659 C C . VAL A 1 847 ? -13.867 60.428 13.314 1.00 26.23 847 VAL A C 1
ATOM 6661 O O . VAL A 1 847 ? -13.289 59.445 13.766 1.00 26.23 847 VAL A O 1
ATOM 6664 N N . LYS A 1 848 ? -14.259 60.477 12.023 1.00 28.83 848 LYS A N 1
ATOM 6665 C CA . LYS A 1 848 ? -13.793 59.607 10.896 1.00 28.83 848 LYS A CA 1
ATOM 6666 C C . LYS A 1 848 ? -12.837 60.430 9.974 1.00 28.83 848 LYS A C 1
ATOM 6668 O O . LYS A 1 848 ? -12.779 61.640 10.151 1.00 28.83 848 LYS A O 1
ATOM 6673 N N . PRO A 1 849 ? -12.322 59.906 8.839 1.00 40.88 849 PRO A N 1
ATOM 6674 C CA . PRO A 1 849 ? -11.159 59.030 8.642 1.00 40.88 849 PRO A CA 1
ATOM 6675 C C . PRO A 1 849 ? -10.075 59.703 7.749 1.00 40.88 849 PRO A C 1
ATOM 6677 O O . PRO A 1 849 ? -10.350 60.701 7.087 1.00 40.88 849 PRO A O 1
ATOM 6680 N N . VAL A 1 850 ? -8.870 59.130 7.618 1.00 25.44 850 VAL A N 1
ATOM 6681 C CA . VAL A 1 850 ? -7.915 59.529 6.555 1.00 25.44 850 VAL A CA 1
ATOM 6682 C C . VAL A 1 850 ? -7.373 58.292 5.830 1.00 25.44 850 VAL A C 1
ATOM 6684 O O . VAL A 1 850 ? -6.917 57.339 6.456 1.00 25.44 850 VAL A O 1
ATOM 6687 N N . LYS A 1 851 ? -7.492 58.315 4.495 1.00 28.98 851 LYS A N 1
ATOM 6688 C CA . LYS A 1 851 ? -6.995 57.325 3.522 1.00 28.98 851 LYS A CA 1
ATOM 6689 C C . LYS A 1 851 ? -5.463 57.382 3.374 1.00 28.98 851 LYS A C 1
ATOM 6691 O O . LYS A 1 851 ? -4.909 58.474 3.483 1.00 28.98 851 LYS A O 1
ATOM 6696 N N . PRO A 1 852 ? -4.800 56.283 2.968 1.00 33.88 852 PRO A N 1
ATOM 6697 C CA . PRO A 1 852 ? -3.456 56.316 2.403 1.00 33.88 852 PRO A CA 1
ATOM 6698 C C . PRO A 1 852 ? -3.494 56.378 0.862 1.00 33.88 852 PRO A C 1
ATOM 6700 O O . PRO A 1 852 ? -4.387 55.813 0.235 1.00 33.88 852 PRO A O 1
ATOM 6703 N N . ASN A 1 853 ? -2.508 57.040 0.255 1.00 29.44 853 ASN A N 1
ATOM 6704 C CA . ASN A 1 853 ? -2.100 56.850 -1.144 1.00 29.44 853 ASN A CA 1
ATOM 6705 C C . ASN A 1 853 ? -0.575 57.076 -1.211 1.00 29.44 853 ASN A C 1
ATOM 6707 O O . ASN A 1 853 ? -0.095 58.107 -0.754 1.00 29.44 853 ASN A O 1
ATOM 6711 N N . LEU A 1 854 ? 0.211 56.039 -1.523 1.00 30.69 854 LEU A N 1
ATOM 6712 C CA . LEU A 1 854 ? 0.692 55.635 -2.861 1.00 30.69 854 LEU A CA 1
ATOM 6713 C C . LEU A 1 854 ? 1.924 56.442 -3.310 1.00 30.69 854 LEU A C 1
ATOM 6715 O O . LEU A 1 854 ? 1.798 57.632 -3.588 1.00 30.69 854 LEU A O 1
ATOM 6719 N N . LYS A 1 855 ? 3.077 55.768 -3.470 1.00 25.17 855 LYS A N 1
ATOM 6720 C CA . LYS A 1 855 ? 3.867 55.798 -4.718 1.00 25.17 855 LYS A CA 1
ATOM 6721 C C . LYS A 1 855 ? 5.036 54.798 -4.747 1.00 25.17 855 LYS A C 1
ATOM 6723 O O . LYS A 1 855 ? 5.745 54.578 -3.775 1.00 25.17 855 LYS A O 1
ATOM 6728 N N . THR A 1 856 ? 5.130 54.222 -5.935 1.00 29.42 856 THR A N 1
ATOM 6729 C CA . THR A 1 856 ? 6.015 53.247 -6.586 1.00 29.42 856 THR A CA 1
ATOM 6730 C C . THR A 1 856 ? 7.376 53.814 -7.018 1.00 29.42 856 THR A C 1
ATOM 6732 O O . THR A 1 856 ? 7.444 55.012 -7.282 1.00 29.42 856 THR A O 1
ATOM 6735 N N . ALA A 1 857 ? 8.383 52.949 -7.240 1.00 27.17 857 ALA A N 1
ATOM 6736 C CA . ALA A 1 857 ? 8.992 52.655 -8.565 1.00 27.17 857 ALA A CA 1
ATOM 6737 C C . ALA A 1 857 ? 10.472 52.181 -8.497 1.00 27.17 857 ALA A C 1
ATOM 6739 O O . ALA A 1 857 ? 11.333 52.916 -8.035 1.00 27.17 857 ALA A O 1
ATOM 6740 N N . GLU A 1 858 ? 10.688 50.941 -8.962 1.00 28.64 858 GLU A N 1
ATOM 6741 C CA . GLU A 1 858 ? 11.661 50.399 -9.950 1.00 28.64 858 GLU A CA 1
ATOM 6742 C C . GLU A 1 858 ? 13.164 50.813 -10.096 1.00 28.64 858 GLU A C 1
ATOM 6744 O O . GLU A 1 858 ? 13.580 51.864 -9.620 1.00 28.64 858 GLU A O 1
ATOM 6749 N N . PRO A 1 859 ? 13.998 49.952 -10.759 1.00 56.31 859 PRO A N 1
ATOM 6750 C CA . PRO A 1 859 ? 15.455 49.811 -10.549 1.00 56.31 859 PRO A CA 1
ATOM 6751 C C . PRO A 1 859 ? 16.361 50.013 -11.806 1.00 56.31 859 PRO A C 1
ATOM 6753 O O . PRO A 1 859 ? 15.863 50.324 -12.884 1.00 56.31 859 PRO A O 1
ATOM 6756 N N . SER A 1 860 ? 17.671 49.683 -11.658 1.00 24.69 860 SER A N 1
ATOM 6757 C CA . SER A 1 860 ? 18.767 49.440 -12.661 1.00 24.69 860 SER A CA 1
ATOM 6758 C C . SER A 1 860 ? 19.810 50.570 -12.854 1.00 24.69 860 SER A C 1
ATOM 6760 O O . SER A 1 860 ? 19.488 51.697 -12.486 1.00 24.69 860 SER A O 1
ATOM 6762 N N . PRO A 1 861 ? 21.001 50.383 -13.512 1.00 43.88 861 PRO A N 1
ATOM 6763 C CA . PRO A 1 861 ? 21.806 49.180 -13.906 1.00 43.88 861 PRO A CA 1
ATOM 6764 C C . PRO A 1 861 ? 23.379 49.299 -13.766 1.00 43.88 861 PRO A C 1
ATOM 6766 O O . PRO A 1 861 ? 23.875 50.387 -13.523 1.00 43.88 861 PRO A O 1
ATOM 6769 N N . ARG A 1 862 ? 24.128 48.193 -14.071 1.00 28.47 862 ARG A N 1
ATOM 6770 C CA . ARG A 1 862 ? 25.469 48.037 -14.776 1.00 28.47 862 ARG A CA 1
ATOM 6771 C C . ARG A 1 862 ? 26.730 48.804 -14.236 1.00 28.47 862 ARG A C 1
ATOM 6773 O O . ARG A 1 862 ? 26.582 49.849 -13.643 1.00 28.47 862 ARG A O 1
ATOM 6780 N N . THR A 1 863 ? 28.027 48.442 -14.365 1.00 27.67 863 THR A N 1
ATOM 6781 C CA . THR A 1 863 ? 28.869 47.549 -15.214 1.00 27.67 863 THR A CA 1
ATOM 6782 C C . THR A 1 863 ? 30.350 47.537 -14.721 1.00 27.67 863 THR A C 1
ATOM 6784 O O . THR A 1 863 ? 30.793 48.528 -14.156 1.00 27.67 863 THR A O 1
ATOM 6787 N N . SER A 1 864 ? 31.105 46.474 -15.078 1.00 27.31 864 SER A N 1
ATOM 6788 C CA . SER A 1 864 ? 32.540 46.385 -15.505 1.00 27.31 864 SER A CA 1
ATOM 6789 C C . SER A 1 864 ? 33.744 46.801 -14.624 1.00 27.31 864 SER A C 1
ATOM 6791 O O . SER A 1 864 ? 33.797 47.922 -14.136 1.00 27.31 864 SER A O 1
ATOM 6793 N N . GLY A 1 865 ? 34.820 45.985 -14.663 1.00 25.66 865 GLY A N 1
ATOM 6794 C CA . GLY A 1 865 ? 36.216 46.482 -14.644 1.00 25.66 865 GLY A CA 1
ATOM 6795 C C . GLY A 1 865 ? 37.279 45.590 -13.972 1.00 25.66 865 GLY A C 1
ATOM 6796 O O . GLY A 1 865 ? 37.173 45.301 -12.792 1.00 25.66 865 GLY A O 1
ATOM 6797 N N . HIS A 1 866 ? 38.307 45.183 -14.727 1.00 27.94 866 HIS A N 1
ATOM 6798 C CA . HIS A 1 866 ? 39.443 44.301 -14.383 1.00 27.94 866 HIS A CA 1
ATOM 6799 C C . HIS A 1 866 ? 40.475 44.850 -13.370 1.00 27.94 866 HIS A C 1
ATOM 6801 O O . HIS A 1 866 ? 40.710 46.051 -13.358 1.00 27.94 866 HIS A O 1
ATOM 6807 N N . SER A 1 867 ? 41.252 43.960 -12.720 1.00 25.91 867 SER A N 1
ATOM 6808 C CA . SER A 1 867 ? 42.735 43.970 -12.818 1.00 25.91 867 SER A CA 1
ATOM 6809 C C . SER A 1 867 ? 43.415 42.729 -12.210 1.00 25.91 867 SER A C 1
ATOM 6811 O O . SER A 1 867 ? 43.051 42.248 -11.142 1.00 25.91 867 SER A O 1
ATOM 6813 N N . THR A 1 868 ? 44.440 42.273 -12.923 1.00 28.11 868 THR A N 1
ATOM 6814 C CA . THR A 1 868 ? 45.431 41.206 -12.698 1.00 28.11 868 THR A CA 1
ATOM 6815 C C . THR A 1 868 ? 46.465 41.501 -11.597 1.00 28.11 868 THR A C 1
ATOM 6817 O O . THR A 1 868 ? 46.810 42.663 -11.404 1.00 28.11 868 THR A O 1
ATOM 6820 N N . GLY A 1 869 ? 47.079 40.470 -10.993 1.00 25.02 869 GLY A N 1
ATOM 6821 C CA . GLY A 1 869 ? 48.334 40.616 -10.232 1.00 25.02 869 GLY A CA 1
ATOM 6822 C C . GLY A 1 869 ? 48.822 39.337 -9.533 1.00 25.02 869 GLY A C 1
ATOM 6823 O O . GLY A 1 869 ? 48.122 38.774 -8.702 1.00 25.02 869 GLY A O 1
ATOM 6824 N N . THR A 1 870 ? 50.022 38.893 -9.898 1.00 26.17 870 THR A N 1
ATOM 6825 C CA . THR A 1 870 ? 50.690 37.607 -9.614 1.00 26.17 870 THR A CA 1
ATOM 6826 C C . THR A 1 870 ? 51.797 37.740 -8.545 1.00 26.17 870 THR A C 1
ATOM 6828 O O . THR A 1 870 ? 52.371 38.818 -8.441 1.00 26.17 870 THR A O 1
ATOM 6831 N N . LEU A 1 871 ? 52.195 36.607 -7.918 1.00 27.09 871 LEU A N 1
ATOM 6832 C CA . LEU A 1 871 ? 53.458 36.329 -7.163 1.00 27.09 871 LEU A CA 1
ATOM 6833 C C . LEU A 1 871 ? 53.572 37.022 -5.781 1.00 27.09 871 LEU A C 1
ATOM 6835 O O . LEU A 1 871 ? 53.184 38.167 -5.644 1.00 27.09 871 LEU A O 1
ATOM 6839 N N . GLY A 1 872 ? 54.086 36.467 -4.678 1.00 24.62 872 GLY A N 1
ATOM 6840 C CA . GLY A 1 872 ? 54.908 35.304 -4.320 1.00 24.62 872 GLY A CA 1
ATOM 6841 C C . GLY A 1 872 ? 55.212 35.391 -2.792 1.00 24.62 872 GLY A C 1
ATOM 6842 O O . GLY A 1 872 ? 54.645 36.257 -2.132 1.00 24.62 872 GLY A O 1
ATOM 6843 N N . PRO A 1 873 ? 56.036 34.501 -2.207 1.00 51.78 873 PRO A N 1
ATOM 6844 C CA . PRO A 1 873 ? 55.908 33.995 -0.825 1.00 51.78 873 PRO A CA 1
ATOM 6845 C C . PRO A 1 873 ? 56.841 34.667 0.205 1.00 51.78 873 PRO A C 1
ATOM 6847 O O . PRO A 1 873 ? 57.853 35.208 -0.210 1.00 51.78 873 PRO A O 1
ATOM 6850 N N . GLU A 1 874 ? 56.571 34.544 1.522 1.00 26.56 874 GLU A N 1
ATOM 6851 C CA . GLU A 1 874 ? 57.600 34.262 2.560 1.00 26.56 874 GLU A CA 1
ATOM 6852 C C . GLU A 1 874 ? 57.095 34.138 4.025 1.00 26.56 874 GLU A C 1
ATOM 6854 O O . GLU A 1 874 ? 56.192 34.846 4.461 1.00 26.56 874 GLU A O 1
ATOM 6859 N N . ALA A 1 875 ? 57.739 33.190 4.732 1.00 25.03 875 ALA A N 1
ATOM 6860 C CA . ALA A 1 875 ? 58.115 33.057 6.160 1.00 25.03 875 ALA A CA 1
ATOM 6861 C C . ALA A 1 875 ? 57.195 33.611 7.278 1.00 25.03 875 ALA A C 1
ATOM 6863 O O . ALA A 1 875 ? 56.981 34.807 7.417 1.00 25.03 875 ALA A O 1
ATOM 6864 N N . VAL A 1 876 ? 56.600 32.774 8.141 1.00 29.48 876 VAL A N 1
ATOM 6865 C CA . VAL A 1 876 ? 57.175 32.118 9.349 1.00 29.48 876 VAL A CA 1
ATOM 6866 C C . VAL A 1 876 ? 57.947 33.060 10.287 1.00 29.48 876 VAL A C 1
ATOM 6868 O O . VAL A 1 876 ? 59.124 33.320 10.077 1.00 29.48 876 VAL A O 1
ATOM 6871 N N . THR A 1 877 ? 57.315 33.438 11.404 1.00 24.22 877 THR A N 1
ATOM 6872 C CA . THR A 1 877 ? 57.951 33.640 12.723 1.00 24.22 877 THR A CA 1
ATOM 6873 C C . THR A 1 877 ? 56.935 33.394 13.852 1.00 24.22 877 THR A C 1
ATOM 6875 O O . THR A 1 877 ? 55.723 33.396 13.662 1.00 24.22 877 THR A O 1
ATOM 6878 N N . THR A 1 878 ? 57.480 33.061 15.015 1.00 26.25 878 THR A N 1
ATOM 6879 C CA . THR A 1 878 ? 56.974 32.213 16.103 1.00 26.25 878 THR A CA 1
ATOM 6880 C C . THR A 1 878 ? 56.389 32.963 17.314 1.00 26.25 878 THR A C 1
ATOM 6882 O O . THR A 1 878 ? 57.060 33.869 17.787 1.00 26.25 878 THR A O 1
ATOM 6885 N N . SER A 1 879 ? 55.250 32.463 17.848 1.00 25.97 879 SER A N 1
ATOM 6886 C CA . SER A 1 879 ? 54.791 32.271 19.268 1.00 25.97 879 SER A CA 1
ATOM 6887 C C . SER A 1 879 ? 54.971 33.374 20.352 1.00 25.97 879 SER A C 1
ATOM 6889 O O . SER A 1 879 ? 55.835 34.222 20.185 1.00 25.97 879 SER A O 1
ATOM 6891 N N . PRO A 1 880 ? 54.272 33.357 21.534 1.00 33.12 880 PRO A N 1
ATOM 6892 C CA . PRO A 1 880 ? 53.409 32.309 22.134 1.00 33.12 880 PRO A CA 1
ATOM 6893 C C . PRO A 1 880 ? 52.068 32.779 22.788 1.00 33.12 880 PRO A C 1
ATOM 6895 O O . PRO A 1 880 ? 51.912 33.921 23.206 1.00 33.12 880 PRO A O 1
ATOM 6898 N N . ILE A 1 881 ? 51.124 31.846 22.995 1.00 25.92 881 ILE A N 1
ATOM 6899 C CA . ILE A 1 881 ? 49.907 31.977 23.842 1.00 25.92 881 ILE A CA 1
ATOM 6900 C C . ILE A 1 881 ? 49.767 30.686 24.701 1.00 25.92 881 ILE A C 1
ATOM 6902 O O . ILE A 1 881 ? 50.235 29.633 24.258 1.00 25.92 881 ILE A O 1
ATOM 6906 N N . PRO A 1 882 ? 49.234 30.729 25.947 1.00 28.72 882 PRO A N 1
ATOM 6907 C CA . PRO A 1 882 ? 49.640 29.821 27.022 1.00 28.72 882 PRO A CA 1
ATOM 6908 C C . PRO A 1 882 ? 48.889 28.479 27.099 1.00 28.72 882 PRO A C 1
ATOM 6910 O O . PRO A 1 882 ? 47.810 28.277 26.547 1.00 28.72 882 PRO A O 1
ATOM 6913 N N . LYS A 1 883 ? 49.524 27.568 27.848 1.00 27.80 883 LYS A N 1
ATOM 6914 C CA . LYS A 1 883 ? 49.200 26.157 28.102 1.00 27.80 883 LYS A CA 1
ATOM 6915 C C . LYS A 1 883 ? 47.757 25.918 28.577 1.00 27.80 883 LYS A C 1
ATOM 6917 O O . LYS A 1 883 ? 47.335 26.466 29.592 1.00 27.80 883 LYS A O 1
ATOM 6922 N N . LYS A 1 884 ? 47.067 24.976 27.921 1.00 28.88 884 LYS A N 1
ATOM 6923 C CA . LYS A 1 884 ? 45.874 24.277 28.428 1.00 28.88 884 LYS A CA 1
ATOM 6924 C C . LYS A 1 884 ? 46.193 22.789 28.594 1.00 28.88 884 LYS A C 1
ATOM 6926 O O . LYS A 1 884 ? 46.855 22.199 27.747 1.00 28.88 884 LYS A O 1
ATOM 6931 N N . HIS A 1 885 ? 45.734 22.225 29.707 1.00 30.34 885 HIS A N 1
ATOM 6932 C CA . HIS A 1 885 ? 45.880 20.824 30.097 1.00 30.34 885 HIS A CA 1
ATOM 6933 C C . HIS A 1 885 ? 45.401 19.852 29.008 1.00 30.34 885 HIS A C 1
ATOM 6935 O O . HIS A 1 885 ? 44.270 19.946 28.535 1.00 30.34 885 HIS A O 1
ATOM 6941 N N . THR A 1 886 ? 46.255 18.890 28.658 1.00 27.36 886 THR A N 1
ATOM 6942 C CA . THR A 1 886 ? 45.944 17.790 27.743 1.00 27.36 886 THR A CA 1
ATOM 6943 C C . THR A 1 886 ? 45.175 16.697 28.487 1.00 27.36 886 THR A C 1
ATOM 6945 O O . THR A 1 886 ? 45.730 16.029 29.356 1.00 27.36 886 THR A O 1
ATOM 6948 N N . ILE A 1 887 ? 43.907 16.489 28.130 1.00 31.08 887 ILE A N 1
ATOM 6949 C CA . ILE A 1 887 ? 43.217 15.207 28.319 1.00 31.08 887 ILE A CA 1
ATOM 6950 C C . ILE A 1 887 ? 43.427 14.437 27.012 1.00 31.08 887 ILE A C 1
ATOM 6952 O O . ILE A 1 887 ? 43.069 14.934 25.946 1.00 31.08 887 ILE A O 1
ATOM 6956 N N . HIS A 1 888 ? 44.046 13.258 27.074 1.00 31.89 888 HIS A N 1
ATOM 6957 C CA . HIS A 1 888 ? 44.205 12.384 25.910 1.00 31.89 888 HIS A CA 1
ATOM 6958 C C . HIS A 1 888 ? 42.825 11.954 25.387 1.00 31.89 888 HIS A C 1
ATOM 6960 O O . HIS A 1 888 ? 42.121 11.191 26.045 1.00 31.89 888 HIS A O 1
ATOM 6966 N N . SER A 1 889 ? 42.436 12.423 24.200 1.00 35.41 889 SER A N 1
ATOM 6967 C CA . SER A 1 889 ? 41.296 11.881 23.463 1.00 35.41 889 SER A CA 1
ATOM 6968 C C . SER A 1 889 ? 41.726 10.609 22.727 1.00 35.41 889 SER A C 1
ATOM 6970 O O . SER A 1 889 ? 42.581 10.624 21.843 1.00 35.41 889 SER A O 1
ATOM 6972 N N . ILE A 1 890 ? 41.138 9.479 23.110 1.00 38.34 890 ILE A N 1
ATOM 6973 C CA . ILE A 1 890 ? 41.223 8.225 22.354 1.00 38.34 890 ILE A CA 1
ATOM 6974 C C . ILE A 1 890 ? 40.225 8.337 21.191 1.00 38.34 890 ILE A C 1
ATOM 6976 O O . ILE A 1 890 ? 39.069 8.696 21.413 1.00 38.34 890 ILE A O 1
ATOM 6980 N N . SER A 1 891 ? 40.641 8.060 19.949 1.00 37.66 891 SER A N 1
ATOM 6981 C CA . SER A 1 891 ? 39.726 8.111 18.799 1.00 37.66 891 SER A CA 1
ATOM 6982 C C . SER A 1 891 ? 38.676 6.989 18.858 1.00 37.66 891 SER A C 1
ATOM 6984 O O . SER A 1 891 ? 38.958 5.855 19.253 1.00 37.66 891 SER A O 1
ATOM 6986 N N . LEU A 1 892 ? 37.459 7.286 18.393 1.00 41.41 892 LEU A N 1
ATOM 6987 C CA . LEU A 1 892 ? 36.354 6.324 18.261 1.00 41.41 892 LEU A CA 1
ATOM 6988 C C . LEU A 1 892 ? 36.697 5.121 17.362 1.00 41.41 892 LEU A C 1
ATOM 6990 O O . LEU A 1 892 ? 36.168 4.037 17.581 1.00 41.41 892 LEU A O 1
ATOM 6994 N N . SER A 1 893 ? 37.617 5.270 16.403 1.00 43.25 893 SER A N 1
ATOM 6995 C CA . SER A 1 893 ? 38.098 4.162 15.561 1.00 43.25 893 SER A CA 1
ATOM 6996 C C . SER A 1 893 ? 38.929 3.137 16.343 1.00 43.25 893 SER A C 1
ATOM 6998 O O . SER A 1 893 ? 38.832 1.933 16.090 1.00 43.25 893 SER A O 1
ATOM 7000 N N . ASN A 1 894 ? 39.684 3.598 17.344 1.00 36.12 894 ASN A N 1
ATOM 7001 C CA . ASN A 1 894 ? 40.428 2.723 18.245 1.00 36.12 894 ASN A CA 1
ATOM 7002 C C . ASN A 1 894 ? 39.477 2.024 19.227 1.00 36.12 894 ASN A C 1
ATOM 7004 O O . ASN A 1 894 ? 39.635 0.834 19.474 1.00 36.12 894 ASN A O 1
ATOM 7008 N N . ILE A 1 895 ? 38.428 2.708 19.704 1.00 47.62 895 ILE A N 1
ATOM 7009 C CA . ILE A 1 895 ? 37.380 2.110 20.554 1.00 47.62 895 ILE A CA 1
ATOM 7010 C C . ILE A 1 895 ? 36.536 1.089 19.772 1.00 47.62 895 ILE A C 1
ATOM 7012 O O . ILE A 1 895 ? 36.205 0.039 20.313 1.00 47.62 895 ILE A O 1
ATOM 7016 N N . ALA A 1 896 ? 36.237 1.339 18.493 1.00 42.12 896 ALA A N 1
ATOM 7017 C CA . ALA A 1 896 ? 35.515 0.402 17.630 1.00 42.12 896 ALA A CA 1
ATOM 7018 C C . ALA A 1 896 ? 36.335 -0.867 17.333 1.00 42.12 896 ALA A C 1
ATOM 7020 O O . ALA A 1 896 ? 35.808 -1.974 17.426 1.00 42.12 896 ALA A O 1
ATOM 7021 N N . SER A 1 897 ? 37.637 -0.728 17.064 1.00 40.69 897 SER A N 1
ATOM 7022 C CA . SER A 1 897 ? 38.531 -1.878 16.850 1.00 40.69 897 SER A CA 1
ATOM 7023 C C . SER A 1 897 ? 38.757 -2.683 18.138 1.00 40.69 897 SER A C 1
ATOM 7025 O O . SER A 1 897 ? 38.796 -3.911 18.102 1.00 40.69 897 SER A O 1
ATOM 7027 N N . ILE A 1 898 ? 38.831 -2.007 19.293 1.00 45.25 898 ILE A N 1
ATOM 7028 C CA . ILE A 1 898 ? 38.866 -2.655 20.612 1.00 45.25 898 ILE A CA 1
ATOM 7029 C C . ILE A 1 898 ? 37.529 -3.358 20.900 1.00 45.25 898 ILE A C 1
ATOM 7031 O O . ILE A 1 898 ? 37.546 -4.485 21.373 1.00 45.25 898 ILE A O 1
ATOM 7035 N N . SER A 1 899 ? 36.381 -2.763 20.559 1.00 53.06 899 SER A N 1
ATOM 7036 C CA . SER A 1 899 ? 35.038 -3.327 20.787 1.00 53.06 899 SER A CA 1
ATOM 7037 C C . SER A 1 899 ? 34.776 -4.616 19.992 1.00 53.06 899 SER A C 1
ATOM 7039 O O . SER A 1 899 ? 34.305 -5.602 20.560 1.00 53.06 899 SER A O 1
ATOM 7041 N N . VAL A 1 900 ? 35.154 -4.662 18.707 1.00 48.88 900 VAL A N 1
ATOM 7042 C CA . VAL A 1 900 ? 34.935 -5.839 17.837 1.00 48.88 900 VAL A CA 1
ATOM 7043 C C . VAL A 1 900 ? 35.734 -7.066 18.301 1.00 48.88 900 VAL A C 1
ATOM 7045 O O . VAL A 1 900 ? 35.247 -8.193 18.206 1.00 48.88 900 VAL A O 1
ATOM 7048 N N . HIS A 1 901 ? 36.932 -6.876 18.862 1.00 48.62 901 HIS A N 1
ATOM 7049 C CA . HIS A 1 901 ? 37.734 -7.981 19.401 1.00 48.62 901 HIS A CA 1
ATOM 7050 C C . HIS A 1 901 ? 37.463 -8.264 20.889 1.00 48.62 901 HIS A C 1
ATOM 7052 O O . HIS A 1 901 ? 37.476 -9.427 21.298 1.00 48.62 901 HIS A O 1
ATOM 7058 N N . ALA A 1 902 ? 37.155 -7.244 21.697 1.00 52.75 902 ALA A N 1
ATOM 7059 C CA . ALA A 1 902 ? 36.880 -7.402 23.125 1.00 52.75 902 ALA A CA 1
ATOM 7060 C C . ALA A 1 902 ? 35.514 -8.036 23.405 1.00 52.75 902 ALA A C 1
ATOM 7062 O O . ALA A 1 902 ? 35.399 -8.781 24.374 1.00 52.75 902 ALA A O 1
ATOM 7063 N N . LEU A 1 903 ? 34.493 -7.802 22.570 1.00 61.78 903 LEU A N 1
ATOM 7064 C CA . LEU A 1 903 ? 33.172 -8.407 22.769 1.00 61.78 903 LEU A CA 1
ATOM 7065 C C . LEU A 1 903 ? 33.212 -9.924 22.555 1.00 61.78 903 LEU A C 1
ATOM 7067 O O . LEU A 1 903 ? 32.702 -10.668 23.387 1.00 61.78 903 LEU A O 1
ATOM 7071 N N . ASN A 1 904 ? 33.891 -10.389 21.502 1.00 63.44 904 ASN A N 1
ATOM 7072 C CA . ASN A 1 904 ? 34.075 -11.821 21.247 1.00 63.44 904 ASN A CA 1
ATOM 7073 C C . ASN A 1 904 ? 34.887 -12.495 22.364 1.00 63.44 904 ASN A C 1
ATOM 7075 O O . ASN A 1 904 ? 34.528 -13.578 22.819 1.00 63.44 904 ASN A O 1
ATOM 7079 N N . ALA A 1 905 ? 35.940 -11.834 22.859 1.00 71.44 905 ALA A N 1
ATOM 7080 C CA . ALA A 1 905 ? 36.704 -12.312 24.010 1.00 71.44 905 ALA A CA 1
ATOM 7081 C C . ALA A 1 905 ? 35.876 -12.302 25.311 1.00 71.44 905 ALA A C 1
ATOM 7083 O O . ALA A 1 905 ? 35.991 -13.222 26.116 1.00 71.44 905 ALA A O 1
ATOM 7084 N N . GLY A 1 906 ? 35.014 -11.299 25.502 1.00 70.19 906 GLY A N 1
ATOM 7085 C CA . GLY A 1 906 ? 34.112 -11.182 26.646 1.00 70.19 906 GLY A CA 1
ATOM 7086 C C . GLY A 1 906 ? 33.032 -12.262 26.660 1.00 70.19 906 GLY A C 1
ATOM 7087 O O . GLY A 1 906 ? 32.817 -12.889 27.693 1.00 70.19 906 GLY A O 1
ATOM 7088 N N . VAL A 1 907 ? 32.407 -12.546 25.515 1.00 71.25 907 VAL A N 1
ATOM 7089 C CA . VAL A 1 907 ? 31.446 -13.652 25.367 1.00 71.25 907 VAL A CA 1
ATOM 7090 C C . VAL A 1 907 ? 32.140 -14.996 25.580 1.00 71.25 907 VAL A C 1
ATOM 7092 O O . VAL A 1 907 ? 31.658 -15.795 26.377 1.00 71.25 907 VAL A O 1
ATOM 7095 N N . ALA A 1 908 ? 33.310 -15.217 24.973 1.00 75.06 908 ALA A N 1
ATOM 7096 C CA . ALA A 1 908 ? 34.086 -16.439 25.186 1.00 75.06 908 ALA A CA 1
ATOM 7097 C C . ALA A 1 908 ? 34.481 -16.621 26.664 1.00 75.06 908 ALA A C 1
ATOM 7099 O O . ALA A 1 908 ? 34.401 -17.720 27.203 1.00 75.06 908 ALA A O 1
ATOM 7100 N N . PHE A 1 909 ? 34.858 -15.545 27.359 1.00 79.50 909 PHE A N 1
ATOM 7101 C CA . PHE A 1 909 ? 35.162 -15.586 28.789 1.00 79.50 909 PHE A CA 1
ATOM 7102 C C . PHE A 1 909 ? 33.929 -15.929 29.638 1.00 79.50 909 PHE A C 1
ATOM 7104 O O . PHE A 1 909 ? 34.015 -16.774 30.533 1.00 79.50 909 PHE A O 1
ATOM 7111 N N . LEU A 1 910 ? 32.769 -15.335 29.332 1.00 78.19 910 LEU A N 1
ATOM 7112 C CA . LEU A 1 910 ? 31.503 -15.693 29.975 1.00 78.19 910 LEU A CA 1
ATOM 7113 C C . LEU A 1 910 ? 31.155 -17.164 29.717 1.00 78.19 910 LEU A C 1
ATOM 7115 O O . LEU A 1 910 ? 30.749 -17.842 30.654 1.00 78.19 910 LEU A O 1
ATOM 7119 N N . GLU A 1 911 ? 31.384 -17.688 28.510 1.00 76.94 911 GLU A N 1
ATOM 7120 C CA . GLU A 1 911 ? 31.150 -19.098 28.168 1.00 76.94 911 GLU A CA 1
ATOM 7121 C C . GLU A 1 911 ? 32.101 -20.087 28.858 1.00 76.94 911 GLU A C 1
ATOM 7123 O O . GLU A 1 911 ? 31.753 -21.247 29.087 1.00 76.94 911 GLU A O 1
ATOM 7128 N N . VAL A 1 912 ? 33.296 -19.643 29.240 1.00 83.62 912 VAL A N 1
ATOM 7129 C CA . VAL A 1 912 ? 34.228 -20.464 30.021 1.00 83.62 912 VAL A CA 1
ATOM 7130 C C . VAL A 1 912 ? 33.810 -20.518 31.493 1.00 83.62 912 VAL A C 1
ATOM 7132 O O . VAL A 1 912 ? 33.952 -21.561 32.138 1.00 83.62 912 VAL A O 1
ATOM 7135 N N . ILE A 1 913 ? 33.252 -19.428 32.029 1.00 78.19 913 ILE A N 1
ATOM 7136 C CA . ILE A 1 913 ? 32.998 -19.274 33.470 1.00 78.19 913 ILE A CA 1
ATOM 7137 C C . ILE A 1 913 ? 31.557 -19.603 33.883 1.00 78.19 913 ILE A C 1
ATOM 7139 O O . ILE A 1 913 ? 31.367 -20.150 34.967 1.00 78.19 913 ILE A O 1
ATOM 7143 N N . ILE A 1 914 ? 30.552 -19.284 33.063 1.00 75.00 914 ILE A N 1
ATOM 7144 C CA . ILE A 1 914 ? 29.129 -19.325 33.454 1.00 75.00 914 ILE A CA 1
ATOM 7145 C C . ILE A 1 914 ? 28.418 -20.641 33.071 1.00 75.00 914 ILE A C 1
ATOM 7147 O O . ILE A 1 914 ? 27.772 -21.227 33.943 1.00 75.00 914 ILE A O 1
ATOM 7151 N N . PRO A 1 915 ? 28.475 -21.133 31.817 1.00 73.62 915 PRO A N 1
ATOM 7152 C CA . PRO A 1 915 ? 27.784 -22.353 31.408 1.00 73.62 915 PRO A CA 1
ATOM 7153 C C . PRO A 1 915 ? 28.346 -23.597 32.087 1.00 73.62 915 PRO A C 1
ATOM 7155 O O . PRO A 1 915 ? 29.533 -23.682 32.379 1.00 73.62 915 PRO A O 1
ATOM 7158 N N . ARG A 1 916 ? 27.517 -24.632 32.240 1.00 69.56 916 ARG A N 1
ATOM 7159 C CA . ARG A 1 916 ? 27.912 -25.928 32.815 1.00 69.56 916 ARG A CA 1
ATOM 7160 C C . ARG A 1 916 ? 28.447 -26.908 31.760 1.00 69.56 916 ARG A C 1
ATOM 7162 O O . ARG A 1 916 ? 28.053 -28.065 31.725 1.00 69.56 916 ARG A O 1
ATOM 7169 N N . SER A 1 917 ? 29.315 -26.427 30.873 1.00 74.69 917 SER A N 1
ATOM 7170 C CA . SER A 1 917 ? 29.883 -27.229 29.779 1.00 74.69 917 SER A CA 1
ATOM 7171 C C . SER A 1 917 ? 31.009 -28.137 30.272 1.00 74.69 917 SER A C 1
ATOM 7173 O O . SER A 1 917 ? 31.868 -27.684 31.030 1.00 74.69 917 SER A O 1
ATOM 7175 N N . GLU A 1 918 ? 31.050 -29.390 29.827 1.00 80.31 918 GLU A N 1
ATOM 7176 C CA . GLU A 1 918 ? 32.175 -30.282 30.124 1.00 80.31 918 GLU A CA 1
ATOM 7177 C C . GLU A 1 918 ? 33.479 -29.805 29.452 1.00 80.31 918 GLU A C 1
ATOM 7179 O O . GLU A 1 918 ? 33.436 -29.110 28.429 1.00 80.31 918 GLU A O 1
ATOM 7184 N N . PRO A 1 919 ? 34.663 -30.152 30.000 1.00 84.25 919 PRO A N 1
ATOM 7185 C CA . PRO A 1 919 ? 35.935 -29.830 29.364 1.00 84.25 919 PRO A CA 1
ATOM 7186 C C . PRO A 1 919 ? 36.008 -30.398 27.943 1.00 84.25 919 PRO A C 1
ATOM 7188 O O . PRO A 1 919 ? 35.833 -31.595 27.729 1.00 84.25 919 PRO A O 1
ATOM 7191 N N . MET A 1 920 ? 36.334 -29.541 26.974 1.00 86.50 920 MET A N 1
ATOM 7192 C CA . MET A 1 920 ? 36.373 -29.907 25.554 1.00 86.50 920 MET A CA 1
ATOM 7193 C C . MET A 1 920 ? 37.257 -31.145 25.291 1.00 86.50 920 MET A C 1
ATOM 7195 O O . MET A 1 920 ? 38.397 -31.194 25.772 1.00 86.50 920 MET A O 1
ATOM 7199 N N . PRO A 1 921 ? 36.804 -32.135 24.501 1.00 89.19 921 PRO A N 1
ATOM 7200 C CA . PRO A 1 921 ? 37.598 -33.306 24.128 1.00 89.19 921 PRO A CA 1
ATOM 7201 C C . PRO A 1 921 ? 38.925 -32.951 23.445 1.00 89.19 921 PRO A C 1
ATOM 7203 O O . PRO A 1 921 ? 38.996 -32.038 22.629 1.00 89.19 921 PRO A O 1
ATOM 7206 N N . TRP A 1 922 ? 39.994 -33.706 23.729 1.00 87.69 922 TRP A N 1
ATOM 7207 C CA . TRP A 1 922 ? 41.315 -33.475 23.113 1.00 87.69 922 TRP A CA 1
ATOM 7208 C C . TRP A 1 922 ? 41.307 -33.621 21.581 1.00 87.69 922 TRP A C 1
ATOM 7210 O O . TRP A 1 922 ? 42.107 -32.982 20.904 1.00 87.69 922 TRP A O 1
ATOM 7220 N N . VAL A 1 923 ? 40.359 -34.390 21.031 1.00 91.25 923 VAL A N 1
ATOM 7221 C CA . VAL A 1 923 ? 40.176 -34.570 19.580 1.00 91.25 923 VAL A CA 1
ATOM 7222 C C . VAL A 1 923 ? 39.800 -33.272 18.851 1.00 91.25 923 VAL A C 1
ATOM 7224 O O . VAL A 1 923 ? 39.944 -33.190 17.637 1.00 91.25 923 VAL A O 1
ATOM 7227 N N . HIS A 1 924 ? 39.370 -32.228 19.566 1.00 90.81 924 HIS A N 1
ATOM 7228 C CA . HIS A 1 924 ? 39.069 -30.933 18.954 1.00 90.81 924 HIS A CA 1
ATOM 7229 C C . HIS A 1 924 ? 40.324 -30.215 18.435 1.00 90.81 924 HIS A C 1
ATOM 7231 O O . HIS A 1 924 ? 40.211 -29.436 17.494 1.00 90.81 924 HIS A O 1
ATOM 7237 N N . ILE A 1 925 ? 41.515 -30.485 18.988 1.00 89.44 925 ILE A N 1
ATOM 7238 C CA . ILE A 1 925 ? 42.764 -29.852 18.530 1.00 89.44 925 ILE A CA 1
ATOM 7239 C C . ILE A 1 925 ? 43.031 -30.164 17.043 1.00 89.44 925 ILE A C 1
ATOM 7241 O O . ILE A 1 925 ? 43.153 -29.213 16.272 1.00 89.44 925 ILE A O 1
ATOM 7245 N N . PRO A 1 926 ? 43.051 -31.438 16.589 1.00 87.50 926 PRO A N 1
ATOM 7246 C CA . PRO A 1 926 ? 43.164 -31.764 15.165 1.00 87.50 926 PRO A CA 1
ATOM 7247 C C . PRO A 1 926 ? 42.154 -31.035 14.266 1.00 87.50 926 PRO A C 1
ATOM 7249 O O . PRO A 1 926 ? 42.530 -30.515 13.219 1.00 87.50 926 PRO A O 1
ATOM 7252 N N . TRP A 1 927 ? 40.887 -30.939 14.679 1.00 89.62 927 TRP A N 1
ATOM 7253 C CA . TRP A 1 927 ? 39.851 -30.256 13.896 1.00 89.62 927 TRP A CA 1
ATOM 7254 C C . TRP A 1 927 ? 40.065 -28.743 13.815 1.00 89.62 927 TRP A C 1
ATOM 7256 O O . TRP A 1 927 ? 39.913 -28.161 12.744 1.00 89.62 927 TRP A O 1
ATOM 7266 N N . LEU A 1 928 ? 40.476 -28.107 14.914 1.00 86.25 928 LEU A N 1
ATOM 7267 C CA . LEU A 1 928 ? 40.824 -26.684 14.927 1.00 86.25 928 LEU A CA 1
ATOM 7268 C C . LEU A 1 928 ? 42.010 -26.385 14.005 1.00 86.25 928 LEU A C 1
ATOM 7270 O O . LEU A 1 928 ? 42.007 -25.368 13.316 1.00 86.25 928 LEU A O 1
ATOM 7274 N N . ILE A 1 929 ? 42.988 -27.291 13.943 1.00 86.31 929 ILE A N 1
ATOM 7275 C CA . ILE A 1 929 ? 44.130 -27.190 13.027 1.00 86.31 929 ILE A CA 1
ATOM 7276 C C . ILE A 1 929 ? 43.672 -27.276 11.564 1.00 86.31 929 ILE A C 1
ATOM 7278 O O . ILE A 1 929 ? 44.105 -26.469 10.743 1.00 86.31 929 ILE A O 1
ATOM 7282 N N . VAL A 1 930 ? 42.764 -28.201 11.234 1.00 88.44 930 VAL A N 1
ATOM 7283 C CA . VAL A 1 930 ? 42.199 -28.331 9.877 1.00 88.44 930 VAL A CA 1
ATOM 7284 C C . VAL A 1 930 ? 41.411 -27.082 9.480 1.00 88.44 930 VAL A C 1
ATOM 7286 O O . VAL A 1 930 ? 41.597 -26.564 8.381 1.00 88.44 930 VAL A O 1
ATOM 7289 N N . ILE A 1 931 ? 40.575 -26.559 10.380 1.00 86.75 931 ILE A N 1
ATOM 7290 C CA . ILE A 1 931 ? 39.800 -25.333 10.143 1.00 86.75 931 ILE A CA 1
ATOM 7291 C C . ILE A 1 931 ? 40.735 -24.139 9.917 1.00 86.75 931 ILE A C 1
ATOM 7293 O O . ILE A 1 931 ? 40.537 -23.373 8.974 1.00 86.75 931 ILE A O 1
ATOM 7297 N N . LEU A 1 932 ? 41.787 -24.003 10.731 1.00 84.50 932 LEU A N 1
ATOM 7298 C CA . LEU A 1 932 ? 42.793 -22.953 10.574 1.00 84.50 932 LEU A CA 1
ATOM 7299 C C . LEU A 1 932 ? 43.540 -23.079 9.235 1.00 84.50 932 LEU A C 1
ATOM 7301 O O . LEU A 1 932 ? 43.758 -22.076 8.555 1.00 84.50 932 LEU A O 1
ATOM 7305 N N . GLY A 1 933 ? 43.872 -24.305 8.823 1.00 85.44 933 GLY A N 1
ATOM 7306 C CA . GLY A 1 933 ? 44.440 -24.592 7.505 1.00 85.44 933 GLY A CA 1
ATOM 7307 C C . GLY A 1 933 ? 43.499 -24.203 6.360 1.00 85.44 933 GLY A C 1
ATOM 7308 O O . GLY A 1 933 ? 43.934 -23.588 5.389 1.00 85.44 933 GLY A O 1
ATOM 7309 N N . GLY A 1 934 ? 42.198 -24.472 6.501 1.00 84.81 934 GLY A N 1
ATOM 7310 C CA . GLY A 1 934 ? 41.171 -24.017 5.562 1.00 84.81 934 GLY A CA 1
ATOM 7311 C C . GLY A 1 934 ? 41.101 -22.492 5.464 1.00 84.81 934 GLY A C 1
ATOM 7312 O O . GLY A 1 934 ? 41.029 -21.947 4.366 1.00 84.81 934 GLY A O 1
ATOM 7313 N N . TYR A 1 935 ? 41.215 -21.790 6.594 1.00 81.25 935 TYR A N 1
ATOM 7314 C CA . TYR A 1 935 ? 41.233 -20.326 6.637 1.00 81.25 935 TYR A CA 1
ATOM 7315 C C . TYR A 1 935 ? 42.467 -19.735 5.936 1.00 81.25 935 TYR A C 1
ATOM 7317 O O . TYR A 1 935 ? 42.364 -18.745 5.209 1.00 81.25 935 TYR A O 1
ATOM 7325 N N . LEU A 1 936 ? 43.627 -20.383 6.092 1.00 83.44 936 LEU A N 1
ATOM 7326 C CA . LEU A 1 936 ? 44.831 -20.054 5.330 1.00 83.44 936 LEU A CA 1
ATOM 7327 C C . LEU A 1 936 ? 44.600 -20.263 3.825 1.00 83.44 936 LEU A C 1
ATOM 7329 O O . LEU A 1 936 ? 44.943 -19.397 3.025 1.00 83.44 936 LEU A O 1
ATOM 7333 N N . GLY A 1 937 ? 43.956 -21.369 3.442 1.00 83.75 937 GLY A N 1
ATOM 7334 C CA . GLY A 1 937 ? 43.570 -21.652 2.058 1.00 83.75 937 GLY A CA 1
ATOM 7335 C C . GLY A 1 937 ? 42.687 -20.557 1.455 1.00 83.75 937 GLY A C 1
ATOM 7336 O O . GLY A 1 937 ? 42.961 -20.090 0.351 1.00 83.75 937 GLY A O 1
ATOM 7337 N N . VAL A 1 938 ? 41.694 -20.066 2.203 1.00 82.69 938 VAL A N 1
ATOM 7338 C CA . VAL A 1 938 ? 40.839 -18.945 1.776 1.00 82.69 938 VAL A CA 1
ATOM 7339 C C . VAL A 1 938 ? 41.659 -17.679 1.530 1.00 82.69 938 VAL A C 1
ATOM 7341 O O . VAL A 1 938 ? 41.447 -17.023 0.517 1.00 82.69 938 VAL A O 1
ATOM 7344 N N . ALA A 1 939 ? 42.644 -17.357 2.375 1.00 82.75 939 ALA A N 1
ATOM 7345 C CA . ALA A 1 939 ? 43.503 -16.186 2.162 1.00 82.75 939 ALA A CA 1
ATOM 7346 C C . ALA A 1 939 ? 44.281 -16.249 0.831 1.00 82.75 939 ALA A C 1
ATOM 7348 O O . ALA A 1 939 ? 44.433 -15.231 0.150 1.00 82.75 939 ALA A O 1
ATOM 7349 N N . TYR A 1 940 ? 44.731 -17.441 0.428 1.00 83.31 940 TYR A N 1
ATOM 7350 C CA . TYR A 1 940 ? 45.411 -17.656 -0.853 1.00 83.31 940 TYR A CA 1
ATOM 7351 C C . TYR A 1 940 ? 44.437 -17.721 -2.042 1.00 83.31 940 TYR A C 1
ATOM 7353 O O . TYR A 1 940 ? 44.767 -17.232 -3.123 1.00 83.31 940 TYR A O 1
ATOM 7361 N N . ILE A 1 941 ? 43.213 -18.221 -1.846 1.00 85.81 941 ILE A N 1
ATOM 7362 C CA . ILE A 1 941 ? 42.131 -18.115 -2.839 1.00 85.81 941 ILE A CA 1
ATOM 7363 C C . ILE A 1 941 ? 41.772 -16.643 -3.074 1.00 85.81 941 ILE A C 1
ATOM 7365 O O . ILE A 1 941 ? 41.651 -16.227 -4.224 1.00 85.81 941 ILE A O 1
ATOM 7369 N N . THR A 1 942 ? 41.675 -15.824 -2.024 1.00 82.56 942 THR A N 1
ATOM 7370 C CA . THR A 1 942 ? 41.453 -14.374 -2.138 1.00 82.56 942 THR A CA 1
ATOM 7371 C C . THR A 1 942 ? 42.584 -13.703 -2.905 1.00 82.56 942 THR A C 1
ATOM 7373 O O . THR A 1 942 ? 42.324 -12.902 -3.799 1.00 82.56 942 THR A O 1
ATOM 7376 N N . LYS A 1 943 ? 43.844 -14.083 -2.664 1.00 84.38 943 LYS A N 1
ATOM 7377 C CA . LYS A 1 943 ? 44.958 -13.595 -3.486 1.00 84.38 943 LYS A CA 1
ATOM 7378 C C . LYS A 1 943 ? 44.803 -13.990 -4.958 1.00 84.38 943 LYS A C 1
ATOM 7380 O O . LYS A 1 943 ? 45.033 -13.150 -5.825 1.00 84.38 943 LYS A O 1
ATOM 7385 N N . SER A 1 944 ? 44.393 -15.228 -5.235 1.00 82.12 944 SER A N 1
ATOM 7386 C CA . SER A 1 944 ? 44.196 -15.743 -6.597 1.00 82.12 944 SER A CA 1
ATOM 7387 C C . SER A 1 944 ? 43.001 -15.124 -7.327 1.00 82.12 944 SER A C 1
ATOM 7389 O O . SER A 1 944 ? 43.011 -15.074 -8.552 1.00 82.12 944 SER A O 1
ATOM 7391 N N . THR A 1 945 ? 41.966 -14.698 -6.604 1.00 76.31 945 THR A N 1
ATOM 7392 C CA . THR A 1 945 ? 40.701 -14.216 -7.188 1.00 76.31 945 THR A CA 1
ATOM 7393 C C . THR A 1 945 ? 40.564 -12.696 -7.150 1.00 76.31 945 THR A C 1
ATOM 7395 O O . THR A 1 945 ? 39.921 -12.123 -8.020 1.00 76.31 945 THR A O 1
ATOM 7398 N N . GLN A 1 946 ? 41.181 -12.032 -6.170 1.00 73.88 946 GLN A N 1
ATOM 7399 C CA . GLN A 1 946 ? 41.037 -10.595 -5.906 1.00 73.88 946 GLN A CA 1
ATOM 7400 C C . GLN A 1 946 ? 42.375 -9.835 -5.900 1.00 73.88 946 GLN A C 1
ATOM 7402 O O . GLN A 1 946 ? 42.390 -8.613 -5.781 1.00 73.88 946 GLN A O 1
ATOM 7407 N N . GLY A 1 947 ? 43.515 -10.520 -6.038 1.00 84.88 947 GLY A N 1
ATOM 7408 C CA . GLY A 1 947 ? 44.815 -9.886 -6.280 1.00 84.88 947 GLY A CA 1
ATOM 7409 C C . GLY A 1 947 ? 45.576 -9.389 -5.044 1.00 84.88 947 GLY A C 1
ATOM 7410 O O . GLY A 1 947 ? 46.707 -8.922 -5.198 1.00 84.88 947 GLY A O 1
ATOM 7411 N N . PHE A 1 948 ? 45.065 -9.554 -3.818 1.00 80.94 948 PHE A N 1
ATOM 7412 C CA . PHE A 1 948 ? 45.748 -9.151 -2.572 1.00 80.94 948 PHE A CA 1
ATOM 7413 C C . PHE A 1 948 ? 45.689 -10.228 -1.470 1.00 80.94 948 PHE A C 1
ATOM 7415 O O . PHE A 1 948 ? 44.810 -11.083 -1.478 1.00 80.94 948 PHE A O 1
ATOM 7422 N N . TYR A 1 949 ? 46.635 -10.196 -0.521 1.00 82.88 949 TYR A N 1
ATOM 7423 C CA . TYR A 1 949 ? 46.602 -11.051 0.674 1.00 82.88 949 TYR A CA 1
ATOM 7424 C C . TYR A 1 949 ? 45.770 -10.388 1.773 1.00 82.88 949 TYR A C 1
ATOM 7426 O O . TYR A 1 949 ? 45.989 -9.220 2.089 1.00 82.88 949 TYR A O 1
ATOM 7434 N N . THR A 1 950 ? 44.854 -11.135 2.390 1.00 82.25 950 THR A N 1
ATOM 7435 C CA . THR A 1 950 ? 43.981 -10.632 3.471 1.00 82.25 950 THR A CA 1
ATOM 7436 C C . THR A 1 950 ? 44.755 -10.163 4.701 1.00 82.25 950 THR A C 1
ATOM 7438 O O . THR A 1 950 ? 44.324 -9.241 5.388 1.00 82.25 950 THR A O 1
ATOM 7441 N N . TYR A 1 951 ? 45.923 -10.757 4.951 1.00 81.44 951 TYR A N 1
ATOM 7442 C CA . TYR A 1 951 ? 46.848 -10.324 5.987 1.00 81.44 951 TYR A CA 1
ATOM 7443 C C . TYR A 1 951 ? 48.244 -10.142 5.407 1.00 81.44 951 TYR A C 1
ATOM 7445 O O . TYR A 1 951 ? 48.775 -11.029 4.740 1.00 81.44 951 TYR A O 1
ATOM 7453 N N . SER A 1 952 ? 48.874 -9.010 5.715 1.00 78.94 952 SER A N 1
ATOM 7454 C CA . SER A 1 952 ? 50.192 -8.653 5.178 1.00 78.94 952 SER A CA 1
ATOM 7455 C C . SER A 1 952 ? 51.313 -9.617 5.590 1.00 78.94 952 SER A C 1
ATOM 7457 O O . SER A 1 952 ? 52.300 -9.735 4.872 1.00 78.94 952 SER A O 1
ATOM 7459 N N . PHE A 1 953 ? 51.172 -10.348 6.704 1.00 81.06 953 PHE A N 1
ATOM 7460 C CA . PHE A 1 953 ? 52.148 -11.360 7.138 1.00 81.06 953 PHE A CA 1
ATOM 7461 C C . PHE A 1 953 ? 52.085 -12.672 6.333 1.00 81.06 953 PHE A C 1
ATOM 7463 O O . PHE A 1 953 ? 53.021 -13.472 6.387 1.00 81.06 953 PHE A O 1
ATOM 7470 N N . LEU A 1 954 ? 50.999 -12.892 5.580 1.00 84.44 954 LEU A N 1
ATOM 7471 C CA . LEU A 1 954 ? 50.830 -14.052 4.702 1.00 84.44 954 LEU A CA 1
ATOM 7472 C C . LEU A 1 954 ? 51.429 -13.846 3.310 1.00 84.44 954 LEU A C 1
ATOM 7474 O O . LEU A 1 954 ? 51.436 -14.795 2.536 1.00 84.44 954 LEU A O 1
ATOM 7478 N N . ASP A 1 955 ? 51.929 -12.648 2.996 1.00 86.31 955 ASP A N 1
ATOM 7479 C CA . ASP A 1 955 ? 52.559 -12.354 1.712 1.00 86.31 955 ASP A CA 1
ATOM 7480 C C . ASP A 1 955 ? 54.055 -12.735 1.723 1.00 86.31 955 ASP A C 1
ATOM 7482 O O . ASP A 1 955 ? 54.872 -11.997 2.297 1.00 86.31 955 ASP A O 1
ATOM 7486 N N . PRO A 1 956 ? 54.452 -13.839 1.056 1.00 79.31 956 PRO A N 1
ATOM 7487 C CA . PRO A 1 956 ? 55.840 -14.284 1.024 1.00 79.31 956 PRO A CA 1
ATOM 7488 C C . PRO A 1 956 ? 56.748 -13.333 0.234 1.00 79.31 956 PRO A C 1
ATOM 7490 O O . PRO A 1 956 ? 57.956 -13.351 0.460 1.00 79.31 956 PRO A O 1
ATOM 7493 N N . ASN A 1 957 ? 56.200 -12.475 -0.638 1.00 77.69 957 ASN A N 1
ATOM 7494 C CA . ASN A 1 957 ? 56.981 -11.487 -1.389 1.00 77.69 957 ASN A CA 1
ATOM 7495 C C . ASN A 1 957 ? 57.324 -10.259 -0.536 1.00 77.69 957 ASN A C 1
ATOM 7497 O O . ASN A 1 957 ? 58.346 -9.620 -0.770 1.00 77.69 957 ASN A O 1
ATOM 7501 N N . SER A 1 958 ? 56.490 -9.930 0.457 1.00 75.62 958 SER A N 1
ATOM 7502 C CA . SER A 1 958 ? 56.709 -8.771 1.334 1.00 75.62 958 SER A CA 1
ATOM 7503 C C . SER A 1 958 ? 57.481 -9.107 2.616 1.00 75.62 958 SER A C 1
ATOM 7505 O O . SER A 1 958 ? 58.172 -8.242 3.157 1.00 75.62 958 SER A O 1
ATOM 7507 N N . LYS A 1 959 ? 57.369 -10.348 3.121 1.00 74.25 959 LYS A N 1
ATOM 7508 C CA . LYS A 1 959 ? 57.996 -10.793 4.382 1.00 74.25 959 LYS A CA 1
ATOM 7509 C C . LYS A 1 959 ? 59.024 -11.915 4.229 1.00 74.25 959 LYS A C 1
ATOM 7511 O O . LYS A 1 959 ? 59.770 -12.146 5.171 1.00 74.25 959 LYS A O 1
ATOM 7516 N N . GLY A 1 960 ? 59.102 -12.577 3.075 1.00 80.19 960 GLY A N 1
ATOM 7517 C CA . GLY A 1 960 ? 59.943 -13.755 2.853 1.00 80.19 960 GLY A CA 1
ATOM 7518 C C . GLY A 1 960 ? 59.250 -15.058 3.272 1.00 80.19 960 GLY A C 1
ATOM 7519 O O . GLY A 1 960 ? 58.637 -15.144 4.337 1.00 80.19 960 GLY A O 1
ATOM 7520 N N . SER A 1 961 ? 59.375 -16.102 2.448 1.00 81.25 961 SER A N 1
ATOM 7521 C CA . SER A 1 961 ? 58.674 -17.388 2.626 1.00 81.25 961 SER A CA 1
ATOM 7522 C C . SER A 1 961 ? 58.961 -18.076 3.969 1.00 81.25 961 SER A C 1
ATOM 7524 O O . SER A 1 961 ? 58.050 -18.639 4.576 1.00 81.25 961 SER A O 1
ATOM 7526 N N . GLY A 1 962 ? 60.193 -17.978 4.479 1.00 81.62 962 GLY A N 1
ATOM 7527 C CA . GLY A 1 962 ? 60.569 -18.528 5.788 1.00 81.62 962 GLY A CA 1
ATOM 7528 C C . GLY A 1 962 ? 59.876 -17.837 6.968 1.00 81.62 962 GLY A C 1
ATOM 7529 O O . GLY A 1 962 ? 59.472 -18.498 7.923 1.00 81.62 962 GLY A O 1
ATOM 7530 N N . ILE A 1 963 ? 59.668 -16.520 6.887 1.00 80.00 963 ILE A N 1
ATOM 7531 C CA . ILE A 1 963 ? 58.990 -15.743 7.935 1.00 80.00 963 ILE A CA 1
ATOM 7532 C C . ILE A 1 963 ? 57.482 -16.006 7.896 1.00 80.00 963 ILE A C 1
ATOM 7534 O O . ILE A 1 963 ? 56.863 -16.198 8.942 1.00 80.00 963 ILE A O 1
ATOM 7538 N N . THR A 1 964 ? 56.885 -16.103 6.707 1.00 83.31 964 THR A N 1
ATOM 7539 C CA . THR A 1 964 ? 55.473 -16.486 6.559 1.00 83.31 964 THR A CA 1
ATOM 7540 C C . THR A 1 964 ? 55.200 -17.886 7.119 1.00 83.31 964 THR A C 1
ATOM 7542 O O . THR A 1 964 ? 54.216 -18.076 7.839 1.00 83.31 964 THR A O 1
ATOM 7545 N N . ALA A 1 965 ? 56.090 -18.855 6.875 1.00 83.56 965 ALA A N 1
ATOM 7546 C CA . ALA A 1 965 ? 55.990 -20.188 7.472 1.00 83.56 965 ALA A CA 1
ATOM 7547 C C . ALA A 1 965 ? 56.083 -20.140 9.010 1.00 83.56 965 ALA A C 1
ATOM 7549 O O . ALA A 1 965 ? 55.286 -20.785 9.694 1.00 83.56 965 ALA A O 1
ATOM 7550 N N . ALA A 1 966 ? 56.986 -19.319 9.561 1.00 84.75 966 ALA A N 1
ATOM 7551 C CA . ALA A 1 966 ? 57.104 -19.119 11.004 1.00 84.75 966 ALA A CA 1
ATOM 7552 C C . ALA A 1 966 ? 55.825 -18.524 11.626 1.00 84.75 966 ALA A C 1
ATOM 7554 O O . ALA A 1 966 ? 55.402 -18.978 12.688 1.00 84.75 966 ALA A O 1
ATOM 7555 N N . TYR A 1 967 ? 55.156 -17.579 10.953 1.00 83.19 967 TYR A N 1
ATOM 7556 C CA . TYR A 1 967 ? 53.856 -17.060 11.401 1.00 83.19 967 TYR A CA 1
ATOM 7557 C C . TYR A 1 967 ? 52.768 -18.140 11.412 1.00 83.19 967 TYR A C 1
ATOM 7559 O O . TYR A 1 967 ? 52.015 -18.233 12.379 1.00 83.19 967 TYR A O 1
ATOM 7567 N N . CYS A 1 968 ? 52.703 -18.988 10.382 1.00 84.12 968 CYS A N 1
ATOM 7568 C CA . CYS A 1 968 ? 51.712 -20.067 10.316 1.00 84.12 968 CYS A CA 1
ATOM 7569 C C . CYS A 1 968 ? 51.906 -21.087 11.450 1.00 84.12 968 CYS A C 1
ATOM 7571 O O . CYS A 1 968 ? 50.946 -21.456 12.127 1.00 84.12 968 CYS A O 1
ATOM 7573 N N . ILE A 1 969 ? 53.156 -21.488 11.704 1.00 87.06 969 ILE A N 1
ATOM 7574 C CA . ILE A 1 969 ? 53.513 -22.398 12.803 1.00 87.06 969 ILE A CA 1
ATOM 7575 C C . ILE A 1 969 ? 53.263 -21.732 14.167 1.00 87.06 969 ILE A C 1
ATOM 7577 O O . ILE A 1 969 ? 52.761 -22.375 15.087 1.00 87.06 969 ILE A O 1
ATOM 7581 N N . GLY A 1 970 ? 53.555 -20.436 14.299 1.00 87.38 970 GLY A N 1
ATOM 7582 C CA . GLY A 1 970 ? 53.306 -19.672 15.522 1.00 87.38 970 GLY A CA 1
ATOM 7583 C C . GLY A 1 970 ? 51.821 -19.583 15.880 1.00 87.38 970 GLY A C 1
ATOM 7584 O O . GLY A 1 970 ? 51.459 -19.779 17.039 1.00 87.38 970 GLY A O 1
ATOM 7585 N N . ILE A 1 971 ? 50.948 -19.357 14.893 1.00 85.62 971 ILE A N 1
ATOM 7586 C CA . ILE A 1 971 ? 49.492 -19.330 15.102 1.00 85.62 971 ILE A CA 1
ATOM 7587 C C . ILE A 1 971 ? 48.986 -20.724 15.493 1.00 85.62 971 ILE A C 1
ATOM 7589 O O . ILE A 1 971 ? 48.238 -20.842 16.460 1.00 85.62 971 ILE A O 1
ATOM 7593 N N . LEU A 1 972 ? 49.455 -21.784 14.824 1.00 87.19 972 LEU A N 1
ATOM 7594 C CA . LEU A 1 972 ? 49.131 -23.175 15.167 1.00 87.19 972 LEU A CA 1
ATOM 7595 C C . LEU A 1 972 ? 49.482 -23.511 16.631 1.00 87.19 972 LEU A C 1
ATOM 7597 O O . LEU A 1 972 ? 48.664 -24.065 17.376 1.00 87.19 972 LEU A O 1
ATOM 7601 N N . ALA A 1 973 ? 50.697 -23.151 17.055 1.00 89.88 973 ALA A N 1
ATOM 7602 C CA . ALA A 1 973 ? 51.156 -23.341 18.426 1.00 89.88 973 ALA A CA 1
ATOM 7603 C C . ALA A 1 973 ? 50.321 -22.510 19.414 1.00 89.88 973 ALA A C 1
ATOM 7605 O O . ALA A 1 973 ? 49.876 -23.032 20.438 1.00 89.88 973 ALA A O 1
ATOM 7606 N N . GLY A 1 974 ? 50.037 -21.247 19.079 1.00 89.25 974 GLY A N 1
ATOM 7607 C CA . GLY A 1 974 ? 49.203 -20.351 19.881 1.00 89.25 974 GLY A CA 1
ATOM 7608 C C . GLY A 1 974 ? 47.787 -20.888 20.099 1.00 89.25 974 GLY A C 1
ATOM 7609 O O . GLY A 1 974 ? 47.306 -20.902 21.231 1.00 89.25 974 GLY A O 1
ATOM 7610 N N . THR A 1 975 ? 47.142 -21.411 19.052 1.00 86.94 975 THR A N 1
ATOM 7611 C CA . THR A 1 975 ? 45.813 -22.035 19.148 1.00 86.94 975 THR A CA 1
ATOM 7612 C C . THR A 1 975 ? 45.830 -23.261 20.061 1.00 86.94 975 THR A C 1
ATOM 7614 O O . THR A 1 975 ? 44.931 -23.427 20.885 1.00 86.94 975 THR A O 1
ATOM 7617 N N . THR A 1 976 ? 46.870 -24.092 19.970 1.00 89.12 976 THR A N 1
ATOM 7618 C CA . THR A 1 976 ? 47.010 -25.293 20.810 1.00 89.12 976 THR A CA 1
ATOM 7619 C C . THR A 1 976 ? 47.214 -24.930 22.285 1.00 89.12 976 THR A C 1
ATOM 7621 O O . THR A 1 976 ? 46.564 -25.500 23.161 1.00 89.12 976 THR A O 1
ATOM 7624 N N . ILE A 1 977 ? 48.059 -23.934 22.572 1.00 91.44 977 ILE A N 1
ATOM 7625 C CA . ILE A 1 977 ? 48.285 -23.428 23.934 1.00 91.44 977 ILE A CA 1
ATOM 7626 C C . ILE A 1 977 ? 46.990 -22.841 24.510 1.00 91.44 977 ILE A C 1
ATOM 7628 O O . ILE A 1 977 ? 46.614 -23.165 25.638 1.00 91.44 977 ILE A O 1
ATOM 7632 N N . LEU A 1 978 ? 46.277 -22.023 23.732 1.00 88.12 978 LEU A N 1
ATOM 7633 C CA . LEU A 1 978 ? 45.022 -21.412 24.165 1.00 88.12 978 LEU A CA 1
ATOM 7634 C C . LEU A 1 978 ? 43.949 -22.470 24.456 1.00 88.12 978 LEU A C 1
ATOM 7636 O O . LEU A 1 978 ? 43.257 -22.374 25.469 1.00 88.12 978 LEU A O 1
ATOM 7640 N N . PHE A 1 979 ? 43.855 -23.515 23.629 1.00 91.50 979 PHE A N 1
ATOM 7641 C CA . PHE A 1 979 ? 42.962 -24.648 23.873 1.00 91.50 979 PHE A CA 1
ATOM 7642 C C . PHE A 1 979 ? 43.256 -25.326 25.220 1.00 91.50 979 PHE A C 1
ATOM 7644 O O . PHE A 1 979 ? 42.333 -25.570 25.999 1.00 91.50 979 PHE A O 1
ATOM 7651 N N . CYS A 1 980 ? 44.531 -25.586 25.531 1.00 91.38 980 CYS A N 1
ATOM 7652 C CA . CYS A 1 980 ? 44.940 -26.168 26.812 1.00 91.38 980 CYS A CA 1
ATOM 7653 C C . CYS A 1 980 ? 44.559 -25.275 28.003 1.00 91.38 980 CYS A C 1
ATOM 7655 O O . CYS A 1 980 ? 44.043 -25.780 29.001 1.00 91.38 980 CYS A O 1
ATOM 7657 N N . ILE A 1 981 ? 44.766 -23.958 27.888 1.00 90.75 981 ILE A N 1
ATOM 7658 C CA . ILE A 1 981 ? 44.410 -22.986 28.932 1.00 90.75 981 ILE A CA 1
ATOM 7659 C C . ILE A 1 981 ? 42.899 -22.990 29.173 1.00 90.75 981 ILE A C 1
ATOM 7661 O O . ILE A 1 981 ? 42.456 -23.165 30.308 1.00 90.75 981 ILE A O 1
ATOM 7665 N N . VAL A 1 982 ? 42.098 -22.850 28.114 1.00 90.31 982 VAL A N 1
ATOM 7666 C CA . VAL A 1 982 ? 40.633 -22.805 28.222 1.00 90.31 982 VAL A CA 1
ATOM 7667 C C . VAL A 1 982 ? 40.089 -24.116 28.786 1.00 90.31 982 VAL A C 1
ATOM 7669 O O . VAL A 1 982 ? 39.275 -24.104 29.709 1.00 90.31 982 VAL A O 1
ATOM 7672 N N . LYS A 1 983 ? 40.582 -25.259 28.301 1.00 89.31 983 LYS A N 1
ATOM 7673 C CA . LYS A 1 983 ? 40.205 -26.572 28.832 1.00 89.31 983 LYS A CA 1
ATOM 7674 C C . LYS A 1 983 ? 40.552 -26.710 30.318 1.00 89.31 983 LYS A C 1
ATOM 7676 O O . LYS A 1 983 ? 39.736 -27.230 31.079 1.00 89.31 983 LYS A O 1
ATOM 7681 N N . GLY A 1 984 ? 41.721 -26.223 30.737 1.00 90.50 984 GLY A N 1
ATOM 7682 C CA . GLY A 1 984 ? 42.137 -26.189 32.140 1.00 90.50 984 GLY A CA 1
ATOM 7683 C C . GLY A 1 984 ? 41.228 -25.319 33.013 1.00 90.50 984 GLY A C 1
ATOM 7684 O O . GLY A 1 984 ? 40.847 -25.742 34.102 1.00 90.50 984 GLY A O 1
ATOM 7685 N N . LEU A 1 985 ? 40.815 -24.148 32.518 1.00 89.56 985 LEU A N 1
ATOM 7686 C CA . LEU A 1 985 ? 39.880 -23.254 33.213 1.00 89.56 985 LEU A CA 1
ATOM 7687 C C . LEU A 1 985 ? 38.490 -23.882 33.371 1.00 89.56 985 LEU A C 1
ATOM 7689 O O . LEU A 1 985 ? 37.924 -23.836 34.463 1.00 89.56 985 LEU A O 1
ATOM 7693 N N . VAL A 1 986 ? 37.965 -24.527 32.325 1.00 89.12 986 VAL A N 1
ATOM 7694 C CA . VAL A 1 986 ? 36.685 -25.254 32.395 1.00 89.12 986 VAL A CA 1
ATOM 7695 C C . VAL A 1 986 ? 36.782 -26.435 33.365 1.00 89.12 986 VAL A C 1
ATOM 7697 O O . VAL A 1 986 ? 35.892 -26.619 34.193 1.00 89.12 986 VAL A O 1
ATOM 7700 N N . TYR A 1 987 ? 37.879 -27.200 33.330 1.00 88.56 987 TYR A N 1
ATOM 7701 C CA . TYR A 1 987 ? 38.116 -28.290 34.281 1.00 88.56 987 TYR A CA 1
ATOM 7702 C C . TYR A 1 987 ? 38.170 -27.786 35.728 1.00 88.56 987 TYR A C 1
ATOM 7704 O O . TYR A 1 987 ? 37.520 -28.357 36.603 1.00 88.56 987 TYR A O 1
ATOM 7712 N N . LEU A 1 988 ? 38.902 -26.697 35.981 1.00 87.88 988 LEU A N 1
ATOM 7713 C CA . LEU A 1 988 ? 38.999 -26.087 37.303 1.00 87.88 988 LEU A CA 1
ATOM 7714 C C . LEU A 1 988 ? 37.630 -25.609 37.790 1.00 87.88 988 LEU A C 1
ATOM 7716 O O . LEU A 1 988 ? 37.264 -25.894 38.928 1.00 87.88 988 LEU A O 1
ATOM 7720 N N . ARG A 1 989 ? 36.854 -24.939 36.930 1.00 88.81 989 ARG A N 1
ATOM 7721 C CA . ARG A 1 989 ? 35.488 -24.510 37.245 1.00 88.81 989 ARG A CA 1
ATOM 7722 C C . ARG A 1 989 ? 34.626 -25.705 37.646 1.00 88.81 989 ARG A C 1
ATOM 7724 O O . ARG A 1 989 ? 34.074 -25.681 38.738 1.00 88.81 989 ARG A O 1
ATOM 7731 N N . VAL A 1 990 ? 34.563 -26.751 36.816 1.00 84.44 990 VAL A N 1
ATOM 7732 C CA . VAL A 1 990 ? 33.796 -27.984 37.086 1.00 84.44 990 VAL A CA 1
ATOM 7733 C C . VAL A 1 990 ? 34.234 -28.634 38.401 1.00 84.44 990 VAL A C 1
ATOM 7735 O O . VAL A 1 990 ? 33.398 -28.981 39.233 1.00 84.44 990 VAL A O 1
ATOM 7738 N N . TRP A 1 991 ? 35.540 -28.741 38.647 1.00 86.31 991 TRP A N 1
ATOM 7739 C CA . TRP A 1 991 ? 36.068 -29.278 39.900 1.00 86.31 991 TRP A CA 1
ATOM 7740 C C . TRP A 1 991 ? 35.643 -28.444 41.120 1.00 86.31 991 TRP A C 1
ATOM 7742 O O . TRP A 1 991 ? 35.192 -29.005 42.121 1.00 86.31 991 TRP A O 1
ATOM 7752 N N . VAL A 1 992 ? 35.726 -27.110 41.040 1.00 85.31 992 VAL A N 1
ATOM 7753 C CA . VAL A 1 992 ? 35.293 -26.210 42.119 1.00 85.31 992 VAL A CA 1
ATOM 7754 C C . VAL A 1 992 ? 33.785 -26.325 42.349 1.00 85.31 992 VAL A C 1
ATOM 7756 O O . VAL A 1 992 ? 33.359 -26.525 43.485 1.00 85.31 992 VAL A O 1
ATOM 7759 N N . THR A 1 993 ? 32.970 -26.222 41.301 1.00 80.44 993 THR A N 1
ATOM 7760 C CA . THR A 1 993 ? 31.510 -26.161 41.440 1.00 80.44 993 THR A CA 1
ATOM 7761 C C . THR A 1 993 ? 30.903 -27.509 41.816 1.00 80.44 993 THR A C 1
ATOM 7763 O O . THR A 1 993 ? 30.043 -27.569 42.691 1.00 80.44 993 THR A O 1
ATOM 7766 N N . GLU A 1 994 ? 31.354 -28.600 41.199 1.00 81.44 994 GLU A N 1
ATOM 7767 C CA . GLU A 1 994 ? 30.696 -29.908 41.317 1.00 81.44 994 GLU A CA 1
ATOM 7768 C C . GLU A 1 994 ? 31.340 -30.796 42.379 1.00 81.44 994 GLU A C 1
ATOM 7770 O O . GLU A 1 994 ? 30.634 -31.377 43.200 1.00 81.44 994 GLU A O 1
ATOM 7775 N N . LYS A 1 995 ? 32.679 -30.867 42.424 1.00 76.56 995 LYS A N 1
ATOM 7776 C CA . LYS A 1 995 ? 33.382 -31.713 43.404 1.00 76.56 995 LYS A CA 1
ATOM 7777 C C . LYS A 1 995 ? 33.587 -31.026 44.752 1.00 76.56 995 LYS A C 1
ATOM 7779 O O . LYS A 1 995 ? 33.480 -31.691 45.777 1.00 76.56 995 LYS A O 1
ATOM 7784 N N . LYS A 1 996 ? 33.899 -29.723 44.775 1.00 82.00 996 LYS A N 1
ATOM 7785 C CA . LYS A 1 996 ? 34.234 -29.003 46.020 1.00 82.00 996 LYS A CA 1
ATOM 7786 C C . LYS A 1 996 ? 33.035 -28.310 46.674 1.00 82.00 996 LYS A C 1
ATOM 7788 O O . LYS A 1 996 ? 32.922 -28.341 47.894 1.00 82.00 996 LYS A O 1
ATOM 7793 N N . LEU A 1 997 ? 32.156 -27.688 45.885 1.00 81.25 997 LEU A N 1
ATOM 7794 C CA . LEU A 1 997 ? 30.984 -26.950 46.382 1.00 81.25 997 LEU A CA 1
ATOM 7795 C C . LEU A 1 997 ? 29.677 -27.759 46.336 1.00 81.25 997 LEU A C 1
ATOM 7797 O O . LEU A 1 997 ? 28.651 -27.276 46.810 1.00 81.25 997 LEU A O 1
ATOM 7801 N N . GLY A 1 998 ? 29.696 -28.977 45.779 1.00 73.25 998 GLY A N 1
ATOM 7802 C CA . GLY A 1 998 ? 28.535 -29.874 45.744 1.00 73.25 998 GLY A CA 1
ATOM 7803 C C . GLY A 1 998 ? 27.333 -29.317 44.973 1.00 73.25 998 GLY A C 1
ATOM 7804 O O . GLY A 1 998 ? 26.202 -29.739 45.216 1.00 73.25 998 GLY A O 1
ATOM 7805 N N . MET A 1 999 ? 27.550 -28.365 44.056 1.00 73.38 999 MET A N 1
ATOM 7806 C CA . MET A 1 999 ? 26.503 -27.705 43.268 1.00 73.38 999 MET A CA 1
ATOM 7807 C C . MET A 1 999 ? 26.030 -28.606 42.117 1.00 73.38 999 MET A C 1
ATOM 7809 O O . MET A 1 999 ? 26.126 -28.266 40.937 1.00 73.38 999 MET A O 1
ATOM 7813 N N . ASN A 1 1000 ? 25.500 -29.777 42.469 1.00 66.75 1000 ASN A N 1
ATOM 7814 C CA . ASN A 1 1000 ? 24.934 -30.736 41.530 1.00 66.75 1000 ASN A CA 1
ATOM 7815 C C . ASN A 1 1000 ? 23.530 -30.273 41.103 1.00 66.75 1000 ASN A C 1
ATOM 7817 O O . ASN A 1 1000 ? 22.532 -30.543 41.766 1.00 66.75 1000 ASN A O 1
ATOM 7821 N N . GLY A 1 1001 ? 23.438 -29.533 39.999 1.00 58.53 1001 GLY A N 1
ATOM 7822 C CA . GLY A 1 1001 ? 22.158 -29.171 39.378 1.00 58.53 1001 GLY A CA 1
ATOM 7823 C C . GLY A 1 1001 ? 21.430 -30.378 38.769 1.00 58.53 1001 GLY A C 1
ATOM 7824 O O . GLY A 1 1001 ? 22.075 -31.309 38.286 1.00 58.53 1001 GLY A O 1
ATOM 7825 N N . LYS A 1 1002 ? 20.089 -30.340 38.779 1.00 55.81 1002 LYS A N 1
ATOM 7826 C CA . LYS A 1 1002 ? 19.202 -31.360 38.190 1.00 55.81 1002 LYS A CA 1
ATOM 7827 C C . LYS A 1 1002 ? 19.411 -31.462 36.673 1.00 55.81 1002 LYS A C 1
ATOM 7829 O O . LYS A 1 1002 ? 19.267 -30.461 35.975 1.00 55.81 1002 LYS A O 1
ATOM 7834 N N . LEU A 1 1003 ? 19.709 -32.669 36.196 1.00 52.62 1003 LEU A N 1
ATOM 7835 C CA . LEU A 1 1003 ? 19.851 -33.008 34.779 1.00 52.62 1003 LEU A CA 1
ATOM 7836 C C . LEU A 1 1003 ? 18.543 -32.781 34.008 1.00 52.62 1003 LEU A C 1
ATOM 7838 O O . LEU A 1 1003 ? 17.443 -32.933 34.555 1.00 52.62 1003 LEU A O 1
ATOM 7842 N N . SER A 1 1004 ? 18.660 -32.436 32.725 1.00 48.69 1004 SER A N 1
ATOM 7843 C CA . SER A 1 1004 ? 17.514 -32.470 31.820 1.00 48.69 1004 SER A CA 1
ATOM 7844 C C . SER A 1 1004 ? 17.073 -33.929 31.640 1.00 48.69 1004 SER A C 1
ATOM 7846 O O . SER A 1 1004 ? 17.894 -34.843 31.664 1.00 48.69 1004 SER A O 1
ATOM 7848 N N . LYS A 1 1005 ? 15.773 -34.171 31.432 1.00 43.84 1005 LYS A N 1
ATOM 7849 C CA . LYS A 1 1005 ? 15.205 -35.524 31.254 1.00 43.84 1005 LYS A CA 1
ATOM 7850 C C . LYS A 1 1005 ? 15.838 -36.345 30.113 1.00 43.84 1005 LYS A C 1
ATOM 7852 O O . LYS A 1 1005 ? 15.570 -37.538 30.051 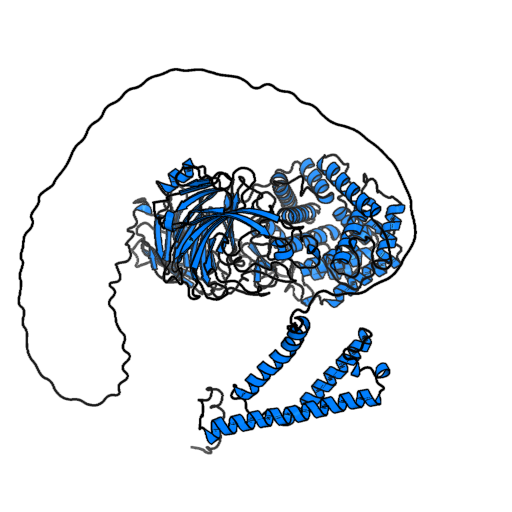1.00 43.84 1005 LYS A O 1
ATOM 7857 N N . LYS A 1 1006 ? 16.644 -35.742 29.229 1.00 45.38 1006 LYS A N 1
ATOM 7858 C CA . LYS A 1 1006 ? 17.360 -36.445 28.152 1.00 45.38 1006 LYS A CA 1
ATOM 7859 C C . LYS A 1 1006 ? 18.654 -37.137 28.599 1.00 45.38 1006 LYS A C 1
ATOM 7861 O O . LYS A 1 1006 ? 19.087 -38.042 27.902 1.00 45.38 1006 LYS A O 1
ATOM 7866 N N . ASP A 1 1007 ? 19.211 -36.788 29.759 1.00 47.66 1007 ASP A N 1
ATOM 7867 C CA . ASP A 1 1007 ? 20.476 -37.376 30.238 1.00 47.66 1007 ASP A CA 1
ATOM 7868 C C . ASP A 1 1007 ? 20.256 -38.567 31.191 1.00 47.66 1007 ASP A C 1
ATOM 7870 O O . ASP A 1 1007 ? 21.199 -39.244 31.580 1.00 47.66 1007 ASP A O 1
ATOM 7874 N N . VAL A 1 1008 ? 18.999 -38.848 31.566 1.00 45.69 1008 VAL A N 1
ATOM 7875 C CA . VAL A 1 1008 ? 18.621 -39.943 32.486 1.00 45.69 1008 VAL A CA 1
ATOM 7876 C C . VAL A 1 1008 ? 18.181 -41.209 31.730 1.00 45.69 1008 VAL A C 1
ATOM 7878 O O . VAL A 1 1008 ? 17.987 -42.255 32.336 1.00 45.69 1008 VAL A O 1
ATOM 7881 N N . SER A 1 1009 ? 18.054 -41.166 30.401 1.00 39.09 1009 SER A N 1
ATOM 7882 C CA . SER A 1 1009 ? 17.640 -42.325 29.592 1.00 39.09 1009 SER A CA 1
ATOM 7883 C C . SER A 1 1009 ? 18.805 -43.161 29.040 1.00 39.09 1009 SER A C 1
ATOM 7885 O O . SER A 1 1009 ? 18.613 -43.887 28.071 1.00 39.09 1009 SER A O 1
ATOM 7887 N N . GLY A 1 1010 ? 20.009 -43.041 29.611 1.00 37.22 1010 GLY A N 1
ATOM 7888 C CA . GLY A 1 1010 ? 21.210 -43.758 29.154 1.00 37.22 1010 GLY A CA 1
ATOM 7889 C C . GLY A 1 1010 ? 21.682 -44.913 30.043 1.00 37.22 1010 GLY A C 1
ATOM 7890 O O . GLY A 1 1010 ? 22.555 -45.664 29.625 1.00 37.22 1010 GLY A O 1
ATOM 7891 N N . GLU A 1 1011 ? 21.123 -45.092 31.242 1.00 43.44 1011 GLU A N 1
ATOM 7892 C CA . GLU A 1 1011 ? 21.545 -46.145 32.176 1.00 43.44 1011 GLU A CA 1
ATOM 7893 C C . GLU A 1 1011 ? 20.350 -46.983 32.629 1.00 43.44 1011 GLU A C 1
ATOM 7895 O O . GLU A 1 1011 ? 19.792 -46.776 33.703 1.00 43.44 1011 GLU A O 1
ATOM 7900 N N . THR A 1 1012 ? 19.917 -47.929 31.797 1.00 39.09 1012 THR A N 1
ATOM 7901 C CA . THR A 1 1012 ? 19.282 -49.179 32.257 1.00 39.09 1012 THR A CA 1
ATOM 7902 C C . THR A 1 1012 ? 19.183 -50.155 31.092 1.00 39.09 1012 THR A C 1
ATOM 7904 O O . THR A 1 1012 ? 18.120 -50.365 30.525 1.00 39.09 1012 THR A O 1
ATOM 7907 N N . GLU A 1 1013 ? 20.306 -50.764 30.714 1.00 36.59 1013 GLU A N 1
ATOM 7908 C CA . GLU A 1 1013 ? 20.252 -51.994 29.922 1.00 36.59 1013 GLU A CA 1
ATOM 7909 C C . GLU A 1 1013 ? 21.478 -52.872 30.187 1.00 36.59 1013 GLU A C 1
ATOM 7911 O O . GLU A 1 1013 ? 22.370 -53.024 29.362 1.00 36.59 1013 GLU A O 1
ATOM 7916 N N . VAL A 1 1014 ? 21.525 -53.457 31.387 1.00 35.06 1014 VAL A N 1
ATOM 7917 C CA . VAL A 1 1014 ? 22.230 -54.721 31.621 1.00 35.06 1014 VAL A CA 1
ATOM 7918 C C . VAL A 1 1014 ? 21.388 -55.563 32.583 1.00 35.06 1014 VAL A C 1
ATOM 7920 O O . VAL A 1 1014 ? 20.943 -55.073 33.617 1.00 35.06 1014 VAL A O 1
ATOM 7923 N N . THR A 1 1015 ? 21.235 -56.841 32.220 1.00 33.25 1015 THR A N 1
ATOM 7924 C CA . THR A 1 1015 ? 20.689 -57.994 32.967 1.00 33.25 1015 THR A CA 1
ATOM 7925 C C . THR A 1 1015 ? 19.173 -58.098 33.153 1.00 33.25 1015 THR A C 1
ATOM 7927 O O . THR A 1 1015 ? 18.652 -57.685 34.175 1.00 33.25 1015 THR A O 1
ATOM 7930 N N . GLU A 1 1016 ? 18.516 -58.869 32.276 1.00 29.75 1016 GLU A N 1
ATOM 7931 C CA . GLU A 1 1016 ? 17.954 -60.149 32.729 1.00 29.75 1016 GLU A CA 1
ATOM 7932 C C . GLU A 1 1016 ? 17.871 -61.185 31.596 1.00 29.75 1016 GLU A C 1
ATOM 7934 O O . GLU A 1 1016 ? 17.441 -60.923 30.475 1.00 29.75 1016 GLU A O 1
ATOM 7939 N N . LYS A 1 1017 ? 18.382 -62.374 31.910 1.00 37.28 1017 LYS A N 1
ATOM 7940 C CA . LYS A 1 1017 ? 18.349 -63.600 31.121 1.00 37.28 1017 LYS A CA 1
ATOM 7941 C C . LYS A 1 1017 ? 17.146 -64.432 31.582 1.00 37.28 1017 LYS A C 1
ATOM 7943 O O . LYS A 1 1017 ? 16.903 -64.496 32.778 1.00 37.28 1017 LYS A O 1
ATOM 7948 N N . LEU A 1 1018 ? 16.621 -65.219 30.638 1.00 30.97 1018 LEU A N 1
ATOM 7949 C CA . LEU A 1 1018 ? 15.955 -66.524 30.801 1.00 30.97 1018 LEU A CA 1
ATOM 7950 C C . LEU A 1 1018 ? 14.471 -66.555 31.212 1.00 30.97 1018 LEU A C 1
ATOM 7952 O O . LEU A 1 1018 ? 14.102 -66.206 32.322 1.00 30.97 1018 LEU A O 1
ATOM 7956 N N . ASN A 1 1019 ? 13.682 -67.124 30.290 1.00 30.25 1019 ASN A N 1
ATOM 7957 C CA . ASN A 1 1019 ? 12.722 -68.218 30.489 1.00 30.25 1019 ASN A CA 1
ATOM 7958 C C . ASN A 1 1019 ? 12.075 -68.347 31.880 1.00 30.25 1019 ASN A C 1
ATOM 7960 O O . ASN A 1 1019 ? 12.715 -68.860 32.797 1.00 30.25 1019 ASN A O 1
ATOM 7964 N N . VAL A 1 1020 ? 10.773 -68.058 31.963 1.00 33.25 1020 VAL A N 1
ATOM 7965 C CA . VAL A 1 1020 ? 9.639 -69.002 32.134 1.00 33.25 1020 VAL A CA 1
ATOM 7966 C C . VAL A 1 1020 ? 8.341 -68.202 32.096 1.00 33.25 1020 VAL A C 1
ATOM 7968 O O . VAL A 1 1020 ? 8.308 -67.113 32.709 1.00 33.25 1020 VAL A O 1
#

InterPro domains:
  IPR003159 Polysaccharide lyase family 8, central domain [PF02278] (384-647)
  IPR004103 Polysaccharide lyase family 8, C-terminal [PF02884] (656-718)
  IPR008929 Chondroitin AC/alginate lyase [G3DSA:1.50.10.100] (21-370)
  IPR008929 Chondroitin AC/alginate lyase [SSF48230] (25-341)
  IPR011013 Galactose mutarotase-like domain superfamily [SSF74650] (378-656)
  IPR011071 Polysaccharide lyase family 8-like, C-terminal [G3DSA:2.60.220.10] (653-771)
  IPR011071 Polysaccharide lyase family 8-like, C-terminal [SSF49863] (654-770)
  IPR012970 Polysaccharide lyase 8, N-terminal alpha-helical [PF08124] (33-324)
  IPR014718 Glycoside hydrolase-type carbohydrate-binding [G3DSA:2.70.98.10] (382-650)
  IPR038970 Polysaccharide lyase 8 [PTHR38481] (21-735)

Nearest PDB structures (foldseek):
  1n7p-assembly1_A  TM=8.959E-01  e=3.296E-40  Streptococcus pneumoniae
  1n7n-assembly1_A  TM=8.969E-01  e=4.472E-40  Streptococcus pneumoniae
  1n7o-assembly1_A  TM=9.004E-01  e=2.667E-39  Streptococcus pneumoniae
  1ojo-assembly1_A  TM=8.922E-01  e=2.554E-39  Streptococcus pneumoniae
  2brp-assembly1_A  TM=8.937E-01  e=3.948E-39  Streptococcus pneumoniae

Foldseek 3Di:
DDDPPPPDPPDPPPDLPPDFQDPVNLVLLLVLLLCLLQPDQDPPDDPQLVVQLVVLLVLLVVLVVQQDDDLQARHPVLGRCPPPQSVLVLLVSLLSLLSLCQHPPRPNPVPPVSLVSSVVVVVSSDDLADDLSSLSSLLSSCSSCVVVDDLVRLLVSLVSLVSSLVVPDLVVDAQLRLLSNLLSLCSSCSSNVNRVSVLVSLCSQQVVVPVSQRHQLDADLFAAHHHPQAFGDHPGFAQACLASVLSSLLSNLSNQSSCAPHSSHDALVSCPVVLVNVPRHQLLQDDLLFGHDLRHFLCLLPLVCGRNNSSQSSLSSLLSNLPGVSHPPVSNLVSLQQSVSSQVRHPCCPVSNHNSNSSSSNVVSVVVVRHHDDRQAFWRWRLQNLKIKHDDPFKIKMWAAFAPRHFQGAQPLQTQFLRQRSHQGQMDMAGPLCNCFSSQPCSFFPDSLQRAQHKFFPDDDDTDDRTHTADHLFGTWAGDVRAKTKTWDFGQGPVSFWTWTWIWIGHRFKIKIKIKQTFGDDQGWIKGWNDKTFDDPPQAWKDFLNHTDPQDAFDKDAQVNQLDQGQWMATRSWGIKGFDVSHGKMKTKHKTKGWSCVRHPNVNCVVRGDIDIIIIIIIMDTCGTGHGIDIGIMMGRGPYDPVVNSVCSVPPQKDFLDRYPQKTWIDHWFKIWIFGPAWDDDFQKTWHGTWTKMWGFDDVVSFKIKIKIWDSSLPDQKTKMWGQAQFFDAWPDWDPQWDWDADDPPRRRIIIIIGGSHSVSGYMTMTMTGTNDPPDGPVPGPSDDPDPPPPPPPPPPPDDDDDDDDDDDDDDDDDDDDDDDDDDDDDDDDDDDDDDDDDDDDDDDDDDDDDDDDDDDDDDDDDDDDDDDDDDDDDDDDDDDDDDDDDDDDDVVVVVVCCVVVVVVVVLVCVLQPDLDAQDDPVVLVVVLVVLVVVLVVQVVCCVPVVDGPDPLCDCVNPNPVSSVVVSVVVSVVVNVVSVVSSVSSVVNCCCCCVPVVVDDDDDPVVVPPDDDDDDDDDD

pLDDT: mean 81.3, std 22.87, range [22.42, 98.94]

Radius of gyration: 36.87 Å; Cα contacts (8 Å, |Δi|>4): 1823; chains: 1; bounding box: 102×131×108 Å

Solvent-accessible surface area (backbone atoms only — not comparable to full-atom values): 56714 Å² total; per-residue (Å²): 134,85,82,78,84,70,95,68,83,74,80,80,77,77,65,65,57,96,55,76,82,45,75,70,48,39,52,51,34,44,53,39,44,39,27,69,67,53,22,67,96,62,83,82,82,48,71,60,35,50,50,20,42,50,51,44,31,54,52,27,50,54,52,60,74,54,54,52,77,57,101,49,25,49,32,74,96,31,56,56,31,86,42,73,42,29,38,39,52,48,38,53,51,50,30,44,36,40,43,27,33,66,29,89,88,31,92,42,43,75,36,65,68,60,52,51,51,51,54,56,48,52,70,69,63,72,71,84,73,70,44,72,70,45,50,49,30,51,41,52,36,51,54,57,42,43,93,78,46,52,72,65,57,33,39,55,54,21,51,45,53,52,54,36,53,65,76,69,49,79,87,81,42,42,40,29,65,32,25,46,50,18,38,44,31,30,41,27,13,53,58,52,72,36,59,69,37,33,51,49,14,52,41,49,41,45,20,59,94,61,82,34,81,52,24,71,48,51,72,40,96,67,53,44,30,39,31,82,68,27,24,29,26,38,93,50,33,32,37,15,42,45,34,55,44,34,51,20,44,34,30,45,19,48,43,48,39,32,32,49,98,45,62,68,42,64,57,55,77,55,39,52,53,58,64,50,38,49,65,54,35,48,45,68,44,52,52,57,26,18,25,46,67,84,23,19,53,36,49,66,39,36,86,93,47,41,37,53,50,43,24,50,47,40,33,44,21,28,46,33,41,42,73,31,84,59,40,51,69,71,56,23,55,47,30,43,8,44,33,42,29,33,60,76,42,36,91,50,55,85,86,67,43,58,52,42,34,46,22,45,48,48,52,53,37,57,76,69,64,58,60,58,42,80,77,68,71,25,29,48,50,17,44,81,39,23,33,39,30,39,34,43,99,58,34,35,38,37,38,20,31,27,11,60,75,27,32,28,44,44,27,57,76,54,23,24,52,70,42,93,48,54,13,53,36,25,50,46,78,48,30,73,66,40,76,49,47,75,66,68,64,30,73,43,31,59,57,65,86,46,38,21,49,23,65,41,50,72,67,88,76,74,83,68,61,50,84,40,54,32,88,32,50,37,21,25,33,32,49,51,90,46,54,26,32,43,38,40,36,52,44,54,43,95,84,65,32,17,33,29,38,38,36,39,39,39,47,88,70,37,37,40,40,41,33,10,40,31,26,31,73,68,82,35,43,28,35,35,17,72,36,52,43,60,51,55,98,65,49,64,58,37,24,51,74,83,47,75,57,89,72,52,86,66,34,67,47,49,35,86,76,29,70,56,90,54,44,34,34,33,32,66,34,48,16,18,38,31,41,73,66,62,67,48,43,24,40,36,31,40,75,29,70,26,21,44,42,74,22,12,59,30,74,77,43,53,86,41,58,63,82,42,77,49,39,32,46,34,36,30,34,73,52,43,63,37,24,78,64,27,68,50,37,36,34,42,20,66,69,40,47,68,67,58,36,52,47,40,54,75,58,53,73,57,46,81,78,38,74,41,67,48,36,36,28,38,36,44,72,52,31,39,41,34,41,28,71,34,54,50,75,59,71,45,40,30,35,64,38,53,32,32,38,38,37,29,60,33,72,79,93,49,46,22,46,33,37,36,38,16,40,30,52,60,72,53,56,59,40,43,35,40,39,57,38,77,41,40,54,58,78,74,47,66,42,90,52,55,47,78,46,69,49,64,94,88,47,71,19,35,36,38,41,39,33,56,40,56,92,46,56,23,50,67,46,44,41,28,24,31,48,72,54,89,84,73,61,68,76,71,50,74,79,73,72,79,74,81,78,75,86,71,85,75,80,80,77,86,76,88,75,84,86,83,85,89,82,83,86,86,90,88,85,89,82,89,87,85,89,86,91,88,85,90,88,89,89,85,89,82,92,89,87,83,87,90,84,86,91,86,90,85,90,87,83,91,86,88,89,85,85,90,83,90,88,87,83,91,88,88,82,91,83,91,86,88,87,88,89,81,90,84,88,85,82,92,87,81,87,90,83,85,93,76,87,86,75,88,79,78,56,68,69,58,52,51,57,48,46,67,55,48,48,57,51,49,51,51,49,46,58,52,72,70,54,93,64,76,56,70,64,78,72,51,55,64,53,52,52,52,52,51,51,50,53,54,49,49,37,53,48,40,28,75,75,71,73,48,58,84,45,74,66,71,32,41,90,81,59,34,58,70,52,27,50,49,51,53,53,49,51,55,52,50,53,52,52,50,50,52,51,53,34,50,50,24,43,51,48,50,45,47,42,45,73,70,64,61,61,74,74,84,75,62,82,80,74,69,77,78,79,86,89,81,89,87,81,81,91,132

Mean predicted aligned error: 15.42 Å

Sequence (1020 aa):
MPIKASSTVAAASASASDTPLTPAHFQKLRQRWKATVTGKHMRVNSDDVYYALSKLSGTAEQYIANMQPSRVHIWEDLSPIHLSVNFRKSYERLRTIAQSYSIPGSIHYHDLNVQETVIQSLDFIGSEIYNASVVQAKVDIAILLYDDLTPRRRHDIGATIIKNIGSIGQRSLKGANRADICLALIGAGVITDEEAEVSRGRWCLSDKEYDGENSVFELVQSGEGLYEGGSYLSHEIFPYSGGYGVQHYYSLSKAVNVLSKSPYHINSTELGVTFTAINSTFSPVMWRGMMMGHIRGRDIARKSEPDAFWGNLFLQSLLYFADTELVPLKHRRFFKSVARSIWEAAPLPDLYGLNITQAFGMQKVLEERIPPAAPPIGTFATPMSDRIMHHRPEWAAALAMSSSRIGRYEALNHENLRPWYQGDGFLYVYTDRDPLHFSNDYWPTMDPYHTPGVTNGQNPQGPPAYKFTAHRDWAGGLDWRGTHGLAGLDALSTDKGSSAKKSWFFLLNSIIALGAGCAGLSGTEVHTTYESRNLPLSGSNFSINGEYQIMNPGWIKPWEETHAQIDWAYLDSFGGYVFLDKEPISFRREQRKGKWTDINQYPDYLGFSDPITREYLTIYRNHGIDPKDGRYAYALLPSASSEETREFATTPPVNITHNTPRLQAIQFNNTVMANFWSGGTIGYLTAVTPCSITWGYSGVEDKYLTISVSDPTQKATRIVLFLNDPDIGGVAERDDSIQLRWGRAGQTGSVTITINVEGTHGKTHRVSFERISWRGTLESLPWRPPAKETTTSTTATASRRVRPAATKKPLVNNATVTSAKIGHKPVTAKQKTGTVRKPSVGTVKTVKPVKPNLKTAEPSPRTSGHSTGTLGPEAVTTSPIPKKHTIHSISLSNIASISVHALNAGVAFLEVIIPRSEPMPWVHIPWLIVILGGYLGVAYITKSTQGFYTYSFLDPNSKGSGITAAYCIGILAGTTILFCIVKGLVYLRVWVTEKKLGMNGKLSKKDVSGETEVTEKLNV